Protein AF-0000000084023166 (afdb_homodimer)

Secondary structure (DSSP, 8-state):
----------------HHHHHHHHHHHHHHHHHHHHHHHHHS-S-B---EEEEEEE--S---SS--BHHHHHTS-EEE-PSSEEEEE-SS-EEEEEEEEESSSSEEEEEEEE-TT-S-EEEEEPBSSTT----S---EEESTTS---TTS---SSEEEEEEE-SSEEEEEEEEE--SSEEEEEEEEE-HHHHHHHHHHHHHHHHHHHHHHHHHHHHHHHHHHHHT-HHHHHHHHHHHHHHHHHHHHTTHHHHHT-S-SS--HHHHHHHHHHHHHHHHHHHHHHHTHHHH-HHHHHHHHHHHHHHHHHHHHHHHHT-HHHHHHHHHHHHHHHHHHHHHHHHHHHHTT-HHHHHHHHHHHHHHHHHHHHHHHHTTSS---HHHHHHHHHHHHHHHHHHHHHHHHHHHHHHHHHHHHHHHHHHHHHHHHHHHHHHHHHHHHHHHHHHHHHHHHHHHHSTTTTSHHHHHHHHHHHHHHHHHHHHHHHHHHHHHHTTS---EEEHHHHHHHHHHHHHHH-SSSEEEE------EEES-HHHHHHHHHHHHHHHHHHSPTT-EEEEEEEEETTEEEEEEEE-SS---S----HHHHHHHHHHHHTT-EEEEE--SSSSS---EEEEEEEHHHH---TT--/----------------HHHHHHHHHHHHHHHHHHHHHHHHHS-S-B---EEEEEEE--S---SS--BHHHHHTS-EEE-PSSEEEEE-SSPEEEEEEEEESSSSEEEEEEEE-TT-SEEEEEEPBSSTT----S---EEESTTS---TTS---SSEEEEEEE-SSEEEEEEEEEE-SSEEEEEEEEE-HHHHHHHHHHHHHHHHHHHHHHHHHHHHHHHHHHHHT-HHHHHHHHHHHHHHHHHHHHTTHHHHHT-S-SS--HHHHHHHHHHHHHHHHHHHHHHHTHHHH-HHHHHHHHHHHHHHHHHHHHHHHHT-HHHHHHHHHHHHHHHHHHHHHHHHHHHHTT-HHHHHHHHHHHHHHHHHHHHHHHHTTSS---HHHHHHHHHHHHHHHHHHHHHHHHHHHHHHHHHHHHHHHHHHHHHHHHHHHHHHHHHHHHHHHHHHHHHHHHHHHHSTTTTSHHHHHHHHHHHHHHHHHHHHHHHHHHHHHHTTS---EEEHHHHHHHHHHHHHHH-SSSEEEE------EEES-HHHHHHHHHHHHHHHHHHSPTT-EEEEEEEEETTEEEEEEEE-SS---S----HHHHHHHHHHHHTT-EEEEE--SSSSS---EEEEEEEHHHH---S---

pLDDT: mean 73.38, std 16.06, range [18.84, 95.19]

Radius of gyration: 47.16 Å; Cα contacts (8 Å, |Δi|>4): 1876; chains: 2; bounding box: 72×150×107 Å

Foldseek 3Di:
DPPPPDPPDPPPPPPPPVVVVVLVCVLVPVVVVLVVLVVVLPPQCQPPWDKWKKWFPDQDDDPDQDAPVVRVPGDIDTDDDWDWDFADQTKTKMKMKTADQDAFDKKKKFKDDLQQAKKKKAWHDNDDPPPPVPDDIDIDHQAAQPDDPDDDDSTPMDTDTHHDGGMTIMMMMGRGRAIDITDITMDDPVSVVSSVVSVCVSLVVLLVLLVVLLVVLCVVCVVVVPCLSVLVSLLSVLVSVLLCVSRSVCCVVVPPDSHDDLVVNLVSLLSNQVSLVVNLCVQLVCCPVPVVVVVVVVVVNVVLVVVLVVCVVVVSSHVSNLSSLVSSLVSLVVSLVSLVVSVVVPDPSSVLLNVLCVQLNVLSNQVSCVSRVNDPDDPCSSSSNSSSSSSSSVSVVVVVVVVVVVVVVVVVVVVVVVVVVVVVVVLVVLVVVLVVLLVVQLCVLVVQLVVLVPDPCCVPPVSVVSNVVSVVVNVVSVVLVVLLVVLSVQQVDWLDWDFVQVLLVVLQVVVVVVDPQEAEEEDDEPTDTWSGRSSLSSLLVNLLVVLCRVPFGGHKYWYWYWDDDDQKIKIKIKIQAAAPVPPPPHSSVVSNQVSLVVLVKDWDWDQPVPDPHRITMIIIIGGNVVIDPPPPPD/DPPDPPPPDPPPPPPPPVVVVVLVCVLVVVVVVLVVLVVVLPPQCQPPWDKWKKWFPDQDDDPDQDAPVVRVPGDIDTDDDWDWDFQDQTKTKMKMKTADQDAFDKKKKFKDDLQQAKKKKAWHDNDPPPPPVPDDIDIDHQQAQPDDPDDDDSTPMDTDTHHDGGMTIMMMMGRGRAIDITDITMDDPVSVVSSVVSVCVSLVVLLVLLVVLLVVLCVVCVVVVPCLSVLVSLLSVLVSVLLCVSRSVCCVVVPPDSHDDLVVNLVSLLSNQVSLVVNLCVQLVCCVVPVVVVVVVVVVNVVLVVVLVVCVVVVSSSVSNLSSLVSSLVSLVVSLVVLVVSVVVPDPSSVLLNVLCVQLNVLSNQVSCVSRVNDPDDPCSSSSNSSSSSSSSVSVVVVVVVVVVVVVVVVVVVVVVVVVVVVVVVLVVLVVVLVVLLVVQLCVLVVQLVVLVPDPCNVPPVSVVSNVVSVVVNVVSVVLSVLLVVLSVVQVDWLDWDFVQVLVVVLQVVVCVVDPQEAEEEDDEPTDTWSGRSSLSSLLVNLLVVLCRPPFGGHKYWYWYWDDDDQKIKIKIKIQGAAPPPPPPHSSVVSNQVSLVVLVKDWDWDQPVPRPHRITMIIIIGGNVVIPPPPPPD

Sequence (1268 aa):
MATTPSAGRPGRQYLPAIWRRILFVVMLSCPSFFIHAEASFHQGDCVNLCYQIEQLHVDYLPTAPLTLSQIRALPASPLTLPWSAGFTSQPAFFLLTLHTERDHLQQIIEVSPTFLEKVTLRPLLARPGAKHEQYIEQTQGLDVAAGGHHQVFRHAAFDVRLAGAGEHHFLLTLDSRSVKALQLSFYTQEAYYQKDITSAIGFMLLYGSLGMMVLITLLTGLVLRESVYLVYSLYVLASSCIHFIAQGWAKYLGFWFESVPQLDVMALMMMLTLVSGIELIRITNLHIHYPRLWRWLRAGGLMMVAGLLCLLWAGHYSLVSASLQVVFLLLILFMTLMTAVLSFKGERAAQIYLLAFVAHNVSSVIRILASFGVVSLGAFSLFAINVTIVIHALLIYLAVLARVKHLKADSARLEKMDIKLKFEMRLRELQARFFKLLTHDFRMPVSVIGHALEQDDAGKPESMRVIRHQFFRLEQLIDQYVDMHFKLDVARDDGAPTDIADVLGAVVAHYQFASDRHEISLTPVSALPCRLNAGIMEMIVGNLISNVIRHAPEGTHCEVSGWQEKDQLLIQVCDDGPGIQRLNKGVGLTLTWEAVESLDGQIEFFIPLTAAIPLCCGFVRLSSQTTCLNRNSQMATTPSAGRPGRQYLPAIWRRILFVVMLSCPSFFIHAEASFHQGDCVNLCYQIEQLHVDYLPTAPLTLSQIRALPASPLTLPWSAGFTSQPAFFLLTLHTERDHLQQIIEVSPTFLEKVTLRPLLARPGAKHEQYIEQTQGLDVAAGGHHQVFRHAAFDVRLAGAGEHHFLLTLDSRSVKALQLSFYTQEAYYQKDITSAIGFMLLYGSLGMMVLITLLTGLVLRESVYLVYSLYVLASSCIHFIAQGWAKYLGFWFESVPQLDVMALMMMLTLVSGIELIRITNLHIHYPRLWRWLRAGGLMMVAGLLCLLWAGHYSLVSASLQVVFLLLILFMTLMTAVLSFKGERAAQIYLLAFVAHNVSSVIRILASFGVVSLGAFSLFAINVTIVIHALLIYLAVLARVKHLKADSARLEKMDIKLKFEMRLRELQARFFKLLTHDFRMPVSVIGHALEQDDAGKPESMRVIRHQFFRLEQLIDQYVDMHFKLDVARDDGAPTDIADVLGAVVAHYQFASDRHEISLTPVSALPCRLNAGIMEMIVGNLISNVIRHAPEGTHCEVSGWQEKDQLLIQVCDDGPGIQRLNKGVGLTLTWEAVESLDGQIEFFIPLTAAIPLCCGFVRLSSQTTCLNRNSQ

Structure (mmCIF, N/CA/C/O backbone):
data_AF-0000000084023166-model_v1
#
loop_
_entity.id
_entity.type
_entity.pdbx_description
1 polymer 'histidine kinase'
#
loop_
_atom_site.group_PDB
_atom_site.id
_atom_site.type_symbol
_atom_site.label_atom_id
_atom_site.label_alt_id
_atom_site.label_comp_id
_atom_site.label_asym_id
_atom_site.label_entity_id
_atom_site.label_seq_id
_atom_site.pdbx_PDB_ins_code
_atom_site.Cartn_x
_atom_site.Cartn_y
_atom_site.Cartn_z
_atom_site.occupancy
_atom_site.B_iso_or_equiv
_atom_site.auth_seq_id
_atom_site.auth_comp_id
_atom_site.auth_asym_id
_atom_site.auth_atom_id
_atom_site.pdbx_PDB_model_num
ATOM 1 N N . MET A 1 1 ? -39.406 37.906 15.906 1 21.92 1 MET A N 1
ATOM 2 C CA . MET A 1 1 ? -39.156 36.469 15.883 1 21.92 1 MET A CA 1
ATOM 3 C C . MET A 1 1 ? -38 36.156 14.945 1 21.92 1 MET A C 1
ATOM 5 O O . MET A 1 1 ? -38.156 36.156 13.727 1 21.92 1 MET A O 1
ATOM 9 N N . ALA A 1 2 ? -36.844 36.562 15.234 1 27.64 2 ALA A N 1
ATOM 10 C CA . ALA A 1 2 ? -35.656 36.719 14.391 1 27.64 2 ALA A CA 1
ATOM 11 C C . ALA A 1 2 ? -35.125 35.375 13.953 1 27.64 2 ALA A C 1
ATOM 13 O O . ALA A 1 2 ? -34.875 34.5 14.781 1 27.64 2 ALA A O 1
ATOM 14 N N . THR A 1 3 ? -35.5 34.969 12.805 1 27.73 3 THR A N 1
ATOM 15 C CA . THR A 1 3 ? -35.281 33.719 12.102 1 27.73 3 THR A CA 1
ATOM 16 C C . THR A 1 3 ? -33.781 33.438 11.977 1 27.73 3 THR A C 1
ATOM 18 O O . THR A 1 3 ? -33.031 34.281 11.453 1 27.73 3 THR A O 1
ATOM 21 N N . THR A 1 4 ? -33.219 32.875 12.992 1 29.67 4 THR A N 1
ATOM 22 C CA . THR A 1 4 ? -31.812 32.562 13.148 1 29.67 4 THR A CA 1
ATOM 23 C C . THR A 1 4 ? -31.281 31.828 11.914 1 29.67 4 THR A C 1
ATOM 25 O O . THR A 1 4 ? -31.906 30.875 11.438 1 29.67 4 THR A O 1
ATOM 28 N N . PRO A 1 5 ? -30.516 32.531 11.07 1 31.06 5 PRO A N 1
ATOM 29 C CA . PRO A 1 5 ? -30.125 31.875 9.812 1 31.06 5 PRO A CA 1
ATOM 30 C C . PRO A 1 5 ? -29.438 30.531 10.039 1 31.06 5 PRO A C 1
ATOM 32 O O . PRO A 1 5 ? -28.75 30.344 11.047 1 31.06 5 PRO A O 1
ATOM 35 N N . SER A 1 6 ? -30.109 29.438 9.695 1 28.22 6 SER A N 1
ATOM 36 C CA . SER A 1 6 ? -29.734 28.016 9.734 1 28.22 6 SER A CA 1
ATOM 37 C C . SER A 1 6 ? -28.328 27.812 9.18 1 28.22 6 SER A C 1
ATOM 39 O O . SER A 1 6 ? -28 28.281 8.086 1 28.22 6 SER A O 1
ATOM 41 N N . ALA A 1 7 ? -27.297 27.781 10.039 1 34.47 7 ALA A N 1
ATOM 42 C CA . ALA A 1 7 ? -25.922 27.375 9.773 1 34.47 7 ALA A CA 1
ATOM 43 C C . ALA A 1 7 ? -25.875 26.203 8.797 1 34.47 7 ALA A C 1
ATOM 45 O O . ALA A 1 7 ? -26.531 25.172 9.016 1 34.47 7 ALA A O 1
ATOM 46 N N . GLY A 1 8 ? -25.703 26.484 7.52 1 29.69 8 GLY A N 1
ATOM 47 C CA . GLY A 1 8 ? -25.547 25.547 6.41 1 29.69 8 GLY A CA 1
ATOM 48 C C . GLY A 1 8 ? -24.703 24.344 6.766 1 29.69 8 GLY A C 1
ATOM 49 O O . GLY A 1 8 ? -23.734 24.453 7.504 1 29.69 8 GLY A O 1
ATOM 50 N N . ARG A 1 9 ? -25.406 23.219 6.891 1 33.81 9 ARG A N 1
ATOM 51 C CA . ARG A 1 9 ? -24.922 21.875 7.121 1 33.81 9 ARG A CA 1
ATOM 52 C C . ARG A 1 9 ? -23.656 21.609 6.309 1 33.81 9 ARG A C 1
ATOM 54 O O . ARG A 1 9 ? -23.594 21.922 5.117 1 33.81 9 ARG A O 1
ATOM 61 N N . PRO A 1 10 ? -22.516 21.547 6.934 1 34.28 10 PRO A N 1
ATOM 62 C CA . PRO A 1 10 ? -21.328 21.141 6.168 1 34.28 10 PRO A CA 1
ATOM 63 C C . PRO A 1 10 ? -21.625 20.031 5.164 1 34.28 10 PRO A C 1
ATOM 65 O O . PRO A 1 10 ? -22.438 19.156 5.441 1 34.28 10 PRO A O 1
ATOM 68 N N . GLY A 1 11 ? -21.656 20.391 3.889 1 31.06 11 GLY A N 1
ATOM 69 C CA . GLY A 1 11 ? -21.828 19.547 2.725 1 31.06 11 GLY A CA 1
ATOM 70 C C . GLY A 1 11 ? -21.219 18.172 2.898 1 31.06 11 GLY A C 1
ATOM 71 O O . GLY A 1 11 ? -20.094 18.047 3.408 1 31.06 11 GLY A O 1
ATOM 72 N N . ARG A 1 12 ? -22.109 17.203 3.08 1 35.28 12 ARG A N 1
ATOM 73 C CA . ARG A 1 12 ? -21.828 15.766 2.986 1 35.28 12 ARG A CA 1
ATOM 74 C C . ARG A 1 12 ? -20.906 15.469 1.819 1 35.28 12 ARG A C 1
ATOM 76 O O . ARG A 1 12 ? -21.312 15.523 0.658 1 35.28 12 ARG A O 1
ATOM 83 N N . GLN A 1 13 ? -19.719 15.93 1.847 1 35.28 13 GLN A N 1
ATOM 84 C CA . GLN A 1 13 ? -18.859 15.539 0.735 1 35.28 13 GLN A CA 1
ATOM 85 C C . GLN A 1 13 ? -18.906 14.031 0.503 1 35.28 13 GLN A C 1
ATOM 87 O O . GLN A 1 13 ? -18.422 13.25 1.326 1 35.28 13 GLN A O 1
ATOM 92 N N . TYR A 1 14 ? -20.094 13.625 -0.129 1 33.16 14 TYR A N 1
ATOM 93 C CA . TYR A 1 14 ? -20.25 12.297 -0.699 1 33.16 14 TYR A CA 1
ATOM 94 C C . TYR A 1 14 ? -19 11.867 -1.45 1 33.16 14 TYR A C 1
ATOM 96 O O . TYR A 1 14 ? -18.266 12.711 -1.979 1 33.16 14 TYR A O 1
ATOM 104 N N . LEU A 1 15 ? -18.5 10.891 -1.12 1 39.19 15 LEU A N 1
ATOM 105 C CA . LEU A 1 15 ? -17.516 10.258 -1.99 1 39.19 15 LEU A CA 1
ATOM 106 C C . LEU A 1 15 ? -17.922 10.406 -3.455 1 39.19 15 LEU A C 1
ATOM 108 O O . LEU A 1 15 ? -19.062 10.133 -3.824 1 39.19 15 LEU A O 1
ATOM 112 N N . PRO A 1 16 ? -17.312 11.203 -4.227 1 41.56 16 PRO A N 1
ATOM 113 C CA . PRO A 1 16 ? -17.766 11.32 -5.617 1 41.56 16 PRO A CA 1
ATOM 114 C C . PRO A 1 16 ? -18.062 9.969 -6.25 1 41.56 16 PRO A C 1
ATOM 116 O O . PRO A 1 16 ? -17.5 8.953 -5.855 1 41.56 16 PRO A O 1
ATOM 119 N N . ALA A 1 17 ? -19.281 9.781 -6.996 1 43.75 17 ALA A N 1
ATOM 120 C CA . ALA A 1 17 ? -19.859 8.688 -7.762 1 43.75 17 ALA A CA 1
ATOM 121 C C . ALA A 1 17 ? -18.797 7.949 -8.57 1 43.75 17 ALA A C 1
ATOM 123 O O . ALA A 1 17 ? -18.875 6.734 -8.758 1 43.75 17 ALA A O 1
ATOM 124 N N . ILE A 1 18 ? -17.828 8.719 -9.016 1 43.06 18 ILE A N 1
ATOM 125 C CA . ILE A 1 18 ? -16.859 8.117 -9.906 1 43.06 18 ILE A CA 1
ATOM 126 C C . ILE A 1 18 ? -16.047 7.07 -9.148 1 43.06 18 ILE A C 1
ATOM 128 O O . ILE A 1 18 ? -15.742 6 -9.68 1 43.06 18 ILE A O 1
ATOM 132 N N . TRP A 1 19 ? -15.844 7.34 -7.98 1 41.19 19 TRP A N 1
ATOM 133 C CA . TRP A 1 19 ? -15.055 6.363 -7.23 1 41.19 19 TRP A CA 1
ATOM 134 C C . TRP A 1 19 ? -15.852 5.082 -7.004 1 41.19 19 TRP A C 1
ATOM 136 O O . TRP A 1 19 ? -15.289 3.982 -7.039 1 41.19 19 TRP A O 1
ATOM 146 N N . ARG A 1 20 ? -17.156 5.156 -6.969 1 45.28 20 ARG A N 1
ATOM 147 C CA . ARG A 1 20 ? -17.969 3.955 -6.879 1 45.28 20 ARG A CA 1
ATOM 148 C C . ARG A 1 20 ? -17.875 3.129 -8.156 1 45.28 20 ARG A C 1
ATOM 150 O O . ARG A 1 20 ? -17.797 1.9 -8.109 1 45.28 20 ARG A O 1
ATOM 157 N N . ARG A 1 21 ? -17.797 3.896 -9.266 1 43.34 21 ARG A N 1
ATOM 158 C CA . ARG A 1 21 ? -17.766 3.178 -10.531 1 43.34 21 ARG A CA 1
ATOM 159 C C . ARG A 1 21 ? -16.406 2.51 -10.742 1 43.34 21 ARG A C 1
ATOM 161 O O . ARG A 1 21 ? -16.344 1.366 -11.195 1 43.34 21 ARG A O 1
ATOM 168 N N . ILE A 1 22 ? -15.422 3.256 -10.438 1 42.16 22 ILE A N 1
ATOM 169 C CA . ILE A 1 22 ? -14.102 2.66 -10.648 1 42.16 22 ILE A CA 1
ATOM 170 C C . ILE A 1 22 ? -13.93 1.462 -9.719 1 42.16 22 ILE A C 1
ATOM 172 O O . ILE A 1 22 ? -13.445 0.409 -10.141 1 42.16 22 ILE A O 1
ATOM 176 N N . LEU A 1 23 ? -14.438 1.674 -8.57 1 41.03 23 LEU A N 1
ATOM 177 C CA . LEU A 1 23 ? -14.391 0.558 -7.629 1 41.03 23 LEU A CA 1
ATOM 178 C C . LEU A 1 23 ? -15.172 -0.637 -8.164 1 41.03 23 LEU A C 1
ATOM 180 O O . LEU A 1 23 ? -14.719 -1.779 -8.055 1 41.03 23 LEU A O 1
ATOM 184 N N . PHE A 1 24 ? -16.281 -0.281 -8.766 1 41.44 24 PHE A N 1
ATOM 185 C CA . PHE A 1 24 ? -17.109 -1.342 -9.328 1 41.44 24 PHE A CA 1
ATOM 186 C C . PHE A 1 24 ? -16.375 -2.043 -10.469 1 41.44 24 PHE A C 1
ATOM 188 O O . PHE A 1 24 ? -16.375 -3.271 -10.555 1 41.44 24 PHE A O 1
ATOM 195 N N . VAL A 1 25 ? -15.773 -1.257 -11.289 1 40.5 25 VAL A N 1
ATOM 196 C CA . VAL A 1 25 ? -15.125 -1.859 -12.453 1 40.5 25 VAL A CA 1
ATOM 197 C C . VAL A 1 25 ? -13.922 -2.686 -12.008 1 40.5 25 VAL A C 1
ATOM 199 O O . VAL A 1 25 ? -13.711 -3.799 -12.492 1 40.5 25 VAL A O 1
ATOM 202 N N . VAL A 1 26 ? -13.18 -2.129 -11.148 1 41.34 26 VAL A N 1
ATOM 203 C CA . VAL A 1 26 ? -12.031 -2.885 -10.664 1 41.34 26 VAL A CA 1
ATOM 204 C C . VAL A 1 26 ? -12.5 -4.125 -9.914 1 41.34 26 VAL A C 1
ATOM 206 O O . VAL A 1 26 ? -11.914 -5.203 -10.047 1 41.34 26 VAL A O 1
ATOM 209 N N . MET A 1 27 ? -13.547 -3.947 -9.164 1 39.06 27 MET A N 1
ATOM 210 C CA . MET A 1 27 ? -14.148 -5.047 -8.414 1 39.06 27 MET A CA 1
ATOM 211 C C . MET A 1 27 ? -14.656 -6.133 -9.359 1 39.06 27 MET A C 1
ATOM 213 O O . MET A 1 27 ? -14.578 -7.32 -9.047 1 39.06 27 MET A O 1
ATOM 217 N N . LEU A 1 28 ? -15.344 -5.656 -10.438 1 38.38 28 LEU A N 1
ATOM 218 C CA . LEU A 1 28 ? -15.961 -6.617 -11.352 1 38.38 28 LEU A CA 1
ATOM 219 C C . LEU A 1 28 ? -14.922 -7.238 -12.266 1 38.38 28 LEU A C 1
ATOM 221 O O . LEU A 1 28 ? -15.039 -8.406 -12.648 1 38.38 28 LEU A O 1
ATOM 225 N N . SER A 1 29 ? -13.961 -6.473 -12.656 1 38.09 29 SER A N 1
ATOM 226 C CA . SER A 1 29 ? -13.07 -7 -13.68 1 38.09 29 SER A CA 1
ATOM 227 C C . SER A 1 29 ? -12.062 -7.977 -13.086 1 38.09 29 SER A C 1
ATOM 229 O O . SER A 1 29 ? -11.633 -8.922 -13.758 1 38.09 29 SER A O 1
ATOM 231 N N . CYS A 1 30 ? -11.664 -7.711 -11.922 1 41.34 30 CYS A N 1
ATOM 232 C CA . CYS A 1 30 ? -10.633 -8.594 -11.391 1 41.34 30 CYS A CA 1
ATOM 233 C C . CYS A 1 30 ? -11.172 -10.008 -11.188 1 41.34 30 CYS A C 1
ATOM 235 O O . CYS A 1 30 ? -10.516 -10.984 -11.539 1 41.34 30 CYS A O 1
ATOM 237 N N . PRO A 1 31 ? -12.328 -10.07 -10.547 1 39.66 31 PRO A N 1
ATOM 238 C CA . PRO A 1 31 ? -12.789 -11.445 -10.359 1 39.66 31 PRO A CA 1
ATOM 239 C C . PRO A 1 31 ? -13.133 -12.141 -11.68 1 39.66 31 PRO A C 1
ATOM 241 O O . PRO A 1 31 ? -12.93 -13.352 -11.812 1 39.66 31 PRO A O 1
ATOM 244 N N . SER A 1 32 ? -13.633 -11.414 -12.594 1 39.28 32 SER A N 1
ATOM 245 C CA . SER A 1 32 ? -14.031 -12.078 -13.828 1 39.28 32 SER A CA 1
ATOM 246 C C . SER A 1 32 ? -12.828 -12.695 -14.531 1 39.28 32 SER A C 1
ATOM 248 O O . SER A 1 32 ? -12.953 -13.75 -15.172 1 39.28 32 SER A O 1
ATOM 250 N N . PHE A 1 33 ? -11.836 -12.031 -14.469 1 40.62 33 PHE A N 1
ATOM 251 C CA . PHE A 1 33 ? -10.656 -12.617 -15.086 1 40.62 33 PHE A CA 1
ATOM 252 C C . PHE A 1 33 ? -10.258 -13.914 -14.383 1 40.62 33 PHE A C 1
ATOM 254 O O . PHE A 1 33 ? -9.938 -14.906 -15.039 1 40.62 33 PHE A O 1
ATOM 261 N N . PHE A 1 34 ? -10.352 -13.836 -13.141 1 42.78 34 PHE A N 1
ATOM 262 C CA . PHE A 1 34 ? -9.914 -15.023 -12.414 1 42.78 34 PHE A CA 1
ATOM 263 C C . PHE A 1 34 ? -10.938 -16.156 -12.555 1 42.78 34 PHE A C 1
ATOM 265 O O . PHE A 1 34 ? -10.57 -17.328 -12.602 1 42.78 34 PHE A O 1
ATOM 272 N N . ILE A 1 35 ? -12.188 -15.742 -12.617 1 42.75 35 ILE A N 1
ATOM 273 C CA . ILE A 1 35 ? -13.219 -16.75 -12.82 1 42.75 35 ILE A CA 1
ATOM 274 C C . ILE A 1 35 ? -13.062 -17.391 -14.195 1 42.75 35 ILE A C 1
ATOM 276 O O . ILE A 1 35 ? -13.164 -18.609 -14.344 1 42.75 35 ILE A O 1
ATOM 280 N N . HIS A 1 36 ? -12.891 -16.594 -15.109 1 40.53 36 HIS A N 1
ATOM 281 C CA . HIS A 1 36 ? -12.758 -17.156 -16.438 1 40.53 36 HIS A CA 1
ATOM 282 C C . HIS A 1 36 ? -11.5 -18.016 -16.547 1 40.53 36 HIS A C 1
ATOM 284 O O . HIS A 1 36 ? -11.492 -19.031 -17.266 1 40.53 36 HIS A O 1
ATOM 290 N N . ALA A 1 37 ? -10.555 -17.688 -15.93 1 42.25 37 ALA A N 1
ATOM 291 C CA . ALA A 1 37 ? -9.344 -18.5 -15.977 1 42.25 37 ALA A CA 1
ATOM 292 C C . ALA A 1 37 ? -9.578 -19.875 -15.352 1 42.25 37 ALA A C 1
ATOM 294 O O . ALA A 1 37 ? -9.078 -20.891 -15.852 1 42.25 37 ALA A O 1
ATOM 295 N N . GLU A 1 38 ? -10.328 -19.938 -14.273 1 44.28 38 GLU A N 1
ATOM 296 C CA . GLU A 1 38 ? -10.602 -21.219 -13.656 1 44.28 38 GLU A CA 1
ATOM 297 C C . GLU A 1 38 ? -11.539 -22.062 -14.523 1 44.28 38 GLU A C 1
ATOM 299 O O . GLU A 1 38 ? -11.359 -23.281 -14.648 1 44.28 38 GLU A O 1
ATOM 304 N N . ALA A 1 39 ? -12.633 -21.422 -15.016 1 43.16 39 ALA A N 1
ATOM 305 C CA . ALA A 1 39 ? -13.547 -22.188 -15.859 1 43.16 39 ALA A CA 1
ATOM 306 C C . ALA A 1 39 ? -12.82 -22.781 -17.062 1 43.16 39 ALA A C 1
ATOM 308 O O . ALA A 1 39 ? -13.141 -23.891 -17.5 1 43.16 39 ALA A O 1
ATOM 309 N N . SER A 1 40 ? -11.969 -22.062 -17.594 1 41.97 40 SER A N 1
ATOM 310 C CA . SER A 1 40 ? -11.195 -22.594 -18.719 1 41.97 40 SER A CA 1
ATOM 311 C C . SER A 1 40 ? -10.227 -23.672 -18.25 1 41.97 40 SER A C 1
ATOM 313 O O . SER A 1 40 ? -9.711 -24.438 -19.062 1 41.97 40 SER A O 1
ATOM 315 N N . PHE A 1 41 ? -9.961 -23.625 -17.031 1 44.19 41 PHE A N 1
ATOM 316 C CA . PHE A 1 41 ? -8.977 -24.547 -16.5 1 44.19 41 PHE A CA 1
ATOM 317 C C . PHE A 1 41 ? -9.57 -25.953 -16.359 1 44.19 41 PHE A C 1
ATOM 319 O O . PHE A 1 41 ? -8.859 -26.953 -16.422 1 44.19 41 PHE A O 1
ATOM 326 N N . HIS A 1 42 ? -10.781 -26.031 -15.992 1 45.06 42 HIS A N 1
ATOM 327 C CA . HIS A 1 42 ? -11.367 -27.344 -15.742 1 45.06 42 HIS A CA 1
ATOM 328 C C . HIS A 1 42 ? -11.602 -28.109 -17.047 1 45.06 42 HIS A C 1
ATOM 330 O O . HIS A 1 42 ? -12.094 -29.234 -17.031 1 45.06 42 HIS A O 1
ATOM 336 N N . GLN A 1 43 ? -11.367 -27.469 -18.109 1 43.66 43 GLN A N 1
ATOM 337 C CA . GLN A 1 43 ? -11.773 -28.25 -19.281 1 43.66 43 GLN A CA 1
ATOM 338 C C . GLN A 1 43 ? -10.711 -29.297 -19.625 1 43.66 43 GLN A C 1
ATOM 340 O O . GLN A 1 43 ? -10.18 -29.281 -20.734 1 43.66 43 GLN A O 1
ATOM 345 N N . GLY A 1 44 ? -9.82 -29.609 -18.766 1 44.25 44 GLY A N 1
ATOM 346 C CA . GLY A 1 44 ? -8.984 -30.688 -19.281 1 44.25 44 GLY A CA 1
ATOM 347 C C . GLY A 1 44 ? -9.758 -31.953 -19.578 1 44.25 44 GLY A C 1
ATOM 348 O O . GLY A 1 44 ? -10.867 -32.156 -19.078 1 44.25 44 GLY A O 1
ATOM 349 N N . ASP A 1 45 ? -9.391 -32.656 -20.562 1 48.84 45 ASP A N 1
ATOM 350 C CA . ASP A 1 45 ? -9.945 -33.906 -21.078 1 48.84 45 ASP A CA 1
ATOM 351 C C . ASP A 1 45 ? -10.07 -34.938 -19.984 1 48.84 45 ASP A C 1
ATOM 353 O O . ASP A 1 45 ? -9.086 -35.594 -19.625 1 48.84 45 ASP A O 1
ATOM 357 N N . CYS A 1 46 ? -10.852 -34.719 -19 1 51.66 46 CYS A N 1
ATOM 358 C CA . CYS A 1 46 ? -11.281 -35.875 -18.188 1 51.66 46 CYS A CA 1
ATOM 359 C C . CYS A 1 46 ? -11.727 -37.031 -19.062 1 51.66 46 CYS A C 1
ATOM 361 O O . CYS A 1 46 ? -12.531 -36.844 -19.969 1 51.66 46 CYS A O 1
ATOM 363 N N . VAL A 1 47 ? -10.773 -37.875 -19.266 1 57.69 47 VAL A N 1
ATOM 364 C CA . VAL A 1 47 ? -11.211 -39.094 -19.938 1 57.69 47 VAL A CA 1
ATOM 365 C C . VAL A 1 47 ? -12.453 -39.656 -19.25 1 57.69 47 VAL A C 1
ATOM 367 O O . VAL A 1 47 ? -12.492 -39.75 -18.016 1 57.69 47 VAL A O 1
ATOM 370 N N . ASN A 1 48 ? -13.555 -39.5 -19.859 1 61.91 48 ASN A N 1
ATOM 371 C CA . ASN A 1 48 ? -14.797 -40.062 -19.375 1 61.91 48 ASN A CA 1
ATOM 372 C C . ASN A 1 48 ? -14.648 -41.594 -19.141 1 61.91 48 ASN A C 1
ATOM 374 O O . ASN A 1 48 ? -14.82 -42.375 -20.078 1 61.91 48 ASN A O 1
ATOM 378 N N . LEU A 1 49 ? -13.75 -41.969 -18.172 1 71.31 49 LEU A N 1
ATOM 379 C CA . LEU A 1 49 ? -13.758 -43.375 -17.766 1 71.31 49 LEU A CA 1
ATOM 380 C C . LEU A 1 49 ? -15.062 -43.719 -17.062 1 71.31 49 LEU A C 1
ATOM 382 O O . LEU A 1 49 ? -15.523 -42.969 -16.188 1 71.31 49 LEU A O 1
ATOM 386 N N . CYS A 1 50 ? -15.719 -44.656 -17.625 1 79.94 50 CYS A N 1
ATOM 387 C CA . CYS A 1 50 ? -16.922 -45.156 -16.969 1 79.94 50 CYS A CA 1
ATOM 388 C C . CYS A 1 50 ? -16.562 -45.812 -15.641 1 79.94 50 CYS A C 1
ATOM 390 O O . CYS A 1 50 ? -15.688 -46.688 -15.586 1 79.94 50 CYS A O 1
ATOM 392 N N . TYR A 1 51 ? -17.078 -45.188 -14.539 1 87.69 51 TYR A N 1
ATOM 393 C CA . TYR A 1 51 ? -16.797 -45.781 -13.234 1 87.69 51 TYR A CA 1
ATOM 394 C C . TYR A 1 51 ? -18.078 -45.906 -12.414 1 87.69 51 TYR A C 1
ATOM 396 O O . TYR A 1 51 ? -19.078 -45.25 -12.703 1 87.69 51 TYR A O 1
ATOM 404 N N . GLN A 1 52 ? -18.109 -46.906 -11.578 1 90.31 52 GLN A N 1
ATOM 405 C CA . GLN A 1 52 ? -19.141 -47.094 -10.57 1 90.31 52 GLN A CA 1
ATOM 406 C C . GLN A 1 52 ? -18.562 -47.094 -9.164 1 90.31 52 GLN A C 1
ATOM 408 O O . GLN A 1 52 ? -17.469 -47.625 -8.922 1 90.31 52 GLN A O 1
ATOM 413 N N . ILE A 1 53 ? -19.203 -46.312 -8.312 1 93.88 53 ILE A N 1
ATOM 414 C CA . ILE A 1 53 ? -18.734 -46.219 -6.938 1 93.88 53 ILE A CA 1
ATOM 415 C C . ILE A 1 53 ? -19.859 -46.594 -5.984 1 93.88 53 ILE A C 1
ATOM 417 O O . ILE A 1 53 ? -21 -46.156 -6.172 1 93.88 53 ILE A O 1
ATOM 421 N N . GLU A 1 54 ? -19.531 -47.438 -5.039 1 94.5 54 GLU A N 1
ATOM 422 C CA . GLU A 1 54 ? -20.469 -47.875 -4.012 1 94.5 54 GLU A CA 1
ATOM 423 C C . GLU A 1 54 ? -19.922 -47.625 -2.613 1 94.5 54 GLU A C 1
ATOM 425 O O . GLU A 1 54 ? -18.719 -47.812 -2.369 1 94.5 54 GLU A O 1
ATOM 430 N N . GLN A 1 55 ? -20.734 -47.125 -1.777 1 94.38 55 GLN A N 1
ATOM 431 C CA . GLN A 1 55 ? -20.328 -46.906 -0.388 1 94.38 55 GLN A CA 1
ATOM 432 C C . GLN A 1 55 ? -20.578 -48.156 0.444 1 94.38 55 GLN A C 1
ATOM 434 O O . GLN A 1 55 ? -21.656 -48.75 0.392 1 94.38 55 GLN A O 1
ATOM 439 N N . LEU A 1 56 ? -19.547 -48.562 1.18 1 93.56 56 LEU A N 1
ATOM 440 C CA . LEU A 1 56 ? -19.672 -49.719 2.08 1 93.56 56 LEU A CA 1
ATOM 441 C C . LEU A 1 56 ? -20.094 -49.25 3.473 1 93.56 56 LEU A C 1
ATOM 443 O O . LEU A 1 56 ? -19.484 -48.375 4.062 1 93.56 56 LEU A O 1
ATOM 447 N N . HIS A 1 57 ? -21.188 -49.781 3.92 1 91.31 57 HIS A N 1
ATOM 448 C CA . HIS A 1 57 ? -21.719 -49.406 5.227 1 91.31 57 HIS A CA 1
ATOM 449 C C . HIS A 1 57 ? -21.094 -50.281 6.332 1 91.31 57 HIS A C 1
ATOM 451 O O . HIS A 1 57 ? -21.797 -51.062 6.961 1 91.31 57 HIS A O 1
ATOM 457 N N . VAL A 1 58 ? -19.75 -50.125 6.473 1 89.12 58 VAL A N 1
ATOM 458 C CA . VAL A 1 58 ? -19.016 -50.812 7.527 1 89.12 58 VAL A CA 1
ATOM 459 C C . VAL A 1 58 ? -18.172 -49.812 8.305 1 89.12 58 VAL A C 1
ATOM 461 O O . VAL A 1 58 ? -17.703 -48.812 7.746 1 89.12 58 VAL A O 1
ATOM 464 N N . ASP A 1 59 ? -18.031 -50.031 9.57 1 82.75 59 ASP A N 1
ATOM 465 C CA . ASP A 1 59 ? -17.297 -49.125 10.422 1 82.75 59 ASP A CA 1
ATOM 466 C C . ASP A 1 59 ? -15.805 -49.469 10.43 1 82.75 59 ASP A C 1
ATOM 468 O O . ASP A 1 59 ? -14.969 -48.594 10.719 1 82.75 59 ASP A O 1
ATOM 472 N N . TYR A 1 60 ? -15.492 -50.75 10.172 1 84.25 60 TYR A N 1
ATOM 473 C CA . TYR A 1 60 ? -14.102 -51.156 10.242 1 84.25 60 TYR A CA 1
ATOM 474 C C . TYR A 1 60 ? -13.805 -52.25 9.234 1 84.25 60 TYR A C 1
ATOM 476 O O . TYR A 1 60 ? -14.648 -53.125 9 1 84.25 60 TYR A O 1
ATOM 484 N N . LEU A 1 61 ? -12.766 -52.094 8.492 1 85.69 61 LEU A N 1
ATOM 485 C CA . LEU A 1 61 ? -12.266 -53.156 7.629 1 85.69 61 LEU A CA 1
ATOM 486 C C . LEU A 1 61 ? -10.875 -53.594 8.062 1 85.69 61 LEU A C 1
ATOM 488 O O . LEU A 1 61 ? -10.039 -52.75 8.422 1 85.69 61 LEU A O 1
ATOM 492 N N . PRO A 1 62 ? -10.641 -54.875 8.141 1 78.06 62 PRO A N 1
ATOM 493 C CA . PRO A 1 62 ? -9.32 -55.344 8.539 1 78.06 62 PRO A CA 1
ATOM 494 C C . PRO A 1 62 ? -8.219 -54.938 7.578 1 78.06 62 PRO A C 1
ATOM 496 O O . PRO A 1 62 ? -8.484 -54.688 6.398 1 78.06 62 PRO A O 1
ATOM 499 N N . THR A 1 63 ? -7.059 -54.75 8.086 1 73.75 63 THR A N 1
ATOM 500 C CA . THR A 1 63 ? -5.902 -54.312 7.305 1 73.75 63 THR A CA 1
ATOM 501 C C . THR A 1 63 ? -5.402 -55.438 6.41 1 73.75 63 THR A C 1
ATOM 503 O O . THR A 1 63 ? -4.613 -55.219 5.492 1 73.75 63 THR A O 1
ATOM 506 N N . ALA A 1 64 ? -5.918 -56.688 6.594 1 70.5 64 ALA A N 1
ATOM 507 C CA . ALA A 1 64 ? -5.492 -57.844 5.789 1 70.5 64 ALA A CA 1
ATOM 508 C C . ALA A 1 64 ? -5.984 -57.719 4.352 1 70.5 64 ALA A C 1
ATOM 510 O O . ALA A 1 64 ? -6.957 -57 4.082 1 70.5 64 ALA A O 1
ATOM 511 N N . PRO A 1 65 ? -5.188 -58.219 3.43 1 75.94 65 PRO A N 1
ATOM 512 C CA . PRO A 1 65 ? -5.641 -58.188 2.037 1 75.94 65 PRO A CA 1
ATOM 513 C C . PRO A 1 65 ? -7 -58.844 1.839 1 75.94 65 PRO A C 1
ATOM 515 O O . PRO A 1 65 ? -7.195 -60 2.232 1 75.94 65 PRO A O 1
ATOM 518 N N . LEU A 1 66 ? -7.945 -58.062 1.524 1 78.19 66 LEU A N 1
ATOM 519 C CA . LEU A 1 66 ? -9.305 -58.531 1.288 1 78.19 66 LEU A CA 1
ATOM 520 C C . LEU A 1 66 ? -9.531 -58.812 -0.191 1 78.19 66 LEU A C 1
ATOM 522 O O . LEU A 1 66 ? -8.93 -58.188 -1.055 1 78.19 66 LEU A O 1
ATOM 526 N N . THR A 1 67 ? -10.273 -59.906 -0.459 1 82.44 67 THR A N 1
ATOM 527 C CA . THR A 1 67 ? -10.617 -60.25 -1.831 1 82.44 67 THR A CA 1
ATOM 528 C C . THR A 1 67 ? -11.914 -59.562 -2.262 1 82.44 67 THR A C 1
ATOM 530 O O . THR A 1 67 ? -12.656 -59.031 -1.425 1 82.44 67 THR A O 1
ATOM 533 N N . LEU A 1 68 ? -12.164 -59.531 -3.5 1 88.25 68 LEU A N 1
ATOM 534 C CA . LEU A 1 68 ? -13.352 -58.875 -4.059 1 88.25 68 LEU A CA 1
ATOM 535 C C . LEU A 1 68 ? -14.625 -59.562 -3.562 1 88.25 68 LEU A C 1
ATOM 537 O O . LEU A 1 68 ? -15.617 -58.906 -3.271 1 88.25 68 LEU A O 1
ATOM 541 N N . SER A 1 69 ? -14.57 -60.906 -3.439 1 86.19 69 SER A N 1
ATOM 542 C CA . SER A 1 69 ? -15.742 -61.625 -3.004 1 86.19 69 SER A CA 1
ATOM 543 C C . SER A 1 69 ? -16.125 -61.281 -1.57 1 86.19 69 SER A C 1
ATOM 545 O O . SER A 1 69 ? -17.312 -61.188 -1.241 1 86.19 69 SER A O 1
ATOM 547 N N . GLN A 1 70 ? -15.172 -61.031 -0.753 1 86.31 70 GLN A N 1
ATOM 548 C CA . GLN A 1 70 ? -15.43 -60.688 0.636 1 86.31 70 GLN A CA 1
ATOM 549 C C . GLN A 1 70 ? -16.047 -59.281 0.735 1 86.31 70 GLN A C 1
ATOM 551 O O . GLN A 1 70 ? -16.922 -59.031 1.571 1 86.31 70 GLN A O 1
ATOM 556 N N . ILE A 1 71 ? -15.609 -58.406 -0.113 1 89.94 71 ILE A N 1
ATOM 557 C CA . ILE A 1 71 ? -16.094 -57.031 -0.089 1 89.94 71 ILE A CA 1
ATOM 558 C C . ILE A 1 71 ? -17.516 -56.969 -0.663 1 89.94 71 ILE A C 1
ATOM 560 O O . ILE A 1 71 ? -18.359 -56.219 -0.165 1 89.94 71 ILE A O 1
ATOM 564 N N . ARG A 1 72 ? -17.781 -57.719 -1.689 1 89 72 ARG A N 1
ATOM 565 C CA . ARG A 1 72 ? -19.109 -57.719 -2.324 1 89 72 ARG A CA 1
ATOM 566 C C . ARG A 1 72 ? -20.156 -58.312 -1.407 1 89 72 ARG A C 1
ATOM 568 O O . ARG A 1 72 ? -21.359 -58.094 -1.587 1 89 72 ARG A O 1
ATOM 575 N N . ALA A 1 73 ? -19.703 -59.031 -0.378 1 88.81 73 ALA A N 1
ATOM 576 C CA . ALA A 1 73 ? -20.625 -59.656 0.579 1 88.81 73 ALA A CA 1
ATOM 577 C C . ALA A 1 73 ? -21.094 -58.625 1.607 1 88.81 73 ALA A C 1
ATOM 579 O O . ALA A 1 73 ? -22.094 -58.844 2.299 1 88.81 73 ALA A O 1
ATOM 580 N N . LEU A 1 74 ? -20.438 -57.531 1.633 1 91.75 74 LEU A N 1
ATOM 581 C CA . LEU A 1 74 ? -20.781 -56.5 2.594 1 91.75 74 LEU A CA 1
ATOM 582 C C . LEU A 1 74 ? -21.922 -55.625 2.061 1 91.75 74 LEU A C 1
ATOM 584 O O . LEU A 1 74 ? -22.078 -55.469 0.846 1 91.75 74 LEU A O 1
ATOM 588 N N . PRO A 1 75 ? -22.734 -55 2.92 1 92.38 75 PRO A N 1
ATOM 589 C CA . PRO A 1 75 ? -23.781 -54.094 2.461 1 92.38 75 PRO A CA 1
ATOM 590 C C . PRO A 1 75 ? -23.219 -52.844 1.811 1 92.38 75 PRO A C 1
ATOM 592 O O . PRO A 1 75 ? -22.359 -52.188 2.385 1 92.38 75 PRO A O 1
ATOM 595 N N . ALA A 1 76 ? -23.656 -52.656 0.542 1 93.25 76 ALA A N 1
ATOM 596 C CA . ALA A 1 76 ? -23.203 -51.5 -0.219 1 93.25 76 ALA A CA 1
ATOM 597 C C . ALA A 1 76 ? -24.359 -50.781 -0.906 1 93.25 76 ALA A C 1
ATOM 599 O O . ALA A 1 76 ? -25.375 -51.406 -1.209 1 93.25 76 ALA A O 1
ATOM 600 N N . SER A 1 77 ? -24.297 -49.5 -1.049 1 93.06 77 SER A N 1
ATOM 601 C CA . SER A 1 77 ? -25.266 -48.688 -1.781 1 93.06 77 SER A CA 1
ATOM 602 C C . SER A 1 77 ? -24.578 -47.844 -2.85 1 93.06 77 SER A C 1
ATOM 604 O O . SER A 1 77 ? -23.469 -47.312 -2.633 1 93.06 77 SER A O 1
ATOM 606 N N . PRO A 1 78 ? -25.219 -47.781 -4.012 1 92.12 78 PRO A N 1
ATOM 607 C CA . PRO A 1 78 ? -24.641 -46.906 -5.051 1 92.12 78 PRO A CA 1
ATOM 608 C C . PRO A 1 78 ? -24.594 -45.438 -4.637 1 92.12 78 PRO A C 1
ATOM 610 O O . PRO A 1 78 ? -25.5 -44.969 -3.963 1 92.12 78 PRO A O 1
ATOM 613 N N . LEU A 1 79 ? -23.516 -44.844 -4.977 1 90.75 79 LEU A N 1
ATOM 614 C CA . LEU A 1 79 ? -23.281 -43.469 -4.566 1 90.75 79 LEU A CA 1
ATOM 615 C C . LEU A 1 79 ? -23.141 -42.562 -5.781 1 90.75 79 LEU A C 1
ATOM 617 O O . LEU A 1 79 ? -22.516 -42.938 -6.781 1 90.75 79 LEU A O 1
ATOM 621 N N . THR A 1 80 ? -23.797 -41.469 -5.734 1 85.25 80 THR A N 1
ATOM 622 C CA . THR A 1 80 ? -23.594 -40.406 -6.738 1 85.25 80 THR A CA 1
ATOM 623 C C . THR A 1 80 ? -22.688 -39.312 -6.203 1 85.25 80 THR A C 1
ATOM 625 O O . THR A 1 80 ? -22.828 -38.875 -5.055 1 85.25 80 THR A O 1
ATOM 628 N N . LEU A 1 81 ? -21.75 -38.969 -6.91 1 83.12 81 LEU A N 1
ATOM 629 C CA . LEU A 1 81 ? -20.828 -37.906 -6.508 1 83.12 81 LEU A CA 1
ATOM 630 C C . LEU A 1 81 ? -21.297 -36.531 -7.012 1 83.12 81 LEU A C 1
ATOM 632 O O . LEU A 1 81 ? -21.953 -36.469 -8.047 1 83.12 81 LEU A O 1
ATOM 636 N N . PRO A 1 82 ? -21.062 -35.562 -6.238 1 82.38 82 PRO A N 1
ATOM 637 C CA . PRO A 1 82 ? -20.188 -35.438 -5.074 1 82.38 82 PRO A CA 1
ATOM 638 C C . PRO A 1 82 ? -20.844 -35.875 -3.779 1 82.38 82 PRO A C 1
ATOM 640 O O . PRO A 1 82 ? -22.062 -35.719 -3.619 1 82.38 82 PRO A O 1
ATOM 643 N N . TRP A 1 83 ? -20.016 -36.469 -2.871 1 83.38 83 TRP A N 1
ATOM 644 C CA . TRP A 1 83 ? -20.453 -37 -1.584 1 83.38 83 TRP A CA 1
ATOM 645 C C . TRP A 1 83 ? -19.828 -36.188 -0.434 1 83.38 83 TRP A C 1
ATOM 647 O O . TRP A 1 83 ? -18.672 -35.812 -0.5 1 83.38 83 TRP A O 1
ATOM 657 N N . SER A 1 84 ? -20.609 -35.844 0.564 1 81.25 84 SER A N 1
ATOM 658 C CA . SER A 1 84 ? -20.109 -35.188 1.767 1 81.25 84 SER A CA 1
ATOM 659 C C . SER A 1 84 ? -20.75 -35.781 3.023 1 81.25 84 SER A C 1
ATOM 661 O O . SER A 1 84 ? -21.953 -36.031 3.051 1 81.25 84 SER A O 1
ATOM 663 N N . ALA A 1 85 ? -19.953 -36.156 4 1 78.75 85 ALA A N 1
ATOM 664 C CA . ALA A 1 85 ? -20.453 -36.688 5.262 1 78.75 85 ALA A CA 1
ATOM 665 C C . ALA A 1 85 ? -20.141 -35.75 6.426 1 78.75 85 ALA A C 1
ATOM 667 O O . ALA A 1 85 ? -20.297 -36.125 7.59 1 78.75 85 ALA A O 1
ATOM 668 N N . GLY A 1 86 ? -19.688 -34.562 6.133 1 75.94 86 GLY A N 1
ATOM 669 C CA . GLY A 1 86 ? -19.406 -33.625 7.203 1 75.94 86 GLY A CA 1
ATOM 670 C C . GLY A 1 86 ? -18.281 -34.062 8.117 1 75.94 86 GLY A C 1
ATOM 671 O O . GLY A 1 86 ? -17.25 -34.562 7.648 1 75.94 86 GLY A O 1
ATOM 672 N N . PHE A 1 87 ? -18.469 -33.812 9.484 1 77.62 87 PHE A N 1
ATOM 673 C CA . PHE A 1 87 ? -17.438 -34.125 10.453 1 77.62 87 PHE A CA 1
ATOM 674 C C . PHE A 1 87 ? -17.719 -35.438 11.164 1 77.62 87 PHE A C 1
ATOM 676 O O . PHE A 1 87 ? -18.625 -35.5 12.008 1 77.62 87 PHE A O 1
ATOM 683 N N . THR A 1 88 ? -17.219 -36.562 10.555 1 74.19 88 THR A N 1
ATOM 684 C CA . THR A 1 88 ? -17.406 -37.875 11.172 1 74.19 88 THR A CA 1
ATOM 685 C C . THR A 1 88 ? -16.062 -38.438 11.594 1 74.19 88 THR A C 1
ATOM 687 O O . THR A 1 88 ? -15.031 -38.188 10.969 1 74.19 88 THR A O 1
ATOM 690 N N . SER A 1 89 ? -15.945 -39.188 12.734 1 75.19 89 SER A N 1
ATOM 691 C CA . SER A 1 89 ? -14.695 -39.719 13.281 1 75.19 89 SER A CA 1
ATOM 692 C C . SER A 1 89 ? -14.305 -41.031 12.625 1 75.19 89 SER A C 1
ATOM 694 O O . SER A 1 89 ? -13.125 -41.375 12.578 1 75.19 89 SER A O 1
ATOM 696 N N . GLN A 1 90 ? -15.242 -41.75 12.086 1 81.81 90 GLN A N 1
ATOM 697 C CA . GLN A 1 90 ? -14.938 -43.094 11.531 1 81.81 90 GLN A CA 1
ATOM 698 C C . GLN A 1 90 ? -14.555 -42.969 10.055 1 81.81 90 GLN A C 1
ATOM 700 O O . GLN A 1 90 ? -15.055 -42.094 9.336 1 81.81 90 GLN A O 1
ATOM 705 N N . PRO A 1 91 ? -13.641 -43.844 9.633 1 89.81 91 PRO A N 1
ATOM 706 C CA . PRO A 1 91 ? -13.281 -43.844 8.211 1 89.81 91 PRO A CA 1
ATOM 707 C C . PRO A 1 91 ? -14.43 -44.281 7.312 1 89.81 91 PRO A C 1
ATOM 709 O O . PRO A 1 91 ? -15.312 -45.031 7.758 1 89.81 91 PRO A O 1
ATOM 712 N N . ALA A 1 92 ? -14.484 -43.812 6.137 1 92.12 92 ALA A N 1
ATOM 713 C CA . ALA A 1 92 ? -15.469 -44.188 5.133 1 92.12 92 ALA A CA 1
ATOM 714 C C . ALA A 1 92 ? -14.844 -45.094 4.07 1 92.12 92 ALA A C 1
ATOM 716 O O . ALA A 1 92 ? -13.703 -44.875 3.66 1 92.12 92 ALA A O 1
ATOM 717 N N . PHE A 1 93 ? -15.547 -46.188 3.672 1 93.75 93 PHE A N 1
ATOM 718 C CA . PHE A 1 93 ? -15.047 -47.156 2.713 1 93.75 93 PHE A CA 1
ATOM 719 C C . PHE A 1 93 ? -15.898 -47.156 1.449 1 93.75 93 PHE A C 1
ATOM 721 O O . PHE A 1 93 ? -17.125 -47.125 1.524 1 93.75 93 PHE A O 1
ATOM 728 N N . PHE A 1 94 ? -15.227 -47.188 0.299 1 95.12 94 PHE A N 1
ATOM 729 C CA . PHE A 1 94 ? -15.914 -47.188 -0.988 1 95.12 94 PHE A CA 1
ATOM 730 C C . PHE A 1 94 ? -15.344 -48.25 -1.909 1 95.12 94 PHE A C 1
ATOM 732 O O . PHE A 1 94 ? -14.133 -48.5 -1.919 1 95.12 94 PHE A O 1
ATOM 739 N N . LEU A 1 95 ? -16.172 -48.906 -2.645 1 93.75 95 LEU A N 1
ATOM 740 C CA . LEU A 1 95 ? -15.773 -49.812 -3.707 1 93.75 95 LEU A CA 1
ATOM 741 C C . LEU A 1 95 ? -15.828 -49.125 -5.066 1 93.75 95 LEU A C 1
ATOM 743 O O . LEU A 1 95 ? -16.891 -48.688 -5.508 1 93.75 95 LEU A O 1
ATOM 747 N N . LEU A 1 96 ? -14.703 -49 -5.621 1 93.62 96 LEU A N 1
ATOM 748 C CA . LEU A 1 96 ? -14.578 -48.344 -6.922 1 93.62 96 LEU A CA 1
ATOM 749 C C . LEU A 1 96 ? -14.359 -49.344 -8.031 1 93.62 96 LEU A C 1
ATOM 751 O O . LEU A 1 96 ? -13.422 -50.156 -7.969 1 93.62 96 LEU A O 1
ATOM 755 N N . THR A 1 97 ? -15.242 -49.312 -9.008 1 90.94 97 THR A N 1
ATOM 756 C CA . THR A 1 97 ? -15.133 -50.188 -10.164 1 90.94 97 THR A CA 1
ATOM 757 C C . THR A 1 97 ? -14.891 -49.375 -11.438 1 90.94 97 THR A C 1
ATOM 759 O O . THR A 1 97 ? -15.719 -48.531 -11.812 1 90.94 97 THR A O 1
ATOM 762 N N . LEU A 1 98 ? -13.758 -49.656 -12.039 1 90 98 LEU A N 1
ATOM 763 C CA . LEU A 1 98 ? -13.422 -48.969 -13.273 1 90 98 LEU A CA 1
ATOM 764 C C . LEU A 1 98 ? -13.633 -49.875 -14.477 1 90 98 LEU A C 1
ATOM 766 O O . LEU A 1 98 ? -13.25 -51.031 -14.445 1 90 98 LEU A O 1
ATOM 770 N N . HIS A 1 99 ? -14.289 -49.25 -15.477 1 88.06 99 HIS A N 1
ATOM 771 C CA . HIS A 1 99 ? -14.5 -49.969 -16.719 1 88.06 99 HIS A CA 1
ATOM 772 C C . HIS A 1 99 ? -13.711 -49.344 -17.875 1 88.06 99 HIS A C 1
ATOM 774 O O . HIS A 1 99 ? -13.805 -48.125 -18.109 1 88.06 99 HIS A O 1
ATOM 780 N N . THR A 1 100 ? -12.805 -50.125 -18.375 1 84.88 100 THR A N 1
ATOM 781 C CA . THR A 1 100 ? -12.047 -49.625 -19.516 1 84.88 100 THR A CA 1
ATOM 782 C C . THR A 1 100 ? -12.055 -50.625 -20.672 1 84.88 100 THR A C 1
ATOM 784 O O . THR A 1 100 ? -12.031 -51.844 -20.453 1 84.88 100 THR A O 1
ATOM 787 N N . GLU A 1 101 ? -12.188 -50.125 -21.922 1 82.12 101 GLU A N 1
ATOM 788 C CA . GLU A 1 101 ? -12.148 -50.938 -23.125 1 82.12 101 GLU A CA 1
ATOM 789 C C . GLU A 1 101 ? -10.758 -50.969 -23.75 1 82.12 101 GLU A C 1
ATOM 791 O O . GLU A 1 101 ? -10.484 -51.719 -24.672 1 82.12 101 GLU A O 1
ATOM 796 N N . ARG A 1 102 ? -9.922 -50.188 -23.188 1 82.75 102 ARG A N 1
ATOM 797 C CA . ARG A 1 102 ? -8.586 -50.062 -23.75 1 82.75 102 ARG A CA 1
ATOM 798 C C . ARG A 1 102 ? -7.562 -50.844 -22.938 1 82.75 102 ARG A C 1
ATOM 800 O O . ARG A 1 102 ? -7.723 -51 -21.719 1 82.75 102 ARG A O 1
ATOM 807 N N . ASP A 1 103 ? -6.535 -51.344 -23.594 1 79.38 103 ASP A N 1
ATOM 808 C CA . ASP A 1 103 ? -5.438 -52.031 -22.922 1 79.38 103 ASP A CA 1
ATOM 809 C C . ASP A 1 103 ? -4.332 -51.062 -22.531 1 79.38 103 ASP A C 1
ATOM 811 O O . ASP A 1 103 ? -4.062 -50.094 -23.266 1 79.38 103 ASP A O 1
ATOM 815 N N . HIS A 1 104 ? -3.705 -51.281 -21.406 1 80.75 104 HIS A N 1
ATOM 816 C CA . HIS A 1 104 ? -2.545 -50.562 -20.891 1 80.75 104 HIS A CA 1
ATOM 817 C C . HIS A 1 104 ? -2.838 -49.062 -20.734 1 80.75 104 HIS A C 1
ATOM 819 O O . HIS A 1 104 ? -2.066 -48.219 -21.219 1 80.75 104 HIS A O 1
ATOM 825 N N . LEU A 1 105 ? -3.988 -48.844 -20.078 1 81.69 105 LEU A N 1
ATOM 826 C CA . LEU A 1 105 ? -4.383 -47.469 -19.859 1 81.69 105 LEU A CA 1
ATOM 827 C C . LEU A 1 105 ? -3.783 -46.906 -18.562 1 81.69 105 LEU A C 1
ATOM 829 O O . LEU A 1 105 ? -3.873 -47.562 -17.516 1 81.69 105 LEU A O 1
ATOM 833 N N . GLN A 1 106 ? -3.004 -45.875 -18.703 1 84.19 106 GLN A N 1
ATOM 834 C CA . GLN A 1 106 ? -2.49 -45.188 -17.531 1 84.19 106 GLN A CA 1
ATOM 835 C C . GLN A 1 106 ? -3.33 -43.969 -17.188 1 84.19 106 GLN A C 1
ATOM 837 O O . GLN A 1 106 ? -3.523 -43.094 -18.047 1 84.19 106 GLN A O 1
ATOM 842 N N . GLN A 1 107 ? -3.906 -43.969 -15.969 1 86.56 107 GLN A N 1
ATOM 843 C CA . GLN A 1 107 ? -4.758 -42.844 -15.539 1 86.56 107 GLN A CA 1
ATOM 844 C C . GLN A 1 107 ? -4.387 -42.406 -14.125 1 86.56 107 GLN A C 1
ATOM 846 O O . GLN A 1 107 ? -3.889 -43.188 -13.32 1 86.56 107 GLN A O 1
ATOM 851 N N . ILE A 1 108 ? -4.609 -41.188 -13.992 1 88.81 108 ILE A N 1
ATOM 852 C CA . ILE A 1 108 ? -4.465 -40.625 -12.656 1 88.81 108 ILE A CA 1
ATOM 853 C C . ILE A 1 108 ? -5.844 -40.375 -12.047 1 88.81 108 ILE A C 1
ATOM 855 O O . ILE A 1 108 ? -6.676 -39.688 -12.648 1 88.81 108 ILE A O 1
ATOM 859 N N . ILE A 1 109 ? -6.07 -41 -10.914 1 90.56 109 ILE A N 1
ATOM 860 C CA . ILE A 1 109 ? -7.312 -40.812 -10.18 1 90.56 109 ILE A CA 1
ATOM 861 C C . ILE A 1 109 ? -7.113 -39.75 -9.094 1 90.56 109 ILE A C 1
ATOM 863 O O . ILE A 1 109 ? -6.324 -39.938 -8.172 1 90.56 109 ILE A O 1
ATOM 867 N N . GLU A 1 110 ? -7.789 -38.688 -9.273 1 91 110 GLU A N 1
ATOM 868 C CA . GLU A 1 110 ? -7.715 -37.625 -8.281 1 91 110 GLU A CA 1
ATOM 869 C C . GLU A 1 110 ? -8.914 -37.656 -7.34 1 91 110 GLU A C 1
ATOM 871 O O . GLU A 1 110 ? -10.062 -37.688 -7.789 1 91 110 GLU A O 1
ATOM 876 N N . VAL A 1 111 ? -8.594 -37.656 -6.059 1 90.12 111 VAL A N 1
ATOM 877 C CA . VAL A 1 111 ? -9.633 -37.594 -5.035 1 90.12 111 VAL A CA 1
ATOM 878 C C . VAL A 1 111 ? -9.695 -36.219 -4.434 1 90.12 111 VAL A C 1
ATOM 880 O O . VAL A 1 111 ? -8.711 -35.719 -3.869 1 90.12 111 VAL A O 1
ATOM 883 N N . SER A 1 112 ? -10.781 -35.625 -4.613 1 84.56 112 SER A N 1
ATOM 884 C CA . SER A 1 112 ? -11.008 -34.281 -4.098 1 84.56 112 SER A CA 1
ATOM 885 C C . SER A 1 112 ? -12.023 -34.281 -2.963 1 84.56 112 SER A C 1
ATOM 887 O O . SER A 1 112 ? -12.922 -35.125 -2.93 1 84.56 112 SER A O 1
ATOM 889 N N . PRO A 1 113 ? -11.812 -33.344 -1.947 1 82.31 113 PRO A N 1
ATOM 890 C CA . PRO A 1 113 ? -11.016 -32.094 -1.921 1 82.31 113 PRO A CA 1
ATOM 891 C C . PRO A 1 113 ? -9.586 -32.344 -1.42 1 82.31 113 PRO A C 1
ATOM 893 O O . PRO A 1 113 ? -9.234 -33.469 -1.061 1 82.31 113 PRO A O 1
ATOM 896 N N . THR A 1 114 ? -8.82 -31.203 -1.416 1 80.56 114 THR A N 1
ATOM 897 C CA . THR A 1 114 ? -7.387 -31.281 -1.144 1 80.56 114 THR A CA 1
ATOM 898 C C . THR A 1 114 ? -7.129 -31.469 0.35 1 80.56 114 THR A C 1
ATOM 900 O O . THR A 1 114 ? -6.059 -31.922 0.75 1 80.56 114 THR A O 1
ATOM 903 N N . PHE A 1 115 ? -8.062 -31.203 1.184 1 79.75 115 PHE A N 1
ATOM 904 C CA . PHE A 1 115 ? -7.754 -31.172 2.609 1 79.75 115 PHE A CA 1
ATOM 905 C C . PHE A 1 115 ? -8.016 -32.531 3.256 1 79.75 115 PHE A C 1
ATOM 907 O O . PHE A 1 115 ? -8.047 -32.625 4.48 1 79.75 115 PHE A O 1
ATOM 914 N N . LEU A 1 116 ? -8.203 -33.562 2.402 1 85.31 116 LEU A N 1
ATOM 915 C CA . LEU A 1 116 ? -8.328 -34.906 2.959 1 85.31 116 LEU A CA 1
ATOM 916 C C . LEU A 1 116 ? -7.023 -35.344 3.604 1 85.31 116 LEU A C 1
ATOM 918 O O . LEU A 1 116 ? -5.949 -35.156 3.029 1 85.31 116 LEU A O 1
ATOM 922 N N . GLU A 1 117 ? -7.074 -35.875 4.754 1 84.38 117 GLU A N 1
ATOM 923 C CA . GLU A 1 117 ? -5.879 -36.188 5.543 1 84.38 117 GLU A CA 1
ATOM 924 C C . GLU A 1 117 ? -5.246 -37.5 5.105 1 84.38 117 GLU A C 1
ATOM 926 O O . GLU A 1 117 ? -4.031 -37.562 4.91 1 84.38 117 GLU A O 1
ATOM 931 N N . LYS A 1 118 ? -6.039 -38.594 4.996 1 87.94 118 LYS A N 1
ATOM 932 C CA . LYS A 1 118 ? -5.52 -39.906 4.613 1 87.94 118 LYS A CA 1
ATOM 933 C C . LYS A 1 118 ? -6.477 -40.625 3.664 1 87.94 118 LYS A C 1
ATOM 935 O O . LYS A 1 118 ? -7.613 -40.906 4.035 1 87.94 118 LYS A O 1
ATOM 940 N N . VAL A 1 119 ? -6.055 -40.781 2.451 1 91.88 119 VAL A N 1
ATOM 941 C CA . VAL A 1 119 ? -6.805 -41.5 1.428 1 91.88 119 VAL A CA 1
ATOM 942 C C . VAL A 1 119 ? -6 -42.719 0.944 1 91.88 119 VAL A C 1
ATOM 944 O O . VAL A 1 119 ? -4.844 -42.562 0.541 1 91.88 119 VAL A O 1
ATOM 947 N N . THR A 1 120 ? -6.566 -43.844 1.019 1 91.5 120 THR A N 1
ATOM 948 C CA . THR A 1 120 ? -5.879 -45.062 0.607 1 91.5 120 THR A CA 1
ATOM 949 C C . THR A 1 120 ? -6.621 -45.75 -0.536 1 91.5 120 THR A C 1
ATOM 951 O O . THR A 1 120 ? -7.852 -45.844 -0.515 1 91.5 120 THR A O 1
ATOM 954 N N . LEU A 1 121 ? -5.941 -46.062 -1.541 1 92.12 121 LEU A N 1
ATOM 955 C CA . LEU A 1 121 ? -6.461 -46.812 -2.666 1 92.12 121 LEU A CA 1
ATOM 956 C C . LEU A 1 121 ? -5.801 -48.188 -2.732 1 92.12 121 LEU A C 1
ATOM 958 O O . LEU A 1 121 ? -4.594 -48.312 -2.951 1 92.12 121 LEU A O 1
ATOM 962 N N . ARG A 1 122 ? -6.566 -49.25 -2.59 1 89.62 122 ARG A N 1
ATOM 963 C CA . ARG A 1 122 ? -6.07 -50.625 -2.607 1 89.62 122 ARG A CA 1
ATOM 964 C C . ARG A 1 122 ? -6.711 -51.438 -3.738 1 89.62 122 ARG A C 1
ATOM 966 O O . ARG A 1 122 ? -7.938 -51.531 -3.822 1 89.62 122 ARG A O 1
ATOM 973 N N . PRO A 1 123 ? -5.859 -51.906 -4.582 1 88.62 123 PRO A N 1
ATOM 974 C CA . PRO A 1 123 ? -6.422 -52.781 -5.621 1 88.62 123 PRO A CA 1
ATOM 975 C C . PRO A 1 123 ? -6.953 -54.094 -5.062 1 88.62 123 PRO A C 1
ATOM 977 O O . PRO A 1 123 ? -6.359 -54.688 -4.145 1 88.62 123 PRO A O 1
ATOM 980 N N . LEU A 1 124 ? -8.125 -54.469 -5.562 1 86.81 124 LEU A N 1
ATOM 981 C CA . LEU A 1 124 ? -8.734 -55.719 -5.125 1 86.81 124 LEU A CA 1
ATOM 982 C C . LEU A 1 124 ? -8.508 -56.812 -6.156 1 86.81 124 LEU A C 1
ATOM 984 O O . LEU A 1 124 ? -8.625 -56.594 -7.359 1 86.81 124 LEU A O 1
ATOM 988 N N . LEU A 1 125 ? -7.875 -57.938 -5.727 1 70.88 125 LEU A N 1
ATOM 989 C CA . LEU A 1 125 ? -7.59 -59.062 -6.602 1 70.88 125 LEU A CA 1
ATOM 990 C C . LEU A 1 125 ? -8.836 -59.906 -6.82 1 70.88 125 LEU A C 1
ATOM 992 O O . LEU A 1 125 ? -9.656 -60.062 -5.914 1 70.88 125 LEU A O 1
ATOM 996 N N . ALA A 1 126 ? -9.148 -60.219 -8.219 1 63.06 126 ALA A N 1
ATOM 997 C CA . ALA A 1 126 ? -10.266 -61.094 -8.523 1 63.06 126 ALA A CA 1
ATOM 998 C C . ALA A 1 126 ? -10.109 -62.438 -7.812 1 63.06 126 ALA A C 1
ATOM 1000 O O . ALA A 1 126 ? -11.094 -63.031 -7.352 1 63.06 126 ALA A O 1
ATOM 1001 N N . ARG A 1 127 ? -8.805 -63.344 -7.938 1 58.91 127 ARG A N 1
ATOM 1002 C CA . ARG A 1 127 ? -8.562 -64.625 -7.297 1 58.91 127 ARG A CA 1
ATOM 1003 C C . ARG A 1 127 ? -7.418 -64.5 -6.289 1 58.91 127 ARG A C 1
ATOM 1005 O O . ARG A 1 127 ? -6.5 -63.719 -6.461 1 58.91 127 ARG A O 1
ATOM 1012 N N . PRO A 1 128 ? -7.633 -65.188 -5.172 1 54.03 128 PRO A N 1
ATOM 1013 C CA . PRO A 1 128 ? -6.527 -65.312 -4.215 1 54.03 128 PRO A CA 1
ATOM 1014 C C . PRO A 1 128 ? -5.23 -65.812 -4.863 1 54.03 128 PRO A C 1
ATOM 1016 O O . PRO A 1 128 ? -5.246 -66.75 -5.648 1 54.03 128 PRO A O 1
ATOM 1019 N N . GLY A 1 129 ? -4.062 -65.062 -4.859 1 52.91 129 GLY A N 1
ATOM 1020 C CA . GLY A 1 129 ? -2.795 -65.562 -5.414 1 52.91 129 GLY A CA 1
ATOM 1021 C C . GLY A 1 129 ? -2.41 -64.812 -6.684 1 52.91 129 GLY A C 1
ATOM 1022 O O . GLY A 1 129 ? -1.349 -65.062 -7.258 1 52.91 129 GLY A O 1
ATOM 1023 N N . ALA A 1 130 ? -3.369 -64.375 -7.461 1 51.72 130 ALA A N 1
ATOM 1024 C CA . ALA A 1 130 ? -2.994 -63.719 -8.703 1 51.72 130 ALA A CA 1
ATOM 1025 C C . ALA A 1 130 ? -2.031 -62.562 -8.438 1 51.72 130 ALA A C 1
ATOM 1027 O O . ALA A 1 130 ? -2.154 -61.875 -7.43 1 51.72 130 ALA A O 1
ATOM 1028 N N . LYS A 1 131 ? -0.865 -62.781 -8.781 1 50.88 131 LYS A N 1
ATOM 1029 C CA . LYS A 1 131 ? 0.208 -61.781 -8.625 1 50.88 131 LYS A CA 1
ATOM 1030 C C . LYS A 1 131 ? -0.208 -60.438 -9.164 1 50.88 131 LYS A C 1
ATOM 1032 O O . LYS A 1 131 ? -0.664 -60.312 -10.305 1 50.88 131 LYS A O 1
ATOM 1037 N N . HIS A 1 132 ? -0.683 -59.719 -8.391 1 50.31 132 HIS A N 1
ATOM 1038 C CA . HIS A 1 132 ? -0.887 -58.312 -8.766 1 50.31 132 HIS A CA 1
ATOM 1039 C C . HIS A 1 132 ? 0.409 -57.688 -9.266 1 50.31 132 HIS A C 1
ATOM 1041 O O . HIS A 1 132 ? 1.283 -57.344 -8.469 1 50.31 132 HIS A O 1
ATOM 1047 N N . GLU A 1 133 ? 0.981 -58.25 -10.078 1 47.59 133 GLU A N 1
ATOM 1048 C CA . GLU A 1 133 ? 2.258 -57.625 -10.383 1 47.59 133 GLU A CA 1
ATOM 1049 C C . GLU A 1 133 ? 2.189 -56.094 -10.164 1 47.59 133 GLU A C 1
ATOM 1051 O O . GLU A 1 133 ? 3.17 -55.5 -9.734 1 47.59 133 GLU A O 1
ATOM 1056 N N . GLN A 1 134 ? 1.109 -55.281 -10.672 1 52.25 134 GLN A N 1
ATOM 1057 C CA . GLN A 1 134 ? 1.403 -53.875 -11.047 1 52.25 134 GLN A CA 1
ATOM 1058 C C . GLN A 1 134 ? 0.79 -52.906 -10.047 1 52.25 134 GLN A C 1
ATOM 1060 O O . GLN A 1 134 ? 1.056 -51.719 -10.109 1 52.25 134 GLN A O 1
ATOM 1065 N N . TYR A 1 135 ? -0.151 -53.312 -9.07 1 61.34 135 TYR A N 1
ATOM 1066 C CA . TYR A 1 135 ? -0.711 -52.188 -8.352 1 61.34 135 TYR A CA 1
ATOM 1067 C C . TYR A 1 135 ? -0.417 -52.281 -6.855 1 61.34 135 TYR A C 1
ATOM 1069 O O . TYR A 1 135 ? -0.636 -53.312 -6.242 1 61.34 135 TYR A O 1
ATOM 1077 N N . ILE A 1 136 ? 0.399 -51.5 -6.297 1 70.19 136 ILE A N 1
ATOM 1078 C CA . ILE A 1 136 ? 0.687 -51.406 -4.871 1 70.19 136 ILE A CA 1
ATOM 1079 C C . ILE A 1 136 ? -0.272 -50.438 -4.207 1 70.19 136 ILE A C 1
ATOM 1081 O O . ILE A 1 136 ? -0.775 -49.5 -4.855 1 70.19 136 ILE A O 1
ATOM 1085 N N . GLU A 1 137 ? -0.743 -50.906 -2.98 1 82.56 137 GLU A N 1
ATOM 1086 C CA . GLU A 1 137 ? -1.511 -49.969 -2.143 1 82.56 137 GLU A CA 1
ATOM 1087 C C . GLU A 1 137 ? -0.817 -48.625 -2.027 1 82.56 137 GLU A C 1
ATOM 1089 O O . GLU A 1 137 ? 0.399 -48.562 -1.833 1 82.56 137 GLU A O 1
ATOM 1094 N N . GLN A 1 138 ? -1.592 -47.625 -2.352 1 85 138 GLN A N 1
ATOM 1095 C CA . GLN A 1 138 ? -1.056 -46.281 -2.275 1 85 138 GLN A CA 1
ATOM 1096 C C . GLN A 1 138 ? -1.854 -45.438 -1.295 1 85 138 GLN A C 1
ATOM 1098 O O . GLN A 1 138 ? -3.08 -45.531 -1.228 1 85 138 GLN A O 1
ATOM 1103 N N . THR A 1 139 ? -1.188 -44.719 -0.386 1 86.88 139 THR A N 1
ATOM 1104 C CA . THR A 1 139 ? -1.81 -43.812 0.557 1 86.88 139 THR A CA 1
ATOM 1105 C C . THR A 1 139 ? -1.325 -42.375 0.318 1 86.88 139 THR A C 1
ATOM 1107 O O . THR A 1 139 ? -0.124 -42.156 0.168 1 86.88 139 THR A O 1
ATOM 1110 N N . GLN A 1 140 ? -2.277 -41.5 0.135 1 86.38 140 GLN A N 1
ATOM 1111 C CA . GLN A 1 140 ? -1.991 -40.094 -0.069 1 86.38 140 GLN A CA 1
ATOM 1112 C C . GLN A 1 140 ? -2.861 -39.219 0.832 1 86.38 140 GLN A C 1
ATOM 1114 O O . GLN A 1 140 ? -3.805 -39.719 1.455 1 86.38 140 GLN A O 1
ATOM 1119 N N . GLY A 1 141 ? -2.455 -37.938 1.002 1 82.94 141 GLY A N 1
ATOM 1120 C CA . GLY A 1 141 ? -3.229 -37 1.8 1 82.94 141 GLY A CA 1
ATOM 1121 C C . GLY A 1 141 ? -2.369 -36 2.521 1 82.94 141 GLY A C 1
ATOM 1122 O O . GLY A 1 141 ? -1.141 -36.031 2.412 1 82.94 141 GLY A O 1
ATOM 1123 N N . LEU A 1 142 ? -2.986 -35.188 3.23 1 78.06 142 LEU A N 1
ATOM 1124 C CA . LEU A 1 142 ? -2.312 -34.062 3.902 1 78.06 142 LEU A CA 1
ATOM 1125 C C . LEU A 1 142 ? -1.479 -34.594 5.078 1 78.06 142 LEU A C 1
ATOM 1127 O O . LEU A 1 142 ? -0.44 -34 5.398 1 78.06 142 LEU A O 1
ATOM 1131 N N . ASP A 1 143 ? -1.961 -35.594 5.734 1 77.38 143 ASP A N 1
ATOM 1132 C CA . ASP A 1 143 ? -1.289 -36.094 6.934 1 77.38 143 ASP A CA 1
ATOM 1133 C C . ASP A 1 143 ? -0.297 -37.188 6.594 1 77.38 143 ASP A C 1
ATOM 1135 O O . ASP A 1 143 ? 0.271 -37.812 7.488 1 77.38 143 ASP A O 1
ATOM 1139 N N . VAL A 1 144 ? -0.192 -37.5 5.328 1 77.94 144 VAL A N 1
ATOM 1140 C CA . VAL A 1 144 ? 0.71 -38.594 4.922 1 77.94 144 VAL A CA 1
ATOM 1141 C C . VAL A 1 144 ? 2.037 -38 4.453 1 77.94 144 VAL A C 1
ATOM 1143 O O . VAL A 1 144 ? 2.057 -37.062 3.645 1 77.94 144 VAL A O 1
ATOM 1146 N N . ALA A 1 145 ? 3.109 -38.406 5.133 1 70.56 145 ALA A N 1
ATOM 1147 C CA . ALA A 1 145 ? 4.438 -37.906 4.777 1 70.56 145 ALA A CA 1
ATOM 1148 C C . ALA A 1 145 ? 4.773 -38.25 3.326 1 70.56 145 ALA A C 1
ATOM 1150 O O . ALA A 1 145 ? 4.355 -39.281 2.805 1 70.56 145 ALA A O 1
ATOM 1151 N N . ALA A 1 146 ? 5.238 -37.219 2.582 1 62.12 146 ALA A N 1
ATOM 1152 C CA . ALA A 1 146 ? 5.633 -37.406 1.188 1 62.12 146 ALA A CA 1
ATOM 1153 C C . ALA A 1 146 ? 6.684 -38.5 1.059 1 62.12 146 ALA A C 1
ATOM 1155 O O . ALA A 1 146 ? 7.742 -38.438 1.69 1 62.12 146 ALA A O 1
ATOM 1156 N N . GLY A 1 147 ? 6.438 -39.656 1.305 1 55.22 147 GLY A N 1
ATOM 1157 C CA . GLY A 1 147 ? 7.445 -40.719 1.185 1 55.22 147 GLY A CA 1
ATOM 1158 C C . GLY A 1 147 ? 8.328 -40.531 -0.039 1 55.22 147 GLY A C 1
ATOM 1159 O O . GLY A 1 147 ? 8.039 -39.719 -0.919 1 55.22 147 GLY A O 1
ATOM 1160 N N . GLY A 1 148 ? 9.625 -41.062 0.028 1 49 148 GLY A N 1
ATOM 1161 C CA . GLY A 1 148 ? 10.742 -41.031 -0.896 1 49 148 GLY A CA 1
ATOM 1162 C C . GLY A 1 148 ? 10.32 -41.062 -2.352 1 49 148 GLY A C 1
ATOM 1163 O O . GLY A 1 148 ? 10.898 -40.375 -3.195 1 49 148 GLY A O 1
ATOM 1164 N N . HIS A 1 149 ? 9.68 -42.188 -2.885 1 49.25 149 HIS A N 1
ATOM 1165 C CA . HIS A 1 149 ? 9.672 -42.531 -4.301 1 49.25 149 HIS A CA 1
ATOM 1166 C C . HIS A 1 149 ? 8.469 -41.938 -5.012 1 49.25 149 HIS A C 1
ATOM 1168 O O . HIS A 1 149 ? 8.32 -42.062 -6.23 1 49.25 149 HIS A O 1
ATOM 1174 N N . HIS A 1 150 ? 7.469 -41.344 -4.242 1 54.28 150 HIS A N 1
ATOM 1175 C CA . HIS A 1 150 ? 6.242 -41.094 -4.992 1 54.28 150 HIS A CA 1
ATOM 1176 C C . HIS A 1 150 ? 6.027 -39.594 -5.211 1 54.28 150 HIS A C 1
ATOM 1178 O O . HIS A 1 150 ? 6.531 -38.781 -4.445 1 54.28 150 HIS A O 1
ATOM 1184 N N . GLN A 1 151 ? 5.516 -39.281 -6.414 1 60.53 151 GLN A N 1
ATOM 1185 C CA . GLN A 1 151 ? 5.133 -37.969 -6.93 1 60.53 151 GLN A CA 1
ATOM 1186 C C . GLN A 1 151 ? 4.23 -37.219 -5.945 1 60.53 151 GLN A C 1
ATOM 1188 O O . GLN A 1 151 ? 3.283 -37.812 -5.406 1 60.53 151 GLN A O 1
ATOM 1193 N N . VAL A 1 152 ? 4.777 -36.188 -5.355 1 65.25 152 VAL A N 1
ATOM 1194 C CA . VAL A 1 152 ? 3.994 -35.375 -4.43 1 65.25 152 VAL A CA 1
ATOM 1195 C C . VAL A 1 152 ? 2.918 -34.625 -5.195 1 65.25 152 VAL A C 1
ATOM 1197 O O . VAL A 1 152 ? 3.217 -33.938 -6.172 1 65.25 152 VAL A O 1
ATOM 1200 N N . PHE A 1 153 ? 1.707 -35.062 -4.922 1 71.81 153 PHE A N 1
ATOM 1201 C CA . PHE A 1 153 ? 0.568 -34.375 -5.523 1 71.81 153 PHE A CA 1
ATOM 1202 C C . PHE A 1 153 ? -0.09 -33.438 -4.523 1 71.81 153 PHE A C 1
ATOM 1204 O O . PHE A 1 153 ? -0 -33.625 -3.312 1 71.81 153 PHE A O 1
ATOM 1211 N N . ARG A 1 154 ? -0.562 -32.406 -5.004 1 78.56 154 ARG A N 1
ATOM 1212 C CA . ARG A 1 154 ? -1.359 -31.516 -4.18 1 78.56 154 ARG A CA 1
ATOM 1213 C C . ARG A 1 154 ? -2.629 -32.188 -3.689 1 78.56 154 ARG A C 1
ATOM 1215 O O . ARG A 1 154 ? -3 -32.062 -2.521 1 78.56 154 ARG A O 1
ATOM 1222 N N . HIS A 1 155 ? -3.252 -32.844 -4.57 1 82.06 155 HIS A N 1
ATOM 1223 C CA . HIS A 1 155 ? -4.41 -33.688 -4.25 1 82.06 155 HIS A CA 1
ATOM 1224 C C . HIS A 1 155 ? -3.992 -35.125 -3.961 1 82.06 155 HIS A C 1
ATOM 1226 O O . HIS A 1 155 ? -2.865 -35.531 -4.266 1 82.06 155 HIS A O 1
ATOM 1232 N N . ALA A 1 156 ? -4.883 -35.75 -3.285 1 87.56 156 ALA A N 1
ATOM 1233 C CA . ALA A 1 156 ? -4.688 -37.188 -3.236 1 87.56 156 ALA A CA 1
ATOM 1234 C C . ALA A 1 156 ? -4.883 -37.812 -4.613 1 87.56 156 ALA A C 1
ATOM 1236 O O . ALA A 1 156 ? -6.016 -38 -5.07 1 87.56 156 ALA A O 1
ATOM 1237 N N . ALA A 1 157 ? -3.814 -38 -5.27 1 89.94 157 ALA A N 1
ATOM 1238 C CA . ALA A 1 157 ? -3.861 -38.531 -6.625 1 89.94 157 ALA A CA 1
ATOM 1239 C C . ALA A 1 157 ? -3.109 -39.875 -6.711 1 89.94 157 ALA A C 1
ATOM 1241 O O . ALA A 1 157 ? -2.064 -40.031 -6.078 1 89.94 157 ALA A O 1
ATOM 1242 N N . PHE A 1 158 ? -3.672 -40.75 -7.453 1 89.25 158 PHE A N 1
ATOM 1243 C CA . PHE A 1 158 ? -3.119 -42.094 -7.605 1 89.25 158 PHE A CA 1
ATOM 1244 C C . PHE A 1 158 ? -2.865 -42.406 -9.07 1 89.25 158 PHE A C 1
ATOM 1246 O O . PHE A 1 158 ? -3.758 -42.25 -9.906 1 89.25 158 PHE A O 1
ATOM 1253 N N . ASP A 1 159 ? -1.597 -42.75 -9.336 1 85.94 159 ASP A N 1
ATOM 1254 C CA . ASP A 1 159 ? -1.241 -43.188 -10.68 1 85.94 159 ASP A CA 1
ATOM 1255 C C . ASP A 1 159 ? -1.576 -44.688 -10.852 1 85.94 159 ASP A C 1
ATOM 1257 O O . ASP A 1 159 ? -0.933 -45.531 -10.258 1 85.94 159 ASP A O 1
ATOM 1261 N N . VAL A 1 160 ? -2.613 -44.938 -11.664 1 85.81 160 VAL A N 1
ATOM 1262 C CA . VAL A 1 160 ? -3.086 -46.312 -11.836 1 85.81 160 VAL A CA 1
ATOM 1263 C C . VAL A 1 160 ? -2.84 -46.781 -13.273 1 85.81 160 VAL A C 1
ATOM 1265 O O . VAL A 1 160 ? -3.205 -46.062 -14.227 1 85.81 160 VAL A O 1
ATOM 1268 N N . ARG A 1 161 ? -2.113 -47.875 -13.398 1 84 161 ARG A N 1
ATOM 1269 C CA . ARG A 1 161 ? -1.91 -48.5 -14.688 1 84 161 ARG A CA 1
ATOM 1270 C C . ARG A 1 161 ? -2.811 -49.719 -14.844 1 84 161 ARG A C 1
ATOM 1272 O O . ARG A 1 161 ? -2.652 -50.719 -14.125 1 84 161 ARG A O 1
ATOM 1279 N N . LEU A 1 162 ? -3.746 -49.562 -15.75 1 82.69 162 LEU A N 1
ATOM 1280 C CA . LEU A 1 162 ? -4.68 -50.656 -16 1 82.69 162 LEU A CA 1
ATOM 1281 C C . LEU A 1 162 ? -4.156 -51.562 -17.094 1 82.69 162 LEU A C 1
ATOM 1283 O O . LEU A 1 162 ? -4.012 -51.156 -18.25 1 82.69 162 LEU A O 1
ATOM 1287 N N . ALA A 1 163 ? -3.684 -52.719 -16.781 1 76.31 163 ALA A N 1
ATOM 1288 C CA . ALA A 1 163 ? -3.014 -53.625 -17.688 1 76.31 163 ALA A CA 1
ATOM 1289 C C . ALA A 1 163 ? -3.959 -54.125 -18.781 1 76.31 163 ALA A C 1
ATOM 1291 O O . ALA A 1 163 ? -3.564 -54.219 -19.938 1 76.31 163 ALA A O 1
ATOM 1292 N N . GLY A 1 164 ? -5.223 -54.594 -18.438 1 76.88 164 GLY A N 1
ATOM 1293 C CA . GLY A 1 164 ? -6.098 -55.188 -19.438 1 76.88 164 GLY A CA 1
ATOM 1294 C C . GLY A 1 164 ? -7.473 -54.531 -19.484 1 76.88 164 GLY A C 1
ATOM 1295 O O . GLY A 1 164 ? -7.84 -53.781 -18.578 1 76.88 164 GLY A O 1
ATOM 1296 N N . ALA A 1 165 ? -8.102 -54.844 -20.641 1 81.31 165 ALA A N 1
ATOM 1297 C CA . ALA A 1 165 ? -9.492 -54.406 -20.797 1 81.31 165 ALA A CA 1
ATOM 1298 C C . ALA A 1 165 ? -10.414 -55.188 -19.859 1 81.31 165 ALA A C 1
ATOM 1300 O O . ALA A 1 165 ? -10.172 -56.375 -19.562 1 81.31 165 ALA A O 1
ATOM 1301 N N . GLY A 1 166 ? -11.383 -54.531 -19.188 1 82.94 166 GLY A N 1
ATOM 1302 C CA . GLY A 1 166 ? -12.344 -55.125 -18.297 1 82.94 166 GLY A CA 1
ATOM 1303 C C . GLY A 1 166 ? -12.648 -54.281 -17.078 1 82.94 166 GLY A C 1
ATOM 1304 O O . GLY A 1 166 ? -12.641 -53.062 -17.1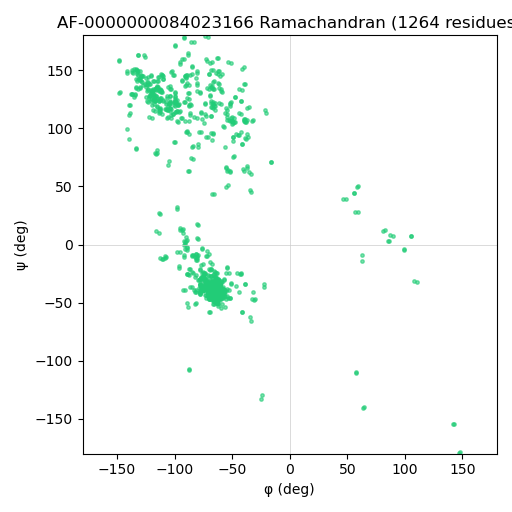41 1 82.94 166 GLY A O 1
ATOM 1305 N N . GLU A 1 167 ? -13.07 -55.094 -16.062 1 87.06 167 GLU A N 1
ATOM 1306 C CA . GLU A 1 167 ? -13.422 -54.438 -14.812 1 87.06 167 GLU A CA 1
ATOM 1307 C C . GLU A 1 167 ? -12.281 -54.5 -13.805 1 87.06 167 GLU A C 1
ATOM 1309 O O . GLU A 1 167 ? -11.695 -55.562 -13.609 1 87.06 167 GLU A O 1
ATOM 1314 N N . HIS A 1 168 ? -11.906 -53.406 -13.359 1 88.44 168 HIS A N 1
ATOM 1315 C CA . HIS A 1 168 ? -10.922 -53.312 -12.289 1 88.44 168 HIS A CA 1
ATOM 1316 C C . HIS A 1 168 ? -11.539 -52.781 -11 1 88.44 168 HIS A C 1
ATOM 1318 O O . HIS A 1 168 ? -12.289 -51.812 -11.031 1 88.44 168 HIS A O 1
ATOM 1324 N N . HIS A 1 169 ? -11.289 -53.438 -9.891 1 89.88 169 HIS A N 1
ATOM 1325 C CA . HIS A 1 169 ? -11.914 -53.094 -8.625 1 89.88 169 HIS A CA 1
ATOM 1326 C C . HIS A 1 169 ? -10.883 -52.562 -7.633 1 89.88 169 HIS A C 1
ATOM 1328 O O . HIS A 1 169 ? -9.789 -53.094 -7.508 1 89.88 169 HIS A O 1
ATOM 1334 N N . PHE A 1 170 ? -11.266 -51.469 -7.047 1 91.94 170 PHE A N 1
ATOM 1335 C CA . PHE A 1 170 ? -10.414 -50.844 -6.031 1 91.94 170 PHE A CA 1
ATOM 1336 C C . PHE A 1 170 ? -11.211 -50.562 -4.762 1 91.94 170 PHE A C 1
ATOM 1338 O O . PHE A 1 170 ? -12.398 -50.25 -4.828 1 91.94 170 PHE A O 1
ATOM 1345 N N . LEU A 1 171 ? -10.555 -50.688 -3.639 1 92.5 171 LEU A N 1
ATOM 1346 C CA . LEU A 1 171 ? -11.102 -50.25 -2.361 1 92.5 171 LEU A CA 1
ATOM 1347 C C . LEU A 1 171 ? -10.555 -48.875 -1.979 1 92.5 171 LEU A C 1
ATOM 1349 O O . LEU A 1 171 ? -9.344 -48.688 -1.811 1 92.5 171 LEU A O 1
ATOM 1353 N N . LEU A 1 172 ? -11.414 -47.938 -1.941 1 93.62 172 LEU A N 1
ATOM 1354 C CA . LEU A 1 172 ? -11.07 -46.594 -1.551 1 93.62 172 LEU A CA 1
ATOM 1355 C C . LEU A 1 172 ? -11.453 -46.312 -0.099 1 93.62 172 LEU A C 1
ATOM 1357 O O . LEU A 1 172 ? -12.609 -46.5 0.285 1 93.62 172 LEU A O 1
ATOM 1361 N N . THR A 1 173 ? -10.492 -45.906 0.725 1 92.62 173 THR A N 1
ATOM 1362 C CA . THR A 1 173 ? -10.711 -45.625 2.135 1 92.62 173 THR A CA 1
ATOM 1363 C C . THR A 1 173 ? -10.422 -44.156 2.432 1 92.62 173 THR A C 1
ATOM 1365 O O . THR A 1 173 ? -9.344 -43.656 2.107 1 92.62 173 THR A O 1
ATOM 1368 N N . LEU A 1 174 ? -11.367 -43.5 2.975 1 92.06 174 LEU A N 1
ATOM 1369 C CA . LEU A 1 174 ? -11.203 -42.125 3.41 1 92.06 174 LEU A CA 1
ATOM 1370 C C . LEU A 1 174 ? -11.117 -42.031 4.93 1 92.06 174 LEU A C 1
ATOM 1372 O O . LEU A 1 174 ? -12.109 -42.219 5.629 1 92.06 174 LEU A O 1
ATOM 1376 N N . ASP A 1 175 ? -9.914 -41.719 5.406 1 88.06 175 ASP A N 1
ATOM 1377 C CA . ASP A 1 175 ? -9.688 -41.562 6.84 1 88.06 175 ASP A CA 1
ATOM 1378 C C . ASP A 1 175 ? -9.312 -40.125 7.172 1 88.06 175 ASP A C 1
ATOM 1380 O O . ASP A 1 175 ? -8.125 -39.781 7.242 1 88.06 175 ASP A O 1
ATOM 1384 N N . SER A 1 176 ? -10.281 -39.312 7.266 1 83 176 SER A N 1
ATOM 1385 C CA . SER A 1 176 ? -10.078 -37.906 7.59 1 83 176 SER A CA 1
ATOM 1386 C C . SER A 1 176 ? -10.859 -37.5 8.836 1 83 176 SER A C 1
ATOM 1388 O O . SER A 1 176 ? -12.008 -37.906 9.016 1 83 176 SER A O 1
ATOM 1390 N N . ARG A 1 177 ? -10.227 -36.75 9.836 1 75.38 177 ARG A N 1
ATOM 1391 C CA . ARG A 1 177 ? -10.844 -36.344 11.094 1 75.38 177 ARG A CA 1
ATOM 1392 C C . ARG A 1 177 ? -11.578 -35 10.914 1 75.38 177 ARG A C 1
ATOM 1394 O O . ARG A 1 177 ? -12.438 -34.656 11.734 1 75.38 177 ARG A O 1
ATOM 1401 N N . SER A 1 178 ? -11.188 -34.281 9.914 1 73.75 178 SER A N 1
ATOM 1402 C CA . SER A 1 178 ? -11.844 -33 9.703 1 73.75 178 SER A CA 1
ATOM 1403 C C . SER A 1 178 ? -13.086 -33.156 8.836 1 73.75 178 SER A C 1
ATOM 1405 O O . SER A 1 178 ? -13.977 -33.938 9.148 1 73.75 178 SER A O 1
ATOM 1407 N N . VAL A 1 179 ? -13.164 -32.75 7.617 1 74.88 179 VAL A N 1
ATOM 1408 C CA . VAL A 1 179 ? -14.312 -32.812 6.715 1 74.88 179 VAL A CA 1
ATOM 1409 C C . VAL A 1 179 ? -14.109 -33.938 5.703 1 74.88 179 VAL A C 1
ATOM 1411 O O . VAL A 1 179 ? -13 -34.125 5.195 1 74.88 179 VAL A O 1
ATOM 1414 N N . LYS A 1 180 ? -15.164 -34.781 5.645 1 83.12 180 LYS A N 1
ATOM 1415 C CA . LYS A 1 180 ? -15.094 -35.875 4.66 1 83.12 180 LYS A CA 1
ATOM 1416 C C . LYS A 1 180 ? -15.953 -35.562 3.438 1 83.12 180 LYS A C 1
ATOM 1418 O O . LYS A 1 180 ? -17.156 -35.281 3.564 1 83.12 180 LYS A O 1
ATOM 1423 N N . ALA A 1 181 ? -15.352 -35.344 2.398 1 82.31 181 ALA A N 1
ATOM 1424 C CA . ALA A 1 181 ? -15.992 -35.156 1.101 1 82.31 181 ALA A CA 1
ATOM 1425 C C . ALA A 1 181 ? -15.258 -35.938 0.005 1 82.31 181 ALA A C 1
ATOM 1427 O O . ALA A 1 181 ? -14.078 -36.25 0.143 1 82.31 181 ALA A O 1
ATOM 1428 N N . LEU A 1 182 ? -16.062 -36.312 -0.989 1 87.12 182 LEU A N 1
ATOM 1429 C CA . LEU A 1 182 ? -15.438 -37.156 -2.014 1 87.12 182 LEU A CA 1
ATOM 1430 C C . LEU A 1 182 ? -15.906 -36.75 -3.404 1 87.12 182 LEU A C 1
ATOM 1432 O O . LEU A 1 182 ? -17.109 -36.625 -3.652 1 87.12 182 LEU A O 1
ATOM 1436 N N . GLN A 1 183 ? -15.023 -36.406 -4.141 1 86.62 183 GLN A N 1
ATOM 1437 C CA . GLN A 1 183 ? -15.195 -36.219 -5.578 1 86.62 183 GLN A CA 1
ATOM 1438 C C . GLN A 1 183 ? -14.055 -36.875 -6.359 1 86.62 183 GLN A C 1
ATOM 1440 O O . GLN A 1 183 ? -12.898 -36.812 -5.961 1 86.62 183 GLN A O 1
ATOM 1445 N N . LEU A 1 184 ? -14.391 -37.625 -7.445 1 89.38 184 LEU A N 1
ATOM 1446 C CA . LEU A 1 184 ? -13.383 -38.312 -8.242 1 89.38 184 LEU A CA 1
ATOM 1447 C C . LEU A 1 184 ? -13.266 -37.688 -9.625 1 89.38 184 LEU A C 1
ATOM 1449 O O . LEU A 1 184 ? -14.273 -37.312 -10.234 1 89.38 184 LEU A O 1
ATOM 1453 N N . SER A 1 185 ? -12.102 -37.469 -9.984 1 88.25 185 SER A N 1
ATOM 1454 C CA . SER A 1 185 ? -11.797 -37.031 -11.336 1 88.25 185 SER A CA 1
ATOM 1455 C C . SER A 1 185 ? -10.695 -37.875 -11.977 1 88.25 185 SER A C 1
ATOM 1457 O O . SER A 1 185 ? -9.773 -38.312 -11.289 1 88.25 185 SER A O 1
ATOM 1459 N N . PHE A 1 186 ? -10.773 -38.156 -13.242 1 89.25 186 PHE A N 1
ATOM 1460 C CA . PHE A 1 186 ? -9.836 -39 -13.969 1 89.25 186 PHE A CA 1
ATOM 1461 C C . PHE A 1 186 ? -9.109 -38.188 -15.047 1 89.25 186 PHE A C 1
ATOM 1463 O O . PHE A 1 186 ? -9.75 -37.469 -15.82 1 89.25 186 PHE A O 1
ATOM 1470 N N . TYR A 1 187 ? -7.766 -38.312 -14.977 1 87.69 187 TYR A N 1
ATOM 1471 C CA . TYR A 1 187 ? -6.949 -37.562 -15.922 1 87.69 187 TYR A CA 1
ATOM 1472 C C . TYR A 1 187 ? -5.879 -38.438 -16.547 1 87.69 187 TYR A C 1
ATOM 1474 O O . TYR A 1 187 ? -5.422 -39.406 -15.914 1 87.69 187 TYR A O 1
ATOM 1482 N N . THR A 1 188 ? -5.543 -38.062 -17.766 1 84.69 188 THR A N 1
ATOM 1483 C CA . THR A 1 188 ? -4.273 -38.562 -18.266 1 84.69 188 THR A CA 1
ATOM 1484 C C . THR A 1 188 ? -3.102 -37.875 -17.578 1 84.69 188 THR A C 1
ATOM 1486 O O . THR A 1 188 ? -3.283 -36.844 -16.922 1 84.69 188 THR A O 1
ATOM 1489 N N . GLN A 1 189 ? -1.991 -38.469 -17.609 1 82.06 189 GLN A N 1
ATOM 1490 C CA . GLN A 1 189 ? -0.822 -37.875 -16.953 1 82.06 189 GLN A CA 1
ATOM 1491 C C . GLN A 1 189 ? -0.57 -36.469 -17.453 1 82.06 189 GLN A C 1
ATOM 1493 O O . GLN A 1 189 ? -0.329 -35.562 -16.641 1 82.06 189 GLN A O 1
ATOM 1498 N N . GLU A 1 190 ? -0.635 -36.219 -18.734 1 79.5 190 GLU A N 1
ATOM 1499 C CA . GLU A 1 190 ? -0.387 -34.906 -19.312 1 79.5 190 GLU A CA 1
ATOM 1500 C C . GLU A 1 190 ? -1.455 -33.906 -18.875 1 79.5 190 GLU A C 1
ATOM 1502 O O . GLU A 1 190 ? -1.139 -32.781 -18.5 1 79.5 190 GLU A O 1
ATOM 1507 N N . ALA A 1 191 ? -2.658 -34.344 -18.906 1 83.75 191 ALA A N 1
ATOM 1508 C CA . ALA A 1 191 ? -3.764 -33.469 -18.547 1 83.75 191 ALA A CA 1
ATOM 1509 C C . ALA A 1 191 ? -3.705 -33.094 -17.062 1 83.75 191 ALA A C 1
ATOM 1511 O O . ALA A 1 191 ? -4.047 -31.969 -16.688 1 83.75 191 ALA A O 1
ATOM 1512 N N . TYR A 1 192 ? -3.314 -34 -16.266 1 86.5 192 TYR A N 1
ATOM 1513 C CA . TYR A 1 192 ? -3.229 -33.75 -14.836 1 86.5 192 TYR A CA 1
ATOM 1514 C C . TYR A 1 192 ? -2.18 -32.688 -14.531 1 86.5 192 TYR A C 1
ATOM 1516 O O . TYR A 1 192 ? -2.432 -31.766 -13.758 1 86.5 192 TYR A O 1
ATOM 1524 N N . TYR A 1 193 ? -1.063 -32.812 -15.18 1 83.25 193 TYR A N 1
ATOM 1525 C CA . TYR A 1 193 ? 0.011 -31.875 -14.922 1 83.25 193 TYR A CA 1
ATOM 1526 C C . TYR A 1 193 ? -0.343 -30.484 -15.453 1 83.25 193 TYR A C 1
ATOM 1528 O O . TYR A 1 193 ? -0.014 -29.469 -14.836 1 83.25 193 TYR A O 1
ATOM 1536 N N . GLN A 1 194 ? -0.962 -30.438 -16.562 1 81.62 194 GLN A N 1
ATOM 1537 C CA . GLN A 1 194 ? -1.394 -29.156 -17.094 1 81.62 194 GLN A CA 1
ATOM 1538 C C . GLN A 1 194 ? -2.391 -28.484 -16.156 1 81.62 194 GLN A C 1
ATOM 1540 O O . GLN A 1 194 ? -2.334 -27.266 -15.945 1 81.62 194 GLN A O 1
ATOM 1545 N N . LYS A 1 195 ? -3.266 -29.312 -15.648 1 83 195 LYS A N 1
ATOM 1546 C CA . LYS A 1 195 ? -4.234 -28.797 -14.688 1 83 195 LYS A CA 1
ATOM 1547 C C . LYS A 1 195 ? -3.537 -28.266 -13.438 1 83 195 LYS A C 1
ATOM 1549 O O . LYS A 1 195 ? -3.896 -27.203 -12.922 1 83 195 LYS A O 1
ATOM 1554 N N . ASP A 1 196 ? -2.555 -28.922 -12.992 1 85.38 196 ASP A N 1
ATOM 1555 C CA . ASP A 1 196 ? -1.843 -28.516 -11.789 1 85.38 196 ASP A CA 1
ATOM 1556 C C . ASP A 1 196 ? -1.042 -27.234 -12.023 1 85.38 196 ASP A C 1
ATOM 1558 O O . ASP A 1 196 ? -0.938 -26.391 -11.133 1 85.38 196 ASP A O 1
ATOM 1562 N N . ILE A 1 197 ? -0.516 -27.141 -13.195 1 84.62 197 ILE A N 1
ATOM 1563 C CA . ILE A 1 197 ? 0.236 -25.938 -13.516 1 84.62 197 ILE A CA 1
ATOM 1564 C C . ILE A 1 197 ? -0.708 -24.734 -13.57 1 84.62 197 ILE A C 1
ATOM 1566 O O . ILE A 1 197 ? -0.41 -23.672 -13.008 1 84.62 197 ILE A O 1
ATOM 1570 N N . THR A 1 198 ? -1.798 -24.922 -14.164 1 82.81 198 THR A N 1
ATOM 1571 C CA . THR A 1 198 ? -2.77 -23.828 -14.25 1 82.81 198 THR A CA 1
ATOM 1572 C C . THR A 1 198 ? -3.277 -23.453 -12.867 1 82.81 198 THR A C 1
ATOM 1574 O O . THR A 1 198 ? -3.459 -22.266 -12.57 1 82.81 198 THR A O 1
ATOM 1577 N N . SER A 1 199 ? -3.525 -24.484 -12.062 1 84.06 199 SER A N 1
ATOM 1578 C CA . SER A 1 199 ? -3.939 -24.203 -10.688 1 84.06 199 SER A CA 1
ATOM 1579 C C . SER A 1 199 ? -2.854 -23.453 -9.922 1 84.06 199 SER A C 1
ATOM 1581 O O . SER A 1 199 ? -3.148 -22.531 -9.172 1 84.06 199 SER A O 1
ATOM 1583 N N . ALA A 1 200 ? -1.646 -23.844 -10.164 1 86.44 200 ALA A N 1
ATOM 1584 C CA . ALA A 1 200 ? -0.529 -23.172 -9.5 1 86.44 200 ALA A CA 1
ATOM 1585 C C . ALA A 1 200 ? -0.441 -21.703 -9.922 1 86.44 200 ALA A C 1
ATOM 1587 O O . ALA A 1 200 ? -0.194 -20.828 -9.086 1 86.44 200 ALA A O 1
ATOM 1588 N N . ILE A 1 201 ? -0.717 -21.469 -11.172 1 86.06 201 ILE A N 1
ATOM 1589 C CA . ILE A 1 201 ? -0.66 -20.094 -11.688 1 86.06 201 ILE A CA 1
ATOM 1590 C C . ILE A 1 201 ? -1.724 -19.25 -11.008 1 86.06 201 ILE A C 1
ATOM 1592 O O . ILE A 1 201 ? -1.42 -18.172 -10.469 1 86.06 201 ILE A O 1
ATOM 1596 N N . GLY A 1 202 ? -2.869 -19.734 -10.906 1 84.25 202 GLY A N 1
ATOM 1597 C CA . GLY A 1 202 ? -3.963 -18.953 -10.336 1 84.25 202 GLY A CA 1
ATOM 1598 C C . GLY A 1 202 ? -3.809 -18.719 -8.844 1 84.25 202 GLY A C 1
ATOM 1599 O O . GLY A 1 202 ? -3.902 -17.578 -8.383 1 84.25 202 GLY A O 1
ATOM 1600 N N . PHE A 1 203 ? -3.504 -19.703 -8.133 1 87.25 203 PHE A N 1
ATOM 1601 C CA . PHE A 1 203 ? -3.449 -19.594 -6.68 1 87.25 203 PHE A CA 1
ATOM 1602 C C . PHE A 1 203 ? -2.221 -18.812 -6.238 1 87.25 203 PHE A C 1
ATOM 1604 O O . PHE A 1 203 ? -2.285 -18.016 -5.293 1 87.25 203 PHE A O 1
ATOM 1611 N N . MET A 1 204 ? -1.15 -19 -6.949 1 88.62 204 MET A N 1
ATOM 1612 C CA . MET A 1 204 ? 0.062 -18.312 -6.512 1 88.62 204 MET A CA 1
ATOM 1613 C C . MET A 1 204 ? -0.009 -16.828 -6.84 1 88.62 204 MET A C 1
ATOM 1615 O O . MET A 1 204 ? 0.532 -16 -6.105 1 88.62 204 MET A O 1
ATOM 1619 N N . LEU A 1 205 ? -0.712 -16.5 -7.918 1 88.94 205 LEU A N 1
ATOM 1620 C CA . LEU A 1 205 ? -0.978 -15.094 -8.172 1 88.94 205 LEU A CA 1
ATOM 1621 C C . LEU A 1 205 ? -1.765 -14.469 -7.027 1 88.94 205 LEU A C 1
ATOM 1623 O O . LEU A 1 205 ? -1.459 -13.359 -6.59 1 88.94 205 LEU A O 1
ATOM 1627 N N . LEU A 1 206 ? -2.682 -15.203 -6.543 1 88.12 206 LEU A N 1
ATOM 1628 C CA . LEU A 1 206 ? -3.521 -14.711 -5.457 1 88.12 206 LEU A CA 1
ATOM 1629 C C . LEU A 1 206 ? -2.729 -14.617 -4.156 1 88.12 206 LEU A C 1
ATOM 1631 O O . LEU A 1 206 ? -2.791 -13.609 -3.457 1 88.12 206 LEU A O 1
ATOM 1635 N N . TYR A 1 207 ? -1.973 -15.602 -3.912 1 88.94 207 TYR A N 1
ATOM 1636 C CA . TYR A 1 207 ? -1.231 -15.609 -2.656 1 88.94 207 TYR A CA 1
ATOM 1637 C C . TYR A 1 207 ? -0.099 -14.594 -2.684 1 88.94 207 TYR A C 1
ATOM 1639 O O . TYR A 1 207 ? 0.263 -14.031 -1.648 1 88.94 207 TYR A O 1
ATOM 1647 N N . GLY A 1 208 ? 0.44 -14.406 -3.885 1 89 208 GLY A N 1
ATOM 1648 C CA . GLY A 1 208 ? 1.392 -13.312 -3.996 1 89 208 GLY A CA 1
ATOM 1649 C C . GLY A 1 208 ? 0.783 -11.961 -3.691 1 89 208 GLY A C 1
ATOM 1650 O O . GLY A 1 208 ? 1.387 -11.148 -2.99 1 89 208 GLY A O 1
ATOM 1651 N N . SER A 1 209 ? -0.37 -11.797 -4.203 1 89.44 209 SER A N 1
ATOM 1652 C CA . SER A 1 209 ? -1.084 -10.547 -3.947 1 89.44 209 SER A CA 1
ATOM 1653 C C . SER A 1 209 ? -1.401 -10.391 -2.465 1 89.44 209 SER A C 1
ATOM 1655 O O . SER A 1 209 ? -1.209 -9.312 -1.895 1 89.44 209 SER A O 1
ATOM 1657 N N . LEU A 1 210 ? -1.825 -11.438 -1.831 1 89.25 210 LEU A N 1
ATOM 1658 C CA . LEU A 1 210 ? -2.156 -11.406 -0.411 1 89.25 210 LEU A CA 1
ATOM 1659 C C . LEU A 1 210 ? -0.905 -11.195 0.435 1 89.25 210 LEU A C 1
ATOM 1661 O O . LEU A 1 210 ? -0.939 -10.477 1.435 1 89.25 210 LEU A O 1
ATOM 1665 N N . GLY A 1 211 ? 0.131 -11.883 -0.05 1 88 211 GLY A N 1
ATOM 1666 C CA . GLY A 1 211 ? 1.389 -11.688 0.652 1 88 211 GLY A CA 1
ATOM 1667 C C . GLY A 1 211 ? 1.851 -10.242 0.659 1 88 211 GLY A C 1
ATOM 1668 O O . GLY A 1 211 ? 2.291 -9.727 1.689 1 88 211 GLY A O 1
ATOM 1669 N N . MET A 1 212 ? 1.698 -9.617 -0.408 1 88.62 212 MET A N 1
ATOM 1670 C CA . MET A 1 212 ? 2.084 -8.211 -0.5 1 88.62 212 MET A CA 1
ATOM 1671 C C . MET A 1 212 ? 1.173 -7.336 0.357 1 88.62 212 MET A C 1
ATOM 1673 O O . MET A 1 212 ? 1.633 -6.379 0.984 1 88.62 212 MET A O 1
ATOM 1677 N N . MET A 1 213 ? -0.04 -7.676 0.403 1 87.19 213 MET A N 1
ATOM 1678 C CA . MET A 1 213 ? -0.983 -6.918 1.223 1 87.19 213 MET A CA 1
ATOM 1679 C C . MET A 1 213 ? -0.631 -7.035 2.701 1 87.19 213 MET A C 1
ATOM 1681 O O . MET A 1 213 ? -0.707 -6.051 3.439 1 87.19 213 MET A O 1
ATOM 1685 N N . VAL A 1 214 ? -0.27 -8.188 3.1 1 87.69 214 VAL A N 1
ATOM 1686 C CA . VAL A 1 214 ? 0.125 -8.414 4.484 1 87.69 214 VAL A CA 1
ATOM 1687 C C . VAL A 1 214 ? 1.361 -7.578 4.812 1 87.69 214 VAL A C 1
ATOM 1689 O O . VAL A 1 214 ? 1.408 -6.902 5.844 1 87.69 214 VAL A O 1
ATOM 1692 N N . LEU A 1 215 ? 2.195 -7.574 3.865 1 86.5 215 LEU A N 1
ATOM 1693 C CA . LEU A 1 215 ? 3.439 -6.852 4.094 1 86.5 215 LEU A CA 1
ATOM 1694 C C . LEU A 1 215 ? 3.191 -5.348 4.16 1 86.5 215 LEU A C 1
ATOM 1696 O O . LEU A 1 215 ? 3.691 -4.672 5.062 1 86.5 215 LEU A O 1
ATOM 1700 N N . ILE A 1 216 ? 2.438 -4.863 3.281 1 86.38 216 ILE A N 1
ATOM 1701 C CA . ILE A 1 216 ? 2.16 -3.432 3.213 1 86.38 216 ILE A CA 1
ATOM 1702 C C . ILE A 1 216 ? 1.404 -2.992 4.465 1 86.38 216 ILE A C 1
ATOM 1704 O O . ILE A 1 216 ? 1.718 -1.956 5.055 1 86.38 216 ILE A O 1
ATOM 1708 N N . THR A 1 217 ? 0.453 -3.77 4.898 1 86.31 217 THR A N 1
ATOM 1709 C CA . THR A 1 217 ? -0.318 -3.42 6.086 1 86.31 217 THR A CA 1
ATOM 1710 C C . THR A 1 217 ? 0.543 -3.527 7.344 1 86.31 217 THR A C 1
ATOM 1712 O O . THR A 1 217 ? 0.413 -2.715 8.258 1 86.31 217 THR A O 1
ATOM 1715 N N . LEU A 1 218 ? 1.365 -4.512 7.336 1 86.5 218 LEU A N 1
ATOM 1716 C CA . LEU A 1 218 ? 2.285 -4.672 8.453 1 86.5 218 LEU A CA 1
ATOM 1717 C C . LEU A 1 218 ? 3.225 -3.473 8.562 1 86.5 218 LEU A C 1
ATOM 1719 O O . LEU A 1 218 ? 3.404 -2.916 9.648 1 86.5 218 LEU A O 1
ATOM 1723 N N . LEU A 1 219 ? 3.719 -3.053 7.453 1 85.56 219 LEU A N 1
ATOM 1724 C CA . LEU A 1 219 ? 4.629 -1.912 7.434 1 85.56 219 LEU A CA 1
ATOM 1725 C C . LEU A 1 219 ? 3.898 -0.626 7.805 1 85.56 219 LEU A C 1
ATOM 1727 O O . LEU A 1 219 ? 4.441 0.219 8.516 1 85.56 219 LEU A O 1
ATOM 1731 N N . THR A 1 220 ? 2.719 -0.524 7.344 1 86 220 THR A N 1
ATOM 1732 C CA . THR A 1 220 ? 1.917 0.646 7.688 1 86 220 THR A CA 1
ATOM 1733 C C . THR A 1 220 ? 1.683 0.719 9.195 1 86 220 THR A C 1
ATOM 1735 O O . THR A 1 220 ? 1.845 1.78 9.805 1 86 220 THR A O 1
ATOM 1738 N N . GLY A 1 221 ? 1.343 -0.382 9.805 1 84.69 221 GLY A N 1
ATOM 1739 C CA . GLY A 1 221 ? 1.119 -0.426 11.242 1 84.69 221 GLY A CA 1
ATOM 1740 C C . GLY A 1 221 ? 2.371 -0.135 12.047 1 84.69 221 GLY A C 1
ATOM 1741 O O . GLY A 1 221 ? 2.318 0.59 13.047 1 84.69 221 GLY A O 1
ATOM 1742 N N . LEU A 1 222 ? 3.469 -0.569 11.586 1 84.62 222 LEU A N 1
ATOM 1743 C CA . LEU A 1 222 ? 4.723 -0.417 12.312 1 84.62 222 LEU A CA 1
ATOM 1744 C C . LEU A 1 222 ? 5.234 1.017 12.219 1 84.62 222 LEU A C 1
ATOM 1746 O O . LEU A 1 222 ? 5.691 1.583 13.219 1 84.62 222 LEU A O 1
ATOM 1750 N N . VAL A 1 223 ? 5.09 1.631 11.047 1 81.81 223 VAL A N 1
ATOM 1751 C CA . VAL A 1 223 ? 5.629 2.969 10.828 1 81.81 223 VAL A CA 1
ATOM 1752 C C . VAL A 1 223 ? 4.715 4.008 11.469 1 81.81 223 VAL A C 1
ATOM 1754 O O . VAL A 1 223 ? 5.184 4.926 12.148 1 81.81 223 VAL A O 1
ATOM 1757 N N . LEU A 1 224 ? 3.445 3.82 11.297 1 84.25 224 LEU A N 1
ATOM 1758 C CA . LEU A 1 224 ? 2.496 4.777 11.852 1 84.25 224 LEU A CA 1
ATOM 1759 C C . LEU A 1 224 ? 2.197 4.465 13.312 1 84.25 224 LEU A C 1
ATOM 1761 O O . LEU A 1 224 ? 1.567 5.266 14.008 1 84.25 224 LEU A O 1
ATOM 1765 N N . ARG A 1 225 ? 2.662 3.312 13.836 1 86 225 ARG A N 1
ATOM 1766 C CA . ARG A 1 225 ? 2.459 2.879 15.211 1 86 225 ARG A CA 1
ATOM 1767 C C . ARG A 1 225 ? 0.976 2.844 15.562 1 86 225 ARG A C 1
ATOM 1769 O O . ARG A 1 225 ? 0.565 3.365 16.594 1 86 225 ARG A O 1
ATOM 1776 N N . GLU A 1 226 ? 0.227 2.301 14.617 1 84.69 226 GLU A N 1
ATOM 1777 C CA . GLU A 1 226 ? -1.202 2.086 14.828 1 84.69 226 GLU A CA 1
ATOM 1778 C C . GLU A 1 226 ? -1.534 0.597 14.883 1 84.69 226 GLU A C 1
ATOM 1780 O O . GLU A 1 226 ? -1.318 -0.13 13.914 1 84.69 226 GLU A O 1
ATOM 1785 N N . SER A 1 227 ? -2.102 0.202 15.859 1 85.19 227 SER A N 1
ATOM 1786 C CA . SER A 1 227 ? -2.33 -1.215 16.125 1 85.19 227 SER A CA 1
ATOM 1787 C C . SER A 1 227 ? -3.426 -1.775 15.227 1 85.19 227 SER A C 1
ATOM 1789 O O . SER A 1 227 ? -3.479 -2.982 14.977 1 85.19 227 SER A O 1
ATOM 1791 N N . VAL A 1 228 ? -4.281 -0.939 14.766 1 81.69 228 VAL A N 1
ATOM 1792 C CA . VAL A 1 228 ? -5.383 -1.41 13.93 1 81.69 228 VAL A CA 1
ATOM 1793 C C . VAL A 1 228 ? -4.836 -2.082 12.672 1 81.69 228 VAL A C 1
ATOM 1795 O O . VAL A 1 228 ? -5.324 -3.139 12.266 1 81.69 228 VAL A O 1
ATOM 1798 N N . TYR A 1 229 ? -3.734 -1.586 12.109 1 84.94 229 TYR A N 1
ATOM 1799 C CA . TYR A 1 229 ? -3.16 -2.146 10.891 1 84.94 229 TYR A CA 1
ATOM 1800 C C . TYR A 1 229 ? -2.393 -3.428 11.195 1 84.94 229 TYR A C 1
ATOM 1802 O O . TYR A 1 229 ? -2.348 -4.34 10.359 1 84.94 229 TYR A O 1
ATOM 1810 N N . LEU A 1 230 ? -1.869 -3.531 12.375 1 86.06 230 LEU A N 1
ATOM 1811 C CA . LEU A 1 230 ? -1.151 -4.738 12.766 1 86.06 230 LEU A CA 1
ATOM 1812 C C . LEU A 1 230 ? -2.115 -5.906 12.953 1 86.06 230 LEU A C 1
ATOM 1814 O O . LEU A 1 230 ? -1.854 -7.016 12.484 1 86.06 230 LEU A O 1
ATOM 1818 N N . VAL A 1 231 ? -3.213 -5.574 13.594 1 85.06 231 VAL A N 1
ATOM 1819 C CA . VAL A 1 231 ? -4.219 -6.605 13.828 1 85.06 231 VAL A CA 1
ATOM 1820 C C . VAL A 1 231 ? -4.824 -7.051 12.5 1 85.06 231 VAL A C 1
ATOM 1822 O O . VAL A 1 231 ? -5.055 -8.242 12.281 1 85.06 231 VAL A O 1
ATOM 1825 N N . TYR A 1 232 ? -5 -6.148 11.688 1 86.44 232 TYR A N 1
ATOM 1826 C CA . TYR A 1 232 ? -5.551 -6.477 10.383 1 86.44 232 TYR A CA 1
ATOM 1827 C C . TYR A 1 232 ? -4.578 -7.332 9.578 1 86.44 232 TYR A C 1
ATOM 1829 O O . TYR A 1 232 ? -4.992 -8.258 8.875 1 86.44 232 TYR A O 1
ATOM 1837 N N . SER A 1 233 ? -3.293 -6.973 9.602 1 87.5 233 SER A N 1
ATOM 1838 C CA . SER A 1 233 ? -2.281 -7.77 8.914 1 87.5 233 SER A CA 1
ATOM 1839 C C . SER A 1 233 ? -2.273 -9.211 9.422 1 87.5 233 SER A C 1
ATOM 1841 O O . SER A 1 233 ? -2.168 -10.148 8.633 1 87.5 233 SER A O 1
ATOM 1843 N N . LEU A 1 234 ? -2.41 -9.336 10.695 1 86.06 234 LEU A N 1
ATOM 1844 C CA . LEU A 1 234 ? -2.443 -10.672 11.289 1 86.06 234 LEU A CA 1
ATOM 1845 C C . LEU A 1 234 ? -3.689 -11.43 10.852 1 86.06 234 LEU A C 1
ATOM 1847 O O . LEU A 1 234 ? -3.635 -12.641 10.633 1 86.06 234 LEU A O 1
ATOM 1851 N N . TYR A 1 235 ? -4.766 -10.695 10.695 1 87.44 235 TYR A N 1
ATOM 1852 C CA . TYR A 1 235 ? -6.016 -11.289 10.227 1 87.44 235 TYR A CA 1
ATOM 1853 C C . TYR A 1 235 ? -5.871 -11.828 8.812 1 87.44 235 TYR A C 1
ATOM 1855 O O . TYR A 1 235 ? -6.246 -12.969 8.531 1 87.44 235 TYR A O 1
ATOM 1863 N N . VAL A 1 236 ? -5.34 -11.078 7.93 1 87 236 VAL A N 1
ATOM 1864 C CA . VAL A 1 236 ? -5.184 -11.484 6.535 1 87 236 VAL A CA 1
ATOM 1865 C C . VAL A 1 236 ? -4.172 -12.625 6.441 1 87 236 VAL A C 1
ATOM 1867 O O . VAL A 1 236 ? -4.367 -13.57 5.672 1 87 236 VAL A O 1
ATOM 1870 N N . LEU A 1 237 ? -3.115 -12.547 7.273 1 87.31 237 LEU A N 1
ATOM 1871 C CA . LEU A 1 237 ? -2.092 -13.586 7.266 1 87.31 237 LEU A CA 1
ATOM 1872 C C . LEU A 1 237 ? -2.672 -14.922 7.723 1 87.31 237 LEU A C 1
ATOM 1874 O O . LEU A 1 237 ? -2.465 -15.945 7.074 1 87.31 237 LEU A O 1
ATOM 1878 N N . ALA A 1 238 ? -3.41 -14.859 8.789 1 85.38 238 ALA A N 1
ATOM 1879 C CA . ALA A 1 238 ? -4.004 -16.078 9.32 1 85.38 238 ALA A CA 1
ATOM 1880 C C . ALA A 1 238 ? -5.004 -16.688 8.336 1 85.38 238 ALA A C 1
ATOM 1882 O O . ALA A 1 238 ? -4.988 -17.891 8.078 1 85.38 238 ALA A O 1
ATOM 1883 N N . SER A 1 239 ? -5.797 -15.859 7.777 1 86.5 239 SER A N 1
ATOM 1884 C CA . SER A 1 239 ? -6.785 -16.328 6.805 1 86.5 239 SER A CA 1
ATOM 1885 C C . SER A 1 239 ? -6.113 -16.906 5.57 1 86.5 239 SER A C 1
ATOM 1887 O O . SER A 1 239 ? -6.5 -17.984 5.098 1 86.5 239 SER A O 1
ATOM 1889 N N . SER A 1 240 ? -5.062 -16.266 5.078 1 86.19 240 SER A N 1
ATOM 1890 C CA . SER A 1 240 ? -4.355 -16.75 3.893 1 86.19 240 SER A CA 1
ATOM 1891 C C . SER A 1 240 ? -3.639 -18.062 4.16 1 86.19 240 SER A C 1
ATOM 1893 O O . SER A 1 240 ? -3.611 -18.953 3.303 1 86.19 240 SER A O 1
ATOM 1895 N N . CYS A 1 241 ? -3.109 -18.203 5.34 1 85.62 241 CYS A N 1
ATOM 1896 C CA . CYS A 1 241 ? -2.389 -19.422 5.688 1 85.62 241 CYS A CA 1
ATOM 1897 C C . CYS A 1 241 ? -3.338 -20.609 5.762 1 85.62 241 CYS A C 1
ATOM 1899 O O . CYS A 1 241 ? -3.004 -21.703 5.305 1 85.62 241 CYS A O 1
ATOM 1901 N N . ILE A 1 242 ? -4.465 -20.422 6.305 1 84.69 242 ILE A N 1
ATOM 1902 C CA . ILE A 1 242 ? -5.449 -21.484 6.414 1 84.69 242 ILE A CA 1
ATOM 1903 C C . ILE A 1 242 ? -5.836 -21.969 5.023 1 84.69 242 ILE A C 1
ATOM 1905 O O . ILE A 1 242 ? -5.859 -23.188 4.762 1 84.69 242 ILE A O 1
ATOM 1909 N N . HIS A 1 243 ? -6.074 -21.094 4.156 1 84.38 243 HIS A N 1
ATOM 1910 C CA . HIS A 1 243 ? -6.508 -21.484 2.816 1 84.38 243 HIS A CA 1
ATOM 1911 C C . HIS A 1 243 ? -5.344 -22.016 1.987 1 84.38 243 HIS A C 1
ATOM 1913 O O . HIS A 1 243 ? -5.535 -22.875 1.122 1 84.38 243 HIS A O 1
ATOM 1919 N N . PHE A 1 244 ? -4.152 -21.531 2.256 1 84.88 244 PHE A N 1
ATOM 1920 C CA . PHE A 1 244 ? -2.959 -22.062 1.608 1 84.88 244 PHE A CA 1
ATOM 1921 C C . PHE A 1 244 ? -2.756 -23.516 1.971 1 84.88 244 PHE A C 1
ATOM 1923 O O . PHE A 1 244 ? -2.408 -24.344 1.112 1 84.88 244 PHE A O 1
ATOM 1930 N N . ILE A 1 245 ? -3.094 -23.828 3.227 1 81.19 245 ILE A N 1
ATOM 1931 C CA . ILE A 1 245 ? -2.973 -25.203 3.705 1 81.19 245 ILE A CA 1
ATOM 1932 C C . ILE A 1 245 ? -4.137 -26.031 3.178 1 81.19 245 ILE A C 1
ATOM 1934 O O . ILE A 1 245 ? -3.936 -27.156 2.688 1 81.19 245 ILE A O 1
ATOM 1938 N N . ALA A 1 246 ? -5.25 -25.438 3.199 1 80.19 246 ALA A N 1
ATOM 1939 C CA . ALA A 1 246 ? -6.449 -26.156 2.783 1 80.19 246 ALA A CA 1
ATOM 1940 C C . ALA A 1 246 ? -6.398 -26.484 1.295 1 80.19 246 ALA A C 1
ATOM 1942 O O . ALA A 1 246 ? -6.957 -27.5 0.862 1 80.19 246 ALA A O 1
ATOM 1943 N N . GLN A 1 247 ? -5.664 -25.688 0.541 1 81.75 247 GLN A N 1
ATOM 1944 C CA . GLN A 1 247 ? -5.582 -25.938 -0.895 1 81.75 247 GLN A CA 1
ATOM 1945 C C . GLN A 1 247 ? -4.41 -26.859 -1.229 1 81.75 247 GLN A C 1
ATOM 1947 O O . GLN A 1 247 ? -4.16 -27.141 -2.4 1 81.75 247 GLN A O 1
ATOM 1952 N N . GLY A 1 248 ? -3.668 -27.344 -0.249 1 80.75 248 GLY A N 1
ATOM 1953 C CA . GLY A 1 248 ? -2.674 -28.391 -0.415 1 80.75 248 GLY A CA 1
ATOM 1954 C C . GLY A 1 248 ? -1.316 -27.875 -0.841 1 80.75 248 GLY A C 1
ATOM 1955 O O . GLY A 1 248 ? -0.396 -28.656 -1.099 1 80.75 248 GLY A O 1
ATOM 1956 N N . TRP A 1 249 ? -1.18 -26.562 -0.946 1 81.38 249 TRP A N 1
ATOM 1957 C CA . TRP A 1 249 ? 0.072 -26.016 -1.445 1 81.38 249 TRP A CA 1
ATOM 1958 C C . TRP A 1 249 ? 1.166 -26.094 -0.386 1 81.38 249 TRP A C 1
ATOM 1960 O O . TRP A 1 249 ? 2.348 -26.219 -0.714 1 81.38 249 TRP A O 1
ATOM 1970 N N . ALA A 1 250 ? 0.782 -26.078 0.869 1 78.5 250 ALA A N 1
ATOM 1971 C CA . ALA A 1 250 ? 1.771 -26.203 1.936 1 78.5 250 ALA A CA 1
ATOM 1972 C C . ALA A 1 250 ? 2.465 -27.562 1.87 1 78.5 250 ALA A C 1
ATOM 1974 O O . ALA A 1 250 ? 3.686 -27.656 2.025 1 78.5 250 ALA A O 1
ATOM 1975 N N . LYS A 1 251 ? 1.741 -28.594 1.581 1 76.31 251 LYS A N 1
ATOM 1976 C CA . LYS A 1 251 ? 2.311 -29.938 1.462 1 76.31 251 LYS A CA 1
ATOM 1977 C C . LYS A 1 251 ? 3.168 -30.062 0.205 1 76.31 251 LYS A C 1
ATOM 1979 O O . LYS A 1 251 ? 4.238 -30.672 0.235 1 76.31 251 LYS A O 1
ATOM 1984 N N . TYR A 1 252 ? 2.615 -29.453 -0.845 1 76.88 252 TYR A N 1
ATOM 1985 C CA . TYR A 1 252 ? 3.344 -29.547 -2.105 1 76.88 252 TYR A CA 1
ATOM 1986 C C . TYR A 1 252 ? 4.723 -28.906 -1.985 1 76.88 252 TYR A C 1
ATOM 1988 O O . TYR A 1 252 ? 5.703 -29.422 -2.527 1 76.88 252 TYR A O 1
ATOM 1996 N N . LEU A 1 253 ? 4.848 -27.734 -1.358 1 71.38 253 LEU A N 1
ATOM 1997 C CA . LEU A 1 253 ? 6.113 -27.016 -1.264 1 71.38 253 LEU A CA 1
ATOM 1998 C C . LEU A 1 253 ? 6.984 -27.594 -0.151 1 71.38 253 LEU A C 1
ATOM 2000 O O . LEU A 1 253 ? 8.188 -27.344 -0.098 1 71.38 253 LEU A O 1
ATOM 2004 N N . GLY A 1 254 ? 6.621 -28.625 0.468 1 62.97 254 GLY A N 1
ATOM 2005 C CA . GLY A 1 254 ? 7.418 -29.266 1.495 1 62.97 254 GLY A CA 1
ATOM 2006 C C . GLY A 1 254 ? 7.668 -28.391 2.705 1 62.97 254 GLY A C 1
ATOM 2007 O O . GLY A 1 254 ? 8.586 -28.656 3.486 1 62.97 254 GLY A O 1
ATOM 2008 N N . PHE A 1 255 ? 7.309 -27.25 2.525 1 52.66 255 PHE A N 1
ATOM 2009 C CA . PHE A 1 255 ? 7.738 -26.312 3.566 1 52.66 255 PHE A CA 1
ATOM 2010 C C . PHE A 1 255 ? 7.977 -27.047 4.883 1 52.66 255 PHE A C 1
ATOM 2012 O O . PHE A 1 255 ? 8.062 -28.281 4.906 1 52.66 255 PHE A O 1
ATOM 2019 N N . TRP A 1 256 ? 7.391 -26.422 5.969 1 48.31 256 TRP A N 1
ATOM 2020 C CA . TRP A 1 256 ? 7.727 -26.75 7.352 1 48.31 256 TRP A CA 1
ATOM 2021 C C . TRP A 1 256 ? 7.352 -28.188 7.684 1 48.31 256 TRP A C 1
ATOM 2023 O O . TRP A 1 256 ? 7.773 -28.719 8.711 1 48.31 256 TRP A O 1
ATOM 2033 N N . PHE A 1 257 ? 6.344 -28.906 6.996 1 52 257 PHE A N 1
ATOM 2034 C CA . PHE A 1 257 ? 5.941 -30.109 7.727 1 52 257 PHE A CA 1
ATOM 2035 C C . PHE A 1 257 ? 5.691 -31.266 6.77 1 52 257 PHE A C 1
ATOM 2037 O O . PHE A 1 257 ? 5.035 -31.094 5.738 1 52 257 PHE A O 1
ATOM 2044 N N . GLU A 1 258 ? 6.488 -32.188 6.516 1 57.97 258 GLU A N 1
ATOM 2045 C CA . GLU A 1 258 ? 6.246 -33.469 5.832 1 57.97 258 GLU A CA 1
ATOM 2046 C C . GLU A 1 258 ? 4.773 -33.844 5.914 1 57.97 258 GLU A C 1
ATOM 2048 O O . GLU A 1 258 ? 4.223 -34.406 4.965 1 57.97 258 GLU A O 1
ATOM 2053 N N . SER A 1 259 ? 4.113 -33.5 7.02 1 63.16 259 SER A N 1
ATOM 2054 C CA . SER A 1 259 ? 2.689 -33.688 7.277 1 63.16 259 SER A CA 1
ATOM 2055 C C . SER A 1 259 ? 2.076 -32.469 7.941 1 63.16 259 SER A C 1
ATOM 2057 O O . SER A 1 259 ? 2.773 -31.703 8.617 1 63.16 259 SER A O 1
ATOM 2059 N N . VAL A 1 260 ? 1.029 -31.984 7.457 1 63.38 260 VAL A N 1
ATOM 2060 C CA . VAL A 1 260 ? 0.32 -30.875 8.094 1 63.38 260 VAL A CA 1
ATOM 2061 C C . VAL A 1 260 ? -0.706 -31.422 9.086 1 63.38 260 VAL A C 1
ATOM 2063 O O . VAL A 1 260 ? -1.813 -31.797 8.695 1 63.38 260 VAL A O 1
ATOM 2066 N N . PRO A 1 261 ? -0.158 -31.406 10.359 1 65.5 261 PRO A N 1
ATOM 2067 C CA . PRO A 1 261 ? -1.1 -31.922 11.352 1 65.5 261 PRO A CA 1
ATOM 2068 C C . PRO A 1 261 ? -2.35 -31.062 11.484 1 65.5 261 PRO A C 1
ATOM 2070 O O . PRO A 1 261 ? -2.312 -29.859 11.188 1 65.5 261 PRO A O 1
ATOM 2073 N N . GLN A 1 262 ? -3.383 -31.594 11.758 1 69.25 262 GLN A N 1
ATOM 2074 C CA . GLN A 1 262 ? -4.656 -30.922 11.977 1 69.25 262 GLN A CA 1
ATOM 2075 C C . GLN A 1 262 ? -4.531 -29.844 13.055 1 69.25 262 GLN A C 1
ATOM 2077 O O . GLN A 1 262 ? -5.246 -28.844 13.023 1 69.25 262 GLN A O 1
ATOM 2082 N N . LEU A 1 263 ? -3.547 -30.047 13.906 1 68 263 LEU A N 1
ATOM 2083 C CA . LEU A 1 263 ? -3.352 -29.109 15.016 1 68 263 LEU A CA 1
ATOM 2084 C C . LEU A 1 263 ? -2.932 -27.734 14.5 1 68 263 LEU A C 1
ATOM 2086 O O . LEU A 1 263 ? -3.322 -26.719 15.062 1 68 263 LEU A O 1
ATOM 2090 N N . ASP A 1 264 ? -2.213 -27.75 13.398 1 69.5 264 ASP A N 1
ATOM 2091 C CA . ASP A 1 264 ? -1.755 -26.469 12.852 1 69.5 264 ASP A CA 1
ATOM 2092 C C . ASP A 1 264 ? -2.92 -25.672 12.266 1 69.5 264 ASP A C 1
ATOM 2094 O O . ASP A 1 264 ? -3.021 -24.469 12.492 1 69.5 264 ASP A O 1
ATOM 2098 N N . VAL A 1 265 ? -3.764 -26.359 11.695 1 75.06 265 VAL A N 1
ATOM 2099 C CA . VAL A 1 265 ? -4.906 -25.688 11.086 1 75.06 265 VAL A CA 1
ATOM 2100 C C . VAL A 1 265 ? -5.848 -25.188 12.172 1 75.06 265 VAL A C 1
ATOM 2102 O O . VAL A 1 265 ? -6.383 -24.078 12.078 1 75.06 265 VAL A O 1
ATOM 2105 N N . MET A 1 266 ? -5.91 -25.922 13.242 1 76.75 266 MET A N 1
ATOM 2106 C CA . MET A 1 266 ? -6.781 -25.516 14.344 1 76.75 266 MET A CA 1
ATOM 2107 C C . MET A 1 266 ? -6.227 -24.281 15.062 1 76.75 266 MET A C 1
ATOM 2109 O O . MET A 1 266 ? -6.977 -23.391 15.438 1 76.75 266 MET A O 1
ATOM 2113 N N . ALA A 1 267 ? -4.941 -24.312 15.195 1 75.75 267 ALA A N 1
ATOM 2114 C CA . ALA A 1 267 ? -4.301 -23.172 15.828 1 75.75 267 ALA A CA 1
ATOM 2115 C C . ALA A 1 267 ? -4.512 -21.906 15 1 75.75 267 ALA A C 1
ATOM 2117 O O . ALA A 1 267 ? -4.789 -20.828 15.547 1 75.75 267 ALA A O 1
ATOM 2118 N N . LEU A 1 268 ? -4.414 -22.062 13.75 1 80.44 268 LEU A N 1
ATOM 2119 C CA . LEU A 1 268 ? -4.602 -20.922 12.859 1 80.44 268 LEU A CA 1
ATOM 2120 C C . LEU A 1 268 ? -6.055 -20.469 12.867 1 80.44 268 LEU A C 1
ATOM 2122 O O . LEU A 1 268 ? -6.324 -19.266 12.82 1 80.44 268 LEU A O 1
ATOM 2126 N N . MET A 1 269 ? -6.902 -21.391 12.969 1 82.81 269 MET A N 1
ATOM 2127 C CA . MET A 1 269 ? -8.32 -21.031 13.031 1 82.81 269 MET A CA 1
ATOM 2128 C C . MET A 1 269 ? -8.648 -20.297 14.328 1 82.81 269 MET A C 1
ATOM 2130 O O . MET A 1 269 ? -9.438 -19.359 14.32 1 82.81 269 MET A O 1
ATOM 2134 N N . MET A 1 270 ? -8.055 -20.734 15.359 1 78.81 270 MET A N 1
ATOM 2135 C CA . MET A 1 270 ? -8.227 -20.047 16.641 1 78.81 270 MET A CA 1
ATOM 2136 C C . MET A 1 270 ? -7.684 -18.625 16.578 1 78.81 270 MET A C 1
ATOM 2138 O O . MET A 1 270 ? -8.328 -17.688 17.047 1 78.81 270 MET A O 1
ATOM 2142 N N . MET A 1 271 ? -6.566 -18.531 15.969 1 79.19 271 MET A N 1
ATOM 2143 C CA . MET A 1 271 ? -5.965 -17.203 15.812 1 79.19 271 MET A CA 1
ATOM 2144 C C . MET A 1 271 ? -6.855 -16.297 14.961 1 79.19 271 MET A C 1
ATOM 2146 O O . MET A 1 271 ? -7.066 -15.133 15.305 1 79.19 271 MET A O 1
ATOM 2150 N N . LEU A 1 272 ? -7.375 -16.859 13.945 1 84 272 LEU A N 1
ATOM 2151 C CA . LEU A 1 272 ? -8.25 -16.094 13.062 1 84 272 LEU A CA 1
ATOM 2152 C C . LEU A 1 272 ? -9.484 -15.609 13.82 1 84 272 LEU A C 1
ATOM 2154 O O . LEU A 1 272 ? -9.891 -14.453 13.672 1 84 272 LEU A O 1
ATOM 2158 N N . THR A 1 273 ? -10 -16.438 14.586 1 79 273 THR A N 1
ATOM 2159 C CA . THR A 1 273 ? -11.188 -16.078 15.352 1 79 273 THR A CA 1
ATOM 2160 C C . THR A 1 273 ? -10.867 -14.984 16.375 1 79 273 THR A C 1
ATOM 2162 O O . THR A 1 273 ? -11.609 -14.008 16.484 1 79 273 THR A O 1
ATOM 2165 N N . LEU A 1 274 ? -9.773 -15.133 17 1 76.44 274 LEU A N 1
ATOM 2166 C CA . LEU A 1 274 ? -9.359 -14.148 18 1 76.44 274 LEU A CA 1
ATOM 2167 C C . LEU A 1 274 ? -9.102 -12.789 17.359 1 76.44 274 LEU A C 1
ATOM 2169 O O . LEU A 1 274 ? -9.594 -11.766 17.844 1 76.44 274 LEU A O 1
ATOM 2173 N N . VAL A 1 275 ? -8.414 -12.828 16.344 1 80.75 275 VAL A N 1
ATOM 2174 C CA . VAL A 1 275 ? -8.023 -11.578 15.703 1 80.75 275 VAL A CA 1
ATOM 2175 C C . VAL A 1 275 ? -9.258 -10.898 15.109 1 80.75 275 VAL A C 1
ATOM 2177 O O . VAL A 1 275 ? -9.375 -9.672 15.141 1 80.75 275 VAL A O 1
ATOM 2180 N N . SER A 1 276 ? -10.125 -11.711 14.57 1 80.62 276 SER A N 1
ATOM 2181 C CA . SER A 1 276 ? -11.367 -11.148 14.047 1 80.62 276 SER A CA 1
ATOM 2182 C C . SER A 1 276 ? -12.172 -10.469 15.148 1 80.62 276 SER A C 1
ATOM 2184 O O . SER A 1 276 ? -12.766 -9.406 14.93 1 80.62 276 SER A O 1
ATOM 2186 N N . GLY A 1 277 ? -12.156 -11.062 16.266 1 73.69 277 GLY A N 1
ATOM 2187 C CA . GLY A 1 277 ? -12.828 -10.453 17.406 1 73.69 277 GLY A CA 1
ATOM 2188 C C . GLY A 1 277 ? -12.219 -9.125 17.828 1 73.69 277 GLY A C 1
ATOM 2189 O O . GLY A 1 277 ? -12.938 -8.156 18.062 1 73.69 277 GLY A O 1
ATOM 2190 N N . ILE A 1 278 ? -10.969 -9.07 17.859 1 74.62 278 ILE A N 1
ATOM 2191 C CA . ILE A 1 278 ? -10.25 -7.859 18.25 1 74.62 278 ILE A CA 1
ATOM 2192 C C . ILE A 1 278 ? -10.5 -6.754 17.234 1 74.62 278 ILE A C 1
ATOM 2194 O O . ILE A 1 278 ? -10.727 -5.598 17.594 1 74.62 278 ILE A O 1
ATOM 2198 N N . GLU A 1 279 ? -10.445 -7.156 16.031 1 74.75 279 GLU A N 1
ATOM 2199 C CA . GLU A 1 279 ? -10.672 -6.199 14.945 1 74.75 279 GLU A CA 1
ATOM 2200 C C . GLU A 1 279 ? -12.062 -5.57 15.055 1 74.75 279 GLU A C 1
ATOM 2202 O O . GLU A 1 279 ? -12.219 -4.367 14.852 1 74.75 279 GLU A O 1
ATOM 2207 N N . LEU A 1 280 ? -13.008 -6.348 15.32 1 66.81 280 LEU A N 1
ATOM 2208 C CA . LEU A 1 280 ? -14.367 -5.852 15.492 1 66.81 280 LEU A CA 1
ATOM 2209 C C . LEU A 1 280 ? -14.43 -4.785 16.578 1 66.81 280 LEU A C 1
ATOM 2211 O O . LEU A 1 280 ? -15.055 -3.738 16.391 1 66.81 280 LEU A O 1
ATOM 2215 N N . ILE A 1 281 ? -13.719 -4.98 17.578 1 69 281 ILE A N 1
ATOM 2216 C CA . ILE A 1 281 ? -13.742 -4.086 18.734 1 69 281 ILE A CA 1
ATOM 2217 C C . ILE A 1 281 ? -13.078 -2.76 18.375 1 69 281 ILE A C 1
ATOM 2219 O O . ILE A 1 281 ? -13.586 -1.69 18.719 1 69 281 ILE A O 1
ATOM 2223 N N . ARG A 1 282 ? -12.102 -2.877 17.688 1 72.69 282 ARG A N 1
ATOM 2224 C CA . ARG A 1 282 ? -11.289 -1.697 17.422 1 72.69 282 ARG A CA 1
ATOM 2225 C C . ARG A 1 282 ? -11.93 -0.821 16.344 1 72.69 282 ARG A C 1
ATOM 2227 O O . ARG A 1 282 ? -11.898 0.408 16.438 1 72.69 282 ARG A O 1
ATOM 2234 N N . ILE A 1 283 ? -12.57 -1.448 15.406 1 68.75 283 ILE A N 1
ATOM 2235 C CA . ILE A 1 283 ? -13.117 -0.675 14.297 1 68.75 283 ILE A CA 1
ATOM 2236 C C . ILE A 1 283 ? -14.461 -0.07 14.703 1 68.75 283 ILE A C 1
ATOM 2238 O O . ILE A 1 283 ? -14.75 1.084 14.383 1 68.75 283 ILE A O 1
ATOM 2242 N N . THR A 1 284 ? -15.305 -0.804 15.398 1 67.19 284 THR A N 1
ATOM 2243 C CA . THR A 1 284 ? -16.656 -0.337 15.719 1 67.19 284 THR A CA 1
ATOM 2244 C C . THR A 1 284 ? -16.672 0.436 17.031 1 67.19 284 THR A C 1
ATOM 2246 O O . THR A 1 284 ? -17.672 1.051 17.391 1 67.19 284 THR A O 1
ATOM 2249 N N . ASN A 1 285 ? -15.547 0.505 17.641 1 73.06 285 ASN A N 1
ATOM 2250 C CA . ASN A 1 285 ? -15.508 1.113 18.969 1 73.06 285 ASN A CA 1
ATOM 2251 C C . ASN A 1 285 ? -16.641 0.589 19.844 1 73.06 285 ASN A C 1
ATOM 2253 O O . ASN A 1 285 ? -17.312 1.366 20.516 1 73.06 285 ASN A O 1
ATOM 2257 N N . LEU A 1 286 ? -16.906 -0.662 19.734 1 73 286 LEU A N 1
ATOM 2258 C CA . LEU A 1 286 ? -18 -1.298 20.469 1 73 286 LEU A CA 1
ATOM 2259 C C . LEU A 1 286 ? -17.844 -1.098 21.969 1 73 286 LEU A C 1
ATOM 2261 O O . LEU A 1 286 ? -18.844 -0.96 22.688 1 73 286 LEU A O 1
ATOM 2265 N N . HIS A 1 287 ? -16.641 -1.007 22.406 1 74.31 287 HIS A N 1
ATOM 2266 C CA . HIS A 1 287 ? -16.391 -0.862 23.844 1 74.31 287 HIS A CA 1
ATOM 2267 C C . HIS A 1 287 ? -16.859 0.494 24.344 1 74.31 287 HIS A C 1
ATOM 2269 O O . HIS A 1 287 ? -17.188 0.638 25.531 1 74.31 287 HIS A O 1
ATOM 2275 N N . ILE A 1 288 ? -16.969 1.406 23.391 1 74.56 288 ILE A N 1
ATOM 2276 C CA . ILE A 1 288 ? -17.391 2.748 23.781 1 74.56 288 ILE A CA 1
ATOM 2277 C C . ILE A 1 288 ? -18.922 2.867 23.656 1 74.56 288 ILE A C 1
ATOM 2279 O O . ILE A 1 288 ? -19.578 3.355 24.562 1 74.56 288 ILE A O 1
ATOM 2283 N N . HIS A 1 289 ? -19.5 2.291 22.625 1 75.94 289 HIS A N 1
ATOM 2284 C CA . HIS A 1 289 ? -20.922 2.459 22.344 1 75.94 289 HIS A CA 1
ATOM 2285 C C . HIS A 1 289 ? -21.766 1.493 23.172 1 75.94 289 HIS A C 1
ATOM 2287 O O . HIS A 1 289 ? -22.844 1.853 23.641 1 75.94 289 HIS A O 1
ATOM 2293 N N . TYR A 1 290 ? -21.234 0.264 23.312 1 79.94 290 TYR A N 1
ATOM 2294 C CA . TYR A 1 290 ? -21.984 -0.751 24.062 1 79.94 290 TYR A CA 1
ATOM 2295 C C . TYR A 1 290 ? -21.078 -1.474 25.047 1 79.94 290 TYR A C 1
ATOM 2297 O O . TYR A 1 290 ? -20.688 -2.623 24.828 1 79.94 290 TYR A O 1
ATOM 2305 N N . PRO A 1 291 ? -20.844 -0.948 26.156 1 81 291 PRO A N 1
ATOM 2306 C CA . PRO A 1 291 ? -19.891 -1.516 27.094 1 81 291 PRO A CA 1
ATOM 2307 C C . PRO A 1 291 ? -20.375 -2.814 27.734 1 81 291 PRO A C 1
ATOM 2309 O O . PRO A 1 291 ? -19.578 -3.717 27.984 1 81 291 PRO A O 1
ATOM 2312 N N . ARG A 1 292 ? -21.703 -2.928 28.078 1 81.44 292 ARG A N 1
ATOM 2313 C CA . ARG A 1 292 ? -22.234 -4.156 28.672 1 81.44 292 ARG A CA 1
ATOM 2314 C C . ARG A 1 292 ? -22.078 -5.332 27.719 1 81.44 292 ARG A C 1
ATOM 2316 O O . ARG A 1 292 ? -21.656 -6.418 28.109 1 81.44 292 ARG A O 1
ATOM 2323 N N . LEU A 1 293 ? -22.438 -5.113 26.469 1 78.75 293 LEU A N 1
ATOM 2324 C CA . LEU A 1 293 ? -22.297 -6.16 25.453 1 78.75 293 LEU A CA 1
ATOM 2325 C C . LEU A 1 293 ? -20.844 -6.594 25.312 1 78.75 293 LEU A C 1
ATOM 2327 O O . LEU A 1 293 ? -20.562 -7.785 25.141 1 78.75 293 LEU A O 1
ATOM 2331 N N . TRP A 1 294 ? -20.016 -5.664 25.516 1 77.88 294 TRP A N 1
ATOM 2332 C CA . TRP A 1 294 ? -18.594 -5.965 25.391 1 77.88 294 TRP A CA 1
ATOM 2333 C C . TRP A 1 294 ? -18.141 -6.867 26.531 1 77.88 294 TRP A C 1
ATOM 2335 O O . TRP A 1 294 ? -17.344 -7.789 26.328 1 77.88 294 TRP A O 1
ATOM 2345 N N . ARG A 1 295 ? -18.562 -6.594 27.688 1 80.19 295 ARG A N 1
ATOM 2346 C CA . ARG A 1 295 ? -18.203 -7.426 28.828 1 80.19 295 ARG A CA 1
ATOM 2347 C C . ARG A 1 295 ? -18.688 -8.859 28.641 1 80.19 295 ARG A C 1
ATOM 2349 O O . ARG A 1 295 ? -17.969 -9.812 28.938 1 80.19 295 ARG A O 1
ATOM 2356 N N . TRP A 1 296 ? -19.812 -8.961 28.016 1 79.5 296 TRP A N 1
ATOM 2357 C CA . TRP A 1 296 ? -20.375 -10.289 27.781 1 79.5 296 TRP A CA 1
ATOM 2358 C C . TRP A 1 296 ? -19.625 -11 26.656 1 79.5 296 TRP A C 1
ATOM 2360 O O . TRP A 1 296 ? -19.359 -12.195 26.75 1 79.5 296 TRP A O 1
ATOM 2370 N N . LEU A 1 297 ? -19.281 -10.312 25.656 1 75.94 297 LEU A N 1
ATOM 2371 C CA . LEU A 1 297 ? -18.562 -10.898 24.531 1 75.94 297 LEU A CA 1
ATOM 2372 C C . LEU A 1 297 ? -17.156 -11.328 24.938 1 75.94 297 LEU A C 1
ATOM 2374 O O . LEU A 1 297 ? -16.688 -12.375 24.5 1 75.94 297 LEU A O 1
ATOM 2378 N N . ARG A 1 298 ? -16.625 -10.516 25.766 1 77.19 298 ARG A N 1
ATOM 2379 C CA . ARG A 1 298 ? -15.297 -10.859 26.234 1 77.19 298 ARG A CA 1
ATOM 2380 C C . ARG A 1 298 ? -15.336 -12.109 27.125 1 77.19 298 ARG A C 1
ATOM 2382 O O . ARG A 1 298 ? -14.5 -13.008 26.969 1 77.19 298 ARG A O 1
ATOM 2389 N N . ALA A 1 299 ? -16.266 -12.094 28 1 80.38 299 ALA A N 1
ATOM 2390 C CA . ALA A 1 299 ? -16.422 -13.258 28.859 1 80.38 299 ALA A CA 1
ATOM 2391 C C . ALA A 1 299 ? -16.781 -14.5 28.047 1 80.38 299 ALA A C 1
ATOM 2393 O O . ALA A 1 299 ? -16.219 -15.578 28.281 1 80.38 299 ALA A O 1
ATOM 2394 N N . GLY A 1 300 ? -17.641 -14.336 27.109 1 75.81 300 GLY A N 1
ATOM 2395 C CA . GLY A 1 300 ? -18.016 -15.438 26.234 1 75.81 300 GLY A CA 1
ATOM 2396 C C . GLY A 1 300 ? -16.859 -15.938 25.391 1 75.81 300 GLY A C 1
ATOM 2397 O O . GLY A 1 300 ? -16.703 -17.141 25.203 1 75.81 300 GLY A O 1
ATOM 2398 N N . GLY A 1 301 ? -16.094 -15.016 24.906 1 76.25 301 GLY A N 1
ATOM 2399 C CA . GLY A 1 301 ? -14.93 -15.391 24.125 1 76.25 301 GLY A CA 1
ATOM 2400 C C . GLY A 1 301 ? -13.906 -16.172 24.922 1 76.25 301 GLY A C 1
ATOM 2401 O O . GLY A 1 301 ? -13.359 -17.172 24.438 1 76.25 301 GLY A O 1
ATOM 2402 N N . LEU A 1 302 ? -13.727 -15.703 26.172 1 79.88 302 LEU A N 1
ATOM 2403 C CA . LEU A 1 302 ? -12.773 -16.391 27.031 1 79.88 302 LEU A CA 1
ATOM 2404 C C . LEU A 1 302 ? -13.273 -17.797 27.391 1 79.88 302 LEU A C 1
ATOM 2406 O O . LEU A 1 302 ? -12.484 -18.75 27.422 1 79.88 302 LEU A O 1
ATOM 2410 N N . MET A 1 303 ? -14.508 -17.906 27.578 1 79.25 303 MET A N 1
ATOM 2411 C CA . MET A 1 303 ? -15.109 -19.203 27.891 1 79.25 303 MET A CA 1
ATOM 2412 C C . MET A 1 303 ? -15 -20.141 26.688 1 79.25 303 MET A C 1
ATOM 2414 O O . MET A 1 303 ? -14.734 -21.344 26.859 1 79.25 303 MET A O 1
ATOM 2418 N N . MET A 1 304 ? -15.18 -19.625 25.562 1 77.69 304 MET A N 1
ATOM 2419 C CA . MET A 1 304 ? -15.094 -20.422 24.344 1 77.69 304 MET A CA 1
ATOM 2420 C C . MET A 1 304 ? -13.664 -20.906 24.109 1 77.69 304 MET A C 1
ATOM 2422 O O . MET A 1 304 ? -13.453 -22.062 23.734 1 77.69 304 MET A O 1
ATOM 2426 N N . VAL A 1 305 ? -12.727 -20.062 24.406 1 78 305 VAL A N 1
ATOM 2427 C CA . VAL A 1 305 ? -11.328 -20.438 24.25 1 78 305 VAL A CA 1
ATOM 2428 C C . VAL A 1 305 ? -10.969 -21.531 25.25 1 78 305 VAL A C 1
ATOM 2430 O O . VAL A 1 305 ? -10.297 -22.516 24.906 1 78 305 VAL A O 1
ATOM 2433 N N . ALA A 1 306 ? -11.406 -21.328 26.422 1 81 306 ALA A N 1
ATOM 2434 C CA . ALA A 1 306 ? -11.141 -22.312 27.469 1 81 306 ALA A CA 1
ATOM 2435 C C . ALA A 1 306 ? -11.773 -23.656 27.109 1 81 306 ALA A C 1
ATOM 2437 O O . ALA A 1 306 ? -11.156 -24.719 27.281 1 81 306 ALA A O 1
ATOM 2438 N N . GLY A 1 307 ? -12.953 -23.641 26.625 1 78.25 307 GLY A N 1
ATOM 2439 C CA . GLY A 1 307 ? -13.633 -24.844 26.203 1 78.25 307 GLY A CA 1
ATOM 2440 C C . GLY A 1 307 ? -12.93 -25.547 25.047 1 78.25 307 GLY A C 1
ATOM 2441 O O . GLY A 1 307 ? -12.797 -26.781 25.047 1 78.25 307 GLY A O 1
ATOM 2442 N N . LEU A 1 308 ? -12.484 -24.812 24.141 1 78.38 308 LEU A N 1
ATOM 2443 C CA . LEU A 1 308 ? -11.797 -25.375 22.984 1 78.38 308 LEU A CA 1
ATOM 2444 C C . LEU A 1 308 ? -10.469 -26 23.391 1 78.38 308 LEU A C 1
ATOM 2446 O O . LEU A 1 308 ? -10.102 -27.062 22.875 1 78.38 308 LEU A O 1
ATOM 2450 N N . LEU A 1 309 ? -9.789 -25.359 24.312 1 78.94 309 LEU A N 1
ATOM 2451 C CA . LEU A 1 309 ? -8.523 -25.906 24.797 1 78.94 309 LEU A CA 1
ATOM 2452 C C . LEU A 1 309 ? -8.75 -27.219 25.547 1 78.94 309 LEU A C 1
ATOM 2454 O O . LEU A 1 309 ? -7.953 -28.141 25.438 1 78.94 309 LEU A O 1
ATOM 2458 N N . CYS A 1 310 ? -9.82 -27.281 26.219 1 77.5 310 CYS A N 1
ATOM 2459 C CA . CYS A 1 310 ? -10.18 -28.5 26.938 1 77.5 310 CYS A CA 1
ATOM 2460 C C . CYS A 1 310 ? -10.484 -29.641 25.969 1 77.5 310 CYS A C 1
ATOM 2462 O O . CYS A 1 310 ? -10.055 -30.781 26.172 1 77.5 310 CYS A O 1
ATOM 2464 N N . LEU A 1 311 ? -11.195 -29.344 24.922 1 76.75 311 LEU A N 1
ATOM 2465 C CA . LEU A 1 311 ? -11.539 -30.344 23.922 1 76.75 311 LEU A CA 1
ATOM 2466 C C . LEU A 1 311 ? -10.297 -30.828 23.188 1 76.75 311 LEU A C 1
ATOM 2468 O O . LEU A 1 311 ? -10.18 -32 22.859 1 76.75 311 LEU A O 1
ATOM 2472 N N . LEU A 1 312 ? -9.375 -29.938 22.953 1 75.75 312 LEU A N 1
ATOM 2473 C CA . LEU A 1 312 ? -8.125 -30.281 22.281 1 75.75 312 LEU A CA 1
ATOM 2474 C C . LEU A 1 312 ? -7.293 -31.219 23.156 1 75.75 312 LEU A C 1
ATOM 2476 O O . LEU A 1 312 ? -6.703 -32.188 22.656 1 75.75 312 LEU A O 1
ATOM 2480 N N . TRP A 1 313 ? -7.375 -30.906 24.406 1 74.81 313 TRP A N 1
ATOM 2481 C CA . TRP A 1 313 ? -6.625 -31.734 25.344 1 74.81 313 TRP A CA 1
ATOM 2482 C C . TRP A 1 313 ? -7.234 -33.125 25.453 1 74.81 313 TRP A C 1
ATOM 2484 O O . TRP A 1 313 ? -6.512 -34.125 25.594 1 74.81 313 TRP A O 1
ATOM 2494 N N . ALA A 1 314 ? -8.555 -33.281 25.281 1 75.62 314 ALA A N 1
ATOM 2495 C CA . ALA A 1 314 ? -9.258 -34.562 25.359 1 75.62 314 ALA A CA 1
ATOM 2496 C C . ALA A 1 314 ? -9.109 -35.344 24.062 1 75.62 314 ALA A C 1
ATOM 2498 O O . ALA A 1 314 ? -9.523 -36.5 23.984 1 75.62 314 ALA A O 1
ATOM 2499 N N . GLY A 1 315 ? -8.602 -34.812 23.016 1 71.38 315 GLY A N 1
ATOM 2500 C CA . GLY A 1 315 ? -8.32 -35.531 21.781 1 71.38 315 GLY A CA 1
ATOM 2501 C C . GLY A 1 315 ? -9.492 -35.531 20.812 1 71.38 315 GLY A C 1
ATOM 2502 O O . GLY A 1 315 ? -9.539 -36.344 19.891 1 71.38 315 GLY A O 1
ATOM 2503 N N . HIS A 1 316 ? -10.516 -34.812 21.078 1 75.5 316 HIS A N 1
ATOM 2504 C CA . HIS A 1 316 ? -11.664 -34.75 20.188 1 75.5 316 HIS A CA 1
ATOM 2505 C C . HIS A 1 316 ? -11.438 -33.688 19.094 1 75.5 316 HIS A C 1
ATOM 2507 O O . HIS A 1 316 ? -12.109 -32.656 19.078 1 75.5 316 HIS A O 1
ATOM 2513 N N . TYR A 1 317 ? -10.617 -34.031 18.172 1 73.81 317 TYR A N 1
ATOM 2514 C CA . TYR A 1 317 ? -10.188 -33.094 17.156 1 73.81 317 TYR A CA 1
ATOM 2515 C C . TYR A 1 317 ? -11.328 -32.719 16.203 1 73.81 317 TYR A C 1
ATOM 2517 O O . TYR A 1 317 ? -11.477 -31.578 15.797 1 73.81 317 TYR A O 1
ATOM 2525 N N . SER A 1 318 ? -12.148 -33.719 15.883 1 75.31 318 SER A N 1
ATOM 2526 C CA . SER A 1 318 ? -13.25 -33.438 14.969 1 75.31 318 SER A CA 1
ATOM 2527 C C . SER A 1 318 ? -14.25 -32.469 15.578 1 75.31 318 SER A C 1
ATOM 2529 O O . SER A 1 318 ? -14.734 -31.562 14.898 1 75.31 318 SER A O 1
ATOM 2531 N N . LEU A 1 319 ? -14.453 -32.625 16.875 1 78.56 319 LEU A N 1
ATOM 2532 C CA . LEU A 1 319 ? -15.398 -31.734 17.547 1 78.56 319 LEU A CA 1
ATOM 2533 C C . LEU A 1 319 ? -14.828 -30.328 17.688 1 78.56 319 LEU A C 1
ATOM 2535 O O . LEU A 1 319 ? -15.555 -29.344 17.578 1 78.56 319 LEU A O 1
ATOM 2539 N N . VAL A 1 320 ? -13.578 -30.281 17.938 1 78.94 320 VAL A N 1
ATOM 2540 C CA . VAL A 1 320 ? -12.93 -28.984 18.078 1 78.94 320 VAL A CA 1
ATOM 2541 C C . VAL A 1 320 ? -12.992 -28.219 16.75 1 78.94 320 VAL A C 1
ATOM 2543 O O . VAL A 1 320 ? -13.32 -27.031 16.734 1 78.94 320 VAL A O 1
ATOM 2546 N N . SER A 1 321 ? -12.75 -28.922 15.664 1 78.25 321 SER A N 1
ATOM 2547 C CA . SER A 1 321 ? -12.781 -28.281 14.352 1 78.25 321 SER A CA 1
ATOM 2548 C C . SER A 1 321 ? -14.188 -27.797 14.008 1 78.25 321 SER A C 1
ATOM 2550 O O . SER A 1 321 ? -14.359 -26.688 13.531 1 78.25 321 SER A O 1
ATOM 2552 N N . ALA A 1 322 ? -15.125 -28.594 14.281 1 81.88 322 ALA A N 1
ATOM 2553 C CA . ALA A 1 322 ? -16.5 -28.203 14.008 1 81.88 322 ALA A CA 1
ATOM 2554 C C . ALA A 1 322 ? -16.922 -27.031 14.883 1 81.88 322 ALA A C 1
ATOM 2556 O O . ALA A 1 322 ? -17.562 -26.094 14.398 1 81.88 322 ALA A O 1
ATOM 2557 N N . SER A 1 323 ? -16.547 -27.062 16.156 1 82.94 323 SER A N 1
ATOM 2558 C CA . SER A 1 323 ? -16.906 -26 17.078 1 82.94 323 SER A CA 1
ATOM 2559 C C . SER A 1 323 ? -16.266 -24.672 16.688 1 82.94 323 SER A C 1
ATOM 2561 O O . SER A 1 323 ? -16.891 -23.609 16.797 1 82.94 323 SER A O 1
ATOM 2563 N N . LEU A 1 324 ? -15.062 -24.781 16.297 1 83.19 324 LEU A N 1
ATOM 2564 C CA . LEU A 1 324 ? -14.359 -23.562 15.883 1 83.19 324 LEU A CA 1
ATOM 2565 C C . LEU A 1 324 ? -15.039 -22.922 14.672 1 83.19 324 LEU A C 1
ATOM 2567 O O . LEU A 1 324 ? -15.125 -21.688 14.578 1 83.19 324 LEU A O 1
ATOM 2571 N N . GLN A 1 325 ? -15.492 -23.688 13.797 1 85.5 325 GLN A N 1
ATOM 2572 C CA . GLN A 1 325 ? -16.156 -23.172 12.609 1 85.5 325 GLN A CA 1
ATOM 2573 C C . GLN A 1 325 ? -17.5 -22.531 12.977 1 85.5 325 GLN A C 1
ATOM 2575 O O . GLN A 1 325 ? -17.875 -21.484 12.438 1 85.5 325 GLN A O 1
ATOM 2580 N N . VAL A 1 326 ? -18.156 -23.125 13.898 1 85.88 326 VAL A N 1
ATOM 2581 C CA . VAL A 1 326 ? -19.438 -22.578 14.328 1 85.88 326 VAL A CA 1
ATOM 2582 C C . VAL A 1 326 ? -19.234 -21.266 15.055 1 85.88 326 VAL A C 1
ATOM 2584 O O . VAL A 1 326 ? -19.953 -20.297 14.828 1 85.88 326 VAL A O 1
ATOM 2587 N N . VAL A 1 327 ? -18.234 -21.266 15.883 1 84.12 327 VAL A N 1
ATOM 2588 C CA . VAL A 1 327 ? -17.938 -20.047 16.609 1 84.12 327 VAL A CA 1
ATOM 2589 C C . VAL A 1 327 ? -17.562 -18.938 15.641 1 84.12 327 VAL A C 1
ATOM 2591 O O . VAL A 1 327 ? -18 -17.797 15.789 1 84.12 327 VAL A O 1
ATOM 2594 N N . PHE A 1 328 ? -16.75 -19.25 14.711 1 87.69 328 PHE A N 1
ATOM 2595 C CA . PHE A 1 328 ? -16.344 -18.266 13.711 1 87.69 328 PHE A CA 1
ATOM 2596 C C . PHE A 1 328 ? -17.562 -17.781 12.906 1 87.69 328 PHE A C 1
ATOM 2598 O O . PHE A 1 328 ? -17.672 -16.609 12.586 1 87.69 328 PHE A O 1
ATOM 2605 N N . LEU A 1 329 ? -18.422 -18.719 12.625 1 88.19 329 LEU A N 1
ATOM 2606 C CA . LEU A 1 329 ? -19.641 -18.375 11.906 1 88.19 329 LEU A CA 1
ATOM 2607 C C . LEU A 1 329 ? -20.484 -17.391 12.711 1 88.19 329 LEU A C 1
ATOM 2609 O O . LEU A 1 329 ? -20.938 -16.375 12.18 1 88.19 329 LEU A O 1
ATOM 2613 N N . LEU A 1 330 ? -20.625 -17.641 13.961 1 86.38 330 LEU A N 1
ATOM 2614 C CA . LEU A 1 330 ? -21.406 -16.766 14.828 1 86.38 330 LEU A CA 1
ATOM 2615 C C . LEU A 1 330 ? -20.75 -15.398 14.977 1 86.38 330 LEU A C 1
ATOM 2617 O O . LEU A 1 330 ? -21.422 -14.375 15.016 1 86.38 330 LEU A O 1
ATOM 2621 N N . LEU A 1 331 ? -19.531 -15.484 15.047 1 84.94 331 LEU A N 1
ATOM 2622 C CA . LEU A 1 331 ? -18.781 -14.242 15.18 1 84.94 331 LEU A CA 1
ATOM 2623 C C . LEU A 1 331 ? -18.953 -13.375 13.938 1 84.94 331 LEU A C 1
ATOM 2625 O O . LEU A 1 331 ? -19.188 -12.164 14.047 1 84.94 331 LEU A O 1
ATOM 2629 N N . ILE A 1 332 ? -18.812 -13.961 12.758 1 87.12 332 ILE A N 1
ATOM 2630 C CA . ILE A 1 332 ? -18.938 -13.219 11.508 1 87.12 332 ILE A CA 1
ATOM 2631 C C . ILE A 1 332 ? -20.344 -12.648 11.375 1 87.12 332 ILE A C 1
ATOM 2633 O O . ILE A 1 332 ? -20.516 -11.5 10.961 1 87.12 332 ILE A O 1
ATOM 2637 N N . LEU A 1 333 ? -21.297 -13.438 11.766 1 87.62 333 LEU A N 1
ATOM 2638 C CA . LEU A 1 333 ? -22.672 -12.969 11.695 1 87.62 333 LEU A CA 1
ATOM 2639 C C . LEU A 1 333 ? -22.906 -11.836 12.688 1 87.62 333 LEU A C 1
ATOM 2641 O O . LEU A 1 333 ? -23.547 -10.836 12.352 1 87.62 333 LEU A O 1
ATOM 2645 N N . PHE A 1 334 ? -22.391 -11.938 13.82 1 84.75 334 PHE A N 1
ATOM 2646 C CA . PHE A 1 334 ? -22.516 -10.906 14.844 1 84.75 334 PHE A CA 1
ATOM 2647 C C . PHE A 1 334 ? -21.844 -9.609 14.391 1 84.75 334 PHE A C 1
ATOM 2649 O O . PHE A 1 334 ? -22.422 -8.531 14.523 1 84.75 334 PHE A O 1
ATOM 2656 N N . MET A 1 335 ? -20.688 -9.789 13.891 1 83 335 MET A N 1
ATOM 2657 C CA . MET A 1 335 ? -19.953 -8.609 13.445 1 83 335 MET A CA 1
ATOM 2658 C C . MET A 1 335 ? -20.672 -7.906 12.305 1 83 335 MET A C 1
ATOM 2660 O O . MET A 1 335 ? -20.734 -6.676 12.266 1 83 335 MET A O 1
ATOM 2664 N N . THR A 1 336 ? -21.172 -8.688 11.414 1 86.62 336 THR A N 1
ATOM 2665 C CA . THR A 1 336 ? -21.891 -8.102 10.289 1 86.62 336 THR A CA 1
ATOM 2666 C C . THR A 1 336 ? -23.156 -7.391 10.758 1 86.62 336 THR A C 1
ATOM 2668 O O . THR A 1 336 ? -23.453 -6.285 10.305 1 86.62 336 THR A O 1
ATOM 2671 N N . LEU A 1 337 ? -23.797 -7.938 11.703 1 85.25 337 LEU A N 1
ATOM 2672 C CA . LEU A 1 337 ? -25.016 -7.336 12.234 1 85.25 337 LEU A CA 1
ATOM 2673 C C . LEU A 1 337 ? -24.703 -6.059 13.008 1 85.25 337 LEU A C 1
ATOM 2675 O O . LEU A 1 337 ? -25.391 -5.047 12.844 1 85.25 337 LEU A O 1
ATOM 2679 N N . MET A 1 338 ? -23.766 -6.09 13.836 1 82.56 338 MET A N 1
ATOM 2680 C CA . MET A 1 338 ? -23.406 -4.926 14.633 1 82.56 338 MET A CA 1
ATOM 2681 C C . MET A 1 338 ? -22.922 -3.781 13.75 1 82.56 338 MET A C 1
ATOM 2683 O O . MET A 1 338 ? -23.266 -2.621 13.992 1 82.56 338 MET A O 1
ATOM 2687 N N . THR A 1 339 ? -22.109 -4.133 12.805 1 83 339 THR A N 1
ATOM 2688 C CA . THR A 1 339 ? -21.625 -3.09 11.906 1 83 339 THR A CA 1
ATOM 2689 C C . THR A 1 339 ? -22.781 -2.518 11.07 1 83 339 THR A C 1
ATOM 2691 O O . THR A 1 339 ? -22.781 -1.327 10.758 1 83 339 THR A O 1
ATOM 2694 N N . ALA A 1 340 ? -23.703 -3.33 10.766 1 85.81 340 ALA A N 1
ATOM 2695 C CA . ALA A 1 340 ? -24.891 -2.85 10.047 1 85.81 340 ALA A CA 1
ATOM 2696 C C . ALA A 1 340 ? -25.703 -1.881 10.906 1 85.81 340 ALA A C 1
ATOM 2698 O O . ALA A 1 340 ? -26.109 -0.82 10.438 1 85.81 340 ALA A O 1
ATOM 2699 N N . VAL A 1 341 ? -25.875 -2.123 12.188 1 85.12 341 VAL A N 1
ATOM 2700 C CA . VAL A 1 341 ? -26.625 -1.278 13.117 1 85.12 341 VAL A CA 1
ATOM 2701 C C . VAL A 1 341 ? -25.906 0.056 13.297 1 85.12 341 VAL A C 1
ATOM 2703 O O . VAL A 1 341 ? -26.531 1.119 13.234 1 85.12 341 VAL A O 1
ATOM 2706 N N . LEU A 1 342 ? -24.641 -0.093 13.43 1 82.44 342 LEU A N 1
ATOM 2707 C CA . LEU A 1 342 ? -23.859 1.124 13.641 1 82.44 342 LEU A CA 1
ATOM 2708 C C . LEU A 1 342 ? -23.828 1.971 12.367 1 82.44 342 LEU A C 1
ATOM 2710 O O . LEU A 1 342 ? -23.781 3.201 12.445 1 82.44 342 LEU A O 1
ATOM 2714 N N . SER A 1 343 ? -23.797 1.324 11.219 1 82.25 343 SER A N 1
ATOM 2715 C CA . SER A 1 343 ? -23.859 2.039 9.945 1 82.25 343 SER A CA 1
ATOM 2716 C C . SER A 1 343 ? -25.172 2.811 9.812 1 82.25 343 SER A C 1
ATOM 2718 O O . SER A 1 343 ? -25.188 3.941 9.328 1 82.25 343 SER A O 1
ATOM 2720 N N . PHE A 1 344 ? -26.188 2.234 10.32 1 83.31 344 PHE A N 1
ATOM 2721 C CA . PHE A 1 344 ? -27.5 2.885 10.25 1 83.31 344 PHE A CA 1
ATOM 2722 C C . PHE A 1 344 ? -27.578 4.043 11.234 1 83.31 344 PHE A C 1
ATOM 2724 O O . PHE A 1 344 ? -28.312 5.004 11.008 1 83.31 344 PHE A O 1
ATOM 2731 N N . LYS A 1 345 ? -26.828 4.031 12.281 1 81.75 345 LYS A N 1
ATOM 2732 C CA . LYS A 1 345 ? -26.781 5.113 13.266 1 81.75 345 LYS A CA 1
ATOM 2733 C C . LYS A 1 345 ? -25.875 6.25 12.789 1 81.75 345 LYS A C 1
ATOM 2735 O O . LYS A 1 345 ? -25.766 7.277 13.461 1 81.75 345 LYS A O 1
ATOM 2740 N N . GLY A 1 346 ? -25.156 5.969 11.633 1 78.81 346 GLY A N 1
ATOM 2741 C CA . GLY A 1 346 ? -24.453 7.066 10.984 1 78.81 346 GLY A CA 1
ATOM 2742 C C . GLY A 1 346 ? -22.953 7.027 11.203 1 78.81 346 GLY A C 1
ATOM 2743 O O . GLY A 1 346 ? -22.25 7.977 10.859 1 78.81 346 GLY A O 1
ATOM 2744 N N . GLU A 1 347 ? -22.469 6.008 11.773 1 75.5 347 GLU A N 1
ATOM 2745 C CA . GLU A 1 347 ? -21.016 5.918 11.977 1 75.5 347 GLU A CA 1
ATOM 2746 C C . GLU A 1 347 ? -20.297 5.629 10.664 1 75.5 347 GLU A C 1
ATOM 2748 O O . GLU A 1 347 ? -20.531 4.594 10.039 1 75.5 347 GLU A O 1
ATOM 2753 N N . ARG A 1 348 ? -19.406 6.488 10.266 1 76.38 348 ARG A N 1
ATOM 2754 C CA . ARG A 1 348 ? -18.734 6.398 8.969 1 76.38 348 ARG A CA 1
ATOM 2755 C C . ARG A 1 348 ? -17.797 5.199 8.922 1 76.38 348 ARG A C 1
ATOM 2757 O O . ARG A 1 348 ? -17.703 4.508 7.906 1 76.38 348 ARG A O 1
ATOM 2764 N N . ALA A 1 349 ? -17.094 4.973 9.953 1 73.81 349 ALA A N 1
ATOM 2765 C CA . ALA A 1 349 ? -16.156 3.855 9.992 1 73.81 349 ALA A CA 1
ATOM 2766 C C . ALA A 1 349 ? -16.875 2.523 9.805 1 73.81 349 ALA A C 1
ATOM 2768 O O . ALA A 1 349 ? -16.375 1.626 9.125 1 73.81 349 ALA A O 1
ATOM 2769 N N . ALA A 1 350 ? -18.109 2.441 10.328 1 77.94 350 ALA A N 1
ATOM 2770 C CA . ALA A 1 350 ? -18.906 1.219 10.219 1 77.94 350 ALA A CA 1
ATOM 2771 C C . ALA A 1 350 ? -19.406 1.018 8.797 1 77.94 350 ALA A C 1
ATOM 2773 O O . ALA A 1 350 ? -19.5 -0.116 8.32 1 77.94 350 ALA A O 1
ATOM 2774 N N . GLN A 1 351 ? -19.656 2.051 8.125 1 81.62 351 GLN A N 1
ATOM 2775 C CA . GLN A 1 351 ? -20.109 1.959 6.742 1 81.62 351 GLN A CA 1
ATOM 2776 C C . GLN A 1 351 ? -19 1.428 5.836 1 81.62 351 GLN A C 1
ATOM 2778 O O . GLN A 1 351 ? -19.25 0.569 4.988 1 81.62 351 GLN A O 1
ATOM 2783 N N . ILE A 1 352 ? -17.859 1.85 6.102 1 76.19 352 ILE A N 1
ATOM 2784 C CA . ILE A 1 352 ? -16.719 1.416 5.305 1 76.19 352 ILE A CA 1
ATOM 2785 C C . ILE A 1 352 ? -16.422 -0.052 5.594 1 76.19 352 ILE A C 1
ATOM 2787 O O . ILE A 1 352 ? -16.141 -0.828 4.676 1 76.19 352 ILE A O 1
ATOM 2791 N N . TYR A 1 353 ? -16.531 -0.381 6.797 1 76.12 353 TYR A N 1
ATOM 2792 C CA . TYR A 1 353 ? -16.297 -1.77 7.176 1 76.12 353 TYR A CA 1
ATOM 2793 C C . TYR A 1 353 ? -17.312 -2.695 6.527 1 76.12 353 TYR A C 1
ATOM 2795 O O . TYR A 1 353 ? -16.953 -3.762 6.02 1 76.12 353 TYR A O 1
ATOM 2803 N N . LEU A 1 354 ? -18.531 -2.262 6.594 1 80.75 354 LEU A N 1
ATOM 2804 C CA . LEU A 1 354 ? -19.594 -3.084 6.027 1 80.75 354 LEU A CA 1
ATOM 2805 C C . LEU A 1 354 ? -19.391 -3.281 4.527 1 80.75 354 LEU A C 1
ATOM 2807 O O . LEU A 1 354 ? -19.531 -4.395 4.02 1 80.75 354 LEU A O 1
ATOM 2811 N N . LEU A 1 355 ? -18.984 -2.324 3.91 1 80.12 355 LEU A N 1
ATOM 2812 C CA . LEU A 1 355 ? -18.766 -2.406 2.471 1 80.12 355 LEU A CA 1
ATOM 2813 C C . LEU A 1 355 ? -17.562 -3.305 2.158 1 80.12 355 LEU A C 1
ATOM 2815 O O . LEU A 1 355 ? -17.609 -4.074 1.197 1 80.12 355 LEU A O 1
ATOM 2819 N N . ALA A 1 356 ? -16.547 -3.266 2.992 1 80 356 ALA A N 1
ATOM 2820 C CA . ALA A 1 356 ? -15.312 -3.99 2.729 1 80 356 ALA A CA 1
ATOM 2821 C C . ALA A 1 356 ? -15.453 -5.465 3.094 1 80 356 ALA A C 1
ATOM 2823 O O . ALA A 1 356 ? -14.906 -6.336 2.408 1 80 356 ALA A O 1
ATOM 2824 N N . PHE A 1 357 ? -16.297 -5.754 4.098 1 84.94 357 PHE A N 1
ATOM 2825 C CA . PHE A 1 357 ? -16.234 -7.098 4.664 1 84.94 357 PHE A CA 1
ATOM 2826 C C . PHE A 1 357 ? -17.453 -7.918 4.254 1 84.94 357 PHE A C 1
ATOM 2828 O O . PHE A 1 357 ? -17.453 -9.141 4.383 1 84.94 357 PHE A O 1
ATOM 2835 N N . VAL A 1 358 ? -18.438 -7.328 3.684 1 83.38 358 VAL A N 1
ATOM 2836 C CA . VAL A 1 358 ? -19.688 -8.031 3.445 1 83.38 358 VAL A CA 1
ATOM 2837 C C . VAL A 1 358 ? -19.469 -9.172 2.447 1 83.38 358 VAL A C 1
ATOM 2839 O O . VAL A 1 358 ? -19.906 -10.297 2.668 1 83.38 358 VAL A O 1
ATOM 2842 N N . ALA A 1 359 ? -18.781 -8.938 1.377 1 81.81 359 ALA A N 1
ATOM 2843 C CA . ALA A 1 359 ? -18.547 -9.969 0.365 1 81.81 359 ALA A CA 1
ATOM 2844 C C . ALA A 1 359 ? -17.703 -11.109 0.924 1 81.81 359 ALA A C 1
ATOM 2846 O O . ALA A 1 359 ? -17.984 -12.281 0.673 1 81.81 359 ALA A O 1
ATOM 2847 N N . HIS A 1 360 ? -16.703 -10.773 1.641 1 84.88 360 HIS A N 1
ATOM 2848 C CA . HIS A 1 360 ? -15.828 -11.781 2.229 1 84.88 360 HIS A CA 1
ATOM 2849 C C . HIS A 1 360 ? -16.562 -12.602 3.283 1 84.88 360 HIS A C 1
ATOM 2851 O O . HIS A 1 360 ? -16.391 -13.82 3.365 1 84.88 360 HIS A O 1
ATOM 2857 N N . ASN A 1 361 ? -17.422 -11.93 4.043 1 86.75 361 ASN A N 1
ATOM 2858 C CA . ASN A 1 361 ? -18.188 -12.641 5.062 1 86.75 361 ASN A CA 1
ATOM 2859 C C . ASN A 1 361 ? -19.188 -13.609 4.445 1 86.75 361 ASN A C 1
ATOM 2861 O O . ASN A 1 361 ? -19.344 -14.734 4.934 1 86.75 361 ASN A O 1
ATOM 2865 N N . VAL A 1 362 ? -19.734 -13.203 3.383 1 84.94 362 VAL A N 1
ATOM 2866 C CA . VAL A 1 362 ? -20.672 -14.078 2.697 1 84.94 362 VAL A CA 1
ATOM 2867 C C . VAL A 1 362 ? -19.953 -15.305 2.158 1 84.94 362 VAL A C 1
ATOM 2869 O O . VAL A 1 362 ? -20.422 -16.438 2.326 1 84.94 362 VAL A O 1
ATOM 2872 N N . SER A 1 363 ? -18.844 -15.047 1.57 1 84.94 363 SER A N 1
ATOM 2873 C CA . SER A 1 363 ? -18.062 -16.156 1.044 1 84.94 363 SER A CA 1
ATOM 2874 C C . SER A 1 363 ? -17.609 -17.094 2.16 1 84.94 363 SER A C 1
ATOM 2876 O O . SER A 1 363 ? -17.578 -18.312 1.982 1 84.94 363 SER A O 1
ATOM 2878 N N . SER A 1 364 ? -17.297 -16.547 3.268 1 85.94 364 SER A N 1
ATOM 2879 C CA . SER A 1 364 ? -16.875 -17.344 4.41 1 85.94 364 SER A CA 1
ATOM 2880 C C . SER A 1 364 ? -18.031 -18.188 4.953 1 85.94 364 SER A C 1
ATOM 2882 O O . SER A 1 364 ? -17.844 -19.344 5.324 1 85.94 364 SER A O 1
ATOM 2884 N N . VAL A 1 365 ? -19.188 -17.578 4.934 1 86.31 365 VAL A N 1
ATOM 2885 C CA . VAL A 1 365 ? -20.375 -18.297 5.414 1 86.31 365 VAL A CA 1
ATOM 2886 C C . VAL A 1 365 ? -20.672 -19.469 4.488 1 86.31 365 VAL A C 1
ATOM 2888 O O . VAL A 1 365 ? -20.938 -20.594 4.949 1 86.31 365 VAL A O 1
ATOM 2891 N N . ILE A 1 366 ? -20.562 -19.25 3.266 1 83.25 366 ILE A N 1
ATOM 2892 C CA . ILE A 1 366 ? -20.828 -20.312 2.285 1 83.25 366 ILE A CA 1
ATOM 2893 C C . ILE A 1 366 ? -19.797 -21.438 2.447 1 83.25 366 ILE A C 1
ATOM 2895 O O . ILE A 1 366 ? -20.156 -22.609 2.404 1 83.25 366 ILE A O 1
ATOM 2899 N N . ARG A 1 367 ? -18.594 -21.078 2.695 1 81.62 367 ARG A N 1
ATOM 2900 C CA . ARG A 1 367 ? -17.547 -22.078 2.861 1 81.62 367 ARG A CA 1
ATOM 2901 C C . ARG A 1 367 ? -17.766 -22.922 4.109 1 81.62 367 ARG A C 1
ATOM 2903 O O . ARG A 1 367 ? -17.547 -24.125 4.098 1 81.62 367 ARG A O 1
ATOM 2910 N N . ILE A 1 368 ? -18.203 -22.312 5.148 1 83.62 368 ILE A N 1
ATOM 2911 C CA . ILE A 1 368 ? -18.438 -23.031 6.398 1 83.62 368 ILE A CA 1
ATOM 2912 C C . ILE A 1 368 ? -19.656 -23.938 6.25 1 83.62 368 ILE A C 1
ATOM 2914 O O . ILE A 1 368 ? -19.625 -25.094 6.676 1 83.62 368 ILE A O 1
ATOM 2918 N N . LEU A 1 369 ? -20.656 -23.422 5.539 1 82.38 369 LEU A N 1
ATOM 2919 C CA . LEU A 1 369 ? -21.844 -24.234 5.316 1 82.38 369 LEU A CA 1
ATOM 2920 C C . LEU A 1 369 ? -21.516 -25.438 4.43 1 82.38 369 LEU A C 1
ATOM 2922 O O . LEU A 1 369 ? -22.062 -26.516 4.625 1 82.38 369 LEU A O 1
ATOM 2926 N N . ALA A 1 370 ? -20.656 -25.266 3.584 1 77.69 370 ALA A N 1
ATOM 2927 C CA . ALA A 1 370 ? -20.219 -26.359 2.719 1 77.69 370 ALA A CA 1
ATOM 2928 C C . ALA A 1 370 ? -19.422 -27.391 3.504 1 77.69 370 ALA A C 1
ATOM 2930 O O . ALA A 1 370 ? -19.531 -28.594 3.232 1 77.69 370 ALA A O 1
ATOM 2931 N N . SER A 1 371 ? -18.672 -26.906 4.434 1 77.44 371 SER A N 1
ATOM 2932 C CA . SER A 1 371 ? -17.906 -27.828 5.254 1 77.44 371 SER A CA 1
ATOM 2933 C C . SER A 1 371 ? -18.812 -28.719 6.086 1 77.44 371 SER A C 1
ATOM 2935 O O . SER A 1 371 ? -18.453 -29.875 6.371 1 77.44 371 SER A O 1
ATOM 2937 N N . PHE A 1 372 ? -19.984 -28.172 6.383 1 78.62 372 PHE A N 1
ATOM 2938 C CA . PHE A 1 372 ? -20.938 -28.969 7.156 1 78.62 372 PHE A CA 1
ATOM 2939 C C . PHE A 1 372 ? -21.828 -29.781 6.234 1 78.62 372 PHE A C 1
ATOM 2941 O O . PHE A 1 372 ? -22.719 -30.5 6.703 1 78.62 372 PHE A O 1
ATOM 2948 N N . GLY A 1 373 ? -21.609 -29.734 4.898 1 73.25 373 GLY A N 1
ATOM 2949 C CA . GLY A 1 373 ? -22.328 -30.562 3.938 1 73.25 373 GLY A CA 1
ATOM 2950 C C . GLY A 1 373 ? -23.688 -29.984 3.566 1 73.25 373 GLY A C 1
ATOM 2951 O O . GLY A 1 373 ? -24.516 -30.672 2.969 1 73.25 373 GLY A O 1
ATOM 2952 N N . VAL A 1 374 ? -23.953 -28.734 3.928 1 75.88 374 VAL A N 1
ATOM 2953 C CA . VAL A 1 374 ? -25.234 -28.109 3.627 1 75.88 374 VAL A CA 1
ATOM 2954 C C . VAL A 1 374 ? -25.266 -27.672 2.168 1 75.88 374 VAL A C 1
ATOM 2956 O O . VAL A 1 374 ? -26.281 -27.812 1.488 1 75.88 374 VAL A O 1
ATOM 2959 N N . VAL A 1 375 ? -24.109 -27.172 1.724 1 73.12 375 VAL A N 1
ATOM 2960 C CA . VAL A 1 375 ? -23.969 -26.719 0.339 1 73.12 375 VAL A CA 1
ATOM 2961 C C . VAL A 1 375 ? -22.859 -27.516 -0.353 1 73.12 375 VAL A C 1
ATOM 2963 O O . VAL A 1 375 ? -21.922 -27.984 0.298 1 73.12 375 VAL A O 1
ATOM 2966 N N . SER A 1 376 ? -23.047 -27.781 -1.618 1 68.94 376 SER A N 1
ATOM 2967 C CA . SER A 1 376 ? -22.047 -28.531 -2.363 1 68.94 376 SER A CA 1
ATOM 2968 C C . SER A 1 376 ? -20.766 -27.719 -2.559 1 68.94 376 SER A C 1
ATOM 2970 O O . SER A 1 376 ? -20.828 -26.5 -2.75 1 68.94 376 SER A O 1
ATOM 2972 N N . LEU A 1 377 ? -19.688 -28.391 -2.168 1 63.44 377 LEU A N 1
ATOM 2973 C CA . LEU A 1 377 ? -18.375 -27.781 -2.332 1 63.44 377 LEU A CA 1
ATOM 2974 C C . LEU A 1 377 ? -17.984 -27.734 -3.805 1 63.44 377 LEU A C 1
ATOM 2976 O O . LEU A 1 377 ? -17.875 -28.781 -4.453 1 63.44 377 LEU A O 1
ATOM 2980 N N . GLY A 1 378 ? -18.281 -26.594 -4.57 1 60.94 378 GLY A N 1
ATOM 2981 C CA . GLY A 1 378 ? -17.812 -26.469 -5.941 1 60.94 378 GLY A CA 1
ATOM 2982 C C . GLY A 1 378 ? -16.516 -25.688 -6.062 1 60.94 378 GLY A C 1
ATOM 2983 O O . GLY A 1 378 ? -16.031 -25.141 -5.078 1 60.94 378 GLY A O 1
ATOM 2984 N N . ALA A 1 379 ? -15.82 -25.922 -7.137 1 60.97 379 ALA A N 1
ATOM 2985 C CA . ALA A 1 379 ? -14.57 -25.234 -7.457 1 60.97 379 ALA A CA 1
ATOM 2986 C C . ALA A 1 379 ? -14.703 -23.719 -7.227 1 60.97 379 ALA A C 1
ATOM 2988 O O . ALA A 1 379 ? -13.758 -23.078 -6.77 1 60.97 379 ALA A O 1
ATOM 2989 N N . PHE A 1 380 ? -15.93 -23.328 -7.301 1 61.03 380 PHE A N 1
ATOM 2990 C CA . PHE A 1 380 ? -16.188 -21.891 -7.18 1 61.03 380 PHE A CA 1
ATOM 2991 C C . PHE A 1 380 ? -16.047 -21.438 -5.73 1 61.03 380 PHE A C 1
ATOM 2993 O O . PHE A 1 380 ? -15.461 -20.391 -5.453 1 61.03 380 PHE A O 1
ATOM 3000 N N . SER A 1 381 ? -16.469 -22.297 -4.883 1 63 381 SER A N 1
ATOM 3001 C CA . SER A 1 381 ? -16.453 -21.875 -3.48 1 63 381 SER A CA 1
ATOM 3002 C C . SER A 1 381 ? -15.023 -21.828 -2.938 1 63 381 SER A C 1
ATOM 3004 O O . SER A 1 381 ? -14.688 -20.969 -2.133 1 63 381 SER A O 1
ATOM 3006 N N . LEU A 1 382 ? -14.203 -22.703 -3.506 1 65.69 382 LEU A N 1
ATOM 3007 C CA . LEU A 1 382 ? -12.836 -22.781 -3 1 65.69 382 LEU A CA 1
ATOM 3008 C C . LEU A 1 382 ? -12 -21.625 -3.529 1 65.69 382 LEU A C 1
ATOM 3010 O O . LEU A 1 382 ? -11.164 -21.062 -2.805 1 65.69 382 LEU A O 1
ATOM 3014 N N . PHE A 1 383 ? -12.352 -21.188 -4.688 1 71.56 383 PHE A N 1
ATOM 3015 C CA . PHE A 1 383 ? -11.562 -20.125 -5.297 1 71.56 383 PHE A CA 1
ATOM 3016 C C . PHE A 1 383 ? -12.102 -18.75 -4.891 1 71.56 383 PHE A C 1
ATOM 3018 O O . PHE A 1 383 ? -11.328 -17.812 -4.723 1 71.56 383 PHE A O 1
ATOM 3025 N N . ALA A 1 384 ? -13.352 -18.719 -4.57 1 74.44 384 ALA A N 1
ATOM 3026 C CA . ALA A 1 384 ? -14.023 -17.453 -4.32 1 74.44 384 ALA A CA 1
ATOM 3027 C C . ALA A 1 384 ? -13.531 -16.812 -3.027 1 74.44 384 ALA A C 1
ATOM 3029 O O . ALA A 1 384 ? -13.391 -15.586 -2.943 1 74.44 384 ALA A O 1
ATOM 3030 N N . ILE A 1 385 ? -13.219 -17.641 -2.092 1 80 385 ILE A N 1
ATOM 3031 C CA . ILE A 1 385 ? -12.812 -17.094 -0.801 1 80 385 ILE A CA 1
ATOM 3032 C C . ILE A 1 385 ? -11.492 -16.359 -0.945 1 80 385 ILE A C 1
ATOM 3034 O O . ILE A 1 385 ? -11.297 -15.289 -0.344 1 80 385 ILE A O 1
ATOM 3038 N N . ASN A 1 386 ? -10.625 -16.812 -1.724 1 80.94 386 ASN A N 1
ATOM 3039 C CA . ASN A 1 386 ? -9.336 -16.156 -1.908 1 80.94 386 ASN A CA 1
ATOM 3040 C C . ASN A 1 386 ? -9.484 -14.828 -2.65 1 80.94 386 ASN A C 1
ATOM 3042 O O . ASN A 1 386 ? -8.812 -13.852 -2.32 1 80.94 386 ASN A O 1
ATOM 3046 N N . VAL A 1 387 ? -10.391 -14.82 -3.52 1 82.69 387 VAL A N 1
ATOM 3047 C CA . VAL A 1 387 ? -10.617 -13.609 -4.293 1 82.69 387 VAL A CA 1
ATOM 3048 C C . VAL A 1 387 ? -11.242 -12.531 -3.398 1 82.69 387 VAL A C 1
ATOM 3050 O O . VAL A 1 387 ? -10.859 -11.367 -3.463 1 82.69 387 VAL A O 1
ATOM 3053 N N . THR A 1 388 ? -12.141 -13.008 -2.621 1 85 388 THR A N 1
ATOM 3054 C CA . THR A 1 388 ? -12.836 -12.039 -1.778 1 85 388 THR A CA 1
ATOM 3055 C C . THR A 1 388 ? -11.898 -11.469 -0.718 1 85 388 THR A C 1
ATOM 3057 O O . THR A 1 388 ? -12.07 -10.336 -0.277 1 85 388 THR A O 1
ATOM 3060 N N . ILE A 1 389 ? -10.906 -12.211 -0.336 1 84.94 389 ILE A N 1
ATOM 3061 C CA . ILE A 1 389 ? -9.93 -11.688 0.611 1 84.94 389 ILE A CA 1
ATOM 3062 C C . ILE A 1 389 ? -9.141 -10.547 -0.036 1 84.94 389 ILE A C 1
ATOM 3064 O O . ILE A 1 389 ? -8.883 -9.523 0.6 1 84.94 389 ILE A O 1
ATOM 3068 N N . VAL A 1 390 ? -8.828 -10.727 -1.285 1 85.31 390 VAL A N 1
ATOM 3069 C CA . VAL A 1 390 ? -8.062 -9.703 -1.994 1 85.31 390 VAL A CA 1
ATOM 3070 C C . VAL A 1 390 ? -8.906 -8.438 -2.15 1 85.31 390 VAL A C 1
ATOM 3072 O O . VAL A 1 390 ? -8.43 -7.332 -1.901 1 85.31 390 VAL A O 1
ATOM 3075 N N . ILE A 1 391 ? -10.141 -8.641 -2.439 1 82.94 391 ILE A N 1
ATOM 3076 C CA . ILE A 1 391 ? -11.039 -7.508 -2.645 1 82.94 391 ILE A CA 1
ATOM 3077 C C . ILE A 1 391 ? -11.219 -6.746 -1.335 1 82.94 391 ILE A C 1
ATOM 3079 O O . ILE A 1 391 ? -11.156 -5.516 -1.313 1 82.94 391 ILE A O 1
ATOM 3083 N N . HIS A 1 392 ? -11.43 -7.516 -0.351 1 83.88 392 HIS A N 1
ATOM 3084 C CA . HIS A 1 392 ? -11.609 -6.906 0.961 1 83.88 392 HIS A CA 1
ATOM 3085 C C . HIS A 1 392 ? -10.367 -6.125 1.376 1 83.88 392 HIS A C 1
ATOM 3087 O O . HIS A 1 392 ? -10.469 -5.02 1.915 1 83.88 392 HIS A O 1
ATOM 3093 N N . ALA A 1 393 ? -9.258 -6.648 1.099 1 81.75 393 ALA A N 1
ATOM 3094 C CA . ALA A 1 393 ? -8.008 -5.977 1.444 1 81.75 393 ALA A CA 1
ATOM 3095 C C . ALA A 1 393 ? -7.836 -4.691 0.643 1 81.75 393 ALA A C 1
ATOM 3097 O O . ALA A 1 393 ? -7.379 -3.676 1.175 1 81.75 393 ALA A O 1
ATOM 3098 N N . LEU A 1 394 ? -8.242 -4.688 -0.556 1 82 394 LEU A N 1
ATOM 3099 C CA . LEU A 1 394 ? -8.148 -3.512 -1.415 1 82 394 LEU A CA 1
ATOM 3100 C C . LEU A 1 394 ? -9.094 -2.412 -0.94 1 82 394 LEU A C 1
ATOM 3102 O O . LEU A 1 394 ? -8.742 -1.232 -0.956 1 82 394 LEU A O 1
ATOM 3106 N N . LEU A 1 395 ? -10.234 -2.777 -0.485 1 82.31 395 LEU A N 1
ATOM 3107 C CA . LEU A 1 395 ? -11.211 -1.81 -0.004 1 82.31 395 LEU A CA 1
ATOM 3108 C C . LEU A 1 395 ? -10.742 -1.157 1.291 1 82.31 395 LEU A C 1
ATOM 3110 O O . LEU A 1 395 ? -10.938 0.045 1.49 1 82.31 395 LEU A O 1
ATOM 3114 N N . ILE A 1 396 ? -10.18 -1.963 2.1 1 79.69 396 ILE A N 1
ATOM 3115 C CA . ILE A 1 396 ? -9.625 -1.406 3.328 1 79.69 396 ILE A CA 1
ATOM 3116 C C . ILE A 1 396 ? -8.492 -0.436 2.99 1 79.69 396 ILE A C 1
ATOM 3118 O O . ILE A 1 396 ? -8.367 0.62 3.615 1 79.69 396 ILE A O 1
ATOM 3122 N N . TYR A 1 397 ? -7.68 -0.708 2.002 1 83.62 397 TYR A N 1
ATOM 3123 C CA . TYR A 1 397 ? -6.617 0.188 1.557 1 83.62 397 TYR A CA 1
ATOM 3124 C C . TYR A 1 397 ? -7.195 1.498 1.034 1 83.62 397 TYR A C 1
ATOM 3126 O O . TYR A 1 397 ? -6.633 2.57 1.274 1 83.62 397 TYR A O 1
ATOM 3134 N N . LEU A 1 398 ? -8.258 1.399 0.416 1 80.69 398 LEU A N 1
ATOM 3135 C CA . LEU A 1 398 ? -8.914 2.607 -0.078 1 80.69 398 LEU A CA 1
ATOM 3136 C C . LEU A 1 398 ? -9.375 3.488 1.078 1 80.69 398 LEU A C 1
ATOM 3138 O O . LEU A 1 398 ? -9.305 4.715 0.991 1 80.69 398 LEU A O 1
ATOM 3142 N N . ALA A 1 399 ? -9.812 2.846 2.09 1 78.56 399 ALA A N 1
ATOM 3143 C CA . ALA A 1 399 ? -10.219 3.594 3.279 1 78.56 399 ALA A CA 1
ATOM 3144 C C . ALA A 1 399 ? -9.023 4.301 3.916 1 78.56 399 ALA A C 1
ATOM 3146 O O . ALA A 1 399 ? -9.148 5.43 4.391 1 78.56 399 ALA A O 1
ATOM 3147 N N . VAL A 1 400 ? -7.957 3.635 3.922 1 79.31 400 VAL A N 1
ATOM 3148 C CA . VAL A 1 400 ? -6.73 4.227 4.453 1 79.31 400 VAL A CA 1
ATOM 3149 C C . VAL A 1 400 ? -6.32 5.422 3.598 1 79.31 400 VAL A C 1
ATOM 3151 O O . VAL A 1 400 ? -5.941 6.473 4.125 1 79.31 400 VAL A O 1
ATOM 3154 N N . LEU A 1 401 ? -6.461 5.297 2.295 1 81.44 401 LEU A N 1
ATOM 3155 C CA . LEU A 1 401 ? -6.105 6.379 1.387 1 81.44 401 LEU A CA 1
ATOM 3156 C C . LEU A 1 401 ? -7.008 7.59 1.604 1 81.44 401 LEU A C 1
ATOM 3158 O O . LEU A 1 401 ? -6.551 8.734 1.521 1 81.44 401 LEU A O 1
ATOM 3162 N N . ALA A 1 402 ? -8.172 7.367 1.905 1 80.62 402 ALA A N 1
ATOM 3163 C CA . ALA A 1 402 ? -9.094 8.461 2.195 1 80.62 402 ALA A CA 1
ATOM 3164 C C . ALA A 1 402 ? -8.656 9.234 3.439 1 80.62 402 ALA A C 1
ATOM 3166 O O . ALA A 1 402 ? -8.742 10.461 3.48 1 80.62 402 ALA A O 1
ATOM 3167 N N . ARG A 1 403 ? -8.219 8.477 4.348 1 81.56 403 ARG A N 1
ATOM 3168 C CA . ARG A 1 403 ? -7.699 9.102 5.559 1 81.56 403 ARG A CA 1
ATOM 3169 C C . ARG A 1 403 ? -6.453 9.938 5.254 1 81.56 403 ARG A C 1
ATOM 3171 O O . ARG A 1 403 ? -6.289 11.031 5.785 1 81.56 403 ARG A O 1
ATOM 3178 N N . VAL A 1 404 ? -5.641 9.438 4.434 1 83.81 404 VAL A N 1
ATOM 3179 C CA . VAL A 1 404 ? -4.426 10.156 4.055 1 83.81 404 VAL A CA 1
ATOM 3180 C C . VAL A 1 404 ? -4.789 11.438 3.316 1 83.81 404 VAL A C 1
ATOM 3182 O O . VAL A 1 404 ? -4.16 12.484 3.525 1 83.81 404 VAL A O 1
ATOM 3185 N N . LYS A 1 405 ? -5.766 11.344 2.516 1 83.56 405 LYS A N 1
ATOM 3186 C CA . LYS A 1 405 ? -6.238 12.531 1.806 1 83.56 405 LYS A CA 1
ATOM 3187 C C . LYS A 1 405 ? -6.699 13.609 2.781 1 83.56 405 LYS A C 1
ATOM 3189 O O . LYS A 1 405 ? -6.398 14.789 2.594 1 83.56 405 LYS A O 1
ATOM 3194 N N . HIS A 1 406 ? -7.336 13.172 3.805 1 84.88 406 HIS A N 1
ATOM 3195 C CA . HIS A 1 406 ? -7.773 14.102 4.836 1 84.88 406 HIS A CA 1
ATOM 3196 C C . HIS A 1 406 ? -6.586 14.711 5.57 1 84.88 406 HIS A C 1
ATOM 3198 O O . HIS A 1 406 ? -6.586 15.906 5.871 1 84.88 406 HIS A O 1
ATOM 3204 N N . LEU A 1 407 ? -5.648 13.922 5.801 1 86 407 LEU A N 1
ATOM 3205 C CA . LEU A 1 407 ? -4.453 14.406 6.484 1 86 407 LEU A CA 1
ATOM 3206 C C . LEU A 1 407 ? -3.711 15.422 5.629 1 86 407 LEU A C 1
ATOM 3208 O O . LEU A 1 407 ? -3.176 16.406 6.148 1 86 407 LEU A O 1
ATOM 3212 N N . LYS A 1 408 ? -3.719 15.172 4.434 1 87 408 LYS A N 1
ATOM 3213 C CA . LYS A 1 408 ? -3.086 16.109 3.512 1 87 408 LYS A CA 1
ATOM 3214 C C . LYS A 1 408 ? -3.811 17.453 3.51 1 87 408 LYS A C 1
ATOM 3216 O O . LYS A 1 408 ? -3.172 18.516 3.496 1 87 408 LYS A O 1
ATOM 3221 N N . ALA A 1 409 ? -5.039 17.391 3.531 1 87.19 409 ALA A N 1
ATOM 3222 C CA . ALA A 1 409 ? -5.832 18.625 3.611 1 87.19 409 ALA A CA 1
ATOM 3223 C C . ALA A 1 409 ? -5.551 19.375 4.91 1 87.19 409 ALA A C 1
ATOM 3225 O O . ALA A 1 409 ? -5.465 20.594 4.914 1 87.19 409 ALA A O 1
ATOM 3226 N N . ASP A 1 410 ? -5.375 18.594 5.914 1 87.5 410 ASP A N 1
ATOM 3227 C CA . ASP A 1 410 ? -5.062 19.203 7.207 1 87.5 410 ASP A CA 1
ATOM 3228 C C . ASP A 1 410 ? -3.707 19.906 7.168 1 87.5 410 ASP A C 1
ATOM 3230 O O . ASP A 1 410 ? -3.531 20.969 7.777 1 87.5 410 ASP A O 1
ATOM 3234 N N . SER A 1 411 ? -2.879 19.359 6.543 1 88.94 411 SER A N 1
ATOM 3235 C CA . SER A 1 411 ? -1.557 19.969 6.426 1 88.94 411 SER A CA 1
ATOM 3236 C C . SER A 1 411 ? -1.62 21.281 5.656 1 88.94 411 SER A C 1
ATOM 3238 O O . SER A 1 411 ? -0.945 22.25 6.012 1 88.94 411 SER A O 1
ATOM 3240 N N . ALA A 1 412 ? -2.393 21.312 4.668 1 87.44 412 ALA A N 1
ATOM 3241 C CA . ALA A 1 412 ? -2.588 22.562 3.926 1 87.44 412 ALA A CA 1
ATOM 3242 C C . ALA A 1 412 ? -3.254 23.625 4.797 1 87.44 412 ALA A C 1
ATOM 3244 O O . ALA A 1 412 ? -2.887 24.797 4.742 1 87.44 412 ALA A O 1
ATOM 3245 N N . ARG A 1 413 ? -4.152 23.141 5.535 1 88.5 413 ARG A N 1
ATOM 3246 C CA . ARG A 1 413 ? -4.828 24.047 6.461 1 88.5 413 ARG A CA 1
ATOM 3247 C C . ARG A 1 413 ? -3.857 24.578 7.512 1 88.5 413 ARG A C 1
ATOM 3249 O O . ARG A 1 413 ? -3.959 25.734 7.926 1 88.5 413 ARG A O 1
ATOM 3256 N N . LEU A 1 414 ? -2.979 23.766 7.902 1 89.69 414 LEU A N 1
ATOM 3257 C CA . LEU A 1 414 ? -1.972 24.156 8.883 1 89.69 414 LEU A CA 1
ATOM 3258 C C . LEU A 1 414 ? -1.149 25.344 8.367 1 89.69 414 LEU A C 1
ATOM 3260 O O . LEU A 1 414 ? -0.865 26.281 9.117 1 89.69 414 LEU A O 1
ATOM 3264 N N . GLU A 1 415 ? -0.795 25.266 7.145 1 88.81 415 GLU A N 1
ATOM 3265 C CA . GLU A 1 415 ? -0.017 26.344 6.547 1 88.81 415 GLU A CA 1
ATOM 3266 C C . GLU A 1 415 ? -0.8 27.656 6.555 1 88.81 415 GLU A C 1
ATOM 3268 O O . GLU A 1 415 ? -0.251 28.703 6.871 1 88.81 415 GLU A O 1
ATOM 3273 N N . LYS A 1 416 ? -2.023 27.594 6.277 1 89.06 416 LYS A N 1
ATOM 3274 C CA . LYS A 1 416 ? -2.879 28.766 6.289 1 89.06 416 LYS A CA 1
ATOM 3275 C C . LYS A 1 416 ? -3.057 29.297 7.711 1 89.06 416 LYS A C 1
ATOM 3277 O O . LYS A 1 416 ? -3.025 30.516 7.93 1 89.06 416 LYS A O 1
ATOM 3282 N N . MET A 1 417 ? -3.191 28.359 8.578 1 90.31 417 MET A N 1
ATOM 3283 C CA . MET A 1 417 ? -3.404 28.75 9.969 1 90.31 417 MET A CA 1
ATOM 3284 C C . MET A 1 417 ? -2.154 29.406 10.547 1 90.31 417 MET A C 1
ATOM 3286 O O . MET A 1 417 ? -2.25 30.328 11.367 1 90.31 417 MET A O 1
ATOM 3290 N N . ASP A 1 418 ? -1.058 28.969 10.109 1 89.62 418 ASP A N 1
ATOM 3291 C CA . ASP A 1 418 ? 0.202 29.562 10.547 1 89.62 418 ASP A CA 1
ATOM 3292 C C . ASP A 1 418 ? 0.296 31.031 10.117 1 89.62 418 ASP A C 1
ATOM 3294 O O . ASP A 1 418 ? 0.711 31.891 10.898 1 89.62 418 ASP A O 1
ATOM 3298 N N . ILE A 1 419 ? -0.142 31.328 8.938 1 86.19 419 ILE A N 1
ATOM 3299 C CA . ILE A 1 419 ? -0.145 32.688 8.422 1 86.19 419 ILE A CA 1
ATOM 3300 C C . ILE A 1 419 ? -1.121 33.531 9.227 1 86.19 419 ILE A C 1
ATOM 3302 O O . ILE A 1 419 ? -0.787 34.656 9.648 1 86.19 419 ILE A O 1
ATOM 3306 N N . LYS A 1 420 ? -2.246 32.969 9.531 1 86.75 420 LYS A N 1
ATOM 3307 C CA . LYS A 1 420 ? -3.268 33.688 10.289 1 86.75 420 LYS A CA 1
ATOM 3308 C C . LYS A 1 420 ? -2.807 33.969 11.711 1 86.75 420 LYS A C 1
ATOM 3310 O O . LYS A 1 420 ? -3.053 35.031 12.258 1 86.75 420 LYS A O 1
ATOM 3315 N N . LEU A 1 421 ? -2.207 33.031 12.234 1 89.94 421 LEU A N 1
ATOM 3316 C CA . LEU A 1 421 ? -1.721 33.188 13.602 1 89.94 421 LEU A CA 1
ATOM 3317 C C . LEU A 1 421 ? -0.666 34.281 13.68 1 89.94 421 LEU A C 1
ATOM 3319 O O . LEU A 1 421 ? -0.712 35.125 14.57 1 89.94 421 LEU A O 1
ATOM 3323 N N . LYS A 1 422 ? 0.228 34.25 12.75 1 84.44 422 LYS A N 1
ATOM 3324 C CA . LYS A 1 422 ? 1.271 35.25 12.727 1 84.44 422 LYS A CA 1
ATOM 3325 C C . LYS A 1 422 ? 0.673 36.656 12.539 1 84.44 422 LYS A C 1
ATOM 3327 O O . LYS A 1 422 ? 1.121 37.625 13.164 1 84.44 422 LYS A O 1
ATOM 3332 N N . PHE A 1 423 ? -0.329 36.625 11.773 1 81.19 423 PHE A N 1
ATOM 3333 C CA . PHE A 1 423 ? -1.023 37.906 11.539 1 81.19 423 PHE A CA 1
ATOM 3334 C C . PHE A 1 423 ? -1.685 38.406 12.812 1 81.19 423 PHE A C 1
ATOM 3336 O O . PHE A 1 423 ? -1.525 39.562 13.188 1 81.19 423 PHE A O 1
ATOM 3343 N N . GLU A 1 424 ? -2.342 37.531 13.516 1 81.75 424 GLU A N 1
ATOM 3344 C CA . GLU A 1 424 ? -3.031 37.906 14.758 1 81.75 424 GLU A CA 1
ATOM 3345 C C . GLU A 1 424 ? -2.041 38.344 15.836 1 81.75 424 GLU A C 1
ATOM 3347 O O . GLU A 1 424 ? -2.309 39.281 16.594 1 81.75 424 GLU A O 1
ATOM 3352 N N . MET A 1 425 ? -0.981 37.719 15.797 1 82.06 425 MET A N 1
ATOM 3353 C CA . MET A 1 425 ? 0.055 38.062 16.766 1 82.06 425 MET A CA 1
ATOM 3354 C C . MET A 1 425 ? 0.655 39.438 16.469 1 82.06 425 MET A C 1
ATOM 3356 O O . MET A 1 425 ? 0.872 40.219 17.391 1 82.06 425 MET A O 1
ATOM 3360 N N . ARG A 1 426 ? 0.829 39.625 15.258 1 75.06 426 ARG A N 1
ATOM 3361 C CA . ARG A 1 426 ? 1.374 40.938 14.852 1 75.06 426 ARG A CA 1
ATOM 3362 C C . ARG A 1 426 ? 0.396 42.062 15.164 1 75.06 426 ARG A C 1
ATOM 3364 O O . ARG A 1 426 ? 0.803 43.125 15.602 1 75.06 426 ARG A O 1
ATOM 3371 N N . LEU A 1 427 ? -0.817 41.812 14.969 1 73.5 427 LEU A N 1
ATOM 3372 C CA . LEU A 1 427 ? -1.849 42.781 15.258 1 73.5 427 LEU A CA 1
ATOM 3373 C C . LEU A 1 427 ? -1.9 43.094 16.75 1 73.5 427 LEU A C 1
ATOM 3375 O O . LEU A 1 427 ? -2.031 44.25 17.156 1 73.5 427 LEU A O 1
ATOM 3379 N N . ARG A 1 428 ? -1.749 42.125 17.484 1 73.5 428 ARG A N 1
ATOM 3380 C CA . ARG A 1 428 ? -1.748 42.312 18.938 1 73.5 428 ARG A CA 1
ATOM 3381 C C . ARG A 1 428 ? -0.536 43.125 19.391 1 73.5 428 ARG A C 1
ATOM 3383 O O . ARG A 1 428 ? -0.651 43.969 20.25 1 73.5 428 ARG A O 1
ATOM 3390 N N . GLU A 1 429 ? 0.489 42.812 18.797 1 73.12 429 GLU A N 1
ATOM 3391 C CA . GLU A 1 429 ? 1.718 43.531 19.141 1 73.12 429 GLU A CA 1
ATOM 3392 C C . GLU A 1 429 ? 1.628 45 18.766 1 73.12 429 GLU A C 1
ATOM 3394 O O . GLU A 1 429 ? 2.098 45.875 19.5 1 73.12 429 GLU A O 1
ATOM 3399 N N . LEU A 1 430 ? 1.014 45.219 17.688 1 68.75 430 LEU A N 1
ATOM 3400 C CA . LEU A 1 430 ? 0.821 46.594 17.234 1 68.75 430 LEU A CA 1
ATOM 3401 C C . LEU A 1 430 ? -0.115 47.344 18.172 1 68.75 430 LEU A C 1
ATOM 3403 O O . LEU A 1 430 ? 0.142 48.5 18.516 1 68.75 430 LEU A O 1
ATOM 3407 N N . GLN A 1 431 ? -1.095 46.688 18.609 1 71.31 431 GLN A N 1
ATOM 3408 C CA . GLN A 1 431 ? -2.037 47.281 19.547 1 71.31 431 GLN A CA 1
ATOM 3409 C C . GLN A 1 431 ? -1.368 47.594 20.891 1 71.31 431 GLN A C 1
ATOM 3411 O O . GLN A 1 431 ? -1.6 48.656 21.484 1 71.31 431 GLN A O 1
ATOM 3416 N N . ALA A 1 432 ? -0.53 46.625 21.203 1 70.25 432 ALA A N 1
ATOM 3417 C CA . ALA A 1 432 ? 0.182 46.812 22.469 1 70.25 432 ALA A CA 1
ATOM 3418 C C . ALA A 1 432 ? 1.146 48 22.391 1 70.25 432 ALA A C 1
ATOM 3420 O O . ALA A 1 432 ? 1.246 48.781 23.328 1 70.25 432 ALA A O 1
ATOM 3421 N N . ARG A 1 433 ? 1.79 48.062 21.406 1 66.31 433 ARG A N 1
ATOM 3422 C CA . ARG A 1 433 ? 2.723 49.156 21.188 1 66.31 433 ARG A CA 1
ATOM 3423 C C . ARG A 1 433 ? 1.987 50.5 21.109 1 66.31 433 ARG A C 1
ATOM 3425 O O . ARG A 1 433 ? 2.479 51.531 21.609 1 66.31 433 ARG A O 1
ATOM 3432 N N . PHE A 1 434 ? 0.883 50.5 20.609 1 67.56 434 PHE A N 1
ATOM 3433 C CA . PHE A 1 434 ? 0.026 51.688 20.516 1 67.56 434 PHE A CA 1
ATOM 3434 C C . PHE A 1 434 ? -0.41 52.156 21.891 1 67.56 434 PHE A C 1
ATOM 3436 O O . PHE A 1 434 ? -0.325 53.344 22.188 1 67.56 434 PHE A O 1
ATOM 3443 N N . PHE A 1 435 ? -0.682 51.281 22.531 1 68.38 435 PHE A N 1
ATOM 3444 C CA . PHE A 1 435 ? -1.137 51.594 23.891 1 68.38 435 PHE A CA 1
ATOM 3445 C C . PHE A 1 435 ? -0.007 52.188 24.719 1 68.38 435 PHE A C 1
ATOM 3447 O O . PHE A 1 435 ? -0.228 53.125 25.484 1 68.38 435 PHE A O 1
ATOM 3454 N N . LYS A 1 436 ? 1.062 51.625 24.5 1 67.88 436 LYS A N 1
ATOM 3455 C CA . LYS A 1 436 ? 2.225 52.125 25.219 1 67.88 436 LYS A CA 1
ATOM 3456 C C . LYS A 1 436 ? 2.551 53.562 24.828 1 67.88 436 LYS A C 1
ATOM 3458 O O . LYS A 1 436 ? 2.861 54.406 25.688 1 67.88 436 LYS A O 1
ATOM 3463 N N . LEU A 1 437 ? 2.453 53.906 23.641 1 65.31 437 LEU A N 1
ATOM 3464 C CA . LEU A 1 437 ? 2.709 55.25 23.156 1 65.31 437 LEU A CA 1
ATOM 3465 C C . LEU A 1 437 ? 1.638 56.219 23.641 1 65.31 437 LEU A C 1
ATOM 3467 O O . LEU A 1 437 ? 1.945 57.344 24.016 1 65.31 437 LEU A O 1
ATOM 3471 N N . LEU A 1 438 ? 0.439 55.75 23.688 1 70.06 438 LEU A N 1
ATOM 3472 C CA . LEU A 1 438 ? -0.69 56.562 24.156 1 70.06 438 LEU A CA 1
ATOM 3473 C C . LEU A 1 438 ? -0.509 56.969 25.609 1 70.06 438 LEU A C 1
ATOM 3475 O O . LEU A 1 438 ? -0.661 58.125 25.969 1 70.06 438 LEU A O 1
ATOM 3479 N N . THR A 1 439 ? -0.132 56 26.375 1 69.5 439 THR A N 1
ATOM 3480 C CA . THR A 1 439 ? 0.033 56.25 27.797 1 69.5 439 THR A CA 1
ATOM 3481 C C . THR A 1 439 ? 1.181 57.219 28.047 1 69.5 439 THR A C 1
ATOM 3483 O O . THR A 1 439 ? 1.078 58.094 28.906 1 69.5 439 THR A O 1
ATOM 3486 N N . HIS A 1 440 ? 2.18 56.969 27.297 1 70.5 440 HIS A N 1
ATOM 3487 C CA . HIS A 1 440 ? 3.314 57.875 27.406 1 70.5 440 HIS A CA 1
ATOM 3488 C C . HIS A 1 440 ? 2.914 59.281 27.016 1 70.5 440 HIS A C 1
ATOM 3490 O O . HIS A 1 440 ? 3.252 60.25 27.719 1 70.5 440 HIS A O 1
ATOM 3496 N N . ASP A 1 441 ? 2.068 59.469 25.984 1 67.94 441 ASP A N 1
ATOM 3497 C CA . ASP A 1 441 ? 1.679 60.781 25.469 1 67.94 441 ASP A CA 1
ATOM 3498 C C . ASP A 1 441 ? 0.673 61.438 26.406 1 67.94 441 ASP A C 1
ATOM 3500 O O . ASP A 1 441 ? 0.637 62.688 26.5 1 67.94 441 ASP A O 1
ATOM 3504 N N . PHE A 1 442 ? -0.12 60.719 27.125 1 74.56 442 PHE A N 1
ATOM 3505 C CA . PHE A 1 442 ? -1.102 61.25 28.062 1 74.56 442 PHE A CA 1
ATOM 3506 C C . PHE A 1 442 ? -0.422 61.75 29.344 1 74.56 442 PHE A C 1
ATOM 3508 O O . PHE A 1 442 ? -0.85 62.75 29.922 1 74.56 442 PHE A O 1
ATOM 3515 N N . ARG A 1 443 ? 0.718 61.25 29.641 1 72.75 443 ARG A N 1
ATOM 3516 C CA . ARG A 1 443 ? 1.385 61.562 30.906 1 72.75 443 ARG A CA 1
ATOM 3517 C C . ARG A 1 443 ? 1.981 62.938 30.891 1 72.75 443 ARG A C 1
ATOM 3519 O O . ARG A 1 443 ? 2.004 63.625 31.906 1 72.75 443 ARG A O 1
ATOM 3526 N N . MET A 1 444 ? 2.344 63.375 29.766 1 75.19 444 MET A N 1
ATOM 3527 C CA . MET A 1 444 ? 3.008 64.688 29.656 1 75.19 444 MET A CA 1
ATOM 3528 C C . MET A 1 444 ? 2.033 65.812 29.938 1 75.19 444 MET A C 1
ATOM 3530 O O . MET A 1 444 ? 2.246 66.562 30.875 1 75.19 444 MET A O 1
ATOM 3534 N N . PRO A 1 445 ? 0.912 65.938 29.188 1 80.62 445 PRO A N 1
ATOM 3535 C CA . PRO A 1 445 ? -0.029 67 29.516 1 80.62 445 PRO A CA 1
ATOM 3536 C C . PRO A 1 445 ? -0.637 66.875 30.906 1 80.62 445 PRO A C 1
ATOM 3538 O O . PRO A 1 445 ? -0.867 67.875 31.609 1 80.62 445 PRO A O 1
ATOM 3541 N N . VAL A 1 446 ? -0.754 65.625 31.344 1 83.56 446 VAL A N 1
ATOM 3542 C CA . VAL A 1 446 ? -1.333 65.375 32.656 1 83.56 446 VAL A CA 1
ATOM 3543 C C . VAL A 1 446 ? -0.384 65.875 33.75 1 83.56 446 VAL A C 1
ATOM 3545 O O . VAL A 1 446 ? -0.813 66.5 34.719 1 83.56 446 VAL A O 1
ATOM 3548 N N . SER A 1 447 ? 0.874 65.625 33.562 1 84.25 447 SER A N 1
ATOM 3549 C CA . SER A 1 447 ? 1.872 66.062 34.531 1 84.25 447 SER A CA 1
ATOM 3550 C C . SER A 1 447 ? 1.959 67.625 34.562 1 84.25 447 SER A C 1
ATOM 3552 O O . SER A 1 447 ? 2.096 68.188 35.656 1 84.25 447 SER A O 1
ATOM 3554 N N . VAL A 1 448 ? 1.891 68.312 33.469 1 80.88 448 VAL A N 1
ATOM 3555 C CA . VAL A 1 448 ? 1.981 69.75 33.375 1 80.88 448 VAL A CA 1
ATOM 3556 C C . VAL A 1 448 ? 0.752 70.375 34.031 1 80.88 448 VAL A C 1
ATOM 3558 O O . VAL A 1 448 ? 0.872 71.312 34.812 1 80.88 448 VAL A O 1
ATOM 3561 N N . ILE A 1 449 ? -0.383 69.812 33.719 1 86.88 449 ILE A N 1
ATOM 3562 C CA . ILE A 1 449 ? -1.624 70.312 34.281 1 86.88 449 ILE A CA 1
ATOM 3563 C C . ILE A 1 449 ? -1.627 70.125 35.812 1 86.88 449 ILE A C 1
ATOM 3565 O O . ILE A 1 449 ? -1.991 71 36.562 1 86.88 449 ILE A O 1
ATOM 3569 N N . GLY A 1 450 ? -1.213 68.938 36.188 1 86 450 GLY A N 1
ATOM 3570 C CA . GLY A 1 450 ? -1.129 68.625 37.594 1 86 450 GLY A CA 1
ATOM 3571 C C . GLY A 1 450 ? -0.233 69.562 38.375 1 86 450 GLY A C 1
ATOM 3572 O O . GLY A 1 450 ? -0.605 70 39.438 1 86 450 GLY A O 1
ATOM 3573 N N . HIS A 1 451 ? 0.823 69.875 37.844 1 83.12 451 HIS A N 1
ATOM 3574 C CA . HIS A 1 451 ? 1.76 70.812 38.469 1 83.12 451 HIS A CA 1
ATOM 3575 C C . HIS A 1 451 ? 1.167 72.25 38.562 1 83.12 451 HIS A C 1
ATOM 3577 O O . HIS A 1 451 ? 1.34 72.938 39.562 1 83.12 451 HIS A O 1
ATOM 3583 N N . ALA A 1 452 ? 0.47 72.625 37.5 1 86.81 452 ALA A N 1
ATOM 3584 C CA . ALA A 1 452 ? -0.153 73.938 37.469 1 86.81 452 ALA A CA 1
ATOM 3585 C C . ALA A 1 452 ? -1.278 74.062 38.5 1 86.81 452 ALA A C 1
ATOM 3587 O O . ALA A 1 452 ? -1.459 75.125 39.125 1 86.81 452 ALA A O 1
ATOM 3588 N N . LEU A 1 453 ? -1.929 73 38.656 1 87.75 453 LEU A N 1
ATOM 3589 C CA . LEU A 1 453 ? -3.072 73 39.562 1 87.75 453 LEU A CA 1
ATOM 3590 C C . LEU A 1 453 ? -2.613 72.938 41 1 87.75 453 LEU A C 1
ATOM 3592 O O . LEU A 1 453 ? -3.34 73.375 41.906 1 87.75 453 LEU A O 1
ATOM 3596 N N . GLU A 1 454 ? -1.437 72.5 41.281 1 82.62 454 GLU A N 1
ATOM 3597 C CA . GLU A 1 454 ? -0.897 72.375 42.625 1 82.62 454 GLU A CA 1
ATOM 3598 C C . GLU A 1 454 ? -0.358 73.75 43.125 1 82.62 454 GLU A C 1
ATOM 3600 O O . GLU A 1 454 ? -0.205 73.938 44.312 1 82.62 454 GLU A O 1
ATOM 3605 N N . GLN A 1 455 ? -0.226 74.688 42.219 1 80.44 455 GLN A N 1
ATOM 3606 C CA . GLN A 1 455 ? 0.297 76 42.594 1 80.44 455 GLN A CA 1
ATOM 3607 C C . GLN A 1 455 ? -0.791 76.875 43.219 1 80.44 455 GLN A C 1
ATOM 3609 O O . GLN A 1 455 ? -1.971 76.688 42.875 1 80.44 455 GLN A O 1
ATOM 3614 N N . ASP A 1 456 ? -0.391 77.75 44.125 1 74.88 456 ASP A N 1
ATOM 3615 C CA . ASP A 1 456 ? -1.307 78.625 44.844 1 74.88 456 ASP A CA 1
ATOM 3616 C C . ASP A 1 456 ? -1.987 79.562 43.875 1 74.88 456 ASP A C 1
ATOM 3618 O O . ASP A 1 456 ? -3.117 80 44.125 1 74.88 456 ASP A O 1
ATOM 3622 N N . ASP A 1 457 ? -1.356 79.938 42.812 1 79.69 457 ASP A N 1
ATOM 3623 C CA . ASP A 1 457 ? -1.859 80.938 41.844 1 79.69 457 ASP A CA 1
ATOM 3624 C C . ASP A 1 457 ? -2.506 80.25 40.625 1 79.69 457 ASP A C 1
ATOM 3626 O O . ASP A 1 457 ? -2.436 80.75 39.5 1 79.69 457 ASP A O 1
ATOM 3630 N N . ALA A 1 458 ? -3.121 79 40.875 1 79.94 458 ALA A N 1
ATOM 3631 C CA . ALA A 1 458 ? -3.672 78.25 39.75 1 79.94 458 ALA A CA 1
ATOM 3632 C C . ALA A 1 458 ? -4.816 79 39.094 1 79.94 458 ALA A C 1
ATOM 3634 O O . ALA A 1 458 ? -5.035 78.812 37.875 1 79.94 458 ALA A O 1
ATOM 3635 N N . GLY A 1 459 ? -5.484 79.75 39.719 1 78.75 459 GLY A N 1
ATOM 3636 C CA . GLY A 1 459 ? -6.625 80.5 39.219 1 78.75 459 GLY A CA 1
ATOM 3637 C C . GLY A 1 459 ? -6.234 81.812 38.469 1 78.75 459 GLY A C 1
ATOM 3638 O O . GLY A 1 459 ? -7.078 82.438 37.844 1 78.75 459 GLY A O 1
ATOM 3639 N N . LYS A 1 460 ? -4.91 82.125 38.625 1 86 460 LYS A N 1
ATOM 3640 C CA . LYS A 1 460 ? -4.441 83.312 37.938 1 86 460 LYS A CA 1
ATOM 3641 C C . LYS A 1 460 ? -4.418 83.125 36.438 1 86 460 LYS A C 1
ATOM 3643 O O . LYS A 1 460 ? -4.309 82 35.938 1 86 460 LYS A O 1
ATOM 3648 N N . PRO A 1 461 ? -4.477 84.188 35.719 1 85 461 PRO A N 1
ATOM 3649 C CA . PRO A 1 461 ? -4.605 84.125 34.281 1 85 461 PRO A CA 1
ATOM 3650 C C . PRO A 1 461 ? -3.439 83.438 33.594 1 85 461 PRO A C 1
ATOM 3652 O O . PRO A 1 461 ? -3.639 82.688 32.625 1 85 461 PRO A O 1
ATOM 3655 N N . GLU A 1 462 ? -2.215 83.5 34.125 1 80.88 462 GLU A N 1
ATOM 3656 C CA . GLU A 1 462 ? -1.06 82.875 33.5 1 80.88 462 GLU A CA 1
ATOM 3657 C C . GLU A 1 462 ? -1.128 81.375 33.656 1 80.88 462 GLU A C 1
ATOM 3659 O O . GLU A 1 462 ? -0.878 80.625 32.719 1 80.88 462 GLU A O 1
ATOM 3664 N N . SER A 1 463 ? -1.435 80.938 34.875 1 86.06 463 SER A N 1
ATOM 3665 C CA . SER A 1 463 ? -1.562 79.5 35.156 1 86.06 463 SER A CA 1
ATOM 3666 C C . SER A 1 463 ? -2.74 78.938 34.406 1 86.06 463 SER A C 1
ATOM 3668 O O . SER A 1 463 ? -2.65 77.812 33.906 1 86.06 463 SER A O 1
ATOM 3670 N N . MET A 1 464 ? -3.826 79.688 34.312 1 87.19 464 MET A N 1
ATOM 3671 C CA . MET A 1 464 ? -5.031 79.188 33.656 1 87.19 464 MET A CA 1
ATOM 3672 C C . MET A 1 464 ? -4.777 79 32.156 1 87.19 464 MET A C 1
ATOM 3674 O O . MET A 1 464 ? -5.34 78.125 31.531 1 87.19 464 MET A O 1
ATOM 3678 N N . ARG A 1 465 ? -3.91 79.75 31.609 1 81.44 465 ARG A N 1
ATOM 3679 C CA . ARG A 1 465 ? -3.539 79.625 30.203 1 81.44 465 ARG A CA 1
ATOM 3680 C C . ARG A 1 465 ? -2.805 78.312 29.969 1 81.44 465 ARG A C 1
ATOM 3682 O O . ARG A 1 465 ? -3.07 77.625 28.984 1 81.44 465 ARG A O 1
ATOM 3689 N N . VAL A 1 466 ? -1.928 78 30.875 1 82 466 VAL A N 1
ATOM 3690 C CA . VAL A 1 466 ? -1.167 76.75 30.766 1 82 466 VAL A CA 1
ATOM 3691 C C . VAL A 1 466 ? -2.105 75.562 30.906 1 82 466 VAL A C 1
ATOM 3693 O O . VAL A 1 466 ? -2.02 74.562 30.141 1 82 466 VAL A O 1
ATOM 3696 N N . ILE A 1 467 ? -2.984 75.562 31.891 1 87.56 467 ILE A N 1
ATOM 3697 C CA . ILE A 1 467 ? -3.934 74.5 32.156 1 87.56 467 ILE A CA 1
ATOM 3698 C C . ILE A 1 467 ? -4.84 74.312 30.938 1 87.56 467 ILE A C 1
ATOM 3700 O O . ILE A 1 467 ? -5.059 73.188 30.5 1 87.56 467 ILE A O 1
ATOM 3704 N N . ARG A 1 468 ? -5.328 75.438 30.406 1 83.88 468 ARG A N 1
ATOM 3705 C CA . ARG A 1 468 ? -6.219 75.375 29.25 1 83.88 468 ARG A CA 1
ATOM 3706 C C . ARG A 1 468 ? -5.504 74.812 28.031 1 83.88 468 ARG A C 1
ATOM 3708 O O . ARG A 1 468 ? -6.047 73.938 27.359 1 83.88 468 ARG A O 1
ATOM 3715 N N . HIS A 1 469 ? -4.289 75.188 27.812 1 80.12 469 HIS A N 1
ATOM 3716 C CA . HIS A 1 469 ? -3.518 74.75 26.672 1 80.12 469 HIS A CA 1
ATOM 3717 C C . HIS A 1 469 ? -3.221 73.25 26.766 1 80.12 469 HIS A C 1
ATOM 3719 O O . HIS A 1 469 ? -3.396 72.5 25.797 1 80.12 469 HIS A O 1
ATOM 3725 N N . GLN A 1 470 ? -2.758 72.812 27.891 1 81.56 470 GLN A N 1
ATOM 3726 C CA . GLN A 1 470 ? -2.41 71.438 28.094 1 81.56 470 GLN A CA 1
ATOM 3727 C C . GLN A 1 470 ? -3.654 70.5 28.094 1 81.56 470 GLN A C 1
ATOM 3729 O O . GLN A 1 470 ? -3.611 69.375 27.641 1 81.56 470 GLN A O 1
ATOM 3734 N N . PHE A 1 471 ? -4.715 71 28.594 1 84.81 471 PHE A N 1
ATOM 3735 C CA . PHE A 1 471 ? -5.969 70.25 28.594 1 84.81 471 PHE A CA 1
ATOM 3736 C C . PHE A 1 471 ? -6.477 70 27.172 1 84.81 471 PHE A C 1
ATOM 3738 O O . PHE A 1 471 ? -6.902 68.938 26.828 1 84.81 471 PHE A O 1
ATOM 3745 N N . PHE A 1 472 ? -6.461 71.062 26.422 1 76.5 472 PHE A N 1
ATOM 3746 C CA . PHE A 1 472 ? -6.922 70.938 25.047 1 76.5 472 PHE A CA 1
ATOM 3747 C C . PHE A 1 472 ? -6.02 70 24.266 1 76.5 472 PHE A C 1
ATOM 3749 O O . PHE A 1 472 ? -6.488 69.25 23.406 1 76.5 472 PHE A O 1
ATOM 3756 N N . ARG A 1 473 ? -4.816 70 24.609 1 73.81 473 ARG A N 1
ATOM 3757 C CA . ARG A 1 473 ? -3.896 69.062 24.016 1 73.81 473 ARG A CA 1
ATOM 3758 C C . ARG A 1 473 ? -4.273 67.625 24.406 1 73.81 473 ARG A C 1
ATOM 3760 O O . ARG A 1 473 ? -4.285 66.75 23.562 1 73.81 473 ARG A O 1
ATOM 3767 N N . LEU A 1 474 ? -4.492 67.312 25.594 1 80 474 LEU A N 1
ATOM 3768 C CA . LEU A 1 474 ? -4.906 66.062 26.109 1 80 474 LEU A CA 1
ATOM 3769 C C . LEU A 1 474 ? -6.203 65.562 25.453 1 80 474 LEU A C 1
ATOM 3771 O O . LEU A 1 474 ? -6.336 64.438 25.078 1 80 474 LEU A O 1
ATOM 3775 N N . GLU A 1 475 ? -7.168 66.438 25.359 1 77.12 475 GLU A N 1
ATOM 3776 C CA . GLU A 1 475 ? -8.438 66.188 24.703 1 77.12 475 GLU A CA 1
ATOM 3777 C C . GLU A 1 475 ? -8.227 65.75 23.25 1 77.12 475 GLU A C 1
ATOM 3779 O O . GLU A 1 475 ? -8.844 64.812 22.781 1 77.12 475 GLU A O 1
ATOM 3784 N N . GLN A 1 476 ? -7.375 66.438 22.625 1 69.88 476 GLN A N 1
ATOM 3785 C CA . GLN A 1 476 ? -7.051 66.125 21.25 1 69.88 476 GLN A CA 1
ATOM 3786 C C . GLN A 1 476 ? -6.398 64.75 21.141 1 69.88 476 GLN A C 1
ATOM 3788 O O . GLN A 1 476 ? -6.684 63.969 20.203 1 69.88 476 GLN A O 1
ATOM 3793 N N . LEU A 1 477 ? -5.527 64.438 21.969 1 69.19 477 LEU A N 1
ATOM 3794 C CA . LEU A 1 477 ? -4.863 63.125 21.984 1 69.19 477 LEU A CA 1
ATOM 3795 C C . LEU A 1 477 ? -5.867 62 22.203 1 69.19 477 LEU A C 1
ATOM 3797 O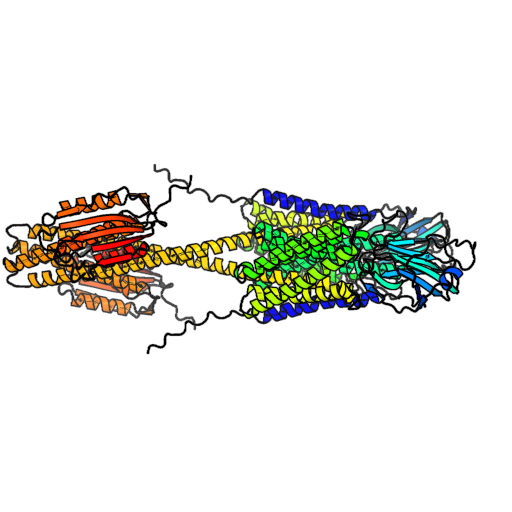 O . LEU A 1 477 ? -5.82 60.969 21.531 1 69.19 477 LEU A O 1
ATOM 3801 N N . ILE A 1 478 ? -6.715 62.094 23.125 1 73.44 478 ILE A N 1
ATOM 3802 C CA . ILE A 1 478 ? -7.742 61.125 23.438 1 73.44 478 ILE A CA 1
ATOM 3803 C C . ILE A 1 478 ? -8.633 60.875 22.219 1 73.44 478 ILE A C 1
ATOM 3805 O O . ILE A 1 478 ? -8.922 59.75 21.859 1 73.44 478 ILE A O 1
ATOM 3809 N N . ASP A 1 479 ? -9.023 61.969 21.547 1 66.5 479 ASP A N 1
ATOM 3810 C CA . ASP A 1 479 ? -9.867 61.875 20.359 1 66.5 479 ASP A CA 1
ATOM 3811 C C . ASP A 1 479 ? -9.133 61.156 19.219 1 66.5 479 ASP A C 1
ATOM 3813 O O . ASP A 1 479 ? -9.734 60.344 18.484 1 66.5 479 ASP A O 1
ATOM 3817 N N . GLN A 1 480 ? -7.953 61.5 19.125 1 60.31 480 GLN A N 1
ATOM 3818 C CA . GLN A 1 480 ? -7.145 60.844 18.094 1 60.31 480 GLN A CA 1
ATOM 3819 C C . GLN A 1 480 ? -7.031 59.344 18.328 1 60.31 480 GLN A C 1
ATOM 3821 O O . GLN A 1 480 ? -7.113 58.562 17.391 1 60.31 480 GLN A O 1
ATOM 3826 N N . TYR A 1 481 ? -6.918 58.938 19.469 1 63.34 481 TYR A N 1
ATOM 3827 C CA . TYR A 1 481 ? -6.695 57.531 19.812 1 63.34 481 TYR A CA 1
ATOM 3828 C C . TYR A 1 481 ? -7.992 56.75 19.703 1 63.34 481 TYR A C 1
ATOM 3830 O O . TYR A 1 481 ? -7.98 55.594 19.266 1 63.34 481 TYR A O 1
ATOM 3838 N N . VAL A 1 482 ? -9.047 57.312 20.141 1 62.44 482 VAL A N 1
ATOM 3839 C CA . VAL A 1 482 ? -10.352 56.688 19.969 1 62.44 482 VAL A CA 1
ATOM 3840 C C . VAL A 1 482 ? -10.617 56.438 18.484 1 62.44 482 VAL A C 1
ATOM 3842 O O . VAL A 1 482 ? -11.086 55.344 18.109 1 62.44 482 VAL A O 1
ATOM 3845 N N . ASP A 1 483 ? -10.227 57.344 17.75 1 59.41 483 ASP A N 1
ATOM 3846 C CA . ASP A 1 483 ? -10.43 57.219 16.312 1 59.41 483 ASP A CA 1
ATOM 3847 C C . ASP A 1 483 ? -9.555 56.125 15.719 1 59.41 483 ASP A C 1
ATOM 3849 O O . ASP A 1 483 ? -10.008 55.375 14.859 1 59.41 483 ASP A O 1
ATOM 3853 N N . MET A 1 484 ? -8.43 56.094 16.188 1 56.72 484 MET A N 1
ATOM 3854 C CA . MET A 1 484 ? -7.484 55.125 15.688 1 56.72 484 MET A CA 1
ATOM 3855 C C . MET A 1 484 ? -7.938 53.688 16.031 1 56.72 484 MET A C 1
ATOM 3857 O O . MET A 1 484 ? -7.836 52.781 15.203 1 56.72 484 MET A O 1
ATOM 3861 N N . HIS A 1 485 ? -8.227 53.469 17.203 1 57 485 HIS A N 1
ATOM 3862 C CA . HIS A 1 485 ? -8.688 52.156 17.641 1 57 485 HIS A CA 1
ATOM 3863 C C . HIS A 1 485 ? -9.859 51.656 16.781 1 57 485 HIS A C 1
ATOM 3865 O O . HIS A 1 485 ? -9.914 50.5 16.422 1 57 485 HIS A O 1
ATOM 3871 N N . PHE A 1 486 ? -10.703 52.594 16.625 1 51.16 486 PHE A N 1
ATOM 3872 C CA . PHE A 1 486 ? -11.859 52.281 15.789 1 51.16 486 PHE A CA 1
ATOM 3873 C C . PHE A 1 486 ? -11.414 51.844 14.391 1 51.16 486 PHE A C 1
ATOM 3875 O O . PHE A 1 486 ? -11.938 50.906 13.828 1 51.16 486 PHE A O 1
ATOM 3882 N N . LYS A 1 487 ? -10.445 52.5 14.016 1 52.09 487 LYS A N 1
ATOM 3883 C CA . LYS A 1 487 ? -9.992 52.25 12.656 1 52.09 487 LYS A CA 1
ATOM 3884 C C . LYS A 1 487 ? -9.242 50.938 12.555 1 52.09 487 LYS A C 1
ATOM 3886 O O . LYS A 1 487 ? -9.383 50.219 11.57 1 52.09 487 LYS A O 1
ATOM 3891 N N . LEU A 1 488 ? -8.516 50.594 13.531 1 55.56 488 LEU A N 1
ATOM 3892 C CA . LEU A 1 488 ? -7.805 49.312 13.555 1 55.56 488 LEU A CA 1
ATOM 3893 C C . LEU A 1 488 ? -8.773 48.156 13.664 1 55.56 488 LEU A C 1
ATOM 3895 O O . LEU A 1 488 ? -8.531 47.062 13.102 1 55.56 488 LEU A O 1
ATOM 3899 N N . ASP A 1 489 ? -9.688 48.344 14.453 1 53 489 ASP A N 1
ATOM 3900 C CA . ASP A 1 489 ? -10.703 47.312 14.602 1 53 489 ASP A CA 1
ATOM 3901 C C . ASP A 1 489 ? -11.445 47.094 13.289 1 53 489 ASP A C 1
ATOM 3903 O O . ASP A 1 489 ? -11.789 45.938 12.961 1 53 489 ASP A O 1
ATOM 3907 N N . VAL A 1 490 ? -11.727 48.188 12.617 1 45.19 490 VAL A N 1
ATOM 3908 C CA . VAL A 1 490 ? -12.422 48.094 11.336 1 45.19 490 VAL A CA 1
ATOM 3909 C C . VAL A 1 490 ? -11.492 47.5 10.289 1 45.19 490 VAL A C 1
ATOM 3911 O O . VAL A 1 490 ? -11.953 46.938 9.305 1 45.19 490 VAL A O 1
ATOM 3914 N N . ALA A 1 491 ? -10.305 47.781 10.414 1 46.88 491 ALA A N 1
ATOM 3915 C CA . ALA A 1 491 ? -9.352 47.25 9.438 1 46.88 491 ALA A CA 1
ATOM 3916 C C . ALA A 1 491 ? -9.461 45.75 9.344 1 46.88 491 ALA A C 1
ATOM 3918 O O . ALA A 1 491 ? -8.875 45.125 8.445 1 46.88 491 ALA A O 1
ATOM 3919 N N . ARG A 1 492 ? -10.008 45.156 10.336 1 49.62 492 ARG A N 1
ATOM 3920 C CA . ARG A 1 492 ? -10.219 43.719 10.328 1 49.62 492 ARG A CA 1
ATOM 3921 C C . ARG A 1 492 ? -10.922 43.281 9.047 1 49.62 492 ARG A C 1
ATOM 3923 O O . ARG A 1 492 ? -10.828 42.125 8.656 1 49.62 492 ARG A O 1
ATOM 3930 N N . ASP A 1 493 ? -11.836 44.219 8.508 1 47.91 493 ASP A N 1
ATOM 3931 C CA . ASP A 1 493 ? -12.625 43.812 7.352 1 47.91 493 ASP A CA 1
ATOM 3932 C C . ASP A 1 493 ? -11.828 43.938 6.059 1 47.91 493 ASP A C 1
ATOM 3934 O O . ASP A 1 493 ? -10.961 44.812 5.941 1 47.91 493 ASP A O 1
ATOM 3938 N N . ASP A 1 494 ? -12.031 42.875 5.203 1 50.25 494 ASP A N 1
ATOM 3939 C CA . ASP A 1 494 ? -11.531 42.656 3.85 1 50.25 494 ASP A CA 1
ATOM 3940 C C . ASP A 1 494 ? -11.453 43.969 3.072 1 50.25 494 ASP A C 1
ATOM 3942 O O . ASP A 1 494 ? -12.305 44.844 3.227 1 50.25 494 ASP A O 1
ATOM 3946 N N . GLY A 1 495 ? -10.156 44.469 2.57 1 54.16 495 GLY A N 1
ATOM 3947 C CA . GLY A 1 495 ? -9.891 45.438 1.532 1 54.16 495 GLY A CA 1
ATOM 3948 C C . GLY A 1 495 ? -11.078 45.719 0.627 1 54.16 495 GLY A C 1
ATOM 3949 O O . GLY A 1 495 ? -11.406 44.875 -0.223 1 54.16 495 GLY A O 1
ATOM 3950 N N . ALA A 1 496 ? -12.086 46.406 1.17 1 56.88 496 ALA A N 1
ATOM 3951 C CA . ALA A 1 496 ? -13.156 46.781 0.254 1 56.88 496 ALA A CA 1
ATOM 3952 C C . ALA A 1 496 ? -12.656 47.781 -0.799 1 56.88 496 ALA A C 1
ATOM 3954 O O . ALA A 1 496 ? -11.68 48.5 -0.572 1 56.88 496 ALA A O 1
ATOM 3955 N N . PRO A 1 497 ? -13.148 47.562 -1.97 1 65.56 497 PRO A N 1
ATOM 3956 C CA . PRO A 1 497 ? -12.805 48.562 -2.988 1 65.56 497 PRO A CA 1
ATOM 3957 C C . PRO A 1 497 ? -13.094 49.969 -2.537 1 65.56 497 PRO A C 1
ATOM 3959 O O . PRO A 1 497 ? -14.219 50.281 -2.141 1 65.56 497 PRO A O 1
ATOM 3962 N N . THR A 1 498 ? -11.984 50.719 -2.275 1 71.94 498 THR A N 1
ATOM 3963 C CA . THR A 1 498 ? -12.102 52.094 -1.809 1 71.94 498 THR A CA 1
ATOM 3964 C C . THR A 1 498 ? -11.383 53.031 -2.758 1 71.94 498 THR A C 1
ATOM 3966 O O . THR A 1 498 ? -10.328 52.719 -3.295 1 71.94 498 THR A O 1
ATOM 3969 N N . ASP A 1 499 ? -12.117 54.125 -3.277 1 80.75 499 ASP A N 1
ATOM 3970 C CA . ASP A 1 499 ? -11.461 55.188 -4.031 1 80.75 499 ASP A CA 1
ATOM 3971 C C . ASP A 1 499 ? -10.656 56.094 -3.109 1 80.75 499 ASP A C 1
ATOM 3973 O O . ASP A 1 499 ? -11.234 56.844 -2.314 1 80.75 499 ASP A O 1
ATOM 3977 N N . ILE A 1 500 ? -9.359 56.031 -3.264 1 81.5 500 ILE A N 1
ATOM 3978 C CA . ILE A 1 500 ? -8.445 56.75 -2.387 1 81.5 500 ILE A CA 1
ATOM 3979 C C . ILE A 1 500 ? -8.656 58.25 -2.551 1 81.5 500 ILE A C 1
ATOM 3981 O O . ILE A 1 500 ? -8.516 59 -1.592 1 81.5 500 ILE A O 1
ATOM 3985 N N . ALA A 1 501 ? -9.062 58.656 -3.764 1 85.19 501 ALA A N 1
ATOM 3986 C CA . ALA A 1 501 ? -9.32 60.094 -3.994 1 85.19 501 ALA A CA 1
ATOM 3987 C C . ALA A 1 501 ? -10.453 60.594 -3.098 1 85.19 501 ALA A C 1
ATOM 3989 O O . ALA A 1 501 ? -10.375 61.688 -2.541 1 85.19 501 ALA A O 1
ATOM 3990 N N . ASP A 1 502 ? -11.375 59.781 -2.926 1 84.25 502 ASP A N 1
ATOM 3991 C CA . ASP A 1 502 ? -12.508 60.125 -2.072 1 84.25 502 ASP A CA 1
ATOM 3992 C C . ASP A 1 502 ? -12.086 60.219 -0.607 1 84.25 502 ASP A C 1
ATOM 3994 O O . ASP A 1 502 ? -12.523 61.094 0.125 1 84.25 502 ASP A O 1
ATOM 3998 N N . VAL A 1 503 ? -11.25 59.281 -0.296 1 84.06 503 VAL A N 1
ATOM 3999 C CA . VAL A 1 503 ? -10.789 59.219 1.088 1 84.06 503 VAL A CA 1
ATOM 4000 C C . VAL A 1 503 ? -9.953 60.469 1.396 1 84.06 503 VAL A C 1
ATOM 4002 O O . VAL A 1 503 ? -10.148 61.125 2.426 1 84.06 503 VAL A O 1
ATOM 4005 N N . LEU A 1 504 ? -9.125 60.844 0.514 1 87.75 504 LEU A N 1
ATOM 4006 C CA . LEU A 1 504 ? -8.281 62 0.698 1 87.75 504 LEU A CA 1
ATOM 4007 C C . LEU A 1 504 ? -9.133 63.281 0.765 1 87.75 504 LEU A C 1
ATOM 4009 O O . LEU A 1 504 ? -8.883 64.125 1.602 1 87.75 504 LEU A O 1
ATOM 4013 N N . GLY A 1 505 ? -10.078 63.312 -0.137 1 86 505 GLY A N 1
ATOM 4014 C CA . GLY A 1 505 ? -10.977 64.438 -0.128 1 86 505 GLY A CA 1
ATOM 4015 C C . GLY A 1 505 ? -11.719 64.625 1.186 1 86 505 GLY A C 1
ATOM 4016 O O . GLY A 1 505 ? -11.812 65.75 1.712 1 86 505 GLY A O 1
ATOM 4017 N N . ALA A 1 506 ? -12.164 63.562 1.673 1 81.81 506 ALA A N 1
ATOM 4018 C CA . ALA A 1 506 ? -12.922 63.562 2.92 1 81.81 506 ALA A CA 1
ATOM 4019 C C . ALA A 1 506 ? -12.039 64 4.09 1 81.81 506 ALA A C 1
ATOM 4021 O O . ALA A 1 506 ? -12.461 64.812 4.941 1 81.81 506 ALA A O 1
ATOM 4022 N N . VAL A 1 507 ? -10.82 63.469 4.109 1 84.31 507 VAL A N 1
ATOM 4023 C CA . VAL A 1 507 ? -9.898 63.781 5.199 1 84.31 507 VAL A CA 1
ATOM 4024 C C . VAL A 1 507 ? -9.508 65.25 5.145 1 84.31 507 VAL A C 1
ATOM 4026 O O . VAL A 1 507 ? -9.5 65.938 6.168 1 84.31 507 VAL A O 1
ATOM 4029 N N . VAL A 1 508 ? -9.219 65.75 4 1 86.75 508 VAL A N 1
ATOM 4030 C CA . VAL A 1 508 ? -8.812 67.188 3.83 1 86.75 508 VAL A CA 1
ATOM 4031 C C . VAL A 1 508 ? -9.961 68.062 4.219 1 86.75 508 VAL A C 1
ATOM 4033 O O . VAL A 1 508 ? -9.75 69.062 4.902 1 86.75 508 VAL A O 1
ATOM 4036 N N . ALA A 1 509 ? -11.141 67.75 3.771 1 81.75 509 ALA A N 1
ATOM 4037 C CA . ALA A 1 509 ? -12.312 68.562 4.113 1 81.75 509 ALA A CA 1
ATOM 4038 C C . ALA A 1 509 ? -12.508 68.625 5.625 1 81.75 509 ALA A C 1
ATOM 4040 O O . ALA A 1 509 ? -12.812 69.688 6.172 1 81.75 509 ALA A O 1
ATOM 4041 N N . HIS A 1 510 ? -12.328 67.562 6.215 1 78.12 510 HIS A N 1
ATOM 4042 C CA . HIS A 1 510 ? -12.492 67.5 7.66 1 78.12 510 HIS A CA 1
ATOM 4043 C C . HIS A 1 510 ? -11.5 68.375 8.391 1 78.12 510 HIS A C 1
ATOM 4045 O O . HIS A 1 510 ? -11.875 69.188 9.266 1 78.12 510 HIS A O 1
ATOM 4051 N N . TYR A 1 511 ? -10.242 68.312 8.086 1 79.38 511 TYR A N 1
ATOM 4052 C CA . TYR A 1 511 ? -9.211 69.062 8.797 1 79.38 511 TYR A CA 1
ATOM 4053 C C . TYR A 1 511 ? -9.234 70.5 8.398 1 79.38 511 TYR A C 1
ATOM 4055 O O . TYR A 1 511 ? -8.891 71.375 9.203 1 79.38 511 TYR A O 1
ATOM 4063 N N . GLN A 1 512 ? -9.68 70.812 7.18 1 80.38 512 GLN A N 1
ATOM 4064 C CA . GLN A 1 512 ? -9.836 72.188 6.777 1 80.38 512 GLN A CA 1
ATOM 4065 C C . GLN A 1 512 ? -10.938 72.875 7.59 1 80.38 512 GLN A C 1
ATOM 4067 O O . GLN A 1 512 ? -10.797 74 7.965 1 80.38 512 GLN A O 1
ATOM 4072 N N . PHE A 1 513 ? -11.898 72.125 7.801 1 70.81 513 PHE A N 1
ATOM 4073 C CA . PHE A 1 513 ? -12.992 72.688 8.609 1 70.81 513 PHE A CA 1
ATOM 4074 C C . PHE A 1 513 ? -12.555 72.875 10.055 1 70.81 513 PHE A C 1
ATOM 4076 O O . PHE A 1 513 ? -12.93 73.875 10.695 1 70.81 513 PHE A O 1
ATOM 4083 N N . ALA A 1 514 ? -11.695 72 10.516 1 62.41 514 ALA A N 1
ATOM 4084 C CA . ALA A 1 514 ? -11.297 72 11.914 1 62.41 514 ALA A CA 1
ATOM 4085 C C . ALA A 1 514 ? -10.203 73.062 12.18 1 62.41 514 ALA A C 1
ATOM 4087 O O . ALA A 1 514 ? -9.992 73.438 13.32 1 62.41 514 ALA A O 1
ATOM 4088 N N . SER A 1 515 ? -9.43 73.438 11.25 1 67.56 515 SER A N 1
ATOM 4089 C CA . SER A 1 515 ? -8.344 74.375 11.453 1 67.56 515 SER A CA 1
ATOM 4090 C C . SER A 1 515 ? -8.539 75.625 10.602 1 67.56 515 SER A C 1
ATOM 4092 O O . SER A 1 515 ? -8.664 75.562 9.383 1 67.56 515 SER A O 1
ATOM 4094 N N . ASP A 1 516 ? -8.711 76.75 11.312 1 68.69 516 ASP A N 1
ATOM 4095 C CA . ASP A 1 516 ? -8.812 78 10.602 1 68.69 516 ASP A CA 1
ATOM 4096 C C . ASP A 1 516 ? -7.434 78.625 10.414 1 68.69 516 ASP A C 1
ATOM 4098 O O . ASP A 1 516 ? -7.297 79.625 9.719 1 68.69 516 ASP A O 1
ATOM 4102 N N . ARG A 1 517 ? -6.438 78.125 10.914 1 75.38 517 ARG A N 1
ATOM 4103 C CA . ARG A 1 517 ? -5.117 78.75 10.969 1 75.38 517 ARG A CA 1
ATOM 4104 C C . ARG A 1 517 ? -4.254 78.25 9.789 1 75.38 517 ARG A C 1
ATOM 4106 O O . ARG A 1 517 ? -3.252 78.938 9.469 1 75.38 517 ARG A O 1
ATOM 4113 N N . HIS A 1 518 ? -4.645 77.188 9.242 1 79.81 518 HIS A N 1
ATOM 4114 C CA . HIS A 1 518 ? -3.857 76.625 8.141 1 79.81 518 HIS A CA 1
ATOM 4115 C C . HIS A 1 518 ? -4.738 76.312 6.93 1 79.81 518 HIS A C 1
ATOM 4117 O O . HIS A 1 518 ? -5.91 75.938 7.082 1 79.81 518 HIS A O 1
ATOM 4123 N N . GLU A 1 519 ? -4.234 76.688 5.789 1 84.69 519 GLU A N 1
ATOM 4124 C CA . GLU A 1 519 ? -4.93 76.312 4.562 1 84.69 519 GLU A CA 1
ATOM 4125 C C . GLU A 1 519 ? -4.496 74.938 4.086 1 84.69 519 GLU A C 1
ATOM 4127 O O . GLU A 1 519 ? -3.32 74.688 3.785 1 84.69 519 GLU A O 1
ATOM 4132 N N . ILE A 1 520 ? -5.426 74 4.168 1 86.25 520 ILE A N 1
ATOM 4133 C CA . ILE A 1 520 ? -5.176 72.625 3.729 1 86.25 520 ILE A CA 1
ATOM 4134 C C . ILE A 1 520 ? -5.863 72.375 2.387 1 86.25 520 ILE A C 1
ATOM 4136 O O . ILE A 1 520 ? -7.074 72.562 2.262 1 86.25 520 ILE A O 1
ATOM 4140 N N . SER A 1 521 ? -5.094 72.062 1.301 1 88.25 521 SER A N 1
ATOM 4141 C CA . SER A 1 521 ? -5.664 71.875 -0.031 1 88.25 521 SER A CA 1
ATOM 4142 C C . SER A 1 521 ? -5.332 70.5 -0.591 1 88.25 521 SER A C 1
ATOM 4144 O O . SER A 1 521 ? -4.328 69.875 -0.211 1 88.25 521 SER A O 1
ATOM 4146 N N . LEU A 1 522 ? -6.223 69.938 -1.295 1 88.56 522 LEU A N 1
ATOM 4147 C CA . LEU A 1 522 ? -6.035 68.688 -2.02 1 88.56 522 LEU A CA 1
ATOM 4148 C C . LEU A 1 522 ? -5.762 68.938 -3.496 1 88.56 522 LEU A C 1
ATOM 4150 O O . LEU A 1 522 ? -6.5 69.688 -4.148 1 88.56 522 LEU A O 1
ATOM 4154 N N . THR A 1 523 ? -4.586 68.438 -3.959 1 82.69 523 THR A N 1
ATOM 4155 C CA . THR A 1 523 ? -4.348 68.5 -5.398 1 82.69 523 THR A CA 1
ATOM 4156 C C . THR A 1 523 ? -5.305 67.562 -6.141 1 82.69 523 THR A C 1
ATOM 4158 O O . THR A 1 523 ? -5.504 66.438 -5.742 1 82.69 523 THR A O 1
ATOM 4161 N N . PRO A 1 524 ? -6.082 68.188 -7.066 1 69.44 524 PRO A N 1
ATOM 4162 C CA . PRO A 1 524 ? -7.035 67.375 -7.816 1 69.44 524 PRO A CA 1
ATOM 4163 C C . PRO A 1 524 ? -6.445 66 -8.273 1 69.44 524 PRO A C 1
ATOM 4165 O O . PRO A 1 524 ? -5.352 66 -8.844 1 69.44 524 PRO A O 1
ATOM 4168 N N . VAL A 1 525 ? -6.98 64.938 -7.695 1 69.88 525 VAL A N 1
ATOM 4169 C CA . VAL A 1 525 ? -6.504 63.594 -8 1 69.88 525 VAL A CA 1
ATOM 4170 C C . VAL A 1 525 ? -7.574 62.812 -8.773 1 69.88 525 VAL A C 1
ATOM 4172 O O . VAL A 1 525 ? -8.766 63 -8.523 1 69.88 525 VAL A O 1
ATOM 4175 N N . SER A 1 526 ? -7.195 62.156 -9.906 1 73.25 526 SER A N 1
ATOM 4176 C CA . SER A 1 526 ? -8.094 61.219 -10.594 1 73.25 526 SER A CA 1
ATOM 4177 C C . SER A 1 526 ? -8.461 60.031 -9.703 1 73.25 526 SER A C 1
ATOM 4179 O O . SER A 1 526 ? -7.793 59.781 -8.695 1 73.25 526 SER A O 1
ATOM 4181 N N . ALA A 1 527 ? -9.531 59.375 -10.055 1 75.5 527 ALA A N 1
ATOM 4182 C CA . ALA A 1 527 ? -9.984 58.188 -9.32 1 75.5 527 ALA A CA 1
ATOM 4183 C C . ALA A 1 527 ? -8.859 57.188 -9.148 1 75.5 527 ALA A C 1
ATOM 4185 O O . ALA A 1 527 ? -8.125 56.906 -10.102 1 75.5 527 ALA A O 1
ATOM 4186 N N . LEU A 1 528 ? -8.594 56.875 -7.844 1 78 528 LEU A N 1
ATOM 4187 C CA . LEU A 1 528 ? -7.566 55.875 -7.508 1 78 528 LEU A CA 1
ATOM 4188 C C . LEU A 1 528 ? -8.18 54.688 -6.793 1 78 528 LEU A C 1
ATOM 4190 O O . LEU A 1 528 ? -8.078 54.562 -5.57 1 78 528 LEU A O 1
ATOM 4194 N N . PRO A 1 529 ? -8.805 53.781 -7.543 1 76.62 529 PRO A N 1
ATOM 4195 C CA . PRO A 1 529 ? -9.406 52.594 -6.914 1 76.62 529 PRO A CA 1
ATOM 4196 C C . PRO A 1 529 ? -8.359 51.625 -6.34 1 76.62 529 PRO A C 1
ATOM 4198 O O . PRO A 1 529 ? -7.379 51.312 -7.016 1 76.62 529 PRO A O 1
ATOM 4201 N N . CYS A 1 530 ? -8.422 51.406 -4.98 1 71 530 CYS A N 1
ATOM 4202 C CA . CYS A 1 530 ? -7.539 50.438 -4.332 1 71 530 CYS A CA 1
ATOM 4203 C C . CYS A 1 530 ? -8.305 49.594 -3.32 1 71 530 CYS A C 1
ATOM 4205 O O . CYS A 1 530 ? -9.359 50 -2.834 1 71 530 CYS A O 1
ATOM 4207 N N . ARG A 1 531 ? -7.852 48.375 -3.189 1 69.38 531 ARG A N 1
ATOM 4208 C CA . ARG A 1 531 ? -8.406 47.531 -2.133 1 69.38 531 ARG A CA 1
ATOM 4209 C C . ARG A 1 531 ? -7.695 47.781 -0.806 1 69.38 531 ARG A C 1
ATOM 4211 O O . ARG A 1 531 ? -6.613 47.25 -0.562 1 69.38 531 ARG A O 1
ATOM 4218 N N . LEU A 1 532 ? -8.094 48.719 -0.14 1 65.19 532 LEU A N 1
ATOM 4219 C CA . LEU A 1 532 ? -7.535 49.094 1.16 1 65.19 532 LEU A CA 1
ATOM 4220 C C . LEU A 1 532 ? -8.633 49.531 2.121 1 65.19 532 LEU A C 1
ATOM 4222 O O . LEU A 1 532 ? -9.695 49.969 1.688 1 65.19 532 LEU A O 1
ATOM 4226 N N . ASN A 1 533 ? -8.422 49.281 3.24 1 65.19 533 ASN A N 1
ATOM 4227 C CA . ASN A 1 533 ? -9.32 49.781 4.273 1 65.19 533 ASN A CA 1
ATOM 4228 C C . ASN A 1 533 ? -9.273 51.281 4.363 1 65.19 533 ASN A C 1
ATOM 4230 O O . ASN A 1 533 ? -8.211 51.875 4.609 1 65.19 533 ASN A O 1
ATOM 4234 N N . ALA A 1 534 ? -10.383 52 4.137 1 71.12 534 ALA A N 1
ATOM 4235 C CA . ALA A 1 534 ? -10.484 53.469 4.148 1 71.12 534 ALA A CA 1
ATOM 4236 C C . ALA A 1 534 ? -10.07 54.031 5.5 1 71.12 534 ALA A C 1
ATOM 4238 O O . ALA A 1 534 ? -9.438 55.094 5.57 1 71.12 534 ALA A O 1
ATOM 4239 N N . GLY A 1 535 ? -10.328 53.281 6.465 1 67 535 GLY A N 1
ATOM 4240 C CA . GLY A 1 535 ? -10.023 53.75 7.809 1 67 535 GLY A CA 1
ATOM 4241 C C . GLY A 1 535 ? -8.531 53.875 8.07 1 67 535 GLY A C 1
ATOM 4242 O O . GLY A 1 535 ? -8.094 54.875 8.68 1 67 535 GLY A O 1
ATOM 4243 N N . ILE A 1 536 ? -7.824 52.938 7.559 1 69.5 536 ILE A N 1
ATOM 4244 C CA . ILE A 1 536 ? -6.379 52.969 7.754 1 69.5 536 ILE A CA 1
ATOM 4245 C C . ILE A 1 536 ? -5.785 54.156 6.988 1 69.5 536 ILE A C 1
ATOM 4247 O O . ILE A 1 536 ? -4.914 54.844 7.5 1 69.5 536 ILE A O 1
ATOM 4251 N N . MET A 1 537 ? -6.34 54.344 5.855 1 76.31 537 MET A N 1
ATOM 4252 C CA . MET A 1 537 ? -5.855 55.469 5.043 1 76.31 537 MET A CA 1
ATOM 4253 C C . MET A 1 537 ? -6.188 56.812 5.699 1 76.31 537 MET A C 1
ATOM 4255 O O . MET A 1 537 ? -5.352 57.719 5.727 1 76.31 537 MET A O 1
ATOM 4259 N N . GLU A 1 538 ? -7.336 56.906 6.215 1 75.25 538 GLU A N 1
ATOM 4260 C CA . GLU A 1 538 ? -7.738 58.125 6.918 1 75.25 538 GLU A CA 1
ATOM 4261 C C . GLU A 1 538 ? -6.816 58.406 8.102 1 75.25 538 GLU A C 1
ATOM 4263 O O . GLU A 1 538 ? -6.449 59.562 8.352 1 75.25 538 GLU A O 1
ATOM 4268 N N . MET A 1 539 ? -6.504 57.406 8.672 1 71.88 539 MET A N 1
ATOM 4269 C CA . MET A 1 539 ? -5.629 57.531 9.828 1 71.88 539 MET A CA 1
ATOM 4270 C C . MET A 1 539 ? -4.242 58.031 9.414 1 71.88 539 MET A C 1
ATOM 4272 O O . MET A 1 539 ? -3.674 58.906 10.047 1 71.88 539 MET A O 1
ATOM 4276 N N . ILE A 1 540 ? -3.73 57.406 8.383 1 75.06 540 ILE A N 1
ATOM 4277 C CA . ILE A 1 540 ? -2.393 57.781 7.914 1 75.06 540 ILE A CA 1
ATOM 4278 C C . ILE A 1 540 ? -2.357 59.25 7.5 1 75.06 540 ILE A C 1
ATOM 4280 O O . ILE A 1 540 ? -1.535 60 8 1 75.06 540 ILE A O 1
ATOM 4284 N N . VAL A 1 541 ? -3.262 59.594 6.613 1 81.38 541 VAL A N 1
ATOM 4285 C CA . VAL A 1 541 ? -3.275 60.938 6.066 1 81.38 541 VAL A CA 1
ATOM 4286 C C . VAL A 1 541 ? -3.66 61.938 7.156 1 81.38 541 VAL A C 1
ATOM 4288 O O . VAL A 1 541 ? -3.082 63.031 7.246 1 81.38 541 VAL A O 1
ATOM 4291 N N . GLY A 1 542 ? -4.598 61.562 7.938 1 76.38 542 GLY A N 1
ATOM 4292 C CA . GLY A 1 542 ? -5.004 62.406 9.039 1 76.38 542 GLY A CA 1
ATOM 4293 C C . GLY A 1 542 ? -3.869 62.75 9.992 1 76.38 542 GLY A C 1
ATOM 4294 O O . GLY A 1 542 ? -3.715 63.875 10.414 1 76.38 542 GLY A O 1
ATOM 4295 N N . ASN A 1 543 ? -3.064 61.812 10.281 1 71.75 543 ASN A N 1
ATOM 4296 C CA . ASN A 1 543 ? -1.934 62 11.18 1 71.75 543 ASN A CA 1
ATOM 4297 C C . ASN A 1 543 ? -0.904 62.938 10.578 1 71.75 543 ASN A C 1
ATOM 4299 O O . ASN A 1 543 ? -0.322 63.781 11.289 1 71.75 543 ASN A O 1
ATOM 4303 N N . LEU A 1 544 ? -0.762 62.812 9.32 1 76.75 544 LEU A N 1
ATOM 4304 C CA . LEU A 1 544 ? 0.213 63.656 8.648 1 76.75 544 LEU A CA 1
ATOM 4305 C C . LEU A 1 544 ? -0.273 65.125 8.602 1 76.75 544 LEU A C 1
ATOM 4307 O O . LEU A 1 544 ? 0.501 66.062 8.844 1 76.75 544 LEU A O 1
ATOM 4311 N N . ILE A 1 545 ? -1.523 65.25 8.344 1 79.81 545 ILE A N 1
ATOM 4312 C CA . ILE A 1 545 ? -2.105 66.562 8.305 1 79.81 545 ILE A CA 1
ATOM 4313 C C . ILE A 1 545 ? -2.1 67.188 9.703 1 79.81 545 ILE A C 1
ATOM 4315 O O . ILE A 1 545 ? -1.765 68.375 9.883 1 79.81 545 ILE A O 1
ATOM 4319 N N . SER A 1 546 ? -2.461 66.375 10.648 1 73.12 546 SER A N 1
ATOM 4320 C CA . SER A 1 546 ? -2.498 66.812 12.031 1 73.12 546 SER A CA 1
ATOM 4321 C C . SER A 1 546 ? -1.122 67.312 12.492 1 73.12 546 SER A C 1
ATOM 4323 O O . SER A 1 546 ? -1.012 68.25 13.25 1 73.12 546 SER A O 1
ATOM 4325 N N . ASN A 1 547 ? -0.117 66.688 12.039 1 70.56 547 ASN A N 1
ATOM 4326 C CA . ASN A 1 547 ? 1.246 67.062 12.367 1 70.56 547 ASN A CA 1
ATOM 4327 C C . ASN A 1 547 ? 1.562 68.438 11.805 1 70.56 547 ASN A C 1
ATOM 4329 O O . ASN A 1 547 ? 2.248 69.25 12.445 1 70.56 547 ASN A O 1
ATOM 4333 N N . VAL A 1 548 ? 1.077 68.688 10.656 1 72.44 548 VAL A N 1
ATOM 4334 C CA . VAL A 1 548 ? 1.274 70 10.031 1 72.44 548 VAL A CA 1
ATOM 4335 C C . VAL A 1 548 ? 0.522 71.062 10.82 1 72.44 548 VAL A C 1
ATOM 4337 O O . VAL A 1 548 ? 1.072 72.125 11.117 1 72.44 548 VAL A O 1
ATOM 4340 N N . ILE A 1 549 ? -0.663 70.812 11.188 1 74.12 549 ILE A N 1
ATOM 4341 C CA . ILE A 1 549 ? -1.521 71.75 11.891 1 74.12 549 ILE A CA 1
ATOM 4342 C C . ILE A 1 549 ? -0.918 72.062 13.25 1 74.12 549 ILE A C 1
ATOM 4344 O O . ILE A 1 549 ? -0.942 73.25 13.672 1 74.12 549 ILE A O 1
ATOM 4348 N N . ARG A 1 550 ? -0.333 71.125 13.797 1 69.62 550 ARG A N 1
ATOM 4349 C CA . ARG A 1 550 ? 0.135 71.312 15.164 1 69.62 550 ARG A CA 1
ATOM 4350 C C . ARG A 1 550 ? 1.513 72 15.203 1 69.62 550 ARG A C 1
ATOM 4352 O O . ARG A 1 550 ? 1.823 72.75 16.125 1 69.62 550 ARG A O 1
ATOM 4359 N N . HIS A 1 551 ? 2.291 71.688 14.305 1 69.38 551 HIS A N 1
ATOM 4360 C CA . HIS A 1 551 ? 3.693 72.062 14.445 1 69.38 551 HIS A CA 1
ATOM 4361 C C . HIS A 1 551 ? 4.082 73.125 13.461 1 69.38 551 HIS A C 1
ATOM 4363 O O . HIS A 1 551 ? 5.113 73.812 13.625 1 69.38 551 HIS A O 1
ATOM 4369 N N . ALA A 1 552 ? 3.246 73.375 12.492 1 71 552 ALA A N 1
ATOM 4370 C CA . ALA A 1 552 ? 3.568 74.375 11.508 1 71 552 ALA A CA 1
ATOM 4371 C C . ALA A 1 552 ? 3.023 75.75 11.938 1 71 552 ALA A C 1
ATOM 4373 O O . ALA A 1 552 ? 1.985 75.812 12.594 1 71 552 ALA A O 1
ATOM 4374 N N . PRO A 1 553 ? 3.855 76.812 11.773 1 76.69 553 PRO A N 1
ATOM 4375 C CA . PRO A 1 553 ? 3.369 78.125 12.102 1 76.69 553 PRO A CA 1
ATOM 4376 C C . PRO A 1 553 ? 2.033 78.438 11.438 1 76.69 553 PRO A C 1
ATOM 4378 O O . PRO A 1 553 ? 1.69 77.875 10.414 1 76.69 553 PRO A O 1
ATOM 4381 N N . GLU A 1 554 ? 1.371 79.375 12.109 1 77.12 554 GLU A N 1
ATOM 4382 C CA . GLU A 1 554 ? 0.078 79.812 11.586 1 77.12 554 GLU A CA 1
ATOM 4383 C C . GLU A 1 554 ? 0.218 80.375 10.188 1 77.12 554 GLU A C 1
ATOM 4385 O O . GLU A 1 554 ? 1.171 81.125 9.914 1 77.12 554 GLU A O 1
ATOM 4390 N N . GLY A 1 555 ? -0.617 80 9.289 1 78.19 555 GLY A N 1
ATOM 4391 C CA . GLY A 1 555 ? -0.592 80.5 7.926 1 78.19 555 GLY A CA 1
ATOM 4392 C C . GLY A 1 555 ? 0.079 79.562 6.945 1 78.19 555 GLY A C 1
ATOM 4393 O O . GLY A 1 555 ? 0.086 79.812 5.738 1 78.19 555 GLY A O 1
ATOM 4394 N N . THR A 1 556 ? 0.623 78.5 7.48 1 77.12 556 THR A N 1
ATOM 4395 C CA . THR A 1 556 ? 1.302 77.562 6.625 1 77.12 556 THR A CA 1
ATOM 4396 C C . THR A 1 556 ? 0.296 76.812 5.754 1 77.12 556 THR A C 1
ATOM 4398 O O . THR A 1 556 ? -0.79 76.438 6.219 1 77.12 556 THR A O 1
ATOM 4401 N N . HIS A 1 557 ? 0.678 76.75 4.488 1 82.75 557 HIS A N 1
ATOM 4402 C CA . HIS A 1 557 ? -0.15 76 3.543 1 82.75 557 HIS A CA 1
ATOM 4403 C C . HIS A 1 557 ? 0.247 74.5 3.502 1 82.75 557 HIS A C 1
ATOM 4405 O O . HIS A 1 557 ? 1.434 74.188 3.434 1 82.75 557 HIS A O 1
ATOM 4411 N N . CYS A 1 558 ? -0.737 73.625 3.719 1 84.25 558 CYS A N 1
ATOM 4412 C CA . CYS A 1 558 ? -0.55 72.188 3.635 1 84.25 558 CYS A CA 1
ATOM 4413 C C . CYS A 1 558 ? -1.22 71.625 2.389 1 84.25 558 CYS A C 1
ATOM 4415 O O . CYS A 1 558 ? -2.422 71.75 2.188 1 84.25 558 CYS A O 1
ATOM 4417 N N . GLU A 1 559 ? -0.381 70.938 1.519 1 84.69 559 GLU A N 1
ATOM 4418 C CA . GLU A 1 559 ? -0.896 70.375 0.286 1 84.69 559 GLU A CA 1
ATOM 4419 C C . GLU A 1 559 ? -0.848 68.875 0.341 1 84.69 559 GLU A C 1
ATOM 4421 O O . GLU A 1 559 ? 0.182 68.25 0.688 1 84.69 559 GLU A O 1
ATOM 4426 N N . VAL A 1 560 ? -2.006 68.188 0.09 1 87.94 560 VAL A N 1
ATOM 4427 C CA . VAL A 1 560 ? -2.102 66.75 0.017 1 87.94 560 VAL A CA 1
ATOM 4428 C C . VAL A 1 560 ? -2.279 66.312 -1.437 1 87.94 560 VAL A C 1
ATOM 4430 O O . VAL A 1 560 ? -3.109 66.875 -2.16 1 87.94 560 VAL A O 1
ATOM 4433 N N . SER A 1 561 ? -1.394 65.438 -1.82 1 85.81 561 SER A N 1
ATOM 4434 C CA . SER A 1 561 ? -1.483 64.875 -3.186 1 85.81 561 SER A CA 1
ATOM 4435 C C . SER A 1 561 ? -1.414 63.375 -3.213 1 85.81 561 SER A C 1
ATOM 4437 O O . SER A 1 561 ? -0.817 62.75 -2.328 1 85.81 561 SER A O 1
ATOM 4439 N N . GLY A 1 562 ? -2.188 62.781 -4.078 1 83.69 562 GLY A N 1
ATOM 4440 C CA . GLY A 1 562 ? -2.152 61.344 -4.32 1 83.69 562 GLY A CA 1
ATOM 4441 C C . GLY A 1 562 ? -2.156 61 -5.797 1 83.69 562 GLY A C 1
ATOM 4442 O O . GLY A 1 562 ? -2.832 61.625 -6.594 1 83.69 562 GLY A O 1
ATOM 4443 N N . TRP A 1 563 ? -1.246 60.188 -6.188 1 82.06 563 TRP A N 1
ATOM 4444 C CA . TRP A 1 563 ? -1.235 59.719 -7.57 1 82.06 563 TRP A CA 1
ATOM 4445 C C . TRP A 1 563 ? -0.679 58.281 -7.66 1 82.06 563 TRP A C 1
ATOM 4447 O O . TRP A 1 563 ? -0.13 57.781 -6.688 1 82.06 563 TRP A O 1
ATOM 4457 N N . GLN A 1 564 ? -1.045 57.625 -8.734 1 80.06 564 GLN A N 1
ATOM 4458 C CA . GLN A 1 564 ? -0.555 56.25 -8.969 1 80.06 564 GLN A CA 1
ATOM 4459 C C . GLN A 1 564 ? 0.609 56.25 -9.961 1 80.06 564 GLN A C 1
ATOM 4461 O O . GLN A 1 564 ? 0.547 56.906 -11 1 80.06 564 GLN A O 1
ATOM 4466 N N . GLU A 1 565 ? 1.743 55.781 -9.484 1 71.81 565 GLU A N 1
ATOM 4467 C CA . GLU A 1 565 ? 2.871 55.562 -10.383 1 71.81 565 GLU A CA 1
ATOM 4468 C C . GLU A 1 565 ? 3.156 54.062 -10.555 1 71.81 565 GLU A C 1
ATOM 4470 O O . GLU A 1 565 ? 3.539 53.375 -9.602 1 71.81 565 GLU A O 1
ATOM 4475 N N . LYS A 1 566 ? 2.918 53.594 -11.727 1 73.56 566 LYS A N 1
ATOM 4476 C CA . LYS A 1 566 ? 3.088 52.188 -12.031 1 73.56 566 LYS A CA 1
ATOM 4477 C C . LYS A 1 566 ? 2.225 51.312 -11.117 1 73.56 566 LYS A C 1
ATOM 4479 O O . LYS A 1 566 ? 0.998 51.438 -11.109 1 73.56 566 LYS A O 1
ATOM 4484 N N . ASP A 1 567 ? 2.744 50.531 -10.156 1 71.56 567 ASP A N 1
ATOM 4485 C CA . ASP A 1 567 ? 2.006 49.625 -9.273 1 71.56 567 ASP A CA 1
ATOM 4486 C C . ASP A 1 567 ? 2.068 50.125 -7.828 1 71.56 567 ASP A C 1
ATOM 4488 O O . ASP A 1 567 ? 1.891 49.344 -6.895 1 71.56 567 ASP A O 1
ATOM 4492 N N . GLN A 1 568 ? 2.256 51.469 -7.785 1 76.44 568 GLN A N 1
ATOM 4493 C CA . GLN A 1 568 ? 2.359 52 -6.43 1 76.44 568 GLN A CA 1
ATOM 4494 C C . GLN A 1 568 ? 1.447 53.188 -6.238 1 76.44 568 GLN A C 1
ATOM 4496 O O . GLN A 1 568 ? 1.287 54 -7.148 1 76.44 568 GLN A O 1
ATOM 4501 N N . LEU A 1 569 ? 0.792 53.156 -5.172 1 80.06 569 LEU A N 1
ATOM 4502 C CA . LEU A 1 569 ? 0.03 54.344 -4.73 1 80.06 569 LEU A CA 1
ATOM 4503 C C . LEU A 1 569 ? 0.909 55.281 -3.926 1 80.06 569 LEU A C 1
ATOM 4505 O O . LEU A 1 569 ? 1.571 54.875 -2.975 1 80.06 569 LEU A O 1
ATOM 4509 N N . LEU A 1 570 ? 0.986 56.5 -4.484 1 81.25 570 LEU A N 1
ATOM 4510 C CA . LEU A 1 570 ? 1.795 57.5 -3.814 1 81.25 570 LEU A CA 1
ATOM 4511 C C . LEU A 1 570 ? 0.914 58.594 -3.205 1 81.25 570 LEU A C 1
ATOM 4513 O O . LEU A 1 570 ? 0.006 59.094 -3.863 1 81.25 570 LEU A O 1
ATOM 4517 N N . ILE A 1 571 ? 1.083 58.781 -1.888 1 82.81 571 ILE A N 1
ATOM 4518 C CA . ILE A 1 571 ? 0.411 59.844 -1.183 1 82.81 571 ILE A CA 1
ATOM 4519 C C . ILE A 1 571 ? 1.449 60.812 -0.591 1 82.81 571 ILE A C 1
ATOM 4521 O O . ILE A 1 571 ? 2.41 60.375 0.044 1 82.81 571 ILE A O 1
ATOM 4525 N N . GLN A 1 572 ? 1.267 62.062 -0.904 1 81.88 572 GLN A N 1
ATOM 4526 C CA . GLN A 1 572 ? 2.217 63.062 -0.437 1 81.88 572 GLN A CA 1
ATOM 4527 C C . GLN A 1 572 ? 1.513 64.188 0.356 1 81.88 572 GLN A C 1
ATOM 4529 O O . GLN A 1 572 ? 0.459 64.688 -0.054 1 81.88 572 GLN A O 1
ATOM 4534 N N . VAL A 1 573 ? 1.986 64.438 1.542 1 82.25 573 VAL A N 1
ATOM 4535 C CA . VAL A 1 573 ? 1.547 65.562 2.348 1 82.25 573 VAL A CA 1
ATOM 4536 C C . VAL A 1 573 ? 2.701 66.562 2.527 1 82.25 573 VAL A C 1
ATOM 4538 O O . VAL A 1 573 ? 3.73 66.25 3.113 1 82.25 573 VAL A O 1
ATOM 4541 N N . CYS A 1 574 ? 2.545 67.812 1.952 1 77.38 574 CYS A N 1
ATOM 4542 C CA . CYS A 1 574 ? 3.605 68.812 1.946 1 77.38 574 CYS A CA 1
ATOM 4543 C C . CYS A 1 574 ? 3.156 70.125 2.645 1 77.38 574 CYS A C 1
ATOM 4545 O O . CYS A 1 574 ? 2.016 70.562 2.475 1 77.38 574 CYS A O 1
ATOM 4547 N N . ASP A 1 575 ? 3.975 70.562 3.602 1 74.44 575 ASP A N 1
ATOM 4548 C CA . ASP A 1 575 ? 3.705 71.875 4.215 1 74.44 575 ASP A CA 1
ATOM 4549 C C . ASP A 1 575 ? 4.777 72.875 3.84 1 74.44 575 ASP A C 1
ATOM 4551 O O . ASP A 1 575 ? 5.898 72.5 3.482 1 74.44 575 ASP A O 1
ATOM 4555 N N . ASP A 1 576 ? 4.441 74.188 3.686 1 67.56 576 ASP A N 1
ATOM 4556 C CA . ASP A 1 576 ? 5.375 75.25 3.332 1 67.56 576 ASP A CA 1
ATOM 4557 C C . ASP A 1 576 ? 5.965 75.938 4.582 1 67.56 576 ASP A C 1
ATOM 4559 O O . ASP A 1 576 ? 6.418 77.062 4.539 1 67.56 576 ASP A O 1
ATOM 4563 N N . GLY A 1 577 ? 5.723 75.375 5.75 1 60.03 577 GLY A N 1
ATOM 4564 C CA . GLY A 1 577 ? 6.285 75.938 6.957 1 60.03 577 GLY A CA 1
ATOM 4565 C C . GLY A 1 577 ? 7.695 75.438 7.25 1 60.03 577 GLY A C 1
ATOM 4566 O O . GLY A 1 577 ? 8.289 74.75 6.449 1 60.03 577 GLY A O 1
ATOM 4567 N N . PRO A 1 578 ? 8.328 76.062 8.344 1 53.41 578 PRO A N 1
ATOM 4568 C CA . PRO A 1 578 ? 9.664 75.625 8.695 1 53.41 578 PRO A CA 1
ATOM 4569 C C . PRO A 1 578 ? 9.703 74.125 8.945 1 53.41 578 PRO A C 1
ATOM 4571 O O . PRO A 1 578 ? 8.695 73.5 9.344 1 53.41 578 PRO A O 1
ATOM 4574 N N . GLY A 1 579 ? 10.43 73.312 8.188 1 48.31 579 GLY A N 1
ATOM 4575 C CA . GLY A 1 579 ? 10.617 71.875 8.148 1 48.31 579 GLY A CA 1
ATOM 4576 C C . GLY A 1 579 ? 10.242 71.188 9.453 1 48.31 579 GLY A C 1
ATOM 4577 O O . GLY A 1 579 ? 10.289 71.812 10.516 1 48.31 579 GLY A O 1
ATOM 4578 N N . ILE A 1 580 ? 9.273 70.438 9.484 1 45.66 580 ILE A N 1
ATOM 4579 C CA . ILE A 1 580 ? 9.094 69.562 10.641 1 45.66 580 ILE A CA 1
ATOM 4580 C C . ILE A 1 580 ? 10.453 69.125 11.18 1 45.66 580 ILE A C 1
ATOM 4582 O O . ILE A 1 580 ? 11.141 68.375 10.555 1 45.66 580 ILE A O 1
ATOM 4586 N N . GLN A 1 581 ? 11.32 70.062 11.617 1 43.22 581 GLN A N 1
ATOM 4587 C CA . GLN A 1 581 ? 12.648 69.625 12.062 1 43.22 581 GLN A CA 1
ATOM 4588 C C . GLN A 1 581 ? 12.602 68.375 12.867 1 43.22 581 GLN A C 1
ATOM 4590 O O . GLN A 1 581 ? 13.562 67.562 12.867 1 43.22 581 GLN A O 1
ATOM 4595 N N . ARG A 1 582 ? 11.898 68.312 13.953 1 42.22 582 ARG A N 1
ATOM 4596 C CA . ARG A 1 582 ? 11.898 67.125 14.852 1 42.22 582 ARG A CA 1
ATOM 4597 C C . ARG A 1 582 ? 10.617 66.312 14.695 1 42.22 582 ARG A C 1
ATOM 4599 O O . ARG A 1 582 ? 9.539 66.75 15.078 1 42.22 582 ARG A O 1
ATOM 4606 N N . LEU A 1 583 ? 10.477 65.625 13.586 1 43.47 583 LEU A N 1
ATOM 4607 C CA . LEU A 1 583 ? 9.438 64.625 13.594 1 43.47 583 LEU A CA 1
ATOM 4608 C C . LEU A 1 583 ? 9.336 63.938 14.969 1 43.47 583 LEU A C 1
ATOM 4610 O O . LEU A 1 583 ? 10.266 63.281 15.406 1 43.47 583 LEU A O 1
ATOM 4614 N N . ASN A 1 584 ? 8.969 64.562 15.883 1 40.03 584 ASN A N 1
ATOM 4615 C CA . ASN A 1 584 ? 8.844 63.938 17.188 1 40.03 584 ASN A CA 1
ATOM 4616 C C . ASN A 1 584 ? 8.047 62.656 17.094 1 40.03 584 ASN A C 1
ATOM 4618 O O . ASN A 1 584 ? 7.02 62.594 16.422 1 40.03 584 ASN A O 1
ATOM 4622 N N . LYS A 1 585 ? 8.664 61.594 17.188 1 49.38 585 LYS A N 1
ATOM 4623 C CA . LYS A 1 585 ? 8.25 60.188 17.344 1 49.38 585 LYS A CA 1
ATOM 4624 C C . LYS A 1 585 ? 6.992 60.094 18.203 1 49.38 585 LYS A C 1
ATOM 4626 O O . LYS A 1 585 ? 7.062 59.688 19.375 1 49.38 585 LYS A O 1
ATOM 4631 N N . GLY A 1 586 ? 6.039 60.969 17.828 1 49.97 586 GLY A N 1
ATOM 4632 C CA . GLY A 1 586 ? 4.82 60.781 18.594 1 49.97 586 GLY A CA 1
ATOM 4633 C C . GLY A 1 586 ? 4.051 59.531 18.188 1 49.97 586 GLY A C 1
ATOM 4634 O O . GLY A 1 586 ? 4.504 58.781 17.328 1 49.97 586 GLY A O 1
ATOM 4635 N N . VAL A 1 587 ? 3.076 59.344 18.797 1 54.53 587 VAL A N 1
ATOM 4636 C CA . VAL A 1 587 ? 2.209 58.188 18.641 1 54.53 587 VAL A CA 1
ATOM 4637 C C . VAL A 1 587 ? 1.637 58.156 17.234 1 54.53 587 VAL A C 1
ATOM 4639 O O . VAL A 1 587 ? 1.565 57.094 16.609 1 54.53 587 VAL A O 1
ATOM 4642 N N . GLY A 1 588 ? 1.382 59.406 16.719 1 58.94 588 GLY A N 1
ATOM 4643 C CA . GLY A 1 588 ? 0.763 59.438 15.398 1 58.94 588 GLY A CA 1
ATOM 4644 C C . GLY A 1 588 ? 1.675 58.938 14.297 1 58.94 588 GLY A C 1
ATOM 4645 O O . GLY A 1 588 ? 1.264 58.156 13.461 1 58.94 588 GLY A O 1
ATOM 4646 N N . LEU A 1 589 ? 2.836 59.344 14.391 1 61 589 LEU A N 1
ATOM 4647 C CA . LEU A 1 589 ? 3.771 58.969 13.328 1 61 589 LEU A CA 1
ATOM 4648 C C . LEU A 1 589 ? 4.18 57.5 13.453 1 61 589 LEU A C 1
ATOM 4650 O O . LEU A 1 589 ? 4.371 56.812 12.445 1 61 589 LEU A O 1
ATOM 4654 N N . THR A 1 590 ? 4.316 57.094 14.602 1 61 590 THR A N 1
ATOM 4655 C CA . THR A 1 590 ? 4.633 55.688 14.797 1 61 590 THR A CA 1
ATOM 4656 C C . THR A 1 590 ? 3.52 54.781 14.258 1 61 590 THR A C 1
ATOM 4658 O O . THR A 1 590 ? 3.789 53.781 13.609 1 61 590 THR A O 1
ATOM 4661 N N . LEU A 1 591 ? 2.33 55.156 14.516 1 61.19 591 LEU A N 1
ATOM 4662 C CA . LEU A 1 591 ? 1.188 54.438 14 1 61.19 591 LEU A CA 1
ATOM 4663 C C . LEU A 1 591 ? 1.16 54.469 12.469 1 61.19 591 LEU A C 1
ATOM 4665 O O . LEU A 1 591 ? 0.799 53.469 11.828 1 61.19 591 LEU A O 1
ATOM 4669 N N . THR A 1 592 ? 1.485 55.625 12.047 1 68.25 592 THR A N 1
ATOM 4670 C CA . THR A 1 592 ? 1.546 55.781 10.594 1 68.25 592 THR A CA 1
ATOM 4671 C C . THR A 1 592 ? 2.592 54.844 10 1 68.25 592 THR A C 1
ATOM 4673 O O . THR A 1 592 ? 2.342 54.188 8.992 1 68.25 592 THR A O 1
ATOM 4676 N N . TRP A 1 593 ? 3.654 54.812 10.656 1 64.25 593 TRP A N 1
ATOM 4677 C CA . TRP A 1 593 ? 4.715 53.906 10.188 1 64.25 593 TRP A CA 1
ATOM 4678 C C . TRP A 1 593 ? 4.262 52.469 10.219 1 64.25 593 TRP A C 1
ATOM 4680 O O . TRP A 1 593 ? 4.445 51.719 9.242 1 64.25 593 TRP A O 1
ATOM 4690 N N . GLU A 1 594 ? 3.707 52.125 11.211 1 61.25 594 GLU A N 1
ATOM 4691 C CA . GLU A 1 594 ? 3.258 50.75 11.375 1 61.25 594 GLU A CA 1
ATOM 4692 C C . GLU A 1 594 ? 2.143 50.406 10.391 1 61.25 594 GLU A C 1
ATOM 4694 O O . GLU A 1 594 ? 2.107 49.312 9.844 1 61.25 594 GLU A O 1
ATOM 4699 N N . ALA A 1 595 ? 1.215 51.312 10.305 1 66.69 595 ALA A N 1
ATOM 4700 C CA . ALA A 1 595 ? 0.123 51.094 9.359 1 66.69 595 ALA A CA 1
ATOM 4701 C C . ALA A 1 595 ? 0.655 50.938 7.938 1 66.69 595 ALA A C 1
ATOM 4703 O O . ALA A 1 595 ? 0.211 50.062 7.199 1 66.69 595 ALA A O 1
ATOM 4704 N N . VAL A 1 596 ? 1.619 51.719 7.66 1 70.12 596 VAL A N 1
ATOM 4705 C CA . VAL A 1 596 ? 2.209 51.688 6.328 1 70.12 596 VAL A CA 1
ATOM 4706 C C . VAL A 1 596 ? 2.961 50.375 6.141 1 70.12 596 VAL A C 1
ATOM 4708 O O . VAL A 1 596 ? 2.865 49.75 5.086 1 70.12 596 VAL A O 1
ATOM 4711 N N . GLU A 1 597 ? 3.574 49.969 7.125 1 63.75 597 GLU A N 1
ATOM 4712 C CA . GLU A 1 597 ? 4.297 48.688 7.066 1 63.75 597 GLU A CA 1
ATOM 4713 C C . GLU A 1 597 ? 3.336 47.531 6.934 1 63.75 597 GLU A C 1
ATOM 4715 O O . GLU A 1 597 ? 3.617 46.562 6.215 1 63.75 597 GLU A O 1
ATOM 4720 N N . SER A 1 598 ? 2.291 47.625 7.613 1 62.75 598 SER A N 1
ATOM 4721 C CA . SER A 1 598 ? 1.292 46.562 7.559 1 62.75 598 SER A CA 1
ATOM 4722 C C . SER A 1 598 ? 0.684 46.469 6.164 1 62.75 598 SER A C 1
ATOM 4724 O O . SER A 1 598 ? 0.183 45.406 5.781 1 62.75 598 SER A O 1
ATOM 4726 N N . LEU A 1 599 ? 0.762 47.531 5.484 1 64.75 599 LEU A N 1
ATOM 4727 C CA . LEU A 1 599 ? 0.265 47.562 4.113 1 64.75 599 LEU A CA 1
ATOM 4728 C C . LEU A 1 599 ? 1.396 47.312 3.119 1 64.75 599 LEU A C 1
ATOM 4730 O O . LEU A 1 599 ? 1.238 47.562 1.919 1 64.75 599 LEU A O 1
ATOM 4734 N N . ASP A 1 600 ? 2.463 46.844 3.721 1 66.38 600 ASP A N 1
ATOM 4735 C CA . ASP A 1 600 ? 3.67 46.594 2.939 1 66.38 600 ASP A CA 1
ATOM 4736 C C . ASP A 1 600 ? 4.121 47.875 2.211 1 66.38 600 ASP A C 1
ATOM 4738 O O . ASP A 1 600 ? 4.539 47.812 1.051 1 66.38 600 ASP A O 1
ATOM 4742 N N . GLY A 1 601 ? 3.809 49.031 2.758 1 70.94 601 GLY A N 1
ATOM 4743 C CA . GLY A 1 601 ? 4.199 50.312 2.195 1 70.94 601 GLY A CA 1
ATOM 4744 C C . GLY A 1 601 ? 5.418 50.938 2.871 1 70.94 601 GLY A C 1
ATOM 4745 O O . GLY A 1 601 ? 6.059 50.281 3.697 1 70.94 601 GLY A O 1
ATOM 4746 N N . GLN A 1 602 ? 5.867 52 2.262 1 72.31 602 GLN A N 1
ATOM 4747 C CA . GLN A 1 602 ? 6.984 52.75 2.809 1 72.31 602 GLN A CA 1
ATOM 4748 C C . GLN A 1 602 ? 6.605 54.219 3.014 1 72.31 602 GLN A C 1
ATOM 4750 O O . GLN A 1 602 ? 5.832 54.781 2.236 1 72.31 602 GLN A O 1
ATOM 4755 N N . ILE A 1 603 ? 7.051 54.812 4.141 1 70.25 603 ILE A N 1
ATOM 4756 C CA . ILE A 1 603 ? 6.832 56.219 4.402 1 70.25 603 ILE A CA 1
ATOM 4757 C C . ILE A 1 603 ? 8.172 56.969 4.488 1 70.25 603 ILE A C 1
ATOM 4759 O O . ILE A 1 603 ? 9.133 56.438 5.059 1 70.25 603 ILE A O 1
ATOM 4763 N N . GLU A 1 604 ? 8.375 57.969 3.703 1 67.44 604 GLU A N 1
ATOM 4764 C CA . GLU A 1 604 ? 9.578 58.781 3.705 1 67.44 604 GLU A CA 1
ATOM 4765 C C . GLU A 1 604 ? 9.25 60.25 3.961 1 67.44 604 GLU A C 1
ATOM 4767 O O . GLU A 1 604 ? 8.211 60.75 3.521 1 67.44 604 GLU A O 1
ATOM 4772 N N . PHE A 1 605 ? 10.117 60.875 4.805 1 62.53 605 PHE A N 1
ATOM 4773 C CA . PHE A 1 605 ? 10.008 62.312 5.047 1 62.53 605 PHE A CA 1
ATOM 4774 C C . PHE A 1 605 ? 11.148 63.062 4.379 1 62.53 605 PHE A C 1
ATOM 4776 O O . PHE A 1 605 ? 12.297 62.625 4.422 1 62.53 605 PHE A O 1
ATOM 4783 N N . PHE A 1 606 ? 10.898 63.906 3.436 1 58.53 606 PHE A N 1
ATOM 4784 C CA . PHE A 1 606 ? 11.938 64.688 2.764 1 58.53 606 PHE A CA 1
ATOM 4785 C C . PHE A 1 606 ? 11.695 66.188 2.941 1 58.53 606 PHE A C 1
ATOM 4787 O O . PHE A 1 606 ? 10.555 66.625 3.062 1 58.53 606 PHE A O 1
ATOM 4794 N N . ILE A 1 607 ? 12.805 66.812 3.361 1 50.44 607 ILE A N 1
ATOM 4795 C CA . ILE A 1 607 ? 12.812 68.25 3.328 1 50.44 607 ILE A CA 1
ATOM 4796 C C . ILE A 1 607 ? 13.336 68.75 1.979 1 50.44 607 ILE A C 1
ATOM 4798 O O . ILE A 1 607 ? 14.508 68.562 1.649 1 50.44 607 ILE A O 1
ATOM 4802 N N . PRO A 1 608 ? 12.492 69.062 1.087 1 45.31 608 PRO A N 1
ATOM 4803 C CA . PRO A 1 608 ? 13.07 69.562 -0.163 1 45.31 608 PRO A CA 1
ATOM 4804 C C . PRO A 1 608 ? 13.953 70.812 0.049 1 45.31 608 PRO A C 1
ATOM 4806 O O . PRO A 1 608 ? 13.578 71.75 0.786 1 45.31 608 PRO A O 1
ATOM 4809 N N . LEU A 1 609 ? 15.227 70.688 0.055 1 41.19 609 LEU A N 1
ATOM 4810 C CA . LEU A 1 609 ? 16.172 71.75 0.164 1 41.19 609 LEU A CA 1
ATOM 4811 C C . LEU A 1 609 ? 15.797 72.875 -0.786 1 41.19 609 LEU A C 1
ATOM 4813 O O . LEU A 1 609 ? 16.391 74 -0.747 1 41.19 609 LEU A O 1
ATOM 4817 N N . THR A 1 610 ? 15.32 72.688 -1.855 1 39.75 610 THR A N 1
ATOM 4818 C CA . THR A 1 610 ? 15.32 73.812 -2.793 1 39.75 610 THR A CA 1
ATOM 4819 C C . THR A 1 610 ? 14.508 74.938 -2.244 1 39.75 610 THR A C 1
ATOM 4821 O O . THR A 1 610 ? 14.609 76.062 -2.742 1 39.75 610 THR A O 1
ATOM 4824 N N . ALA A 1 611 ? 13.281 74.688 -1.823 1 37.41 611 ALA A N 1
ATOM 4825 C CA . ALA A 1 611 ? 12.445 75.875 -1.566 1 37.41 611 ALA A CA 1
ATOM 4826 C C . ALA A 1 611 ? 12.75 76.5 -0.197 1 37.41 611 ALA A C 1
ATOM 4828 O O . ALA A 1 611 ? 13.281 75.812 0.683 1 37.41 611 ALA A O 1
ATOM 4829 N N . ALA A 1 612 ? 12.852 77.875 -0.016 1 38.03 612 ALA A N 1
ATOM 4830 C CA . ALA A 1 612 ? 13.086 78.688 1.167 1 38.03 612 ALA A CA 1
ATOM 4831 C C . ALA A 1 612 ? 12.484 78.062 2.412 1 38.03 612 ALA A C 1
ATOM 4833 O O . ALA A 1 612 ? 12.859 78.375 3.537 1 38.03 612 ALA A O 1
ATOM 4834 N N . ILE A 1 613 ? 11.211 77.625 2.266 1 38.69 613 ILE A N 1
ATOM 4835 C CA . ILE A 1 613 ? 10.523 77.188 3.479 1 38.69 613 ILE A CA 1
ATOM 4836 C C . ILE A 1 613 ? 10.602 75.625 3.586 1 38.69 613 ILE A C 1
ATOM 4838 O O . ILE A 1 613 ? 10.273 74.938 2.633 1 38.69 613 ILE A O 1
ATOM 4842 N N . PRO A 1 614 ? 11.375 75.062 4.441 1 39.03 614 PRO A N 1
ATOM 4843 C CA . PRO A 1 614 ? 11.523 73.688 4.723 1 39.03 614 PRO A CA 1
ATOM 4844 C C . PRO A 1 614 ? 10.188 72.938 4.75 1 39.03 614 PRO A C 1
ATOM 4846 O O . PRO A 1 614 ? 9.273 73.312 5.469 1 39.03 614 PRO A O 1
ATOM 4849 N N . LEU A 1 615 ? 9.68 72.438 3.582 1 43.69 615 LEU A N 1
ATOM 4850 C CA . LEU A 1 615 ? 8.445 71.688 3.453 1 43.69 615 LEU A CA 1
ATOM 4851 C C . LEU A 1 615 ? 8.625 70.25 3.953 1 43.69 615 LEU A C 1
ATOM 4853 O O . LEU A 1 615 ? 9.68 69.625 3.744 1 43.69 615 LEU A O 1
ATOM 4857 N N . CYS A 1 616 ? 8.133 69.812 5.023 1 45.47 616 CYS A N 1
ATOM 4858 C CA . CYS A 1 616 ? 8.18 68.438 5.48 1 45.47 616 CYS A CA 1
ATOM 4859 C C . CYS A 1 616 ? 7.125 67.562 4.766 1 45.47 616 CYS A C 1
ATOM 4861 O O . CYS A 1 616 ? 5.941 67.938 4.781 1 45.47 616 CYS A O 1
ATOM 4863 N N . CYS A 1 617 ? 7.492 66.812 3.67 1 48.34 617 CYS A N 1
ATOM 4864 C CA . CYS A 1 617 ? 6.559 65.938 2.912 1 48.34 617 CYS A CA 1
ATOM 4865 C C . CYS A 1 617 ? 6.578 64.5 3.408 1 48.34 617 CYS A C 1
ATOM 4867 O O . CYS A 1 617 ? 7.648 63.938 3.564 1 48.34 617 CYS A O 1
ATOM 4869 N N . GLY A 1 618 ? 5.625 64 4.031 1 53 618 GLY A N 1
ATOM 4870 C CA . GLY A 1 618 ? 5.461 62.594 4.254 1 53 618 GLY A CA 1
ATOM 4871 C C . GLY A 1 618 ? 4.961 61.844 3.029 1 53 618 GLY A C 1
ATOM 4872 O O . GLY A 1 618 ? 3.967 62.25 2.418 1 53 618 GLY A O 1
ATOM 4873 N N . PHE A 1 619 ? 5.848 60.875 2.408 1 51.56 619 PHE A N 1
ATOM 4874 C CA . PHE A 1 619 ? 5.539 60.094 1.216 1 51.56 619 PHE A CA 1
ATOM 4875 C C . PHE A 1 619 ? 5.246 58.656 1.582 1 51.56 619 PHE A C 1
ATOM 4877 O O . PHE A 1 619 ? 6.074 57.969 2.203 1 51.56 619 PHE A O 1
ATOM 4884 N N . VAL A 1 620 ? 3.977 58.188 1.348 1 61.47 620 VAL A N 1
ATOM 4885 C CA . VAL A 1 620 ? 3.574 56.812 1.596 1 61.47 620 VAL A CA 1
ATOM 4886 C C . VAL A 1 620 ? 3.449 56.062 0.271 1 61.47 620 VAL A C 1
ATOM 4888 O O . VAL A 1 620 ? 2.76 56.5 -0.644 1 61.47 620 VAL A O 1
ATOM 4891 N N . ARG A 1 621 ? 4.238 54.938 0.064 1 62.44 621 ARG A N 1
ATOM 4892 C CA . ARG A 1 621 ? 4.203 54.062 -1.099 1 62.44 621 ARG A CA 1
ATOM 4893 C C . ARG A 1 621 ? 3.549 52.719 -0.754 1 62.44 621 ARG A C 1
ATOM 4895 O O . ARG A 1 621 ? 3.986 52.031 0.166 1 62.44 621 ARG A O 1
ATOM 4902 N N . LEU A 1 622 ? 2.449 52.406 -1.361 1 64.88 622 LEU A N 1
ATOM 4903 C CA . LEU A 1 622 ? 1.774 51.125 -1.185 1 64.88 622 LEU A CA 1
ATOM 4904 C C . LEU A 1 622 ? 1.734 50.344 -2.494 1 64.88 622 LEU A C 1
ATOM 4906 O O . LEU A 1 622 ? 1.665 50.938 -3.572 1 64.88 622 LEU A O 1
ATOM 4910 N N . SER A 1 623 ? 2.066 48.969 -2.533 1 59.38 623 SER A N 1
ATOM 4911 C CA . SER A 1 623 ? 1.965 48.156 -3.74 1 59.38 623 SER A CA 1
ATOM 4912 C C . SER A 1 623 ? 0.532 48.094 -4.262 1 59.38 623 SER A C 1
ATOM 4914 O O . SER A 1 623 ? -0.413 47.969 -3.484 1 59.38 623 SER A O 1
ATOM 4916 N N . SER A 1 624 ? 0.381 48.531 -5.488 1 51.69 624 SER A N 1
ATOM 4917 C CA . SER A 1 624 ? -0.92 48.531 -6.148 1 51.69 624 SER A CA 1
ATOM 4918 C C . SER A 1 624 ? -1.455 47.125 -6.324 1 51.69 624 SER A C 1
ATOM 4920 O O . SER A 1 624 ? -2.656 46.906 -6.523 1 51.69 624 SER A O 1
ATOM 4922 N N . GLN A 1 625 ? -0.656 46.094 -6.602 1 46.12 625 GLN A N 1
ATOM 4923 C CA . GLN A 1 625 ? -1.103 44.75 -6.934 1 46.12 625 GLN A CA 1
ATOM 4924 C C . GLN A 1 625 ? -1.872 44.125 -5.77 1 46.12 625 GLN A C 1
ATOM 4926 O O . GLN A 1 625 ? -2.695 43.25 -5.973 1 46.12 625 GLN A O 1
ATOM 4931 N N . THR A 1 626 ? -1.368 44.156 -4.695 1 40.94 626 THR A N 1
ATOM 4932 C CA . THR A 1 626 ? -2.252 43.594 -3.682 1 40.94 626 THR A CA 1
ATOM 4933 C C . THR A 1 626 ? -3.627 44.25 -3.732 1 40.94 626 THR A C 1
ATOM 4935 O O . THR A 1 626 ? -4.629 43.625 -3.367 1 40.94 626 THR A O 1
ATOM 4938 N N . THR A 1 627 ? -3.666 45.625 -3.977 1 39.81 627 THR A N 1
ATOM 4939 C CA . THR A 1 627 ? -4.879 46.406 -3.842 1 39.81 627 THR A CA 1
ATOM 4940 C C . THR A 1 627 ? -5.672 46.406 -5.148 1 39.81 627 THR A C 1
ATOM 4942 O O . THR A 1 627 ? -6.898 46.531 -5.133 1 39.81 627 THR A O 1
ATOM 4945 N N . CYS A 1 628 ? -5.043 46.781 -6.277 1 31.91 628 CYS A N 1
ATOM 4946 C CA . CYS A 1 628 ? -5.859 47.062 -7.453 1 31.91 628 CYS A CA 1
ATOM 4947 C C . CYS A 1 628 ? -6.277 45.781 -8.148 1 31.91 628 CYS A C 1
ATOM 4949 O O . CYS A 1 628 ? -5.43 45 -8.555 1 31.91 628 CYS A O 1
ATOM 4951 N N . LEU A 1 629 ? -7.324 45.156 -7.773 1 30.28 629 LEU A N 1
ATOM 4952 C CA . LEU A 1 629 ? -7.879 44.188 -8.719 1 30.28 629 LEU A CA 1
ATOM 4953 C C . LEU A 1 629 ? -7.777 44.719 -10.148 1 30.28 629 LEU A C 1
ATOM 4955 O O . LEU A 1 629 ? -8.266 45.781 -10.453 1 30.28 629 LEU A O 1
ATOM 4959 N N . ASN A 1 630 ? -6.758 44.438 -10.828 1 25.38 630 ASN A N 1
ATOM 4960 C CA . ASN A 1 630 ? -6.914 44.688 -12.258 1 25.38 630 ASN A CA 1
ATOM 4961 C C . ASN A 1 630 ? -8.305 44.281 -12.742 1 25.38 630 ASN A C 1
ATOM 4963 O O . ASN A 1 630 ? -8.875 43.312 -12.266 1 25.38 630 ASN A O 1
ATOM 4967 N N . ARG A 1 631 ? -8.953 45.031 -13.562 1 28.41 631 ARG A N 1
ATOM 4968 C CA . ARG A 1 631 ? -10.086 44.844 -14.461 1 28.41 631 ARG A CA 1
ATOM 4969 C C . ARG A 1 631 ? -9.992 43.531 -15.203 1 28.41 631 ARG A C 1
ATOM 4971 O O . ARG A 1 631 ? -10.898 43.156 -15.953 1 28.41 631 ARG A O 1
ATOM 4978 N N . ASN A 1 632 ? -8.758 42.906 -15.406 1 24.75 632 ASN A N 1
ATOM 4979 C CA . ASN A 1 632 ? -8.805 42.031 -16.578 1 24.75 632 ASN A CA 1
ATOM 4980 C C . ASN A 1 632 ? -9.531 40.75 -16.266 1 24.75 632 ASN A C 1
ATOM 4982 O O . ASN A 1 632 ? -9.344 39.75 -16.969 1 24.75 632 ASN A O 1
ATOM 4986 N N . SER A 1 633 ? -9.977 40.469 -15.125 1 23.3 633 SER A N 1
ATOM 4987 C CA . SER A 1 633 ? -10.75 39.25 -15.281 1 23.3 633 SER A CA 1
ATOM 4988 C C . SER A 1 633 ? -11.977 39.469 -16.156 1 23.3 633 SER A C 1
ATOM 4990 O O . SER A 1 633 ? -13.086 39.062 -15.812 1 23.3 633 SER A O 1
ATOM 4992 N N . GLN A 1 634 ? -11.883 40.188 -17.281 1 19.22 634 GLN A N 1
ATOM 4993 C CA . GLN A 1 634 ? -12.781 39.625 -18.297 1 19.22 634 GLN A CA 1
ATOM 4994 C C . GLN A 1 634 ? -12.25 38.312 -18.828 1 19.22 634 GLN A C 1
ATOM 4996 O O . GLN A 1 634 ? -11.07 38.188 -19.156 1 19.22 634 GLN A O 1
ATOM 5001 N N . MET B 1 1 ? 30.875 42.156 22.172 1 22.39 1 MET B N 1
ATOM 5002 C CA . MET B 1 1 ? 31.016 41.219 21.078 1 22.39 1 MET B CA 1
ATOM 5003 C C . MET B 1 1 ? 30.047 40.031 21.234 1 22.39 1 MET B C 1
ATOM 5005 O O . MET B 1 1 ? 30.297 39.094 22 1 22.39 1 MET B O 1
ATOM 5009 N N . ALA B 1 2 ? 28.812 40.312 21.266 1 28.34 2 ALA B N 1
ATOM 5010 C CA . ALA B 1 2 ? 27.703 39.5 21.797 1 28.34 2 ALA B CA 1
ATOM 5011 C C . ALA B 1 2 ? 27.469 38.25 20.953 1 28.34 2 ALA B C 1
ATOM 5013 O O . ALA B 1 2 ? 27.281 38.344 19.734 1 28.34 2 ALA B O 1
ATOM 5014 N N . THR B 1 3 ? 28.156 37.219 21.344 1 27.89 3 THR B N 1
ATOM 5015 C CA . THR B 1 3 ? 28.156 35.875 20.75 1 27.89 3 THR B CA 1
ATOM 5016 C C . THR B 1 3 ? 26.734 35.375 20.562 1 27.89 3 THR B C 1
ATOM 5018 O O . THR B 1 3 ? 25.953 35.375 21.516 1 27.89 3 THR B O 1
ATOM 5021 N N . THR B 1 4 ? 26.203 35.688 19.422 1 29.19 4 THR B N 1
ATOM 5022 C CA . THR B 1 4 ? 24.844 35.375 18.969 1 29.19 4 THR B CA 1
ATOM 5023 C C . THR B 1 4 ? 24.531 33.906 19.172 1 29.19 4 THR B C 1
ATOM 5025 O O . THR B 1 4 ? 25.328 33.031 18.812 1 29.19 4 THR B O 1
ATOM 5028 N N . PRO B 1 5 ? 23.734 33.594 20.219 1 31.25 5 PRO B N 1
ATOM 5029 C CA . PRO B 1 5 ? 23.5 32.156 20.516 1 31.25 5 PRO B CA 1
ATOM 5030 C C . PRO B 1 5 ? 23.031 31.359 19.312 1 31.25 5 PRO B C 1
ATOM 5032 O O . PRO B 1 5 ? 22.328 31.891 18.453 1 31.25 5 PRO B O 1
ATOM 5035 N N . SER B 1 6 ? 23.922 30.516 18.734 1 28.56 6 SER B N 1
ATOM 5036 C CA . SER B 1 6 ? 23.766 29.578 17.625 1 28.56 6 SER B CA 1
ATOM 5037 C C . SER B 1 6 ? 22.453 28.812 17.719 1 28.56 6 SER B C 1
ATOM 5039 O O . SER B 1 6 ? 22.125 28.266 18.781 1 28.56 6 SER B O 1
ATOM 5041 N N . ALA B 1 7 ? 21.406 29.25 17.016 1 34.62 7 ALA B N 1
ATOM 5042 C CA . ALA B 1 7 ? 20.141 28.578 16.75 1 34.62 7 ALA B CA 1
ATOM 5043 C C . ALA B 1 7 ? 20.344 27.078 16.547 1 34.62 7 ALA B C 1
ATOM 5045 O O . ALA B 1 7 ? 21.125 26.672 15.695 1 34.62 7 ALA B O 1
ATOM 5046 N N . GLY B 1 8 ? 20.219 26.297 17.609 1 30.05 8 GLY B N 1
ATOM 5047 C CA . GLY B 1 8 ? 20.281 24.844 17.641 1 30.05 8 GLY B CA 1
ATOM 5048 C C . GLY B 1 8 ? 19.609 24.203 16.453 1 30.05 8 GLY B C 1
ATOM 5049 O O . GLY B 1 8 ? 18.547 24.641 16.016 1 30.05 8 GLY B O 1
ATOM 5050 N N . ARG B 1 9 ? 20.453 23.719 15.555 1 34.28 9 ARG B N 1
ATOM 5051 C CA . ARG B 1 9 ? 20.141 22.953 14.352 1 34.28 9 ARG B CA 1
ATOM 5052 C C . ARG B 1 9 ? 19.031 21.953 14.617 1 34.28 9 ARG B C 1
ATOM 5054 O O . ARG B 1 9 ? 19.062 21.219 15.609 1 34.28 9 ARG B O 1
ATOM 5061 N N . PRO B 1 10 ? 17.844 22.203 14.125 1 34.25 10 PRO B N 1
ATOM 5062 C CA . PRO B 1 10 ? 16.828 21.156 14.273 1 34.25 10 PRO B CA 1
ATOM 5063 C C . PRO B 1 10 ? 17.375 19.75 14.062 1 34.25 10 PRO B C 1
ATOM 5065 O O . PRO B 1 10 ? 18.297 19.562 13.273 1 34.25 10 PRO B O 1
ATOM 5068 N N . GLY B 1 11 ? 17.484 19.016 15.172 1 31.12 11 GLY B N 1
ATOM 5069 C CA . GLY B 1 11 ? 17.891 17.609 15.258 1 31.12 11 GLY B CA 1
ATOM 5070 C C . GLY B 1 11 ? 17.469 16.797 14.055 1 31.12 11 GLY B C 1
ATOM 5071 O O . GLY B 1 11 ? 16.344 16.906 13.57 1 31.12 11 GLY B O 1
ATOM 5072 N N . ARG B 1 12 ? 18.484 16.484 13.258 1 35.84 12 ARG B N 1
ATOM 5073 C CA . ARG B 1 12 ? 18.453 15.477 12.203 1 35.84 12 ARG B CA 1
ATOM 5074 C C . ARG B 1 12 ? 17.672 14.242 12.641 1 35.84 12 ARG B C 1
ATOM 5076 O O . ARG B 1 12 ? 18.156 13.453 13.453 1 35.84 12 ARG B O 1
ATOM 5083 N N . GLN B 1 13 ? 16.438 14.359 12.906 1 35.25 13 GLN B N 1
ATOM 5084 C CA . GLN B 1 13 ? 15.742 13.117 13.242 1 35.25 13 GLN B CA 1
ATOM 5085 C C . GLN B 1 13 ? 16.047 12.023 12.227 1 35.25 13 GLN B C 1
ATOM 5087 O O . GLN B 1 13 ? 15.625 12.102 11.07 1 35.25 13 GLN B O 1
ATOM 5092 N N . TYR B 1 14 ? 17.328 11.477 12.406 1 33.16 14 TYR B N 1
ATOM 5093 C CA . TYR B 1 14 ? 17.75 10.25 11.742 1 33.16 14 TYR B CA 1
ATOM 5094 C C . TYR B 1 14 ? 16.656 9.195 11.773 1 33.16 14 TYR B C 1
ATOM 5096 O O . TYR B 1 14 ? 15.844 9.172 12.703 1 33.16 14 TYR B O 1
ATOM 5104 N N . LEU B 1 15 ? 16.312 8.781 10.781 1 39.03 15 LEU B N 1
ATOM 5105 C CA . LEU B 1 15 ? 15.531 7.547 10.758 1 39.03 15 LEU B CA 1
ATOM 5106 C C . LEU B 1 15 ? 16.031 6.566 11.812 1 39.03 15 LEU B C 1
ATOM 5108 O O 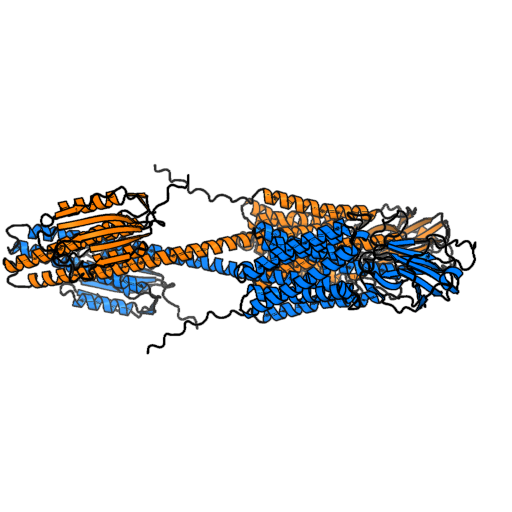. LEU B 1 15 ? 17.25 6.32 11.906 1 39.03 15 LEU B O 1
ATOM 5112 N N . PRO B 1 16 ? 15.383 6.359 12.883 1 41.34 16 PRO B N 1
ATOM 5113 C CA . PRO B 1 16 ? 15.938 5.426 13.867 1 41.34 16 PRO B CA 1
ATOM 5114 C C . PRO B 1 16 ? 16.531 4.172 13.219 1 41.34 16 PRO B C 1
ATOM 5116 O O . PRO B 1 16 ? 16.094 3.762 12.148 1 41.34 16 PRO B O 1
ATOM 5119 N N . ALA B 1 17 ? 17.828 3.707 13.617 1 43.22 17 ALA B N 1
ATOM 5120 C CA . ALA B 1 17 ? 18.656 2.553 13.281 1 43.22 17 ALA B CA 1
ATOM 5121 C C . ALA B 1 17 ? 17.812 1.291 13.141 1 43.22 17 ALA B C 1
ATOM 5123 O O . ALA B 1 17 ? 18.109 0.425 12.312 1 43.22 17 ALA B O 1
ATOM 5124 N N . ILE B 1 18 ? 16.781 1.238 13.953 1 42.78 18 ILE B N 1
ATOM 5125 C CA . ILE B 1 18 ? 16 0.001 13.984 1 42.78 18 ILE B CA 1
ATOM 5126 C C . ILE B 1 18 ? 15.297 -0.199 12.648 1 42.78 18 ILE B C 1
ATOM 5128 O O . ILE B 1 18 ? 15.227 -1.318 12.141 1 42.78 18 ILE B O 1
ATOM 5132 N N . TRP B 1 19 ? 14.938 0.821 12.109 1 40.69 19 TRP B N 1
ATOM 5133 C CA . TRP B 1 19 ? 14.242 0.659 10.836 1 40.69 19 TRP B CA 1
ATOM 5134 C C . TRP B 1 19 ? 15.211 0.201 9.742 1 40.69 19 TRP B C 1
ATOM 5136 O O . TRP B 1 19 ? 14.844 -0.595 8.875 1 40.69 19 TRP B O 1
ATOM 5146 N N . ARG B 1 20 ? 16.469 0.508 9.859 1 44.78 20 ARG B N 1
ATOM 5147 C CA . ARG B 1 20 ? 17.453 -0.013 8.922 1 44.78 20 ARG B CA 1
ATOM 5148 C C . ARG B 1 20 ? 17.625 -1.521 9.078 1 44.78 20 ARG B C 1
ATOM 5150 O O . ARG B 1 20 ? 17.719 -2.246 8.086 1 44.78 20 ARG B O 1
ATOM 5157 N N . ARG B 1 21 ? 17.547 -1.925 10.359 1 42.75 21 ARG B N 1
ATOM 5158 C CA . ARG B 1 21 ? 17.75 -3.35 10.602 1 42.75 21 ARG B CA 1
ATOM 5159 C C . ARG B 1 21 ? 16.547 -4.16 10.133 1 42.75 21 ARG B C 1
ATOM 5161 O O . ARG B 1 21 ? 16.703 -5.223 9.523 1 42.75 21 ARG B O 1
ATOM 5168 N N . ILE B 1 22 ? 15.414 -3.645 10.453 1 41.91 22 ILE B N 1
ATOM 5169 C CA . ILE B 1 22 ? 14.234 -4.402 10.039 1 41.91 22 ILE B CA 1
ATOM 5170 C C . ILE B 1 22 ? 14.164 -4.449 8.516 1 41.91 22 ILE B C 1
ATOM 5172 O O . ILE B 1 22 ? 13.898 -5.504 7.938 1 41.91 22 ILE B O 1
ATOM 5176 N N . LEU B 1 23 ? 14.5 -3.352 7.984 1 40.56 23 LEU B N 1
ATOM 5177 C CA . LEU B 1 23 ? 14.531 -3.324 6.527 1 40.56 23 LEU B CA 1
ATOM 5178 C C . LEU B 1 23 ? 15.547 -4.324 5.984 1 40.56 23 LEU B C 1
ATOM 5180 O O . LEU B 1 23 ? 15.281 -5.027 5.008 1 40.56 23 LEU B O 1
ATOM 5184 N N . PHE B 1 24 ? 16.656 -4.383 6.703 1 41.09 24 PHE B N 1
ATOM 5185 C CA . PHE B 1 24 ? 17.688 -5.324 6.289 1 41.09 24 PHE B CA 1
ATOM 5186 C C . PHE B 1 24 ? 17.203 -6.762 6.426 1 41.09 24 PHE B C 1
ATOM 5188 O O . PHE B 1 24 ? 17.406 -7.578 5.523 1 41.09 24 PHE B O 1
ATOM 5195 N N . VAL B 1 25 ? 16.547 -7.023 7.52 1 40.16 25 VAL B N 1
ATOM 5196 C CA . VAL B 1 25 ? 16.125 -8.398 7.75 1 40.16 25 VAL B CA 1
ATOM 5197 C C . VAL B 1 25 ? 15.031 -8.773 6.754 1 40.16 25 VAL B C 1
ATOM 5199 O O . VAL B 1 25 ? 15.047 -9.867 6.188 1 40.16 25 VAL B O 1
ATOM 5202 N N . VAL B 1 26 ? 14.117 -7.895 6.586 1 40.97 26 VAL B N 1
ATOM 5203 C CA . VAL B 1 26 ? 13.062 -8.188 5.625 1 40.97 26 VAL B CA 1
ATOM 5204 C C . VAL B 1 26 ? 13.656 -8.281 4.219 1 40.97 26 VAL B C 1
ATOM 5206 O O . VAL B 1 26 ? 13.266 -9.148 3.436 1 40.97 26 VAL B O 1
ATOM 5209 N N . MET B 1 27 ? 14.586 -7.41 3.953 1 38.69 27 MET B N 1
ATOM 5210 C CA . MET B 1 27 ? 15.281 -7.402 2.672 1 38.69 27 MET B CA 1
ATOM 5211 C C . MET B 1 27 ? 16.047 -8.703 2.457 1 38.69 27 MET B C 1
ATOM 5213 O O . MET B 1 27 ? 16.125 -9.203 1.332 1 38.69 27 MET B O 1
ATOM 5217 N N . LEU B 1 28 ? 16.75 -9.125 3.543 1 38.16 28 LEU B N 1
ATOM 5218 C CA . LEU B 1 28 ? 17.594 -10.312 3.41 1 38.16 28 LEU B CA 1
ATOM 5219 C C . LEU B 1 28 ? 16.75 -11.586 3.438 1 38.16 28 LEU B C 1
ATOM 5221 O O . LEU B 1 28 ? 17.094 -12.57 2.781 1 38.16 28 LEU B O 1
ATOM 5225 N N . SER B 1 29 ? 15.734 -11.578 4.219 1 37.88 29 SER B N 1
ATOM 5226 C CA . SER B 1 29 ? 15.039 -12.852 4.398 1 37.88 29 SER B CA 1
ATOM 5227 C C . SER B 1 29 ? 14.141 -13.164 3.205 1 37.88 29 SER B C 1
ATOM 5229 O O . SER B 1 29 ? 13.922 -14.328 2.877 1 37.88 29 SER B O 1
ATOM 5231 N N . CYS B 1 30 ? 13.602 -12.164 2.641 1 41.06 30 CYS B N 1
ATOM 5232 C CA . CYS B 1 30 ? 12.688 -12.469 1.546 1 41.06 30 CYS B CA 1
ATOM 5233 C C . CYS B 1 30 ? 13.43 -13.086 0.37 1 41.06 30 CYS B C 1
ATOM 5235 O O . CYS B 1 30 ? 12.969 -14.07 -0.215 1 41.06 30 CYS B O 1
ATOM 5237 N N . PRO B 1 31 ? 14.516 -12.461 0.009 1 39.19 31 PRO B N 1
ATOM 5238 C CA . PRO B 1 31 ? 15.18 -13.086 -1.139 1 39.19 31 PRO B CA 1
ATOM 5239 C C . PRO B 1 31 ? 15.734 -14.469 -0.813 1 39.19 31 PRO B C 1
ATOM 5241 O O . PRO B 1 31 ? 15.75 -15.352 -1.674 1 39.19 31 PRO B O 1
ATOM 5244 N N . SER B 1 32 ? 16.203 -14.633 0.358 1 38.75 32 SER B N 1
ATOM 5245 C CA . SER B 1 32 ? 16.812 -15.93 0.647 1 38.75 32 SER B CA 1
ATOM 5246 C C . SER B 1 32 ? 15.797 -17.062 0.524 1 38.75 32 SER B C 1
ATOM 5248 O O . SER B 1 32 ? 16.141 -18.172 0.134 1 38.75 32 SER B O 1
ATOM 5250 N N . PHE B 1 33 ? 14.695 -16.766 0.943 1 40.06 33 PHE B N 1
ATOM 5251 C CA . PHE B 1 33 ? 13.688 -17.812 0.789 1 40.06 33 PHE B CA 1
ATOM 5252 C C . PHE B 1 33 ? 13.445 -18.125 -0.684 1 40.06 33 PHE B C 1
ATOM 5254 O O . PHE B 1 33 ? 13.352 -19.281 -1.073 1 40.06 33 PHE B O 1
ATOM 5261 N N . PHE B 1 34 ? 13.414 -17.094 -1.398 1 42.25 34 PHE B N 1
ATOM 5262 C CA . PHE B 1 34 ? 13.102 -17.328 -2.805 1 42.25 34 PHE B CA 1
ATOM 5263 C C . PHE B 1 34 ? 14.297 -17.938 -3.525 1 42.25 34 PHE B C 1
ATOM 5265 O O . PHE B 1 34 ? 14.133 -18.75 -4.438 1 42.25 34 PHE B O 1
ATOM 5272 N N . ILE B 1 35 ? 15.477 -17.531 -3.102 1 42.72 35 ILE B N 1
ATOM 5273 C CA . ILE B 1 35 ? 16.672 -18.125 -3.688 1 42.72 35 ILE B CA 1
ATOM 5274 C C . ILE B 1 35 ? 16.75 -19.609 -3.334 1 42.72 35 ILE B C 1
ATOM 5276 O O . ILE B 1 35 ? 17.047 -20.438 -4.188 1 42.72 35 ILE B O 1
ATOM 5280 N N . HIS B 1 36 ? 16.547 -19.859 -2.15 1 40.31 36 HIS B N 1
ATOM 5281 C CA . HIS B 1 36 ? 16.625 -21.266 -1.778 1 40.31 36 HIS B CA 1
ATOM 5282 C C . HIS B 1 36 ? 15.539 -22.078 -2.473 1 40.31 36 HIS B C 1
ATOM 5284 O O . HIS B 1 36 ? 15.75 -23.25 -2.805 1 40.31 36 HIS B O 1
ATOM 5290 N N . ALA B 1 37 ? 14.492 -21.562 -2.68 1 41.91 37 ALA B N 1
ATOM 5291 C CA . ALA B 1 37 ? 13.438 -22.297 -3.369 1 41.91 37 ALA B CA 1
ATOM 5292 C C . ALA B 1 37 ? 13.836 -22.609 -4.812 1 41.91 37 ALA B C 1
ATOM 5294 O O . ALA B 1 37 ? 13.555 -23.688 -5.32 1 41.91 37 ALA B O 1
ATOM 5295 N N . GLU B 1 38 ? 14.461 -21.672 -5.473 1 44.31 38 GLU B N 1
ATOM 5296 C CA . GLU B 1 38 ? 14.883 -21.938 -6.844 1 44.31 38 GLU B CA 1
ATOM 5297 C C . GLU B 1 38 ? 16.031 -22.938 -6.891 1 44.31 38 GLU B C 1
ATOM 5299 O O . GLU B 1 38 ? 16.062 -23.812 -7.762 1 44.31 38 GLU B O 1
ATOM 5304 N N . ALA B 1 39 ? 17.047 -22.734 -6.02 1 43 39 ALA B N 1
ATOM 5305 C CA . ALA B 1 39 ? 18.156 -23.688 -6.031 1 43 39 ALA B CA 1
ATOM 5306 C C . ALA B 1 39 ? 17.641 -25.109 -5.781 1 43 39 ALA B C 1
ATOM 5308 O O . ALA B 1 39 ? 18.188 -26.062 -6.336 1 43 39 ALA B O 1
ATOM 5309 N N . SER B 1 40 ? 16.766 -25.25 -4.918 1 41.72 40 SER B N 1
ATOM 5310 C CA . SER B 1 40 ? 16.203 -26.578 -4.68 1 41.72 40 SER B CA 1
ATOM 5311 C C . SER B 1 40 ? 15.375 -27.047 -5.867 1 41.72 40 SER B C 1
ATOM 5313 O O . SER B 1 40 ? 15.094 -28.234 -5.996 1 41.72 40 SER B O 1
ATOM 5315 N N . PHE B 1 41 ? 14.969 -26.125 -6.613 1 43.97 41 PHE B N 1
ATOM 5316 C CA . PHE B 1 41 ? 14.102 -26.469 -7.734 1 43.97 41 PHE B CA 1
ATOM 5317 C C . PHE B 1 41 ? 14.898 -27.078 -8.883 1 43.97 41 PHE B C 1
ATOM 5319 O O . PHE B 1 41 ? 14.375 -27.875 -9.656 1 43.97 41 PHE B O 1
ATOM 5326 N N . HIS B 1 42 ? 16.047 -26.609 -9.109 1 44.56 42 HIS B N 1
ATOM 5327 C CA . HIS B 1 42 ? 16.828 -27.094 -10.25 1 44.56 42 HIS B CA 1
ATOM 5328 C C . HIS B 1 42 ? 17.312 -28.531 -10.023 1 44.56 42 HIS B C 1
ATOM 5330 O O . HIS B 1 42 ? 17.953 -29.125 -10.891 1 44.56 42 HIS B O 1
ATOM 5336 N N . GLN B 1 43 ? 17.109 -29 -8.859 1 43.5 43 GLN B N 1
ATOM 5337 C CA . GLN B 1 43 ? 17.766 -30.297 -8.734 1 43.5 43 GLN B CA 1
ATOM 5338 C C . GLN B 1 43 ? 16.906 -31.391 -9.375 1 43.5 43 GLN B C 1
ATOM 5340 O O . GLN B 1 43 ? 16.438 -32.312 -8.68 1 43.5 43 GLN B O 1
ATOM 5345 N N . GLY B 1 44 ? 15.984 -31.062 -10.195 1 43.97 44 GLY B N 1
ATOM 5346 C CA . GLY B 1 44 ? 15.391 -32.25 -10.766 1 43.97 44 GLY B CA 1
ATOM 5347 C C . GLY B 1 44 ? 16.391 -33.125 -11.508 1 43.97 44 GLY B C 1
ATOM 5348 O O . GLY B 1 44 ? 17.469 -32.656 -11.883 1 43.97 44 GLY B O 1
ATOM 5349 N N . ASP B 1 45 ? 16.203 -34.375 -11.477 1 48.59 45 ASP B N 1
ATOM 5350 C CA . ASP B 1 45 ? 17.016 -35.469 -12.07 1 48.59 45 ASP B CA 1
ATOM 5351 C C . ASP B 1 45 ? 17.219 -35.219 -13.562 1 48.59 45 ASP B C 1
ATOM 5353 O O . ASP B 1 45 ? 16.344 -35.531 -14.375 1 48.59 45 ASP B O 1
ATOM 5357 N N . CYS B 1 46 ? 17.859 -34.188 -13.961 1 51.19 46 CYS B N 1
ATOM 5358 C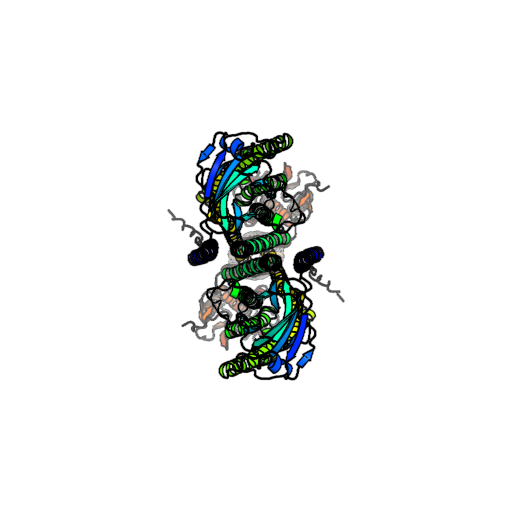 CA . CYS B 1 46 ? 18.422 -34.188 -15.305 1 51.19 46 CYS B CA 1
ATOM 5359 C C . CYS B 1 46 ? 19.109 -35.5 -15.609 1 51.19 46 CYS B C 1
ATOM 5361 O O . CYS B 1 46 ? 19.953 -35.969 -14.836 1 51.19 46 CYS B O 1
ATOM 5363 N N . VAL B 1 47 ? 18.344 -36.344 -16.219 1 57.31 47 VAL B N 1
ATOM 5364 C CA . VAL B 1 47 ? 19.016 -37.562 -16.672 1 57.31 47 VAL B CA 1
ATOM 5365 C C . VAL B 1 47 ? 20.281 -37.156 -17.453 1 57.31 47 VAL B C 1
ATOM 5367 O O . VAL B 1 47 ? 20.25 -36.25 -18.297 1 57.31 47 VAL B O 1
ATOM 5370 N N . ASN B 1 48 ? 21.375 -37.344 -16.844 1 61.56 48 ASN B N 1
ATOM 5371 C CA . ASN B 1 48 ? 22.672 -37.125 -17.484 1 61.56 48 ASN B CA 1
ATOM 5372 C C . ASN B 1 48 ? 22.766 -37.875 -18.812 1 61.56 48 ASN B C 1
ATOM 5374 O O . ASN B 1 48 ? 23.141 -39.062 -18.828 1 61.56 48 ASN B O 1
ATOM 5378 N N . LEU B 1 49 ? 21.859 -37.5 -19.781 1 71.25 49 LEU B N 1
ATOM 5379 C CA . LEU B 1 49 ? 22.078 -38.031 -21.125 1 71.25 49 LEU B CA 1
ATOM 5380 C C . LEU B 1 49 ? 23.359 -37.469 -21.734 1 71.25 49 LEU B C 1
ATOM 5382 O O . LEU B 1 49 ? 23.609 -36.281 -21.656 1 71.25 49 LEU B O 1
ATOM 5386 N N . CYS B 1 50 ? 24.203 -38.375 -22.047 1 79.94 50 CYS B N 1
ATOM 5387 C CA . CYS B 1 50 ? 25.422 -37.938 -22.75 1 79.94 50 CYS B CA 1
ATOM 5388 C C . CYS B 1 50 ? 25.078 -37.406 -24.125 1 79.94 50 CYS B C 1
ATOM 5390 O O . CYS B 1 50 ? 24.375 -38.031 -24.891 1 79.94 50 CYS B O 1
ATOM 5392 N N . TYR B 1 51 ? 25.391 -36.094 -24.297 1 87.75 51 TYR B N 1
ATOM 5393 C CA . TYR B 1 51 ? 25.109 -35.469 -25.594 1 87.75 51 TYR B CA 1
ATOM 5394 C C . TYR B 1 51 ? 26.328 -34.719 -26.109 1 87.75 51 TYR B C 1
ATOM 5396 O O . TYR B 1 51 ? 27.234 -34.375 -25.344 1 87.75 51 TYR B O 1
ATOM 5404 N N . GLN B 1 52 ? 26.453 -34.656 -27.406 1 90.31 52 GLN B N 1
ATOM 5405 C CA . GLN B 1 52 ? 27.422 -33.812 -28.109 1 90.31 52 GLN B CA 1
ATOM 5406 C C . GLN B 1 52 ? 26.734 -32.812 -29.016 1 90.31 52 GLN B C 1
ATOM 5408 O O . GLN B 1 52 ? 25.734 -33.125 -29.672 1 90.31 52 GLN B O 1
ATOM 5413 N N . ILE B 1 53 ? 27.156 -31.578 -28.906 1 93.88 53 ILE B N 1
ATOM 5414 C CA . ILE B 1 53 ? 26.578 -30.531 -29.734 1 93.88 53 ILE B CA 1
ATOM 5415 C C . ILE B 1 53 ? 27.672 -29.828 -30.531 1 93.88 53 ILE B C 1
ATOM 5417 O O . ILE B 1 53 ? 28.75 -29.531 -30 1 93.88 53 ILE B O 1
ATOM 5421 N N . GLU B 1 54 ? 27.438 -29.672 -31.812 1 94.56 54 GLU B N 1
ATOM 5422 C CA . GLU B 1 54 ? 28.359 -28.984 -32.719 1 94.56 54 GLU B CA 1
ATOM 5423 C C . GLU B 1 54 ? 27.656 -27.844 -33.438 1 94.56 54 GLU B C 1
ATOM 5425 O O . GLU B 1 54 ? 26.5 -27.969 -33.844 1 94.56 54 GLU B O 1
ATOM 5430 N N . GLN B 1 55 ? 28.312 -26.75 -33.531 1 94.31 55 GLN B N 1
ATOM 5431 C CA . GLN B 1 55 ? 27.766 -25.625 -34.281 1 94.31 55 GLN B CA 1
ATOM 5432 C C . GLN B 1 55 ? 28.156 -25.703 -35.75 1 94.31 55 GLN B C 1
ATOM 5434 O O . GLN B 1 55 ? 29.328 -25.922 -36.062 1 94.31 55 GLN B O 1
ATOM 5439 N N . LEU B 1 56 ? 27.172 -25.562 -36.594 1 93.44 56 LEU B N 1
ATOM 5440 C CA . LEU B 1 56 ? 27.406 -25.547 -38.031 1 93.44 56 LEU B CA 1
ATOM 5441 C C . LEU B 1 56 ? 27.641 -24.125 -38.531 1 93.44 56 LEU B C 1
ATOM 5443 O O . LEU B 1 56 ? 26.844 -23.219 -38.281 1 93.44 56 LEU B O 1
ATOM 5447 N N . HIS B 1 57 ? 28.766 -23.922 -39.156 1 91.25 57 HIS B N 1
ATOM 5448 C CA . HIS B 1 57 ? 29.109 -22.594 -39.625 1 91.25 57 HIS B CA 1
ATOM 5449 C C . HIS B 1 57 ? 28.562 -22.359 -41.031 1 91.25 57 HIS B C 1
ATOM 5451 O O . HIS B 1 57 ? 29.328 -22.234 -42 1 91.25 57 HIS B O 1
ATOM 5457 N N . VAL B 1 58 ? 27.219 -22.391 -41.125 1 88.88 58 VAL B N 1
ATOM 5458 C CA . VAL B 1 58 ? 26.516 -22.125 -42.375 1 88.88 58 VAL B CA 1
ATOM 5459 C C . VAL B 1 58 ? 25.453 -21.031 -42.156 1 88.88 58 VAL B C 1
ATOM 5461 O O . VAL B 1 58 ? 24.875 -20.953 -41.094 1 88.88 58 VAL B O 1
ATOM 5464 N N . ASP B 1 59 ? 25.266 -20.234 -43.156 1 82.75 59 ASP B N 1
ATOM 5465 C CA . ASP B 1 59 ? 24.312 -19.125 -43.031 1 82.75 59 ASP B CA 1
ATOM 5466 C C . ASP B 1 59 ? 22.906 -19.578 -43.438 1 82.75 59 ASP B C 1
ATOM 5468 O O . ASP B 1 59 ? 21.906 -18.953 -43.031 1 82.75 59 ASP B O 1
ATOM 5472 N N . TYR B 1 60 ? 22.828 -20.609 -44.281 1 84.31 60 TYR B N 1
ATOM 5473 C CA . TYR B 1 60 ? 21.531 -21.047 -44.75 1 84.31 60 TYR B CA 1
ATOM 5474 C C . TYR B 1 60 ? 21.5 -22.547 -45 1 84.31 60 TYR B C 1
ATOM 5476 O O . TYR B 1 60 ? 22.5 -23.125 -45.438 1 84.31 60 TYR B O 1
ATOM 5484 N N . LEU B 1 61 ? 20.5 -23.188 -44.469 1 85.62 61 LEU B N 1
ATOM 5485 C CA . LEU B 1 61 ? 20.266 -24.594 -44.812 1 85.62 61 LEU B CA 1
ATOM 5486 C C . LEU B 1 61 ? 18.938 -24.75 -45.531 1 85.62 61 LEU B C 1
ATOM 5488 O O . LEU B 1 61 ? 17.938 -24.109 -45.188 1 85.62 61 LEU B O 1
ATOM 5492 N N . PRO B 1 62 ? 18.922 -25.531 -46.625 1 78.12 62 PRO B N 1
ATOM 5493 C CA . PRO B 1 62 ? 17.672 -25.734 -47.344 1 78.12 62 PRO B CA 1
ATOM 5494 C C . PRO B 1 62 ? 16.594 -26.406 -46.5 1 78.12 62 PRO B C 1
ATOM 5496 O O . PRO B 1 62 ? 16.906 -27.109 -45.531 1 78.12 62 PRO B O 1
ATOM 5499 N N . THR B 1 63 ? 15.383 -26.094 -46.781 1 73.75 63 THR B N 1
ATOM 5500 C CA . THR B 1 63 ? 14.234 -26.641 -46.062 1 73.75 63 THR B CA 1
ATOM 5501 C C . THR B 1 63 ? 14.016 -28.094 -46.406 1 73.75 63 THR B C 1
ATOM 5503 O O . THR B 1 63 ? 13.273 -28.797 -45.719 1 73.75 63 THR B O 1
ATOM 5506 N N . ALA B 1 64 ? 14.727 -28.625 -47.438 1 70.5 64 ALA B N 1
ATOM 5507 C CA . ALA B 1 64 ? 14.57 -30.016 -47.875 1 70.5 64 ALA B CA 1
ATOM 5508 C C . ALA B 1 64 ? 15.141 -30.969 -46.812 1 70.5 64 ALA B C 1
ATOM 5510 O O . ALA B 1 64 ? 16 -30.578 -46.031 1 70.5 64 ALA B O 1
ATOM 5511 N N . PRO B 1 65 ? 14.516 -32.125 -46.688 1 75.88 65 PRO B N 1
ATOM 5512 C CA . PRO B 1 65 ? 15.07 -33.094 -45.75 1 75.88 65 PRO B CA 1
ATOM 5513 C C . PRO B 1 65 ? 16.531 -33.438 -46.031 1 75.88 65 PRO B C 1
ATOM 5515 O O . PRO B 1 65 ? 16.891 -33.781 -47.156 1 75.88 65 PRO B O 1
ATOM 5518 N N . LEU B 1 66 ? 17.359 -33.062 -45.156 1 78.19 66 LEU B N 1
ATOM 5519 C CA . LEU B 1 66 ? 18.781 -33.312 -45.25 1 78.19 66 LEU B CA 1
ATOM 5520 C C . LEU B 1 66 ? 19.172 -34.594 -44.531 1 78.19 66 LEU B C 1
ATOM 5522 O O . LEU B 1 66 ? 18.547 -34.969 -43.562 1 78.19 66 LEU B O 1
ATOM 5526 N N . THR B 1 67 ? 20.109 -35.312 -45.156 1 82.31 67 THR B N 1
ATOM 5527 C CA . THR B 1 67 ? 20.625 -36.531 -44.531 1 82.31 67 THR B CA 1
ATOM 5528 C C . THR B 1 67 ? 21.812 -36.25 -43.625 1 82.31 67 THR B C 1
ATOM 5530 O O . THR B 1 67 ? 22.375 -35.156 -43.688 1 82.31 67 THR B O 1
ATOM 5533 N N . LEU B 1 68 ? 22.156 -37.125 -42.781 1 88.31 68 LEU B N 1
ATOM 5534 C CA . LEU B 1 68 ? 23.25 -36.969 -41.812 1 88.31 68 LEU B CA 1
ATOM 5535 C C . LEU B 1 68 ? 24.578 -36.781 -42.562 1 88.31 68 LEU B C 1
ATOM 5537 O O . LEU B 1 68 ? 25.422 -36 -42.125 1 88.31 68 LEU B O 1
ATOM 5541 N N . SER B 1 69 ? 24.75 -37.531 -43.656 1 86.06 69 SER B N 1
ATOM 5542 C CA . SER B 1 69 ? 26 -37.438 -44.406 1 86.06 69 SER B CA 1
ATOM 5543 C C . SER B 1 69 ? 26.203 -36.062 -45 1 86.06 69 SER B C 1
ATOM 5545 O O . SER B 1 69 ? 27.312 -35.531 -45.031 1 86.06 69 SER B O 1
ATOM 5547 N N . GLN B 1 70 ? 25.141 -35.438 -45.406 1 86.19 70 GLN B N 1
ATOM 5548 C CA . GLN B 1 70 ? 25.219 -34.094 -45.969 1 86.19 70 GLN B CA 1
ATOM 5549 C C . GLN B 1 70 ? 25.578 -33.062 -44.906 1 86.19 70 GLN B C 1
ATOM 5551 O O . GLN B 1 70 ? 26.328 -32.125 -45.188 1 86.19 70 GLN B O 1
ATOM 5556 N N . ILE B 1 71 ? 25.062 -33.25 -43.75 1 89.88 71 ILE B N 1
ATOM 5557 C CA . ILE B 1 71 ? 25.312 -32.312 -42.656 1 89.88 71 ILE B CA 1
ATOM 5558 C C . ILE B 1 71 ? 26.734 -32.469 -42.125 1 89.88 71 ILE B C 1
ATOM 5560 O O . ILE B 1 71 ? 27.391 -31.484 -41.812 1 89.88 71 ILE B O 1
ATOM 5564 N N . ARG B 1 72 ? 27.203 -33.688 -42.031 1 88.94 72 ARG B N 1
ATOM 5565 C CA . ARG B 1 72 ? 28.547 -33.938 -41.5 1 88.94 72 ARG B CA 1
ATOM 5566 C C . ARG B 1 72 ? 29.609 -33.438 -42.469 1 88.94 72 ARG B C 1
ATOM 5568 O O . ARG B 1 72 ? 30.766 -33.219 -42.062 1 88.94 72 ARG B O 1
ATOM 5575 N N . ALA B 1 73 ? 29.203 -33.156 -43.719 1 88.81 73 ALA B N 1
ATOM 5576 C CA . ALA B 1 73 ? 30.141 -32.625 -44.688 1 88.81 73 ALA B CA 1
ATOM 5577 C C . ALA B 1 73 ? 30.359 -31.141 -44.531 1 88.81 73 ALA B C 1
ATOM 5579 O O . ALA B 1 73 ? 31.328 -30.562 -45.031 1 88.81 73 ALA B O 1
ATOM 5580 N N . LEU B 1 74 ? 29.531 -30.562 -43.75 1 91.75 74 LEU B N 1
ATOM 5581 C CA . LEU B 1 74 ? 29.609 -29.125 -43.531 1 91.75 74 LEU B CA 1
ATOM 5582 C C . LEU B 1 74 ? 30.609 -28.812 -42.438 1 91.75 74 LEU B C 1
ATOM 5584 O O . LEU B 1 74 ? 30.844 -29.641 -41.531 1 91.75 74 LEU B O 1
ATOM 5588 N N . PRO B 1 75 ? 31.25 -27.625 -42.438 1 92.25 75 PRO B N 1
ATOM 5589 C CA . PRO B 1 75 ? 32.156 -27.234 -41.344 1 92.25 75 PRO B CA 1
ATOM 5590 C C . PRO B 1 75 ? 31.453 -27.062 -40 1 92.25 75 PRO B C 1
ATOM 5592 O O . PRO B 1 75 ? 30.438 -26.359 -39.938 1 92.25 75 PRO B O 1
ATOM 5595 N N . ALA B 1 76 ? 31.938 -27.859 -39.031 1 93.31 76 ALA B N 1
ATOM 5596 C CA . ALA B 1 76 ? 31.344 -27.828 -37.688 1 93.31 76 ALA B CA 1
ATOM 5597 C C . ALA B 1 76 ? 32.406 -27.719 -36.625 1 93.31 76 ALA B C 1
ATOM 5599 O O . ALA B 1 76 ? 33.562 -28.172 -36.812 1 93.31 76 ALA B O 1
ATOM 5600 N N . SER B 1 77 ? 32.156 -27.047 -35.531 1 92.94 77 SER B N 1
ATOM 5601 C CA . SER B 1 77 ? 33 -26.953 -34.344 1 92.94 77 SER B CA 1
ATOM 5602 C C . SER B 1 77 ? 32.281 -27.375 -33.094 1 92.94 77 SER B C 1
ATOM 5604 O O . SER B 1 77 ? 31.094 -27.078 -32.938 1 92.94 77 SER B O 1
ATOM 5606 N N . PRO B 1 78 ? 33 -28.141 -32.25 1 92.19 78 PRO B N 1
ATOM 5607 C CA . PRO B 1 78 ? 32.375 -28.516 -30.984 1 92.19 78 PRO B CA 1
ATOM 5608 C C . PRO B 1 78 ? 32.031 -27.312 -30.109 1 92.19 78 PRO B C 1
ATOM 5610 O O . PRO B 1 78 ? 32.781 -26.344 -30.078 1 92.19 78 PRO B O 1
ATOM 5613 N N . LEU B 1 79 ? 30.891 -27.391 -29.531 1 90.56 79 LEU B N 1
ATOM 5614 C CA . LEU B 1 79 ? 30.391 -26.266 -28.734 1 90.56 79 LEU B CA 1
ATOM 5615 C C . LEU B 1 79 ? 30.188 -26.672 -27.281 1 90.56 79 LEU B C 1
ATOM 5617 O O . LEU B 1 79 ? 29.719 -27.781 -27 1 90.56 79 LEU B O 1
ATOM 5621 N N . THR B 1 80 ? 30.672 -25.844 -26.406 1 85.31 80 THR B N 1
ATOM 5622 C CA . THR B 1 80 ? 30.375 -26.031 -24.984 1 85.31 80 THR B CA 1
ATOM 5623 C C . THR B 1 80 ? 29.25 -25.094 -24.547 1 85.31 80 THR B C 1
ATOM 5625 O O . THR B 1 80 ? 29.234 -23.922 -24.922 1 85.31 80 THR B O 1
ATOM 5628 N N . LEU B 1 81 ? 28.312 -25.578 -23.906 1 83.06 81 LEU B N 1
ATOM 5629 C CA . LEU B 1 81 ? 27.203 -24.781 -23.422 1 83.06 81 LEU B CA 1
ATOM 5630 C C . LEU B 1 81 ? 27.469 -24.25 -22.016 1 83.06 81 LEU B C 1
ATOM 5632 O O . LEU B 1 81 ? 28.188 -24.891 -21.234 1 83.06 81 LEU B O 1
ATOM 5636 N N . PRO B 1 82 ? 27.016 -23.094 -21.734 1 82.38 82 PRO B N 1
ATOM 5637 C CA . PRO B 1 82 ? 26.031 -22.266 -22.453 1 82.38 82 PRO B CA 1
ATOM 5638 C C . PRO B 1 82 ? 26.656 -21.438 -23.562 1 82.38 82 PRO B C 1
ATOM 5640 O O . PRO B 1 82 ? 27.812 -21.016 -23.438 1 82.38 82 PRO B O 1
ATOM 5643 N N . TRP B 1 83 ? 25.875 -21.219 -24.656 1 83.25 83 TRP B N 1
ATOM 5644 C CA . TRP B 1 83 ? 26.297 -20.469 -25.828 1 83.25 83 TRP B CA 1
ATOM 5645 C C . TRP B 1 83 ? 25.469 -19.203 -26 1 83.25 83 TRP B C 1
ATOM 5647 O O . TRP B 1 83 ? 24.25 -19.203 -25.75 1 83.25 83 TRP B O 1
ATOM 5657 N N . SER B 1 84 ? 26.078 -18.094 -26.297 1 81.12 84 SER B N 1
ATOM 5658 C CA . SER B 1 84 ? 25.391 -16.844 -26.578 1 81.12 84 SER B CA 1
ATOM 5659 C C . SER B 1 84 ? 26 -16.125 -27.781 1 81.12 84 SER B C 1
ATOM 5661 O O . SER B 1 84 ? 27.234 -16.078 -27.906 1 81.12 84 SER B O 1
ATOM 5663 N N . ALA B 1 85 ? 25.219 -15.703 -28.75 1 78.56 85 ALA B N 1
ATOM 5664 C CA . ALA B 1 85 ? 25.703 -14.984 -29.922 1 78.56 85 ALA B CA 1
ATOM 5665 C C . ALA B 1 85 ? 25.141 -13.57 -29.969 1 78.56 85 ALA B C 1
ATOM 5667 O O . ALA B 1 85 ? 25.266 -12.875 -30.984 1 78.56 85 ALA B O 1
ATOM 5668 N N . GLY B 1 86 ? 24.531 -13.133 -28.891 1 75.81 86 GLY B N 1
ATOM 5669 C CA . GLY B 1 86 ? 24 -11.773 -28.859 1 75.81 86 GLY B CA 1
ATOM 5670 C C . GLY B 1 86 ? 22.906 -11.539 -29.875 1 75.81 86 GLY B C 1
ATOM 5671 O O . GLY B 1 86 ? 22 -12.367 -30.031 1 75.81 86 GLY B O 1
ATOM 5672 N N . PHE B 1 87 ? 22.938 -10.281 -30.531 1 77.44 87 PHE B N 1
ATOM 5673 C CA . PHE B 1 87 ? 21.875 -9.906 -31.453 1 77.44 87 PHE B CA 1
ATOM 5674 C C . PHE B 1 87 ? 22.328 -10.117 -32.906 1 77.44 87 PHE B C 1
ATOM 5676 O O . PHE B 1 87 ? 23.141 -9.352 -33.406 1 77.44 87 PHE B O 1
ATOM 5683 N N . THR B 1 88 ? 22.094 -11.359 -33.406 1 73.88 88 THR B N 1
ATOM 5684 C CA . THR B 1 88 ? 22.453 -11.648 -34.781 1 73.88 88 THR B CA 1
ATOM 5685 C C . THR B 1 88 ? 21.188 -11.906 -35.625 1 73.88 88 THR B C 1
ATOM 5687 O O . THR B 1 88 ? 20.188 -12.414 -35.094 1 73.88 88 THR B O 1
ATOM 5690 N N . SER B 1 89 ? 21.109 -11.5 -36.906 1 75.12 89 SER B N 1
ATOM 5691 C CA . SER B 1 89 ? 19.922 -11.594 -37.75 1 75.12 89 SER B CA 1
ATOM 5692 C C . SER B 1 89 ? 19.812 -12.977 -38.406 1 75.12 89 SER B C 1
ATOM 5694 O O . SER B 1 89 ? 18.719 -13.414 -38.75 1 75.12 89 SER B O 1
ATOM 5696 N N . GLN B 1 90 ? 20.906 -13.695 -38.562 1 81.69 90 GLN B N 1
ATOM 5697 C CA . GLN B 1 90 ? 20.875 -14.977 -39.25 1 81.69 90 GLN B CA 1
ATOM 5698 C C . GLN B 1 90 ? 20.594 -16.125 -38.281 1 81.69 90 GLN B C 1
ATOM 5700 O O . GLN B 1 90 ? 20.984 -16.062 -37.125 1 81.69 90 GLN B O 1
ATOM 5705 N N . PRO B 1 91 ? 19.891 -17.125 -38.75 1 89.81 91 PRO B N 1
ATOM 5706 C CA . PRO B 1 91 ? 19.641 -18.281 -37.875 1 89.81 91 PRO B CA 1
ATOM 5707 C C . PRO B 1 91 ? 20.922 -19.062 -37.594 1 89.81 91 PRO B C 1
ATOM 5709 O O . PRO B 1 91 ? 21.875 -19.031 -38.344 1 89.81 91 PRO B O 1
ATOM 5712 N N . ALA B 1 92 ? 20.984 -19.672 -36.438 1 92.12 92 ALA B N 1
ATOM 5713 C CA . ALA B 1 92 ? 22.094 -20.516 -36.031 1 92.12 92 ALA B CA 1
ATOM 5714 C C . ALA B 1 92 ? 21.719 -22 -36.125 1 92.12 92 ALA B C 1
ATOM 5716 O O . ALA B 1 92 ? 20.578 -22.375 -35.781 1 92.12 92 ALA B O 1
ATOM 5717 N N . PHE B 1 93 ? 22.625 -22.844 -36.656 1 93.75 93 PHE B N 1
ATOM 5718 C CA . PHE B 1 93 ? 22.375 -24.266 -36.844 1 93.75 93 PHE B CA 1
ATOM 5719 C C . PHE B 1 93 ? 23.312 -25.109 -36 1 93.75 93 PHE B C 1
ATOM 5721 O O . PHE B 1 93 ? 24.5 -24.812 -35.906 1 93.75 93 PHE B O 1
ATOM 5728 N N . PHE B 1 94 ? 22.734 -26.125 -35.344 1 95.19 94 PHE B N 1
ATOM 5729 C CA . PHE B 1 94 ? 23.516 -27 -34.469 1 95.19 94 PHE B CA 1
ATOM 5730 C C . PHE B 1 94 ? 23.219 -28.469 -34.781 1 95.19 94 PHE B C 1
ATOM 5732 O O . PHE B 1 94 ? 22.062 -28.828 -35.062 1 95.19 94 PHE B O 1
ATOM 5739 N N . LEU B 1 95 ? 24.203 -29.281 -34.719 1 93.75 95 LEU B N 1
ATOM 5740 C CA . LEU B 1 95 ? 24.047 -30.734 -34.812 1 93.75 95 LEU B CA 1
ATOM 5741 C C . LEU B 1 95 ? 24.078 -31.359 -33.406 1 93.75 95 LEU B C 1
ATOM 5743 O O . LEU B 1 95 ? 25.094 -31.266 -32.719 1 93.75 95 LEU B O 1
ATOM 5747 N N . LEU B 1 96 ? 22.984 -31.891 -33.062 1 93.62 96 LEU B N 1
ATOM 5748 C CA . LEU B 1 96 ? 22.859 -32.531 -31.734 1 93.62 96 LEU B CA 1
ATOM 5749 C C . LEU B 1 96 ? 22.906 -34.031 -31.844 1 93.62 96 LEU B C 1
ATOM 5751 O O . LEU B 1 96 ? 22.109 -34.625 -32.594 1 93.62 96 LEU B O 1
ATOM 5755 N N . THR B 1 97 ? 23.859 -34.625 -31.125 1 91 97 THR B N 1
ATOM 5756 C CA . THR B 1 97 ? 23.984 -36.062 -31.078 1 91 97 THR B CA 1
ATOM 5757 C C . THR B 1 97 ? 23.719 -36.594 -29.672 1 91 97 THR B C 1
ATOM 5759 O O . THR B 1 97 ? 24.422 -36.25 -28.734 1 91 97 THR B O 1
ATOM 5762 N N . LEU B 1 98 ? 22.688 -37.406 -29.609 1 90.06 98 LEU B N 1
ATOM 5763 C CA . LEU B 1 98 ? 22.328 -38 -28.328 1 90.06 98 LEU B CA 1
ATOM 5764 C C . LEU B 1 98 ? 22.797 -39.469 -28.266 1 90.06 98 LEU B C 1
ATOM 5766 O O . LEU B 1 98 ? 22.625 -40.219 -29.219 1 90.06 98 LEU B O 1
ATOM 5770 N N . HIS B 1 99 ? 23.422 -39.75 -27.078 1 88.12 99 HIS B N 1
ATOM 5771 C CA . HIS B 1 99 ? 23.859 -41.094 -26.844 1 88.12 99 HIS B CA 1
ATOM 5772 C C . HIS B 1 99 ? 23.062 -41.75 -25.703 1 88.12 99 HIS B C 1
ATOM 5774 O O . HIS B 1 99 ? 22.953 -41.188 -24.609 1 88.12 99 HIS B O 1
ATOM 5780 N N . THR B 1 100 ? 22.344 -42.781 -26.078 1 84.88 100 THR B N 1
ATOM 5781 C CA . THR B 1 100 ? 21.594 -43.469 -25.031 1 84.88 100 THR B CA 1
ATOM 5782 C C . THR B 1 100 ? 21.875 -44.969 -25.078 1 84.88 100 THR B C 1
ATOM 5784 O O . THR B 1 100 ? 22.047 -45.531 -26.156 1 84.88 100 THR B O 1
ATOM 5787 N N . GLU B 1 101 ? 22 -45.656 -23.891 1 81.81 101 GLU B N 1
ATOM 5788 C CA . GLU B 1 101 ? 22.203 -47.094 -23.781 1 81.81 101 GLU B CA 1
ATOM 5789 C C . GLU B 1 101 ? 20.875 -47.812 -23.516 1 81.81 101 GLU B C 1
ATOM 5791 O O . GLU B 1 101 ? 20.812 -49.031 -23.531 1 81.81 101 GLU B O 1
ATOM 5796 N N . ARG B 1 102 ? 19.875 -47.062 -23.312 1 83.44 102 ARG B N 1
ATOM 5797 C CA . ARG B 1 102 ? 18.578 -47.656 -22.969 1 83.44 102 ARG B CA 1
ATOM 5798 C C . ARG B 1 102 ? 17.656 -47.656 -24.188 1 83.44 102 ARG B C 1
ATOM 5800 O O . ARG B 1 102 ? 17.75 -46.812 -25.062 1 83.44 102 ARG B O 1
ATOM 5807 N N . ASP B 1 103 ? 16.797 -48.625 -24.266 1 78.81 103 ASP B N 1
ATOM 5808 C CA . ASP B 1 103 ? 15.773 -48.688 -25.312 1 78.81 103 ASP B CA 1
ATOM 5809 C C . ASP B 1 103 ? 14.492 -48 -24.891 1 78.81 103 ASP B C 1
ATOM 5811 O O . ASP B 1 103 ? 14.125 -48.031 -23.703 1 78.81 103 ASP B O 1
ATOM 5815 N N . HIS B 1 104 ? 13.828 -47.344 -25.797 1 80.88 104 HIS B N 1
ATOM 5816 C CA . HIS B 1 104 ? 12.523 -46.688 -25.672 1 80.88 104 HIS B CA 1
ATOM 5817 C C . HIS B 1 104 ? 12.555 -45.625 -24.578 1 80.88 104 HIS B C 1
ATOM 5819 O O . HIS B 1 104 ? 11.695 -45.594 -23.703 1 80.88 104 HIS B O 1
ATOM 5825 N N . LEU B 1 105 ? 13.594 -44.781 -24.719 1 81.75 105 LEU B N 1
ATOM 5826 C CA . LEU B 1 105 ? 13.734 -43.688 -23.75 1 81.75 105 LEU B CA 1
ATOM 5827 C C . LEU B 1 105 ? 12.945 -42.469 -24.203 1 81.75 105 LEU B C 1
ATOM 5829 O O . LEU B 1 105 ? 13.062 -42.062 -25.359 1 81.75 105 LEU B O 1
ATOM 5833 N N . GLN B 1 106 ? 12.016 -42.094 -23.375 1 84.19 106 GLN B N 1
ATOM 5834 C CA . GLN B 1 106 ? 11.297 -40.844 -23.625 1 84.19 106 GLN B CA 1
ATOM 5835 C C . GLN B 1 106 ? 11.891 -39.688 -22.812 1 84.19 106 GLN B C 1
ATOM 5837 O O . GLN B 1 106 ? 11.992 -39.781 -21.578 1 84.19 106 GLN B O 1
ATOM 5842 N N . GLN B 1 107 ? 12.359 -38.656 -23.531 1 86.5 107 GLN B N 1
ATOM 5843 C CA . GLN B 1 107 ? 12.977 -37.5 -22.875 1 86.5 107 GLN B CA 1
ATOM 5844 C C . GLN B 1 107 ? 12.422 -36.188 -23.438 1 86.5 107 GLN B C 1
ATOM 5846 O O . GLN B 1 107 ? 12 -36.125 -24.594 1 86.5 107 GLN B O 1
ATOM 5851 N N . ILE B 1 108 ? 12.414 -35.312 -22.578 1 88.75 108 ILE B N 1
ATOM 5852 C CA . ILE B 1 108 ? 12.07 -33.938 -23 1 88.75 108 ILE B CA 1
ATOM 5853 C C . ILE B 1 108 ? 13.336 -33.094 -23.078 1 88.75 108 ILE B C 1
ATOM 5855 O O . ILE B 1 108 ? 14.078 -33 -22.094 1 88.75 108 ILE B O 1
ATOM 5859 N N . ILE B 1 109 ? 13.586 -32.562 -24.25 1 90.44 109 ILE B N 1
ATOM 5860 C CA . ILE B 1 109 ? 14.719 -31.656 -24.453 1 90.44 109 ILE B CA 1
ATOM 5861 C C . ILE B 1 109 ? 14.258 -30.219 -24.328 1 90.44 109 ILE B C 1
ATOM 5863 O O . ILE B 1 109 ? 13.445 -29.75 -25.125 1 90.44 109 ILE B O 1
ATOM 5867 N N . GLU B 1 110 ? 14.758 -29.578 -23.344 1 90.88 110 GLU B N 1
ATOM 5868 C CA . GLU B 1 110 ? 14.422 -28.172 -23.141 1 90.88 110 GLU B CA 1
ATOM 5869 C C . GLU B 1 110 ? 15.531 -27.25 -23.672 1 90.88 110 GLU B C 1
ATOM 5871 O O . GLU B 1 110 ? 16.703 -27.438 -23.328 1 90.88 110 GLU B O 1
ATOM 5876 N N . VAL B 1 111 ? 15.109 -26.328 -24.516 1 90.06 111 VAL B N 1
ATOM 5877 C CA . VAL B 1 111 ? 16.031 -25.328 -25.031 1 90.06 111 VAL B CA 1
ATOM 5878 C C . VAL B 1 111 ? 15.812 -24 -24.328 1 90.06 111 VAL B C 1
ATOM 5880 O O . VAL B 1 111 ? 14.719 -23.438 -24.375 1 90.06 111 VAL B O 1
ATOM 5883 N N . SER B 1 112 ? 16.797 -23.594 -23.641 1 84.38 112 SER B N 1
ATOM 5884 C CA . SER B 1 112 ? 16.75 -22.344 -22.906 1 84.38 112 SER B CA 1
ATOM 5885 C C . SER B 1 112 ? 17.672 -21.297 -23.547 1 84.38 112 SER B C 1
ATOM 5887 O O . SER B 1 112 ? 18.688 -21.641 -24.141 1 84.38 112 SER B O 1
ATOM 5889 N N . PRO B 1 113 ? 17.203 -19.969 -23.484 1 82.31 113 PRO B N 1
ATOM 5890 C CA . PRO B 1 113 ? 16.203 -19.328 -22.625 1 82.31 113 PRO B CA 1
ATOM 5891 C C . PRO B 1 113 ? 14.812 -19.328 -23.234 1 82.31 113 PRO B C 1
ATOM 5893 O O . PRO B 1 113 ? 14.625 -19.797 -24.359 1 82.31 113 PRO B O 1
ATOM 5896 N N . THR B 1 114 ? 13.867 -18.766 -22.406 1 80.06 114 THR B N 1
ATOM 5897 C CA . THR B 1 114 ? 12.453 -18.828 -22.766 1 80.06 114 THR B CA 1
ATOM 5898 C C . THR B 1 114 ? 12.117 -17.844 -23.859 1 80.06 114 THR B C 1
ATOM 5900 O O . THR B 1 114 ? 11.109 -17.984 -24.562 1 80.06 114 THR B O 1
ATOM 5903 N N . PHE B 1 115 ? 12.93 -16.875 -24.125 1 79.5 115 PHE B N 1
ATOM 5904 C CA . PHE B 1 115 ? 12.508 -15.797 -25.016 1 79.5 115 PHE B CA 1
ATOM 5905 C C . PHE B 1 115 ? 12.945 -16.094 -26.453 1 79.5 115 PHE B C 1
ATOM 5907 O O . PHE B 1 115 ? 12.898 -15.203 -27.297 1 79.5 115 PHE B O 1
ATOM 5914 N N . LEU B 1 116 ? 13.367 -17.344 -26.688 1 85.12 116 LEU B N 1
ATOM 5915 C CA . LEU B 1 116 ? 13.672 -17.719 -28.062 1 85.12 116 LEU B CA 1
ATOM 5916 C C . LEU B 1 116 ? 12.414 -17.719 -28.922 1 85.12 116 LEU B C 1
ATOM 5918 O O . LEU B 1 116 ? 11.367 -18.203 -28.5 1 85.12 116 LEU B O 1
ATOM 5922 N N . GLU B 1 117 ? 12.477 -17.156 -30.062 1 83.81 117 GLU B N 1
ATOM 5923 C CA . GLU B 1 117 ? 11.297 -16.922 -30.891 1 83.81 117 GLU B CA 1
ATOM 5924 C C . GLU B 1 117 ? 10.922 -18.172 -31.688 1 83.81 117 GLU B C 1
ATOM 5926 O O . GLU B 1 117 ? 9.766 -18.594 -31.703 1 83.81 117 GLU B O 1
ATOM 5931 N N . LYS B 1 118 ? 11.883 -18.781 -32.406 1 87.56 118 LYS B N 1
ATOM 5932 C CA . LYS B 1 118 ? 11.625 -19.969 -33.219 1 87.56 118 LYS B CA 1
ATOM 5933 C C . LYS B 1 118 ? 12.758 -20.984 -33.094 1 87.56 118 LYS B C 1
ATOM 5935 O O . LYS B 1 118 ? 13.898 -20.688 -33.469 1 87.56 118 LYS B O 1
ATOM 5940 N N . VAL B 1 119 ? 12.469 -22.109 -32.5 1 91.75 119 VAL B N 1
ATOM 5941 C CA . VAL B 1 119 ? 13.414 -23.203 -32.344 1 91.75 119 VAL B CA 1
ATOM 5942 C C . VAL B 1 119 ? 12.859 -24.453 -33.031 1 91.75 119 VAL B C 1
ATOM 5944 O O . VAL B 1 119 ? 11.734 -24.875 -32.781 1 91.75 119 VAL B O 1
ATOM 5947 N N . THR B 1 120 ? 13.617 -24.984 -33.938 1 91.5 120 THR B N 1
ATOM 5948 C CA . THR B 1 120 ? 13.18 -26.156 -34.656 1 91.5 120 THR B CA 1
ATOM 5949 C C . THR B 1 120 ? 14.117 -27.344 -34.406 1 91.5 120 THR B C 1
ATOM 5951 O O . THR B 1 120 ? 15.336 -27.172 -34.406 1 91.5 120 THR B O 1
ATOM 5954 N N . LEU B 1 121 ? 13.57 -28.422 -34.062 1 92.12 121 LEU B N 1
ATOM 5955 C CA . LEU B 1 121 ? 14.297 -29.672 -33.906 1 92.12 121 LEU B CA 1
ATOM 5956 C C . LEU B 1 121 ? 13.891 -30.688 -34.969 1 92.12 121 LEU B C 1
ATOM 5958 O O . LEU B 1 121 ? 12.734 -31.109 -35.031 1 92.12 121 LEU B O 1
ATOM 5962 N N . ARG B 1 122 ? 14.812 -31.078 -35.844 1 89.5 122 ARG B N 1
ATOM 5963 C CA . ARG B 1 122 ? 14.562 -32.031 -36.938 1 89.5 122 ARG B CA 1
ATOM 5964 C C . ARG B 1 122 ? 15.414 -33.281 -36.781 1 89.5 122 ARG B C 1
ATOM 5966 O O . ARG B 1 122 ? 16.641 -33.188 -36.688 1 89.5 122 ARG B O 1
ATOM 5973 N N . PRO B 1 123 ? 14.727 -34.375 -36.688 1 88.56 123 PRO B N 1
ATOM 5974 C CA . PRO B 1 123 ? 15.516 -35.625 -36.656 1 88.56 123 PRO B CA 1
ATOM 5975 C C . PRO B 1 123 ? 16.219 -35.906 -38 1 88.56 123 PRO B C 1
ATOM 5977 O O . PRO B 1 123 ? 15.656 -35.625 -39.062 1 88.56 123 PRO B O 1
ATOM 5980 N N . LEU B 1 124 ? 17.469 -36.281 -37.875 1 86.62 124 LEU B N 1
ATOM 5981 C CA . LEU B 1 124 ? 18.234 -36.625 -39.062 1 86.62 124 LEU B CA 1
ATOM 5982 C C . LEU B 1 124 ? 18.297 -38.125 -39.281 1 86.62 124 LEU B C 1
ATOM 5984 O O . LEU B 1 124 ? 18.453 -38.906 -38.312 1 86.62 124 LEU B O 1
ATOM 5988 N N . LEU B 1 125 ? 17.828 -38.594 -40.469 1 70.44 125 LEU B N 1
ATOM 5989 C CA . LEU B 1 125 ? 17.797 -40 -40.812 1 70.44 125 LEU B CA 1
ATOM 5990 C C . LEU B 1 125 ? 19.188 -40.469 -41.219 1 70.44 125 LEU B C 1
ATOM 5992 O O . LEU B 1 125 ? 19.953 -39.75 -41.844 1 70.44 125 LEU B O 1
ATOM 5996 N N . ALA B 1 126 ? 19.641 -41.719 -40.562 1 62.78 126 ALA B N 1
ATOM 5997 C CA . ALA B 1 126 ? 20.922 -42.281 -40.969 1 62.78 126 ALA B CA 1
ATOM 5998 C C . ALA B 1 126 ? 20.938 -42.594 -42.469 1 62.78 126 ALA B C 1
ATOM 6000 O O . ALA B 1 126 ? 21.969 -42.406 -43.125 1 62.78 126 ALA B O 1
ATOM 6001 N N . ARG B 1 127 ? 19.828 -43.438 -43.188 1 58.44 127 ARG B N 1
ATOM 6002 C CA . ARG B 1 127 ? 19.766 -43.781 -44.594 1 58.44 127 ARG B CA 1
ATOM 6003 C C . ARG B 1 127 ? 18.547 -43.125 -45.25 1 58.44 127 ARG B C 1
ATOM 6005 O O . ARG B 1 127 ? 17.516 -42.938 -44.594 1 58.44 127 ARG B O 1
ATOM 6012 N N . PRO B 1 128 ? 18.766 -42.656 -46.469 1 54.06 128 PRO B N 1
ATOM 6013 C CA . PRO B 1 128 ? 17.609 -42.156 -47.25 1 54.06 128 PRO B CA 1
ATOM 6014 C C . PRO B 1 128 ? 16.469 -43.156 -47.312 1 54.06 128 PRO B C 1
ATOM 6016 O O . PRO B 1 128 ? 16.719 -44.344 -47.562 1 54.06 128 PRO B O 1
ATOM 6019 N N . GLY B 1 129 ? 15.203 -42.938 -46.875 1 52.78 129 GLY B N 1
ATOM 6020 C CA . GLY B 1 129 ? 14.078 -43.875 -46.969 1 52.78 129 GLY B CA 1
ATOM 6021 C C . GLY B 1 129 ? 13.68 -44.469 -45.625 1 52.78 129 GLY B C 1
ATOM 6022 O O . GLY B 1 129 ? 12.719 -45.219 -45.562 1 52.78 129 GLY B O 1
ATOM 6023 N N . ALA B 1 130 ? 14.625 -44.625 -44.75 1 51.47 130 ALA B N 1
ATOM 6024 C CA . ALA B 1 130 ? 14.242 -45.219 -43.469 1 51.47 130 ALA B CA 1
ATOM 6025 C C . ALA B 1 130 ? 13.078 -44.469 -42.844 1 51.47 130 ALA B C 1
ATOM 6027 O O . ALA B 1 130 ? 13 -43.25 -42.906 1 51.47 130 ALA B O 1
ATOM 6028 N N . LYS B 1 131 ? 11.992 -45.062 -42.875 1 50.72 131 LYS B N 1
ATOM 6029 C CA . LYS B 1 131 ? 10.758 -44.531 -42.312 1 50.72 131 LYS B CA 1
ATOM 6030 C C . LYS B 1 131 ? 10.969 -44.031 -40.875 1 50.72 131 LYS B C 1
ATOM 6032 O O . LYS B 1 131 ? 11.492 -44.781 -40.031 1 50.72 131 LYS B O 1
ATOM 6037 N N . HIS B 1 132 ? 11.234 -42.938 -40.75 1 50.25 132 HIS B N 1
ATOM 6038 C CA . HIS B 1 132 ? 11.234 -42.344 -39.438 1 50.25 132 HIS B CA 1
ATOM 6039 C C . HIS B 1 132 ? 9.891 -42.531 -38.75 1 50.25 132 HIS B C 1
ATOM 6041 O O . HIS B 1 132 ? 8.93 -41.812 -39.031 1 50.25 132 HIS B O 1
ATOM 6047 N N . GLU B 1 133 ? 9.469 -43.594 -38.75 1 47.31 133 GLU B N 1
ATOM 6048 C CA . GLU B 1 133 ? 8.125 -43.656 -38.188 1 47.31 133 GLU B CA 1
ATOM 6049 C C . GLU B 1 133 ? 7.922 -42.594 -37.094 1 47.31 133 GLU B C 1
ATOM 6051 O O . GLU B 1 133 ? 6.82 -42.062 -36.938 1 47.31 133 GLU B O 1
ATOM 6056 N N . GLN B 1 134 ? 8.906 -42.25 -36.094 1 52.31 134 GLN B N 1
ATOM 6057 C CA . GLN B 1 134 ? 8.414 -41.781 -34.812 1 52.31 134 GLN B CA 1
ATOM 6058 C C . GLN B 1 134 ? 8.766 -40.312 -34.594 1 52.31 134 GLN B C 1
ATOM 6060 O O . GLN B 1 134 ? 8.305 -39.688 -33.625 1 52.31 134 GLN B O 1
ATOM 6065 N N . TYR B 1 135 ? 9.688 -39.625 -35.438 1 60.94 135 TYR B N 1
ATOM 6066 C CA . TYR B 1 135 ? 9.969 -38.281 -34.938 1 60.94 135 TYR B CA 1
ATOM 6067 C C . TYR B 1 135 ? 9.617 -37.219 -36 1 60.94 135 TYR B C 1
ATOM 6069 O O . TYR B 1 135 ? 10 -37.344 -37.156 1 60.94 135 TYR B O 1
ATOM 6077 N N . ILE B 1 136 ? 8.633 -36.469 -35.812 1 69.88 136 ILE B N 1
ATOM 6078 C CA . ILE B 1 136 ? 8.227 -35.375 -36.688 1 69.88 136 ILE B CA 1
ATOM 6079 C C . ILE B 1 136 ? 8.953 -34.094 -36.25 1 69.88 136 ILE B C 1
ATOM 6081 O O . ILE B 1 136 ? 9.336 -33.969 -35.094 1 69.88 136 ILE B O 1
ATOM 6085 N N . GLU B 1 137 ? 9.398 -33.344 -37.344 1 82.25 137 GLU B N 1
ATOM 6086 C CA . GLU B 1 137 ? 9.93 -32 -37.094 1 82.25 137 GLU B CA 1
ATOM 6087 C C . GLU B 1 137 ? 9.016 -31.219 -36.188 1 82.25 137 GLU B C 1
ATOM 6089 O O . GLU B 1 137 ? 7.793 -31.219 -36.344 1 82.25 137 GLU B O 1
ATOM 6094 N N . GLN B 1 138 ? 9.633 -30.734 -35.156 1 84.94 138 GLN B N 1
ATOM 6095 C CA . GLN B 1 138 ? 8.875 -29.938 -34.188 1 84.94 138 GLN B CA 1
ATOM 6096 C C . GLN B 1 138 ? 9.438 -28.531 -34.062 1 84.94 138 GLN B C 1
ATOM 6098 O O . GLN B 1 138 ? 10.656 -28.344 -34.094 1 84.94 138 GLN B O 1
ATOM 6103 N N . THR B 1 139 ? 8.594 -27.5 -34.156 1 86.69 139 THR B N 1
ATOM 6104 C CA . THR B 1 139 ? 8.977 -26.109 -34 1 86.69 139 THR B CA 1
ATOM 6105 C C . THR B 1 139 ? 8.273 -25.5 -32.781 1 86.69 139 THR B C 1
ATOM 6107 O O . THR B 1 139 ? 7.07 -25.672 -32.594 1 86.69 139 THR B O 1
ATOM 6110 N N . GLN B 1 140 ? 9.086 -24.938 -31.906 1 86.06 140 GLN B N 1
ATOM 6111 C CA . GLN B 1 140 ? 8.578 -24.281 -30.703 1 86.06 140 GLN B CA 1
ATOM 6112 C C . GLN B 1 140 ? 9.219 -22.906 -30.531 1 86.06 140 GLN B C 1
ATOM 6114 O O . GLN B 1 140 ? 10.18 -22.562 -31.219 1 86.06 140 GLN B O 1
ATOM 6119 N N . GLY B 1 141 ? 8.578 -22.078 -29.688 1 82.44 141 GLY B N 1
ATOM 6120 C CA . GLY B 1 141 ? 9.117 -20.75 -29.391 1 82.44 141 GLY B CA 1
ATOM 6121 C C . GLY B 1 141 ? 8.039 -19.719 -29.125 1 82.44 141 GLY B C 1
ATOM 6122 O O . GLY B 1 141 ? 6.848 -20.031 -29.172 1 82.44 141 GLY B O 1
ATOM 6123 N N . LEU B 1 142 ? 8.453 -18.562 -28.891 1 77.69 142 LEU B N 1
ATOM 6124 C CA . LEU B 1 142 ? 7.547 -17.484 -28.516 1 77.69 142 LEU B CA 1
ATOM 6125 C C . LEU B 1 142 ? 6.727 -17.031 -29.719 1 77.69 142 LEU B C 1
ATOM 6127 O O . LEU B 1 142 ? 5.586 -16.594 -29.562 1 77.69 142 LEU B O 1
ATOM 6131 N N . ASP B 1 143 ? 7.316 -17.062 -30.875 1 77.25 143 ASP B N 1
ATOM 6132 C CA . ASP B 1 143 ? 6.645 -16.547 -32.062 1 77.25 143 ASP B CA 1
ATOM 6133 C C . ASP B 1 143 ? 5.871 -17.656 -32.781 1 77.25 143 ASP B C 1
ATOM 6135 O O . ASP B 1 143 ? 5.309 -17.438 -33.844 1 77.25 143 ASP B O 1
ATOM 6139 N N . VAL B 1 144 ? 5.934 -18.844 -32.25 1 77.69 144 VAL B N 1
ATOM 6140 C CA . VAL B 1 144 ? 5.25 -19.969 -32.875 1 77.69 144 VAL B CA 1
ATOM 6141 C C . VAL B 1 144 ? 3.889 -20.188 -32.219 1 77.69 144 VAL B C 1
ATOM 6143 O O . VAL B 1 144 ? 3.787 -20.25 -31 1 77.69 144 VAL B O 1
ATOM 6146 N N . ALA B 1 145 ? 2.838 -20.094 -33.062 1 70.38 145 ALA B N 1
ATOM 6147 C CA . ALA B 1 145 ? 1.482 -20.281 -32.531 1 70.38 145 ALA B CA 1
ATOM 6148 C C . ALA B 1 145 ? 1.324 -21.656 -31.906 1 70.38 145 ALA B C 1
ATOM 6150 O O . ALA B 1 145 ? 1.947 -22.625 -32.344 1 70.38 145 ALA B O 1
ATOM 6151 N N . ALA B 1 146 ? 0.754 -21.672 -30.672 1 62.12 146 ALA B N 1
ATOM 6152 C CA . ALA B 1 146 ? 0.514 -22.922 -29.969 1 62.12 146 ALA B CA 1
ATOM 6153 C C . ALA B 1 146 ? -0.323 -23.875 -30.828 1 62.12 146 ALA B C 1
ATOM 6155 O O . ALA B 1 146 ? -1.422 -23.531 -31.266 1 62.12 146 ALA B O 1
ATOM 6156 N N . GLY B 1 147 ? 0.1 -24.344 -31.859 1 54.84 147 GLY B N 1
ATOM 6157 C CA . GLY B 1 147 ? -0.701 -25.234 -32.656 1 54.84 147 GLY B CA 1
ATOM 6158 C C . GLY B 1 147 ? -1.488 -26.25 -31.859 1 54.84 147 GLY B C 1
ATOM 6159 O O . GLY B 1 147 ? -1.261 -26.391 -30.656 1 54.84 147 GLY B O 1
ATOM 6160 N N . GLY B 1 148 ? -2.701 -26.719 -32.406 1 48.84 148 GLY B N 1
ATOM 6161 C CA . GLY B 1 148 ? -3.734 -27.594 -31.875 1 48.84 148 GLY B CA 1
ATOM 6162 C C . GLY B 1 148 ? -3.188 -28.688 -30.984 1 48.84 148 GLY B C 1
ATOM 6163 O O . GLY B 1 148 ? -3.822 -29.062 -29.984 1 48.84 148 GLY B O 1
ATOM 6164 N N . HIS B 1 149 ? -2.324 -29.656 -31.453 1 48.94 149 HIS B N 1
ATOM 6165 C CA . HIS B 1 149 ? -2.146 -30.969 -30.844 1 48.94 149 HIS B CA 1
ATOM 6166 C C . HIS B 1 149 ? -1.012 -30.953 -29.828 1 48.94 149 HIS B C 1
ATOM 6168 O O . HIS B 1 149 ? -0.753 -31.969 -29.156 1 48.94 149 HIS B O 1
ATOM 6174 N N . HIS B 1 150 ? -0.178 -29.844 -29.766 1 54.06 150 HIS B N 1
ATOM 6175 C CA . HIS B 1 150 ? 1.037 -30.078 -28.984 1 54.06 150 HIS B CA 1
ATOM 6176 C C . HIS B 1 150 ? 1.017 -29.297 -27.688 1 54.06 150 HIS B C 1
ATOM 6178 O O . HIS B 1 150 ? 0.32 -28.281 -27.578 1 54.06 150 HIS B O 1
ATOM 6184 N N . GLN B 1 151 ? 1.554 -29.953 -26.625 1 60.03 151 GLN B N 1
ATOM 6185 C CA . GLN B 1 151 ? 1.761 -29.484 -25.266 1 60.03 151 GLN B CA 1
ATOM 6186 C C . GLN B 1 151 ? 2.434 -28.109 -25.25 1 60.03 151 GLN B C 1
ATOM 6188 O O . GLN B 1 151 ? 3.412 -27.891 -25.953 1 60.03 151 GLN B O 1
ATOM 6193 N N . VAL B 1 152 ? 1.661 -27.125 -24.875 1 64.94 152 VAL B N 1
ATOM 6194 C CA . VAL B 1 152 ? 2.209 -25.781 -24.766 1 64.94 152 VAL B CA 1
ATOM 6195 C C . VAL B 1 152 ? 3.203 -25.719 -23.609 1 64.94 152 VAL B C 1
ATOM 6197 O O . VAL B 1 152 ? 2.881 -26.094 -22.484 1 64.94 152 VAL B O 1
ATOM 6200 N N . PHE B 1 153 ? 4.449 -25.578 -24.031 1 70.94 153 PHE B N 1
ATOM 6201 C CA . PHE B 1 153 ? 5.508 -25.422 -23.047 1 70.94 153 PHE B CA 1
ATOM 6202 C C . PHE B 1 153 ? 5.91 -23.969 -22.906 1 70.94 153 PHE B C 1
ATOM 6204 O O . PHE B 1 153 ? 5.758 -23.172 -23.828 1 70.94 153 PHE B O 1
ATOM 6211 N N . ARG B 1 154 ? 6.238 -23.641 -21.766 1 78.25 154 ARG B N 1
ATOM 6212 C CA . ARG B 1 154 ? 6.805 -22.312 -21.547 1 78.25 154 ARG B CA 1
ATOM 6213 C C . ARG B 1 154 ? 8.133 -22.141 -22.281 1 78.25 154 ARG B C 1
ATOM 6215 O O . ARG B 1 154 ? 8.383 -21.109 -22.891 1 78.25 154 ARG B O 1
ATOM 6222 N N . HIS B 1 155 ? 8.922 -23.125 -22.188 1 81.94 155 HIS B N 1
ATOM 6223 C CA . HIS B 1 155 ? 10.18 -23.188 -22.922 1 81.94 155 HIS B CA 1
ATOM 6224 C C . HIS B 1 155 ? 9.992 -23.922 -24.25 1 81.94 155 HIS B C 1
ATOM 6226 O O . HIS B 1 155 ? 8.969 -24.594 -24.469 1 81.94 155 HIS B O 1
ATOM 6232 N N . ALA B 1 156 ? 10.922 -23.641 -25.094 1 87.25 156 ALA B N 1
ATOM 6233 C CA . ALA B 1 156 ? 10.969 -24.516 -26.25 1 87.25 156 ALA B CA 1
ATOM 6234 C C . ALA B 1 156 ? 11.375 -25.938 -25.859 1 87.25 156 ALA B C 1
ATOM 6236 O O . ALA B 1 156 ? 12.555 -26.203 -25.609 1 87.25 156 ALA B O 1
ATOM 6237 N N . ALA B 1 157 ? 10.398 -26.734 -25.656 1 89.69 157 ALA B N 1
ATOM 6238 C CA . ALA B 1 157 ? 10.641 -28.109 -25.234 1 89.69 157 ALA B CA 1
ATOM 6239 C C . ALA B 1 157 ? 10.133 -29.109 -26.266 1 89.69 157 ALA B C 1
ATOM 6241 O O . ALA B 1 157 ? 9.086 -28.891 -26.875 1 89.69 157 ALA B O 1
ATOM 6242 N N . PHE B 1 158 ? 10.906 -30.125 -26.438 1 89.12 158 PHE B N 1
ATOM 6243 C CA . PHE B 1 158 ? 10.609 -31.156 -27.422 1 89.12 158 PHE B CA 1
ATOM 6244 C C . PHE B 1 158 ? 10.523 -32.531 -26.766 1 89.12 158 PHE B C 1
ATOM 6246 O O . PHE B 1 158 ? 11.445 -32.938 -26.047 1 89.12 158 PHE B O 1
ATOM 6253 N N . ASP B 1 159 ? 9.352 -33.156 -26.953 1 85.81 159 ASP B N 1
ATOM 6254 C CA . ASP B 1 159 ? 9.188 -34.531 -26.5 1 85.81 159 ASP B CA 1
ATOM 6255 C C . ASP B 1 159 ? 9.781 -35.5 -27.5 1 85.81 159 ASP B C 1
ATOM 6257 O O . ASP B 1 159 ? 9.25 -35.688 -28.609 1 85.81 159 ASP B O 1
ATOM 6261 N N . VAL B 1 160 ? 10.914 -36.125 -27.125 1 85.56 160 VAL B N 1
ATOM 6262 C CA . VAL B 1 160 ? 11.617 -37.031 -28.031 1 85.56 160 VAL B CA 1
ATOM 6263 C C . VAL B 1 160 ? 11.57 -38.438 -27.5 1 85.56 160 VAL B C 1
ATOM 6265 O O . VAL B 1 160 ? 11.883 -38.688 -26.344 1 85.56 160 VAL B O 1
ATOM 6268 N N . ARG B 1 161 ? 11.078 -39.375 -28.344 1 85.31 161 ARG B N 1
ATOM 6269 C CA . ARG B 1 161 ? 11.086 -40.812 -28.047 1 85.31 161 ARG B CA 1
ATOM 6270 C C . ARG B 1 161 ? 12.195 -41.531 -28.828 1 85.31 161 ARG B C 1
ATOM 6272 O O . ARG B 1 161 ? 12.148 -41.594 -30.062 1 85.31 161 ARG B O 1
ATOM 6279 N N . LEU B 1 162 ? 13.141 -41.906 -28.031 1 82.44 162 LEU B N 1
ATOM 6280 C CA . LEU B 1 162 ? 14.258 -42.625 -28.641 1 82.44 162 LEU B CA 1
ATOM 6281 C C . LEU B 1 162 ? 13.984 -44.125 -28.703 1 82.44 162 LEU B C 1
ATOM 6283 O O . LEU B 1 162 ? 13.867 -44.781 -27.672 1 82.44 162 LEU B O 1
ATOM 6287 N N . ALA B 1 163 ? 13.703 -44.656 -29.828 1 76.12 163 ALA B N 1
ATOM 6288 C CA . ALA B 1 163 ? 13.266 -46.031 -30.047 1 76.12 163 ALA B CA 1
ATOM 6289 C C . ALA B 1 163 ? 14.359 -47 -29.641 1 76.12 163 ALA B C 1
ATOM 6291 O O . ALA B 1 163 ? 14.078 -48.062 -29.031 1 76.12 163 ALA B O 1
ATOM 6292 N N . GLY B 1 164 ? 15.664 -46.844 -30.109 1 76.81 164 GLY B N 1
ATOM 6293 C CA . GLY B 1 164 ? 16.703 -47.812 -29.875 1 76.81 164 GLY B CA 1
ATOM 6294 C C . GLY B 1 164 ? 17.953 -47.25 -29.234 1 76.81 164 GLY B C 1
ATOM 6295 O O . GLY B 1 164 ? 18.109 -46 -29.172 1 76.81 164 GLY B O 1
ATOM 6296 N N . ALA B 1 165 ? 18.719 -48.219 -28.672 1 81.56 165 ALA B N 1
ATOM 6297 C CA . ALA B 1 165 ? 20.016 -47.844 -28.125 1 81.56 165 ALA B CA 1
ATOM 6298 C C . ALA B 1 165 ? 20.984 -47.438 -29.234 1 81.56 165 ALA B C 1
ATOM 6300 O O . ALA B 1 165 ? 20.922 -47.969 -30.344 1 81.56 165 ALA B O 1
ATOM 6301 N N . GLY B 1 166 ? 21.75 -46.344 -29.078 1 83 166 GLY B N 1
ATOM 6302 C CA . GLY B 1 166 ? 22.734 -45.844 -30.031 1 83 166 GLY B CA 1
ATOM 6303 C C . GLY B 1 166 ? 22.781 -44.344 -30.109 1 83 166 GLY B C 1
ATOM 6304 O O . GLY B 1 166 ? 22.578 -43.656 -29.109 1 83 166 GLY B O 1
ATOM 6305 N N . GLU B 1 167 ? 23.25 -43.969 -31.344 1 87.12 167 GLU B N 1
ATOM 6306 C CA . GLU B 1 167 ? 23.391 -42.531 -31.578 1 87.12 167 GLU B CA 1
ATOM 6307 C C . GLU B 1 167 ? 22.203 -42 -32.375 1 87.12 167 GLU B C 1
ATOM 6309 O O . GLU B 1 167 ? 21.797 -42.594 -33.375 1 87.12 167 GLU B O 1
ATOM 6314 N N . HIS B 1 168 ? 21.609 -41.031 -31.828 1 88.38 168 HIS B N 1
ATOM 6315 C CA . HIS B 1 168 ? 20.547 -40.344 -32.531 1 88.38 168 HIS B CA 1
ATOM 6316 C C . HIS B 1 168 ? 20.969 -38.906 -32.875 1 88.38 168 HIS B C 1
ATOM 6318 O O . HIS B 1 168 ? 21.531 -38.219 -32.031 1 88.38 168 HIS B O 1
ATOM 6324 N N . HIS B 1 169 ? 20.75 -38.5 -34.094 1 89.88 169 HIS B N 1
ATOM 6325 C CA . HIS B 1 169 ? 21.203 -37.188 -34.562 1 89.88 169 HIS B CA 1
ATOM 6326 C C . HIS B 1 169 ? 20.016 -36.281 -34.844 1 89.88 169 HIS B C 1
ATOM 6328 O O . HIS B 1 169 ? 19.031 -36.688 -35.469 1 89.88 169 HIS B O 1
ATOM 6334 N N . PHE B 1 170 ? 20.156 -35.094 -34.344 1 91.94 170 PHE B N 1
ATOM 6335 C CA . PHE B 1 170 ? 19.141 -34.062 -34.594 1 91.94 170 PHE B CA 1
ATOM 6336 C C . PHE B 1 170 ? 19.766 -32.781 -35.094 1 91.94 170 PHE B C 1
ATOM 6338 O O . PHE B 1 170 ? 20.891 -32.438 -34.719 1 91.94 170 PHE B O 1
ATOM 6345 N N . LEU B 1 171 ? 19.047 -32.094 -35.969 1 92.44 171 LEU B N 1
ATOM 6346 C CA . LEU B 1 171 ? 19.422 -30.734 -36.375 1 92.44 171 LEU B CA 1
ATOM 6347 C C . LEU B 1 171 ? 18.625 -29.703 -35.594 1 92.44 171 LEU B C 1
ATOM 6349 O O . LEU B 1 171 ? 17.391 -29.672 -35.656 1 92.44 171 LEU B O 1
ATOM 6353 N N . LEU B 1 172 ? 19.297 -28.953 -34.812 1 93.62 172 LEU B N 1
ATOM 6354 C CA . LEU B 1 172 ? 18.703 -27.891 -34.031 1 93.62 172 LEU B CA 1
ATOM 6355 C C . LEU B 1 172 ? 18.922 -26.531 -34.719 1 93.62 172 LEU B C 1
ATOM 6357 O O . LEU B 1 172 ? 20.062 -26.156 -35 1 93.62 172 LEU B O 1
ATOM 6361 N N . THR B 1 173 ? 17.844 -25.812 -35 1 92.5 173 THR B N 1
ATOM 6362 C CA . THR B 1 173 ? 17.891 -24.5 -35.656 1 92.5 173 THR B CA 1
ATOM 6363 C C . THR B 1 173 ? 17.344 -23.422 -34.719 1 92.5 173 THR B C 1
ATOM 6365 O O . THR B 1 173 ? 16.219 -23.547 -34.219 1 92.5 173 THR B O 1
ATOM 6368 N N . LEU B 1 174 ? 18.125 -22.453 -34.469 1 92 174 LEU B N 1
ATOM 6369 C CA . LEU B 1 174 ? 17.688 -21.297 -33.688 1 92 174 LEU B CA 1
ATOM 6370 C C . LEU B 1 174 ? 17.469 -20.078 -34.594 1 92 174 LEU B C 1
ATOM 6372 O O . LEU B 1 174 ? 18.422 -19.5 -35.094 1 92 174 LEU B O 1
ATOM 6376 N N . ASP B 1 175 ? 16.203 -19.719 -34.75 1 87.81 175 ASP B N 1
ATOM 6377 C CA . ASP B 1 175 ? 15.828 -18.547 -35.562 1 87.81 175 ASP B CA 1
ATOM 6378 C C . ASP B 1 175 ? 15.195 -17.469 -34.688 1 87.81 175 ASP B C 1
ATOM 6380 O O . ASP B 1 175 ? 13.969 -17.391 -34.562 1 87.81 175 ASP B O 1
ATOM 6384 N N . SER B 1 176 ? 15.992 -16.75 -34 1 82.69 176 SER B N 1
ATOM 6385 C CA . SER B 1 176 ? 15.531 -15.672 -33.156 1 82.69 176 SER B CA 1
ATOM 6386 C C . SER B 1 176 ? 16.141 -14.328 -33.562 1 82.69 176 SER B C 1
ATOM 6388 O O . SER B 1 176 ? 17.328 -14.25 -33.844 1 82.69 176 SER B O 1
ATOM 6390 N N . ARG B 1 177 ? 15.32 -13.188 -33.688 1 74.75 177 ARG B N 1
ATOM 6391 C CA . ARG B 1 177 ? 15.758 -11.859 -34.094 1 74.75 177 ARG B CA 1
ATOM 6392 C C . ARG B 1 177 ? 16.25 -11.055 -32.875 1 74.75 177 ARG B C 1
ATOM 6394 O O . ARG B 1 177 ? 16.984 -10.07 -33.062 1 74.75 177 ARG B O 1
ATOM 6401 N N . SER B 1 178 ? 15.82 -11.469 -31.719 1 73.38 178 SER B N 1
ATOM 6402 C CA . SER B 1 178 ? 16.266 -10.742 -30.531 1 73.38 178 SER B CA 1
ATOM 6403 C C . SER B 1 178 ? 17.578 -11.289 -30 1 73.38 178 SER B C 1
ATOM 6405 O O . SER B 1 178 ? 18.578 -11.352 -30.734 1 73.38 178 SER B O 1
ATOM 6407 N N . VAL B 1 179 ? 17.688 -11.984 -28.922 1 74.69 179 VAL B N 1
ATOM 6408 C CA . VAL B 1 179 ? 18.891 -12.531 -28.312 1 74.69 179 VAL B CA 1
ATOM 6409 C C . VAL B 1 179 ? 18.969 -14.031 -28.578 1 74.69 179 VAL B C 1
ATOM 6411 O O . VAL B 1 179 ? 17.953 -14.734 -28.516 1 74.69 179 VAL B O 1
ATOM 6414 N N . LYS B 1 180 ? 20.156 -14.422 -29.109 1 82.88 180 LYS B N 1
ATOM 6415 C CA . LYS B 1 180 ? 20.359 -15.852 -29.328 1 82.88 180 LYS B CA 1
ATOM 6416 C C . LYS B 1 180 ? 21.234 -16.453 -28.234 1 82.88 180 LYS B C 1
ATOM 6418 O O . LYS B 1 180 ? 22.344 -15.992 -28 1 82.88 180 LYS B O 1
ATOM 6423 N N . ALA B 1 181 ? 20.688 -17.234 -27.484 1 82.19 181 ALA B N 1
ATOM 6424 C CA . ALA B 1 181 ? 21.375 -18.016 -26.469 1 82.19 181 ALA B CA 1
ATOM 6425 C C . ALA B 1 181 ? 20.875 -19.453 -26.438 1 82.19 181 ALA B C 1
ATOM 6427 O O . ALA B 1 181 ? 19.75 -19.75 -26.859 1 82.19 181 ALA B O 1
ATOM 6428 N N . LEU B 1 182 ? 21.812 -20.344 -26.047 1 87.12 182 LEU B N 1
ATOM 6429 C CA . LEU B 1 182 ? 21.422 -21.75 -26.094 1 87.12 182 LEU B CA 1
ATOM 6430 C C . LEU B 1 182 ? 21.922 -22.5 -24.875 1 87.12 182 LEU B C 1
ATOM 6432 O O . LEU B 1 182 ? 23.109 -22.406 -24.516 1 87.12 182 LEU B O 1
ATOM 6436 N N . GLN B 1 183 ? 21.047 -23 -24.219 1 86.62 183 GLN B N 1
ATOM 6437 C CA . GLN B 1 183 ? 21.297 -23.969 -23.156 1 86.62 183 GLN B CA 1
ATOM 6438 C C . GLN B 1 183 ? 20.359 -25.172 -23.266 1 86.62 183 GLN B C 1
ATOM 6440 O O . GLN B 1 183 ? 19.172 -25 -23.547 1 86.62 183 GLN B O 1
ATOM 6445 N N . LEU B 1 184 ? 20.906 -26.406 -23.109 1 89.44 184 LEU B N 1
ATOM 6446 C CA . LEU B 1 184 ? 20.094 -27.609 -23.234 1 89.44 184 LEU B CA 1
ATOM 6447 C C . LEU B 1 184 ? 19.984 -28.328 -21.891 1 89.44 184 LEU B C 1
ATOM 6449 O O . LEU B 1 184 ? 20.953 -28.406 -21.141 1 89.44 184 LEU B O 1
ATOM 6453 N N . SER B 1 185 ? 18.828 -28.672 -21.609 1 88.19 185 SER B N 1
ATOM 6454 C CA . SER B 1 185 ? 18.562 -29.484 -20.438 1 88.19 185 SER B CA 1
ATOM 6455 C C . SER B 1 185 ? 17.672 -30.688 -20.781 1 88.19 185 SER B C 1
ATOM 6457 O O . SER B 1 185 ? 16.781 -30.578 -21.625 1 88.19 185 SER B O 1
ATOM 6459 N N . PHE B 1 186 ? 17.906 -31.828 -20.188 1 89.19 186 PHE B N 1
ATOM 6460 C CA . PHE B 1 186 ? 17.188 -33.062 -20.453 1 89.19 186 PHE B CA 1
ATOM 6461 C C . PHE B 1 186 ? 16.422 -33.531 -19.219 1 89.19 186 PHE B C 1
ATOM 6463 O O . PHE B 1 186 ? 16.984 -33.594 -18.125 1 89.19 186 PHE B O 1
ATOM 6470 N N . TYR B 1 187 ? 15.109 -33.781 -19.469 1 87.62 187 TYR B N 1
ATOM 6471 C CA . TYR B 1 187 ? 14.258 -34.188 -18.359 1 87.62 187 TYR B CA 1
ATOM 6472 C C . TYR B 1 187 ? 13.406 -35.375 -18.75 1 87.62 187 TYR B C 1
ATOM 6474 O O . TYR B 1 187 ? 13.062 -35.562 -19.922 1 87.62 187 TYR B O 1
ATOM 6482 N N . THR B 1 188 ? 13.102 -36.156 -17.719 1 84.62 188 THR B N 1
ATOM 6483 C CA . THR B 1 188 ? 11.977 -37.062 -17.875 1 84.62 188 THR B CA 1
ATOM 6484 C C . THR B 1 188 ? 10.656 -36.312 -17.875 1 84.62 188 THR B C 1
ATOM 6486 O O . THR B 1 188 ? 10.609 -35.125 -17.484 1 84.62 188 THR B O 1
ATOM 6489 N N . GLN B 1 189 ? 9.664 -36.875 -18.406 1 81.88 189 GLN B N 1
ATOM 6490 C CA . GLN B 1 189 ? 8.367 -36.219 -18.469 1 81.88 189 GLN B CA 1
ATOM 6491 C C . GLN B 1 189 ? 7.914 -35.75 -17.078 1 81.88 189 GLN B C 1
ATOM 6493 O O . GLN B 1 189 ? 7.465 -34.625 -16.906 1 81.88 189 GLN B O 1
ATOM 6498 N N . GLU B 1 190 ? 8.031 -36.594 -16.094 1 79.44 190 GLU B N 1
ATOM 6499 C CA . GLU B 1 190 ? 7.613 -36.281 -14.727 1 79.44 190 GLU B CA 1
ATOM 6500 C C . GLU B 1 190 ? 8.461 -35.156 -14.133 1 79.44 190 GLU B C 1
ATOM 6502 O O . GLU B 1 190 ? 7.93 -34.219 -13.523 1 79.44 190 GLU B O 1
ATOM 6507 N N . ALA B 1 191 ? 9.719 -35.25 -14.352 1 83.62 191 ALA B N 1
ATOM 6508 C CA . ALA B 1 191 ? 10.625 -34.25 -13.805 1 83.62 191 ALA B CA 1
ATOM 6509 C C . ALA B 1 191 ? 10.391 -32.875 -14.445 1 83.62 191 ALA B C 1
ATOM 6511 O O . ALA B 1 191 ? 10.508 -31.844 -13.789 1 83.62 191 ALA B O 1
ATOM 6512 N N . TYR B 1 192 ? 10.102 -32.906 -15.703 1 86.25 192 TYR B N 1
ATOM 6513 C CA . TYR B 1 192 ? 9.859 -31.641 -16.422 1 86.25 192 TYR B CA 1
ATOM 6514 C C . TYR B 1 192 ? 8.625 -30.938 -15.875 1 86.25 192 TYR B C 1
ATOM 6516 O O . TYR B 1 192 ? 8.656 -29.734 -15.625 1 86.25 192 TYR B O 1
ATOM 6524 N N . TYR B 1 193 ? 7.598 -31.703 -15.648 1 83.06 193 TYR B N 1
ATOM 6525 C CA . TYR B 1 193 ? 6.359 -31.094 -15.172 1 83.06 193 TYR B CA 1
ATOM 6526 C C . TYR B 1 193 ? 6.516 -30.594 -13.734 1 83.06 193 TYR B C 1
ATOM 6528 O O . TYR B 1 193 ? 5.977 -29.547 -13.367 1 83.06 193 TYR B O 1
ATOM 6536 N N . GLN B 1 194 ? 7.199 -31.328 -12.953 1 81.56 194 GLN B N 1
ATOM 6537 C CA . GLN B 1 194 ? 7.445 -30.875 -11.586 1 81.56 194 GLN B CA 1
ATOM 6538 C C . GLN B 1 194 ? 8.242 -29.578 -11.578 1 81.56 194 GLN B C 1
ATOM 6540 O O . GLN B 1 194 ? 7.965 -28.672 -10.773 1 81.56 194 GLN B O 1
ATOM 6545 N N . LYS B 1 195 ? 9.211 -29.547 -12.461 1 82.94 195 LYS B N 1
ATOM 6546 C CA . LYS B 1 195 ? 9.992 -28.328 -12.578 1 82.94 195 LYS B CA 1
ATOM 6547 C C . LYS B 1 195 ? 9.125 -27.156 -13.016 1 82.94 195 LYS B C 1
ATOM 6549 O O . LYS B 1 195 ? 9.258 -26.047 -12.492 1 82.94 195 LYS B O 1
ATOM 6554 N N . ASP B 1 196 ? 8.242 -27.375 -13.891 1 85.19 196 ASP B N 1
ATOM 6555 C CA . ASP B 1 196 ? 7.375 -26.312 -14.398 1 85.19 196 ASP B CA 1
ATOM 6556 C C . ASP B 1 196 ? 6.395 -25.844 -13.328 1 85.19 196 ASP B C 1
ATOM 6558 O O . ASP B 1 196 ? 6.078 -24.656 -13.242 1 85.19 196 ASP B O 1
ATOM 6562 N N . ILE B 1 197 ? 5.945 -26.766 -12.562 1 84.69 197 ILE B N 1
ATOM 6563 C CA . ILE B 1 197 ? 5.031 -26.406 -11.484 1 84.69 197 ILE B CA 1
ATOM 6564 C C . ILE B 1 197 ? 5.758 -25.547 -10.453 1 84.69 197 ILE B C 1
ATOM 6566 O O . ILE B 1 197 ? 5.242 -24.516 -10.016 1 84.69 197 ILE B O 1
ATOM 6570 N N . THR B 1 198 ? 6.91 -25.938 -10.125 1 82.81 198 THR B N 1
ATOM 6571 C CA . THR B 1 198 ? 7.688 -25.188 -9.148 1 82.81 198 THR B CA 1
ATOM 6572 C C . THR B 1 198 ? 8.016 -23.797 -9.68 1 82.81 198 THR B C 1
ATOM 6574 O O . THR B 1 198 ? 7.969 -22.812 -8.938 1 82.81 198 THR B O 1
ATOM 6577 N N . SER B 1 199 ? 8.359 -23.766 -10.977 1 83.94 199 SER B N 1
ATOM 6578 C CA . SER B 1 199 ? 8.609 -22.469 -11.594 1 83.94 199 SER B CA 1
ATOM 6579 C C . SER B 1 199 ? 7.355 -21.594 -11.578 1 83.94 199 SER B C 1
ATOM 6581 O O . SER B 1 199 ? 7.43 -20.391 -11.312 1 83.94 199 SER B O 1
ATOM 6583 N N . ALA B 1 200 ? 6.25 -22.219 -11.82 1 86.38 200 ALA B N 1
ATOM 6584 C CA . ALA B 1 200 ? 4.984 -21.484 -11.812 1 86.38 200 ALA B CA 1
ATOM 6585 C C . ALA B 1 200 ? 4.691 -20.922 -10.422 1 86.38 200 ALA B C 1
ATOM 6587 O O . ALA B 1 200 ? 4.238 -19.781 -10.289 1 86.38 200 ALA B O 1
ATOM 6588 N N . ILE B 1 201 ? 5.023 -21.703 -9.43 1 85.94 201 ILE B N 1
ATOM 6589 C CA . ILE B 1 201 ? 4.781 -21.281 -8.055 1 85.94 201 ILE B CA 1
ATOM 6590 C C . ILE B 1 201 ? 5.633 -20.047 -7.738 1 85.94 201 ILE B C 1
ATOM 6592 O O . ILE B 1 201 ? 5.113 -19.031 -7.277 1 85.94 201 ILE B O 1
ATOM 6596 N N . GLY B 1 202 ? 6.836 -20.078 -8.078 1 84.25 202 GLY B N 1
ATOM 6597 C CA . GLY B 1 202 ? 7.738 -18.984 -7.754 1 84.25 202 GLY B CA 1
ATOM 6598 C C . GLY B 1 202 ? 7.43 -17.719 -8.516 1 84.25 202 GLY B C 1
ATOM 6599 O O . GLY B 1 202 ? 7.301 -16.641 -7.922 1 84.25 202 GLY B O 1
ATOM 6600 N N . PHE B 1 203 ? 7.23 -17.812 -9.742 1 87.19 203 PHE B N 1
ATOM 6601 C CA . PHE B 1 203 ? 7.047 -16.641 -10.578 1 87.19 203 PHE B CA 1
ATOM 6602 C C . PHE B 1 203 ? 5.672 -16.016 -10.344 1 87.19 203 PHE B C 1
ATOM 6604 O O . PHE B 1 203 ? 5.535 -14.789 -10.32 1 87.19 203 PHE B O 1
ATOM 6611 N N . MET B 1 204 ? 4.703 -16.859 -10.141 1 88.62 204 MET B N 1
ATOM 6612 C CA . MET B 1 204 ? 3.363 -16.297 -9.977 1 88.62 204 MET B CA 1
ATOM 6613 C C . MET B 1 204 ? 3.211 -15.633 -8.609 1 88.62 204 MET B C 1
ATOM 6615 O O . MET B 1 204 ? 2.484 -14.648 -8.477 1 88.62 204 MET B O 1
ATOM 6619 N N . LEU B 1 205 ? 3.932 -16.156 -7.629 1 88.75 205 LEU B N 1
ATOM 6620 C CA . LEU B 1 205 ? 3.977 -15.453 -6.355 1 88.75 205 LEU B CA 1
ATOM 6621 C C . LEU B 1 205 ? 4.555 -14.047 -6.527 1 88.75 205 LEU B C 1
ATOM 6623 O O . LEU B 1 205 ? 4.031 -13.086 -5.965 1 88.75 205 LEU B O 1
ATOM 6627 N N . LEU B 1 206 ? 5.535 -13.977 -7.328 1 88.12 206 LEU B N 1
ATOM 6628 C CA . LEU B 1 206 ? 6.191 -12.688 -7.559 1 88.12 206 LEU B CA 1
ATOM 6629 C C . LEU B 1 206 ? 5.293 -11.758 -8.367 1 88.12 206 LEU B C 1
ATOM 6631 O O . LEU B 1 206 ? 5.129 -10.586 -8.016 1 88.12 206 LEU B O 1
ATOM 6635 N N . TYR B 1 207 ? 4.699 -12.297 -9.344 1 88.94 207 TYR B N 1
ATOM 6636 C CA . TYR B 1 207 ? 3.873 -11.453 -10.203 1 88.94 207 TYR B CA 1
ATOM 6637 C C . TYR B 1 207 ? 2.59 -11.039 -9.484 1 88.94 207 TYR B C 1
ATOM 6639 O O . TYR B 1 207 ? 2.057 -9.961 -9.727 1 88.94 207 TYR B O 1
ATOM 6647 N N . GLY B 1 208 ? 2.127 -11.953 -8.633 1 89.06 208 GLY B N 1
ATOM 6648 C CA . GLY B 1 208 ? 1.017 -11.531 -7.793 1 89.06 208 GLY B CA 1
ATOM 6649 C C . GLY B 1 208 ? 1.361 -10.367 -6.887 1 89.06 208 GLY B C 1
ATOM 6650 O O . GLY B 1 208 ? 0.575 -9.43 -6.75 1 89.06 208 GLY B O 1
ATOM 6651 N N . SER B 1 209 ? 2.506 -10.461 -6.344 1 89.56 209 SER B N 1
ATOM 6652 C CA . SER B 1 209 ? 2.977 -9.383 -5.48 1 89.56 209 SER B CA 1
ATOM 6653 C C . SER B 1 209 ? 3.143 -8.086 -6.262 1 89.56 209 SER B C 1
ATOM 6655 O O . SER B 1 209 ? 2.725 -7.02 -5.801 1 89.56 209 SER B O 1
ATOM 6657 N N . LEU B 1 210 ? 3.691 -8.164 -7.438 1 89.44 210 LEU B N 1
ATOM 6658 C CA . LEU B 1 210 ? 3.9 -6.988 -8.273 1 89.44 210 LEU B CA 1
ATOM 6659 C C . LEU B 1 210 ? 2.568 -6.414 -8.75 1 89.44 210 LEU B C 1
ATOM 6661 O O . LEU B 1 210 ? 2.4 -5.195 -8.812 1 89.44 210 LEU B O 1
ATOM 6665 N N . GLY B 1 211 ? 1.697 -7.379 -9.07 1 88.12 211 GLY B N 1
ATOM 6666 C CA . GLY B 1 211 ? 0.373 -6.926 -9.461 1 88.12 211 GLY B CA 1
ATOM 6667 C C . GLY B 1 211 ? -0.327 -6.117 -8.383 1 88.12 211 GLY B C 1
ATOM 6668 O O . GLY B 1 211 ? -0.928 -5.082 -8.672 1 88.12 211 GLY B O 1
ATOM 6669 N N . MET B 1 212 ? -0.193 -6.539 -7.215 1 88.69 212 MET B N 1
ATOM 6670 C CA . MET B 1 212 ? -0.803 -5.82 -6.098 1 88.69 212 MET B CA 1
ATOM 6671 C C . MET B 1 212 ? -0.125 -4.469 -5.883 1 88.69 212 MET B C 1
ATOM 6673 O O . MET B 1 212 ? -0.789 -3.479 -5.578 1 88.69 212 MET B O 1
ATOM 6677 N N . MET B 1 213 ? 1.117 -4.441 -6.074 1 87.19 213 MET B N 1
ATOM 6678 C CA . MET B 1 213 ? 1.852 -3.189 -5.922 1 87.19 213 MET B CA 1
ATOM 6679 C C . MET B 1 213 ? 1.41 -2.172 -6.969 1 87.19 213 MET B C 1
ATOM 6681 O O . MET B 1 213 ? 1.256 -0.988 -6.664 1 87.19 213 MET B O 1
ATOM 6685 N N . VAL B 1 214 ? 1.22 -2.623 -8.148 1 87.75 214 VAL B N 1
ATOM 6686 C CA . VAL B 1 214 ? 0.765 -1.753 -9.227 1 87.75 214 VAL B CA 1
ATOM 6687 C C . VAL B 1 214 ? -0.619 -1.197 -8.891 1 87.75 214 VAL B C 1
ATOM 6689 O O . VAL B 1 214 ? -0.86 0.004 -9.023 1 87.75 214 VAL B O 1
ATOM 6692 N N . LEU B 1 215 ? -1.361 -2.066 -8.367 1 86.38 215 LEU B N 1
ATOM 6693 C CA . LEU B 1 215 ? -2.727 -1.657 -8.055 1 86.38 215 LEU B CA 1
ATOM 6694 C C . LEU B 1 215 ? -2.748 -0.65 -6.914 1 86.38 215 LEU B C 1
ATOM 6696 O O . LEU B 1 215 ? -3.422 0.379 -6.996 1 86.38 215 LEU B O 1
ATOM 6700 N N . ILE B 1 216 ? -2.027 -0.91 -5.914 1 86.44 216 ILE B N 1
ATOM 6701 C CA . ILE B 1 216 ? -1.994 -0.041 -4.742 1 86.44 216 ILE B CA 1
ATOM 6702 C C . ILE B 1 216 ? -1.424 1.322 -5.125 1 86.44 216 ILE B C 1
ATOM 6704 O O . ILE B 1 216 ? -1.953 2.359 -4.723 1 86.44 216 ILE B O 1
ATOM 6708 N N . THR B 1 217 ? -0.391 1.341 -5.926 1 86.5 217 THR B N 1
ATOM 6709 C CA . THR B 1 217 ? 0.216 2.602 -6.34 1 86.5 217 THR B CA 1
ATOM 6710 C C . THR B 1 217 ? -0.714 3.367 -7.277 1 86.5 217 THR B C 1
ATOM 6712 O O . THR B 1 217 ? -0.795 4.594 -7.215 1 86.5 217 THR B O 1
ATOM 6715 N N . LEU B 1 218 ? -1.353 2.633 -8.102 1 86.5 218 LEU B N 1
ATOM 6716 C CA . LEU B 1 218 ? -2.32 3.25 -9 1 86.5 218 LEU B CA 1
ATOM 6717 C C . LEU B 1 218 ? -3.451 3.904 -8.219 1 86.5 218 LEU B C 1
ATOM 6719 O O . LEU B 1 218 ? -3.812 5.055 -8.484 1 86.5 218 LEU B O 1
ATOM 6723 N N . LEU B 1 219 ? -3.924 3.215 -7.238 1 85.5 219 LEU B N 1
ATOM 6724 C CA . LEU B 1 219 ? -5.008 3.744 -6.418 1 85.5 219 LEU B CA 1
ATOM 6725 C C . LEU B 1 219 ? -4.535 4.938 -5.594 1 85.5 219 LEU B C 1
ATOM 6727 O O . LEU B 1 219 ? -5.273 5.914 -5.43 1 85.5 219 LEU B O 1
ATOM 6731 N N . THR B 1 220 ? -3.357 4.84 -5.133 1 86.06 220 THR B N 1
ATOM 6732 C CA . THR B 1 220 ? -2.793 5.957 -4.379 1 86.06 220 THR B CA 1
ATOM 6733 C C . THR B 1 220 ? -2.701 7.207 -5.25 1 86.06 220 THR B C 1
ATOM 6735 O O . THR B 1 220 ? -3.088 8.297 -4.824 1 86.06 220 THR B O 1
ATOM 6738 N N . GLY B 1 221 ? -2.236 7.062 -6.461 1 84.69 221 GLY B N 1
ATOM 6739 C CA . GLY B 1 221 ? -2.131 8.18 -7.383 1 84.69 221 GLY B CA 1
ATOM 6740 C C . GLY B 1 221 ? -3.475 8.773 -7.758 1 84.69 221 GLY B C 1
ATOM 6741 O O . GLY B 1 221 ? -3.627 10 -7.816 1 84.69 221 GLY B O 1
ATOM 6742 N N . LEU B 1 222 ? -4.457 7.977 -7.891 1 84.5 222 LEU B N 1
ATOM 6743 C CA . LEU B 1 222 ? -5.773 8.422 -8.328 1 84.5 222 LEU B CA 1
ATOM 6744 C C . LEU B 1 222 ? -6.508 9.133 -7.195 1 84.5 222 LEU B C 1
ATOM 6746 O O . LEU B 1 222 ? -7.133 10.172 -7.418 1 84.5 222 LEU B O 1
ATOM 6750 N N . VAL B 1 223 ? -6.375 8.633 -5.973 1 81.81 223 VAL B N 1
ATOM 6751 C CA . VAL B 1 223 ? -7.109 9.188 -4.84 1 81.81 223 VAL B CA 1
ATOM 6752 C C . VAL B 1 223 ? -6.434 10.477 -4.367 1 81.81 223 VAL B C 1
ATOM 6754 O O . VAL B 1 223 ? -7.105 11.477 -4.121 1 81.81 223 VAL B O 1
ATOM 6757 N N . LEU B 1 224 ? -5.145 10.445 -4.32 1 84.44 224 LEU B N 1
ATOM 6758 C CA . LEU B 1 224 ? -4.414 11.625 -3.854 1 84.44 224 LEU B CA 1
ATOM 6759 C C . LEU B 1 224 ? -4.195 12.609 -4.992 1 84.44 224 LEU B C 1
ATOM 6761 O O . LEU B 1 224 ? -3.77 13.75 -4.762 1 84.44 224 LEU B O 1
ATOM 6765 N N . ARG B 1 225 ? -4.504 12.219 -6.238 1 85.69 225 ARG B N 1
ATOM 6766 C CA . ARG B 1 225 ? -4.348 13.055 -7.426 1 85.69 225 ARG B CA 1
ATOM 6767 C C . ARG B 1 225 ? -2.916 13.555 -7.559 1 85.69 225 ARG B C 1
ATOM 6769 O O . ARG B 1 225 ? -2.689 14.75 -7.777 1 85.69 225 ARG B O 1
ATOM 6776 N N . GLU B 1 226 ? -2.006 12.633 -7.332 1 84.75 226 GLU B N 1
ATOM 6777 C CA . GLU B 1 226 ? -0.583 12.906 -7.516 1 84.75 226 GLU B CA 1
ATOM 6778 C C . GLU B 1 226 ? -0.01 12.094 -8.672 1 84.75 226 GLU B C 1
ATOM 6780 O O . GLU B 1 226 ? -0.017 10.859 -8.641 1 84.75 226 GLU B O 1
ATOM 6785 N N . SER B 1 227 ? 0.529 12.695 -9.555 1 84.88 227 SER B N 1
ATOM 6786 C CA . SER B 1 227 ? 0.973 12.07 -10.797 1 84.88 227 SER B CA 1
ATOM 6787 C C . SER B 1 227 ? 2.221 11.227 -10.57 1 84.88 227 SER B C 1
ATOM 6789 O O . SER B 1 227 ? 2.504 10.312 -11.352 1 84.88 227 SER B O 1
ATOM 6791 N N . VAL B 1 228 ? 2.957 11.539 -9.562 1 81.81 228 VAL B N 1
ATOM 6792 C CA . VAL B 1 228 ? 4.191 10.797 -9.312 1 81.81 228 VAL B CA 1
ATOM 6793 C C . VAL B 1 228 ? 3.873 9.32 -9.086 1 81.81 228 VAL B C 1
ATOM 6795 O O . VAL B 1 228 ? 4.566 8.445 -9.602 1 81.81 228 VAL B O 1
ATOM 6798 N N . TYR B 1 229 ? 2.756 9 -8.43 1 85.06 229 TYR B N 1
ATOM 6799 C CA . TYR B 1 229 ? 2.391 7.621 -8.148 1 85.06 229 TYR B CA 1
ATOM 6800 C C . TYR B 1 229 ? 1.834 6.938 -9.391 1 85.06 229 TYR B C 1
ATOM 6802 O O . TYR B 1 229 ? 2.02 5.73 -9.578 1 85.06 229 TYR B O 1
ATOM 6810 N N . LEU B 1 230 ? 1.253 7.691 -10.258 1 85.88 230 LEU B N 1
ATOM 6811 C CA . LEU B 1 230 ? 0.725 7.133 -11.492 1 85.88 230 LEU B CA 1
ATOM 6812 C C . LEU B 1 230 ? 1.857 6.727 -12.43 1 85.88 230 LEU B C 1
ATOM 6814 O O . LEU B 1 230 ? 1.828 5.637 -13.008 1 85.88 230 LEU B O 1
ATOM 6818 N N . VAL B 1 231 ? 2.822 7.598 -12.508 1 84.75 231 VAL B N 1
ATOM 6819 C CA . VAL B 1 231 ? 3.973 7.316 -13.359 1 84.75 231 VAL B CA 1
ATOM 6820 C C . VAL B 1 231 ? 4.742 6.121 -12.805 1 84.75 231 VAL B C 1
ATOM 6822 O O . VAL B 1 231 ? 5.188 5.254 -13.562 1 84.75 231 VAL B O 1
ATOM 6825 N N . TYR B 1 232 ? 4.801 6.066 -11.555 1 86.56 232 TYR B N 1
ATOM 6826 C CA . TYR B 1 232 ? 5.5 4.949 -10.93 1 86.56 232 TYR B CA 1
ATOM 6827 C C . TYR B 1 232 ? 4.754 3.641 -11.164 1 86.56 232 TYR B C 1
ATOM 6829 O O . TYR B 1 232 ? 5.367 2.6 -11.398 1 86.56 232 TYR B O 1
ATOM 6837 N N . SER B 1 233 ? 3.459 3.674 -11.039 1 87.62 233 SER B N 1
ATOM 6838 C CA . SER B 1 233 ? 2.652 2.488 -11.305 1 87.62 233 SER B CA 1
ATOM 6839 C C . SER B 1 233 ? 2.852 1.994 -12.734 1 87.62 233 SER B C 1
ATOM 6841 O O . SER B 1 233 ? 2.971 0.79 -12.969 1 87.62 233 SER B O 1
ATOM 6843 N N . LEU B 1 234 ? 2.908 2.92 -13.625 1 85.88 234 LEU B N 1
ATOM 6844 C CA . LEU B 1 234 ? 3.121 2.566 -15.023 1 85.88 234 LEU B CA 1
ATOM 6845 C C . LEU B 1 234 ? 4.512 1.973 -15.227 1 85.88 234 LEU B C 1
ATOM 6847 O O . LEU B 1 234 ? 4.684 1.054 -16.031 1 85.88 234 LEU B O 1
ATOM 6851 N N . TYR B 1 235 ? 5.453 2.492 -14.484 1 87.44 235 TYR B N 1
ATOM 6852 C CA . TYR B 1 235 ? 6.816 1.983 -14.539 1 87.44 235 TYR B CA 1
ATOM 6853 C C . TYR B 1 235 ? 6.879 0.532 -14.078 1 87.44 235 TYR B C 1
ATOM 6855 O O . TYR B 1 235 ? 7.465 -0.316 -14.75 1 87.44 235 TYR B O 1
ATOM 6863 N N . VAL B 1 236 ? 6.293 0.222 -12.984 1 87 236 VAL B N 1
ATOM 6864 C CA . VAL B 1 236 ? 6.316 -1.128 -12.438 1 87 236 VAL B CA 1
ATOM 6865 C C . VAL B 1 236 ? 5.527 -2.07 -13.344 1 87 236 VAL B C 1
ATOM 6867 O O . VAL B 1 236 ? 5.945 -3.207 -13.578 1 87 236 VAL B O 1
ATOM 6870 N N . LEU B 1 237 ? 4.418 -1.565 -13.898 1 87.25 237 LEU B N 1
ATOM 6871 C CA . LEU B 1 237 ? 3.592 -2.381 -14.781 1 87.25 237 LEU B CA 1
ATOM 6872 C C . LEU B 1 237 ? 4.355 -2.746 -16.047 1 87.25 237 LEU B C 1
ATOM 6874 O O . LEU B 1 237 ? 4.375 -3.912 -16.453 1 87.25 237 LEU B O 1
ATOM 6878 N N . ALA B 1 238 ? 4.977 -1.761 -16.625 1 85.19 238 ALA B N 1
ATOM 6879 C CA . ALA B 1 238 ? 5.727 -1.999 -17.859 1 85.19 238 ALA B CA 1
ATOM 6880 C C . ALA B 1 238 ? 6.887 -2.959 -17.609 1 85.19 238 ALA B C 1
ATOM 6882 O O . ALA B 1 238 ? 7.098 -3.896 -18.391 1 85.19 238 ALA B O 1
ATOM 6883 N N . SER B 1 239 ? 7.566 -2.754 -16.562 1 86.38 239 SER B N 1
ATOM 6884 C CA . SER B 1 239 ? 8.688 -3.619 -16.219 1 86.38 239 SER B CA 1
ATOM 6885 C C . SER B 1 239 ? 8.227 -5.047 -15.953 1 86.38 239 SER B C 1
ATOM 6887 O O 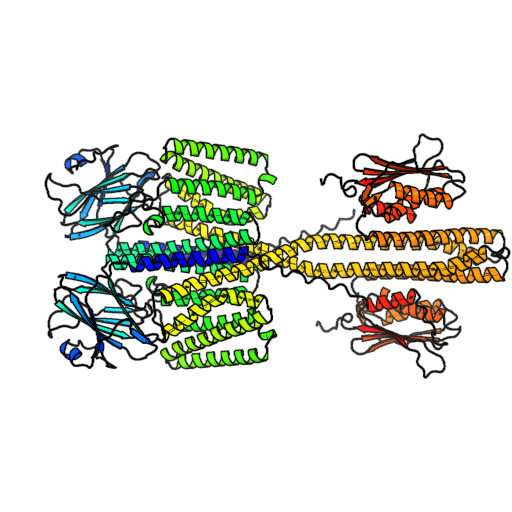. SER B 1 239 ? 8.836 -6.004 -16.453 1 86.38 239 SER B O 1
ATOM 6889 N N . SER B 1 240 ? 7.129 -5.215 -15.242 1 86.19 240 SER B N 1
ATOM 6890 C CA . SER B 1 240 ? 6.605 -6.539 -14.922 1 86.19 240 SER B CA 1
ATOM 6891 C C . SER B 1 240 ? 6.105 -7.258 -16.172 1 86.19 240 SER B C 1
ATOM 6893 O O . SER B 1 240 ? 6.301 -8.469 -16.328 1 86.19 240 SER B O 1
ATOM 6895 N N . CYS B 1 241 ? 5.516 -6.523 -17.062 1 85.38 241 CYS B N 1
ATOM 6896 C CA . CYS B 1 241 ? 4.988 -7.121 -18.281 1 85.38 241 CYS B CA 1
ATOM 6897 C C . CYS B 1 241 ? 6.113 -7.629 -19.172 1 85.38 241 CYS B C 1
ATOM 6899 O O . CYS B 1 241 ? 6.008 -8.711 -19.75 1 85.38 241 CYS B O 1
ATOM 6901 N N . ILE B 1 242 ? 7.152 -6.898 -19.281 1 84.38 242 ILE B N 1
ATOM 6902 C CA . ILE B 1 242 ? 8.289 -7.301 -20.094 1 84.38 242 ILE B CA 1
ATOM 6903 C C . ILE B 1 242 ? 8.859 -8.617 -19.578 1 84.38 242 ILE B C 1
ATOM 6905 O O . ILE B 1 242 ? 9.102 -9.547 -20.344 1 84.38 242 ILE B O 1
ATOM 6909 N N . HIS B 1 243 ? 9 -8.719 -18.328 1 84.06 243 HIS B N 1
ATOM 6910 C CA . HIS B 1 243 ? 9.594 -9.914 -17.734 1 84.06 243 HIS B CA 1
ATOM 6911 C C . HIS B 1 243 ? 8.609 -11.07 -17.734 1 84.06 243 HIS B C 1
ATOM 6913 O O . HIS B 1 243 ? 9.008 -12.234 -17.844 1 84.06 243 HIS B O 1
ATOM 6919 N N . PHE B 1 244 ? 7.34 -10.773 -17.625 1 84.75 244 PHE B N 1
ATOM 6920 C CA . PHE B 1 244 ? 6.309 -11.797 -17.719 1 84.75 244 PHE B CA 1
ATOM 6921 C C . PHE B 1 244 ? 6.32 -12.445 -19.094 1 84.75 244 PHE B C 1
ATOM 6923 O O . PHE B 1 244 ? 6.184 -13.664 -19.219 1 84.75 244 PHE B O 1
ATOM 6930 N N . ILE B 1 245 ? 6.609 -11.609 -20.094 1 80.75 245 ILE B N 1
ATOM 6931 C CA . ILE B 1 245 ? 6.676 -12.094 -21.469 1 80.75 245 ILE B CA 1
ATOM 6932 C C . ILE B 1 245 ? 8 -12.82 -21.688 1 80.75 245 ILE B C 1
ATOM 6934 O O . ILE B 1 245 ? 8.023 -13.914 -22.266 1 80.75 245 ILE B O 1
ATOM 6938 N N . ALA B 1 246 ? 9 -12.242 -21.156 1 79.88 246 ALA B N 1
ATOM 6939 C CA . ALA B 1 246 ? 10.336 -12.805 -21.359 1 79.88 246 ALA B CA 1
ATOM 6940 C C . ALA B 1 246 ? 10.461 -14.172 -20.688 1 79.88 246 ALA B C 1
ATOM 6942 O O . ALA B 1 246 ? 11.211 -15.031 -21.156 1 79.88 246 ALA B O 1
ATOM 6943 N N . GLN B 1 247 ? 9.648 -14.391 -19.656 1 81.5 247 GLN B N 1
ATOM 6944 C CA . GLN B 1 247 ? 9.727 -15.672 -18.953 1 81.5 247 GLN B CA 1
ATOM 6945 C C . GLN B 1 247 ? 8.75 -16.688 -19.547 1 81.5 247 GLN B C 1
ATOM 6947 O O . GLN B 1 247 ? 8.648 -17.812 -19.062 1 81.5 247 GLN B O 1
ATOM 6952 N N . GLY B 1 248 ? 8.031 -16.344 -20.609 1 80.62 248 GLY B N 1
ATOM 6953 C CA . GLY B 1 248 ? 7.238 -17.281 -21.406 1 80.62 248 GLY B CA 1
ATOM 6954 C C . GLY B 1 248 ? 5.852 -17.5 -20.828 1 80.62 248 GLY B C 1
ATOM 6955 O O . GLY B 1 248 ? 5.09 -18.328 -21.359 1 80.62 248 GLY B O 1
ATOM 6956 N N . TRP B 1 249 ? 5.508 -16.812 -19.766 1 81.38 249 TRP B N 1
ATOM 6957 C CA . TRP B 1 249 ? 4.223 -17.078 -19.109 1 81.38 249 TRP B CA 1
ATOM 6958 C C . TRP B 1 249 ? 3.078 -16.484 -19.938 1 81.38 249 TRP B C 1
ATOM 6960 O O . TRP B 1 249 ? 1.962 -17.016 -19.922 1 81.38 249 TRP B O 1
ATOM 6970 N N . ALA B 1 250 ? 3.352 -15.445 -20.672 1 78.38 250 ALA B N 1
ATOM 6971 C CA . ALA B 1 250 ? 2.316 -14.867 -21.531 1 78.38 250 ALA B CA 1
ATOM 6972 C C . ALA B 1 250 ? 1.87 -15.867 -22.594 1 78.38 250 ALA B C 1
ATOM 6974 O O . ALA B 1 250 ? 0.674 -16 -22.875 1 78.38 250 ALA B O 1
ATOM 6975 N N . LYS B 1 251 ? 2.777 -16.609 -23.156 1 76.38 251 LYS B N 1
ATOM 6976 C CA . LYS B 1 251 ? 2.453 -17.609 -24.172 1 76.38 251 LYS B CA 1
ATOM 6977 C C . LYS B 1 251 ? 1.732 -18.797 -23.547 1 76.38 251 LYS B C 1
ATOM 6979 O O . LYS B 1 251 ? 0.778 -19.328 -24.109 1 76.38 251 LYS B O 1
ATOM 6984 N N . TYR B 1 252 ? 2.256 -19.156 -22.359 1 76.94 252 TYR B N 1
ATOM 6985 C CA . TYR B 1 252 ? 1.655 -20.297 -21.703 1 76.94 252 TYR B CA 1
ATOM 6986 C C . TYR B 1 252 ? 0.183 -20.047 -21.391 1 76.94 252 TYR B C 1
ATOM 6988 O O . TYR B 1 252 ? -0.648 -20.953 -21.531 1 76.94 252 TYR B O 1
ATOM 6996 N N . LEU B 1 253 ? -0.194 -18.875 -20.891 1 71.25 253 LEU B N 1
ATOM 6997 C CA . LEU B 1 253 ? -1.568 -18.578 -20.5 1 71.25 253 LEU B CA 1
ATOM 6998 C C . LEU B 1 253 ? -2.412 -18.234 -21.719 1 71.25 253 LEU B C 1
ATOM 7000 O O . LEU B 1 253 ? -3.645 -18.234 -21.656 1 71.25 253 LEU B O 1
ATOM 7004 N N . GLY B 1 254 ? -1.926 -18.328 -22.875 1 62.78 254 GLY B N 1
ATOM 7005 C CA . GLY B 1 254 ? -2.678 -18.094 -24.094 1 62.78 254 GLY B CA 1
ATOM 7006 C C . GLY B 1 254 ? -3.193 -16.672 -24.219 1 62.78 254 GLY B C 1
ATOM 7007 O O . GLY B 1 254 ? -4.062 -16.391 -25.047 1 62.78 254 GLY B O 1
ATOM 7008 N N . PHE B 1 255 ? -3.125 -16.047 -23.141 1 52.66 255 PHE B N 1
ATOM 7009 C CA . PHE B 1 255 ? -3.834 -14.773 -23.125 1 52.66 255 PHE B CA 1
ATOM 7010 C C . PHE B 1 255 ? -3.99 -14.227 -24.547 1 52.66 255 PHE B C 1
ATOM 7012 O O . PHE B 1 255 ? -3.799 -14.953 -25.516 1 52.66 255 PHE B O 1
ATOM 7019 N N . TRP B 1 256 ? -3.584 -12.922 -24.641 1 48.06 256 TRP B N 1
ATOM 7020 C CA . TRP B 1 256 ? -3.926 -12.062 -25.781 1 48.06 256 TRP B CA 1
ATOM 7021 C C . TRP B 1 256 ? -3.258 -12.562 -27.062 1 48.06 256 TRP B C 1
ATOM 7023 O O . TRP B 1 256 ? -3.594 -12.109 -28.156 1 48.06 256 TRP B O 1
ATOM 7033 N N . PHE B 1 257 ? -2.098 -13.375 -27.047 1 52.03 257 PHE B N 1
ATOM 7034 C CA . PHE B 1 257 ? -1.45 -13.391 -28.344 1 52.03 257 PHE B CA 1
ATOM 7035 C C . PHE B 1 257 ? -0.951 -14.789 -28.688 1 52.03 257 PHE B C 1
ATOM 7037 O O . PHE B 1 257 ? -0.248 -15.414 -27.891 1 52.03 257 PHE B O 1
ATOM 7044 N N . GLU B 1 258 ? -1.61 -15.672 -29.312 1 57 258 GLU B N 1
ATOM 7045 C CA . GLU B 1 258 ? -1.12 -16.922 -29.891 1 57 258 GLU B CA 1
ATOM 7046 C C . GLU B 1 258 ? 0.381 -16.859 -30.156 1 57 258 GLU B C 1
ATOM 7048 O O . GLU B 1 258 ? 1.092 -17.844 -29.984 1 57 258 GLU B O 1
ATOM 7053 N N . SER B 1 259 ? 0.879 -15.688 -30.562 1 61.59 259 SER B N 1
ATOM 7054 C CA . SER B 1 259 ? 2.287 -15.367 -30.766 1 61.59 259 SER B CA 1
ATOM 7055 C C . SER B 1 259 ? 2.635 -14 -30.172 1 61.59 259 SER B C 1
ATOM 7057 O O . SER B 1 259 ? 1.77 -13.133 -30.062 1 61.59 259 SER B O 1
ATOM 7059 N N . VAL B 1 260 ? 3.592 -13.914 -29.375 1 61.75 260 VAL B N 1
ATOM 7060 C CA . VAL B 1 260 ? 4.047 -12.625 -28.859 1 61.75 260 VAL B CA 1
ATOM 7061 C C . VAL B 1 260 ? 5.07 -12.016 -29.812 1 61.75 260 VAL B C 1
ATOM 7063 O O . VAL B 1 260 ? 6.254 -12.352 -29.766 1 61.75 260 VAL B O 1
ATOM 7066 N N . PRO B 1 261 ? 4.426 -11.125 -30.688 1 64.12 261 PRO B N 1
ATOM 7067 C CA . PRO B 1 261 ? 5.363 -10.516 -31.625 1 64.12 261 PRO B CA 1
ATOM 7068 C C . PRO B 1 261 ? 6.434 -9.672 -30.938 1 64.12 261 PRO B C 1
ATOM 7070 O O . PRO B 1 261 ? 6.215 -9.18 -29.828 1 64.12 261 PRO B O 1
ATOM 7073 N N . GLN B 1 262 ? 7.527 -9.641 -31.438 1 67.81 262 GLN B N 1
ATOM 7074 C CA . GLN B 1 262 ? 8.656 -8.836 -30.953 1 67.81 262 GLN B CA 1
ATOM 7075 C C . GLN B 1 262 ? 8.258 -7.375 -30.797 1 67.81 262 GLN B C 1
ATOM 7077 O O . GLN B 1 262 ? 8.797 -6.668 -29.938 1 67.81 262 GLN B O 1
ATOM 7082 N N . LEU B 1 263 ? 7.246 -7.012 -31.547 1 66.56 263 LEU B N 1
ATOM 7083 C CA . LEU B 1 263 ? 6.812 -5.617 -31.531 1 66.56 263 LEU B CA 1
ATOM 7084 C C . LEU B 1 263 ? 6.211 -5.25 -30.188 1 66.56 263 LEU B C 1
ATOM 7086 O O . LEU B 1 263 ? 6.379 -4.125 -29.719 1 66.56 263 LEU B O 1
ATOM 7090 N N . ASP B 1 264 ? 5.605 -6.238 -29.562 1 68.5 264 ASP B N 1
ATOM 7091 C CA . ASP B 1 264 ? 4.98 -5.961 -28.281 1 68.5 264 ASP B CA 1
ATOM 7092 C C . ASP B 1 264 ? 6.035 -5.727 -27.203 1 68.5 264 ASP B C 1
ATOM 7094 O O . ASP B 1 264 ? 5.918 -4.793 -26.406 1 68.5 264 ASP B O 1
ATOM 7098 N N . VAL B 1 265 ? 7.035 -6.449 -27.297 1 74.56 265 VAL B N 1
ATOM 7099 C CA . VAL B 1 265 ? 8.086 -6.316 -26.297 1 74.56 265 VAL B CA 1
ATOM 7100 C C . VAL B 1 265 ? 8.844 -5.012 -26.516 1 74.56 265 VAL B C 1
ATOM 7102 O O . VAL B 1 265 ? 9.195 -4.324 -25.547 1 74.56 265 VAL B O 1
ATOM 7105 N N . MET B 1 266 ? 8.953 -4.625 -27.75 1 76.06 266 MET B N 1
ATOM 7106 C CA . MET B 1 266 ? 9.656 -3.385 -28.062 1 76.06 266 MET B CA 1
ATOM 7107 C C . MET B 1 266 ? 8.852 -2.172 -27.609 1 76.06 266 MET B C 1
ATOM 7109 O O . MET B 1 266 ? 9.414 -1.207 -27.094 1 76.06 266 MET B O 1
ATOM 7113 N N . ALA B 1 267 ? 7.582 -2.289 -27.812 1 75.38 267 ALA B N 1
ATOM 7114 C CA . ALA B 1 267 ? 6.715 -1.202 -27.375 1 75.38 267 ALA B CA 1
ATOM 7115 C C . ALA B 1 267 ? 6.773 -1.038 -25.859 1 75.38 267 ALA B C 1
ATOM 7117 O O . ALA B 1 267 ? 6.82 0.084 -25.344 1 75.38 267 ALA B O 1
ATOM 7118 N N . LEU B 1 268 ? 6.809 -2.123 -25.219 1 80.12 268 LEU B N 1
ATOM 7119 C CA . LEU B 1 268 ? 6.867 -2.086 -23.75 1 80.12 268 LEU B CA 1
ATOM 7120 C C . LEU B 1 268 ? 8.219 -1.557 -23.281 1 80.12 268 LEU B C 1
ATOM 7122 O O . LEU B 1 268 ? 8.289 -0.821 -22.297 1 80.12 268 LEU B O 1
ATOM 7126 N N . MET B 1 269 ? 9.195 -1.905 -24 1 82.25 269 MET B N 1
ATOM 7127 C CA . MET B 1 269 ? 10.523 -1.414 -23.641 1 82.25 269 MET B CA 1
ATOM 7128 C C . MET B 1 269 ? 10.625 0.092 -23.859 1 82.25 269 MET B C 1
ATOM 7130 O O . MET B 1 269 ? 11.242 0.798 -23.062 1 82.25 269 MET B O 1
ATOM 7134 N N . MET B 1 270 ? 10.031 0.537 -24.891 1 78.12 270 MET B N 1
ATOM 7135 C CA . MET B 1 270 ? 9.984 1.974 -25.141 1 78.12 270 MET B CA 1
ATOM 7136 C C . MET B 1 270 ? 9.219 2.699 -24.047 1 78.12 270 MET B C 1
ATOM 7138 O O . MET B 1 270 ? 9.664 3.742 -23.562 1 78.12 270 MET B O 1
ATOM 7142 N N . MET B 1 271 ? 8.148 2.111 -23.688 1 78.44 271 MET B N 1
ATOM 7143 C CA . MET B 1 271 ? 7.348 2.693 -22.609 1 78.44 271 MET B CA 1
ATOM 7144 C C . MET B 1 271 ? 8.133 2.73 -21.312 1 78.44 271 MET B C 1
ATOM 7146 O O . MET B 1 271 ? 8.117 3.736 -20.594 1 78.44 271 MET B O 1
ATOM 7150 N N . LEU B 1 272 ? 8.812 1.682 -21.047 1 83.38 272 LEU B N 1
ATOM 7151 C CA . LEU B 1 272 ? 9.609 1.606 -19.844 1 83.38 272 LEU B CA 1
ATOM 7152 C C . LEU B 1 272 ? 10.68 2.691 -19.828 1 83.38 272 LEU B C 1
ATOM 7154 O O . LEU B 1 272 ? 10.891 3.348 -18.797 1 83.38 272 LEU B O 1
ATOM 7158 N N . THR B 1 273 ? 11.273 2.871 -20.906 1 78.19 273 THR B N 1
ATOM 7159 C CA . THR B 1 273 ? 12.32 3.879 -21 1 78.19 273 THR B CA 1
ATOM 7160 C C . THR B 1 273 ? 11.75 5.281 -20.828 1 78.19 273 THR B C 1
ATOM 7162 O O . THR B 1 273 ? 12.305 6.094 -20.078 1 78.19 273 THR B O 1
ATOM 7165 N N . LEU B 1 274 ? 10.656 5.488 -21.422 1 75.75 274 LEU B N 1
ATOM 7166 C CA . LEU B 1 274 ? 10.008 6.793 -21.328 1 75.75 274 LEU B CA 1
ATOM 7167 C C . LEU B 1 274 ? 9.57 7.082 -19.891 1 75.75 274 LEU B C 1
ATOM 7169 O O . LEU B 1 274 ? 9.844 8.164 -19.359 1 75.75 274 LEU B O 1
ATOM 7173 N N . VAL B 1 275 ? 8.969 6.176 -19.344 1 80 275 VAL B N 1
ATOM 7174 C CA . VAL B 1 275 ? 8.422 6.375 -18.016 1 80 275 VAL B CA 1
ATOM 7175 C C . VAL B 1 275 ? 9.555 6.52 -17 1 80 275 VAL B C 1
ATOM 7177 O O . VAL B 1 275 ? 9.461 7.312 -16.062 1 80 275 VAL B O 1
ATOM 7180 N N . SER B 1 276 ? 10.586 5.746 -17.219 1 80.06 276 SER B N 1
ATOM 7181 C CA . SER B 1 276 ? 11.75 5.879 -16.344 1 80.06 276 SER B CA 1
ATOM 7182 C C . SER B 1 276 ? 12.344 7.281 -16.422 1 80.06 276 SER B C 1
ATOM 7184 O O . SER B 1 276 ? 12.75 7.844 -15.406 1 80.06 276 SER B O 1
ATOM 7186 N N . GLY B 1 277 ? 12.367 7.793 -17.578 1 73.44 277 GLY B N 1
ATOM 7187 C CA . GLY B 1 277 ? 12.844 9.156 -17.75 1 73.44 277 GLY B CA 1
ATOM 7188 C C . GLY B 1 277 ? 11.984 10.18 -17.047 1 73.44 277 GLY B C 1
ATOM 7189 O O . GLY B 1 277 ? 12.5 11.078 -16.375 1 73.44 277 GLY B O 1
ATOM 7190 N N . ILE B 1 278 ? 10.727 10.062 -17.156 1 74.31 278 ILE B N 1
ATOM 7191 C CA . ILE B 1 278 ? 9.789 10.984 -16.531 1 74.31 278 ILE B CA 1
ATOM 7192 C C . ILE B 1 278 ? 9.914 10.898 -15.008 1 74.31 278 ILE B C 1
ATOM 7194 O O . ILE B 1 278 ? 9.898 11.922 -14.312 1 74.31 278 ILE B O 1
ATOM 7198 N N . GLU B 1 279 ? 10.023 9.711 -14.555 1 74.56 279 GLU B N 1
ATOM 7199 C CA . GLU B 1 279 ? 10.148 9.492 -13.117 1 74.56 279 GLU B CA 1
ATOM 7200 C C . GLU B 1 279 ? 11.391 10.18 -12.555 1 74.56 279 GLU B C 1
ATOM 7202 O O . GLU B 1 279 ? 11.344 10.781 -11.484 1 74.56 279 GLU B O 1
ATOM 7207 N N . LEU B 1 280 ? 12.445 10.047 -13.211 1 66.88 280 LEU B N 1
ATOM 7208 C CA . LEU B 1 280 ? 13.688 10.703 -12.797 1 66.88 280 LEU B CA 1
ATOM 7209 C C . LEU B 1 280 ? 13.484 12.203 -12.656 1 66.88 280 LEU B C 1
ATOM 7211 O O . LEU B 1 280 ? 13.914 12.797 -11.664 1 66.88 280 LEU B O 1
ATOM 7215 N N . ILE B 1 281 ? 12.766 12.758 -13.516 1 69.44 281 ILE B N 1
ATOM 7216 C CA . ILE B 1 281 ? 12.562 14.203 -13.555 1 69.44 281 ILE B CA 1
ATOM 7217 C C . ILE B 1 281 ? 11.688 14.633 -12.391 1 69.44 281 ILE B C 1
ATOM 7219 O O . ILE B 1 281 ? 11.969 15.625 -11.719 1 69.44 281 ILE B O 1
ATOM 7223 N N . ARG B 1 282 ? 10.781 13.883 -12.164 1 72.94 282 ARG B N 1
ATOM 7224 C CA . ARG B 1 282 ? 9.781 14.273 -11.18 1 72.94 282 ARG B CA 1
ATOM 7225 C C . ARG B 1 282 ? 10.305 14.078 -9.758 1 72.94 282 ARG B C 1
ATOM 7227 O O . ARG B 1 282 ? 10.039 14.898 -8.875 1 72.94 282 ARG B O 1
ATOM 7234 N N . ILE B 1 283 ? 11.102 13.055 -9.57 1 69.56 283 ILE B N 1
ATOM 7235 C CA . ILE B 1 283 ? 11.555 12.75 -8.219 1 69.56 283 ILE B CA 1
ATOM 7236 C C . ILE B 1 283 ? 12.734 13.641 -7.855 1 69.56 283 ILE B C 1
ATOM 7238 O O . ILE B 1 283 ? 12.82 14.141 -6.734 1 69.56 283 ILE B O 1
ATOM 7242 N N . THR B 1 284 ? 13.656 13.875 -8.773 1 68.62 284 THR B N 1
ATOM 7243 C CA . THR B 1 284 ? 14.875 14.609 -8.461 1 68.62 284 THR B CA 1
ATOM 7244 C C . THR B 1 284 ? 14.688 16.109 -8.703 1 68.62 284 THR B C 1
ATOM 7246 O O . THR B 1 284 ? 15.547 16.906 -8.344 1 68.62 284 THR B O 1
ATOM 7249 N N . ASN B 1 285 ? 13.547 16.422 -9.195 1 73.81 285 ASN B N 1
ATOM 7250 C CA . ASN B 1 285 ? 13.336 17.812 -9.578 1 73.81 285 ASN B CA 1
ATOM 7251 C C . ASN B 1 285 ? 14.484 18.344 -10.43 1 73.81 285 ASN B C 1
ATOM 7253 O O . ASN B 1 285 ? 14.984 19.438 -10.203 1 73.81 285 ASN B O 1
ATOM 7257 N N . LEU B 1 286 ? 14.961 17.516 -11.289 1 73.44 286 LEU B N 1
ATOM 7258 C CA . LEU B 1 286 ? 16.109 17.844 -12.133 1 73.44 286 LEU B CA 1
ATOM 7259 C C . LEU B 1 286 ? 15.836 19.109 -12.953 1 73.44 286 LEU B C 1
ATOM 7261 O O . LEU B 1 286 ? 16.75 19.891 -13.211 1 73.44 286 LEU B O 1
ATOM 7265 N N . HIS B 1 287 ? 14.602 19.344 -13.273 1 74.56 287 HIS B N 1
ATOM 7266 C CA . HIS B 1 287 ? 14.25 20.484 -14.102 1 74.56 287 HIS B CA 1
ATOM 7267 C C . HIS B 1 287 ? 14.461 21.797 -13.344 1 74.56 287 HIS B C 1
ATOM 7269 O O . HIS B 1 287 ? 14.688 22.844 -13.961 1 74.56 287 HIS B O 1
ATOM 7275 N N . ILE B 1 288 ? 14.453 21.656 -12.023 1 74.81 288 ILE B N 1
ATOM 7276 C CA . ILE B 1 288 ? 14.625 22.859 -11.211 1 74.81 288 ILE B CA 1
ATOM 7277 C C . ILE B 1 288 ? 16.109 23.078 -10.914 1 74.81 288 ILE B C 1
ATOM 7279 O O . ILE B 1 288 ? 16.609 24.188 -11.047 1 74.81 288 ILE B O 1
ATOM 7283 N N . HIS B 1 289 ? 16.859 22 -10.648 1 76.44 289 HIS B N 1
ATOM 7284 C CA . HIS B 1 289 ? 18.25 22.109 -10.227 1 76.44 289 HIS B CA 1
ATOM 7285 C C . HIS B 1 289 ? 19.172 22.312 -11.43 1 76.44 289 HIS B C 1
ATOM 7287 O O . HIS B 1 289 ? 20.141 23.062 -11.352 1 76.44 289 HIS B O 1
ATOM 7293 N N . TYR B 1 290 ? 18.844 21.594 -12.523 1 80.31 290 TYR B N 1
ATOM 7294 C CA . TYR B 1 290 ? 19.688 21.672 -13.711 1 80.31 290 TYR B CA 1
ATOM 7295 C C . TYR B 1 290 ? 18.844 21.859 -14.961 1 80.31 290 TYR B C 1
ATOM 7297 O O . TYR B 1 290 ? 18.672 20.922 -15.75 1 80.31 290 TYR B O 1
ATOM 7305 N N . PRO B 1 291 ? 18.453 23 -15.273 1 81.12 291 PRO B N 1
ATOM 7306 C CA . PRO B 1 291 ? 17.531 23.219 -16.375 1 81.12 291 PRO B CA 1
ATOM 7307 C C . PRO B 1 291 ? 18.172 23 -17.75 1 81.12 291 PRO B C 1
ATOM 7309 O O . PRO B 1 291 ? 17.516 2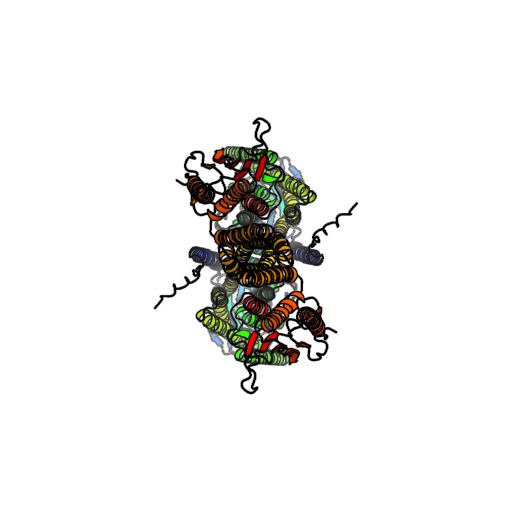2.531 -18.672 1 81.12 291 PRO B O 1
ATOM 7312 N N . ARG B 1 292 ? 19.484 23.422 -17.938 1 81.56 292 ARG B N 1
ATOM 7313 C CA . ARG B 1 292 ? 20.156 23.219 -19.219 1 81.56 292 ARG B CA 1
ATOM 7314 C C . ARG B 1 292 ? 20.266 21.734 -19.547 1 81.56 292 ARG B C 1
ATOM 7316 O O . ARG B 1 292 ? 20 21.312 -20.672 1 81.56 292 ARG B O 1
ATOM 7323 N N . LEU B 1 293 ? 20.672 20.953 -18.578 1 78.81 293 LEU B N 1
ATOM 7324 C CA . LEU B 1 293 ? 20.781 19.516 -18.766 1 78.81 293 LEU B CA 1
ATOM 7325 C C . LEU B 1 293 ? 19.438 18.906 -19.125 1 78.81 293 LEU B C 1
ATOM 7327 O O . LEU B 1 293 ? 19.359 18 -19.953 1 78.81 293 LEU B O 1
ATOM 7331 N N . TRP B 1 294 ? 18.453 19.484 -18.594 1 77.81 294 TRP B N 1
ATOM 7332 C CA . TRP B 1 294 ? 17.109 18.984 -18.859 1 77.81 294 TRP B CA 1
ATOM 7333 C C . TRP B 1 294 ? 16.719 19.25 -20.312 1 77.81 294 TRP B C 1
ATOM 7335 O O . TRP B 1 294 ? 16.109 18.391 -20.953 1 77.81 294 TRP B O 1
ATOM 7345 N N . ARG B 1 295 ? 17.016 20.375 -20.797 1 80.25 295 ARG B N 1
ATOM 7346 C CA . ARG B 1 295 ? 16.703 20.703 -22.188 1 80.25 295 ARG B CA 1
ATOM 7347 C C . ARG B 1 295 ? 17.438 19.75 -23.141 1 80.25 295 ARG B C 1
ATOM 7349 O O . ARG B 1 295 ? 16.859 19.281 -24.125 1 80.25 295 ARG B O 1
ATOM 7356 N N . TRP B 1 296 ? 18.609 19.391 -22.734 1 79.06 296 TRP B N 1
ATOM 7357 C CA . TRP B 1 296 ? 19.391 18.484 -23.578 1 79.06 296 TRP B CA 1
ATOM 7358 C C . TRP B 1 296 ? 18.859 17.062 -23.484 1 79.06 296 TRP B C 1
ATOM 7360 O O . TRP B 1 296 ? 18.781 16.359 -24.484 1 79.06 296 TRP B O 1
ATOM 7370 N N . LEU B 1 297 ? 18.484 16.656 -22.359 1 75.62 297 LEU B N 1
ATOM 7371 C CA . LEU B 1 297 ? 17.953 15.305 -22.156 1 75.62 297 LEU B CA 1
ATOM 7372 C C . LEU B 1 297 ? 16.625 15.133 -22.859 1 75.62 297 LEU B C 1
ATOM 7374 O O . LEU B 1 297 ? 16.344 14.07 -23.438 1 75.62 297 LEU B O 1
ATOM 7378 N N . ARG B 1 298 ? 15.906 16.172 -22.797 1 76.94 298 ARG B N 1
ATOM 7379 C CA . ARG B 1 298 ? 14.617 16.125 -23.484 1 76.94 298 ARG B CA 1
ATOM 7380 C C . ARG B 1 298 ? 14.797 16.047 -25 1 76.94 298 ARG B C 1
ATOM 7382 O O . ARG B 1 298 ? 14.141 15.25 -25.672 1 76.94 298 ARG B O 1
ATOM 7389 N N . ALA B 1 299 ? 15.656 16.891 -25.469 1 79.75 299 ALA B N 1
ATOM 7390 C CA . ALA B 1 299 ? 15.945 16.875 -26.906 1 79.75 299 ALA B CA 1
ATOM 7391 C C . ALA B 1 299 ? 16.547 15.539 -27.328 1 79.75 299 ALA B C 1
ATOM 7393 O O . ALA B 1 299 ? 16.172 14.969 -28.344 1 79.75 299 ALA B O 1
ATOM 7394 N N . GLY B 1 300 ? 17.453 15.055 -26.531 1 75.38 300 GLY B N 1
ATOM 7395 C CA . GLY B 1 300 ? 18.062 13.766 -26.812 1 75.38 300 GLY B CA 1
ATOM 7396 C C . GLY B 1 300 ? 17.062 12.617 -26.75 1 75.38 300 GLY B C 1
ATOM 7397 O O . GLY B 1 300 ? 17.125 11.703 -27.578 1 75.38 300 GLY B O 1
ATOM 7398 N N . GLY B 1 301 ? 16.188 12.68 -25.797 1 75.75 301 GLY B N 1
ATOM 7399 C CA . GLY B 1 301 ? 15.156 11.664 -25.688 1 75.75 301 GLY B CA 1
ATOM 7400 C C . GLY B 1 301 ? 14.227 11.633 -26.891 1 75.75 301 GLY B C 1
ATOM 7401 O O . GLY B 1 301 ? 13.891 10.562 -27.406 1 75.75 301 GLY B O 1
ATOM 7402 N N . LEU B 1 302 ? 13.898 12.875 -27.328 1 79.31 302 LEU B N 1
ATOM 7403 C CA . LEU B 1 302 ? 13.016 12.969 -28.484 1 79.31 302 LEU B CA 1
ATOM 7404 C C . LEU B 1 302 ? 13.719 12.461 -29.75 1 79.31 302 LEU B C 1
ATOM 7406 O O . LEU B 1 302 ? 13.109 11.781 -30.578 1 79.31 302 LEU B O 1
ATOM 7410 N N . MET B 1 303 ? 14.938 12.742 -29.859 1 78.69 303 MET B N 1
ATOM 7411 C CA . MET B 1 303 ? 15.727 12.273 -31 1 78.69 303 MET B CA 1
ATOM 7412 C C . MET B 1 303 ? 15.859 10.758 -30.984 1 78.69 303 MET B C 1
ATOM 7414 O O . MET B 1 303 ? 15.789 10.109 -32.031 1 78.69 303 MET B O 1
ATOM 7418 N N . MET B 1 304 ? 16.016 10.25 -29.859 1 77 304 MET B N 1
ATOM 7419 C CA . MET B 1 304 ? 16.141 8.797 -29.719 1 77 304 MET B CA 1
ATOM 7420 C C . MET B 1 304 ? 14.836 8.102 -30.062 1 77 304 MET B C 1
ATOM 7422 O O . MET B 1 304 ? 14.844 7.062 -30.734 1 77 304 MET B O 1
ATOM 7426 N N . VAL B 1 305 ? 13.766 8.68 -29.688 1 77.44 305 VAL B N 1
ATOM 7427 C CA . VAL B 1 305 ? 12.461 8.109 -30 1 77.44 305 VAL B CA 1
ATOM 7428 C C . VAL B 1 305 ? 12.234 8.164 -31.516 1 77.44 305 VAL B C 1
ATOM 7430 O O . VAL B 1 305 ? 11.766 7.188 -32.125 1 77.44 305 VAL B O 1
ATOM 7433 N N . ALA B 1 306 ? 12.547 9.273 -32.031 1 80.38 306 ALA B N 1
ATOM 7434 C CA . ALA B 1 306 ? 12.398 9.422 -33.5 1 80.38 306 ALA B CA 1
ATOM 7435 C C . ALA B 1 306 ? 13.273 8.422 -34.25 1 80.38 306 ALA B C 1
ATOM 7437 O O . ALA B 1 306 ? 12.836 7.816 -35.219 1 80.38 306 ALA B O 1
ATOM 7438 N N . GLY B 1 307 ? 14.469 8.266 -33.812 1 77.44 307 GLY B N 1
ATOM 7439 C CA . GLY B 1 307 ? 15.367 7.297 -34.406 1 77.44 307 GLY B CA 1
ATOM 7440 C C . GLY B 1 307 ? 14.875 5.867 -34.312 1 77.44 307 GLY B C 1
ATOM 7441 O O . GLY B 1 307 ? 14.945 5.102 -35.25 1 77.44 307 GLY B O 1
ATOM 7442 N N . LEU B 1 308 ? 14.367 5.539 -33.219 1 77.56 308 LEU B N 1
ATOM 7443 C CA . LEU B 1 308 ? 13.859 4.188 -32.969 1 77.56 308 LEU B CA 1
ATOM 7444 C C . LEU B 1 308 ? 12.641 3.91 -33.844 1 77.56 308 LEU B C 1
ATOM 7446 O O . LEU B 1 308 ? 12.492 2.809 -34.375 1 77.56 308 LEU B O 1
ATOM 7450 N N . LEU B 1 309 ? 11.805 4.906 -34 1 77.75 309 LEU B N 1
ATOM 7451 C CA . LEU B 1 309 ? 10.625 4.754 -34.812 1 77.75 309 LEU B CA 1
ATOM 7452 C C . LEU B 1 309 ? 11.016 4.578 -36.281 1 77.75 309 LEU B C 1
ATOM 7454 O O . LEU B 1 309 ? 10.406 3.793 -37 1 77.75 309 LEU B O 1
ATOM 7458 N N . CYS B 1 310 ? 12.047 5.223 -36.656 1 76.56 310 CYS B N 1
ATOM 7459 C CA . CYS B 1 310 ? 12.562 5.086 -38.031 1 76.56 310 CYS B CA 1
ATOM 7460 C C . CYS B 1 310 ? 13.125 3.689 -38.25 1 76.56 310 CYS B C 1
ATOM 7462 O O . CYS B 1 310 ? 12.875 3.088 -39.312 1 76.56 310 CYS B O 1
ATOM 7464 N N . LEU B 1 311 ? 13.852 3.184 -37.312 1 75.62 311 LEU B N 1
ATOM 7465 C CA . LEU B 1 311 ? 14.422 1.847 -37.438 1 75.62 311 LEU B CA 1
ATOM 7466 C C . LEU B 1 311 ? 13.328 0.786 -37.469 1 75.62 311 LEU B C 1
ATOM 7468 O O . LEU B 1 311 ? 13.43 -0.205 -38.188 1 75.62 311 LEU B O 1
ATOM 7472 N N . LEU B 1 312 ? 12.289 1.001 -36.719 1 75.06 312 LEU B N 1
ATOM 7473 C CA . LEU B 1 312 ? 11.164 0.08 -36.688 1 75.06 312 LEU B CA 1
ATOM 7474 C C . LEU B 1 312 ? 10.438 0.053 -38.031 1 75.06 312 LEU B C 1
ATOM 7476 O O . LEU B 1 312 ? 10.055 -1.015 -38.5 1 75.06 312 LEU B O 1
ATOM 7480 N N . TRP B 1 313 ? 10.383 1.226 -38.562 1 73.94 313 TRP B N 1
ATOM 7481 C CA . TRP B 1 313 ? 9.727 1.336 -39.844 1 73.94 313 TRP B CA 1
ATOM 7482 C C . TRP B 1 313 ? 10.547 0.657 -40.938 1 73.94 313 TRP B C 1
ATOM 7484 O O . TRP B 1 313 ? 9.992 0.055 -41.875 1 73.94 313 TRP B O 1
ATOM 7494 N N . ALA B 1 314 ? 11.891 0.63 -40.844 1 74.94 314 ALA B N 1
ATOM 7495 C CA . ALA B 1 314 ? 12.797 0.022 -41.812 1 74.94 314 ALA B CA 1
ATOM 7496 C C . ALA B 1 314 ? 12.875 -1.49 -41.625 1 74.94 314 ALA B C 1
ATOM 7498 O O . ALA B 1 314 ? 13.484 -2.193 -42.438 1 74.94 314 ALA B O 1
ATOM 7499 N N . GLY B 1 315 ? 12.328 -2.035 -40.594 1 70.38 315 GLY B N 1
ATOM 7500 C CA . GLY B 1 315 ? 12.25 -3.475 -40.375 1 70.38 315 GLY B CA 1
ATOM 7501 C C . GLY B 1 315 ? 13.469 -4.047 -39.688 1 70.38 315 GLY B C 1
ATOM 7502 O O . GLY B 1 315 ? 13.703 -5.254 -39.719 1 70.38 315 GLY B O 1
ATOM 7503 N N . HIS B 1 316 ? 14.352 -3.248 -39.219 1 74.81 316 HIS B N 1
ATOM 7504 C CA . HIS B 1 316 ? 15.531 -3.721 -38.5 1 74.81 316 HIS B CA 1
ATOM 7505 C C . HIS B 1 316 ? 15.227 -3.971 -37.031 1 74.81 316 HIS B C 1
ATOM 7507 O O . HIS B 1 316 ? 15.727 -3.26 -36.156 1 74.81 316 HIS B O 1
ATOM 7513 N N . TYR B 1 317 ? 14.523 -5.02 -36.781 1 73.31 317 TYR B N 1
ATOM 7514 C CA . TYR B 1 317 ? 14.016 -5.293 -35.469 1 73.31 317 TYR B CA 1
ATOM 7515 C C . TYR B 1 317 ? 15.156 -5.625 -34.5 1 73.31 317 TYR B C 1
ATOM 7517 O O . TYR B 1 317 ? 15.141 -5.215 -33.344 1 73.31 317 TYR B O 1
ATOM 7525 N N . SER B 1 318 ? 16.156 -6.352 -35 1 75.06 318 SER B N 1
ATOM 7526 C CA . SER B 1 318 ? 17.266 -6.715 -34.125 1 75.06 318 SER B CA 1
ATOM 7527 C C . SER B 1 318 ? 18.047 -5.48 -33.656 1 75.06 318 SER B C 1
ATOM 7529 O O . SER B 1 318 ? 18.422 -5.371 -32.5 1 75.06 318 SER B O 1
ATOM 7531 N N . LEU B 1 319 ? 18.156 -4.547 -34.562 1 78.12 319 LEU B N 1
ATOM 7532 C CA . LEU B 1 319 ? 18.891 -3.332 -34.25 1 78.12 319 LEU B CA 1
ATOM 7533 C C . LEU B 1 319 ? 18.094 -2.449 -33.312 1 78.12 319 LEU B C 1
ATOM 7535 O O . LEU B 1 319 ? 18.656 -1.8 -32.406 1 78.12 319 LEU B O 1
ATOM 7539 N N . VAL B 1 320 ? 16.828 -2.441 -33.5 1 78.44 320 VAL B N 1
ATOM 7540 C CA . VAL B 1 320 ? 15.969 -1.641 -32.625 1 78.44 320 VAL B CA 1
ATOM 7541 C C . VAL B 1 320 ? 16.016 -2.186 -31.203 1 78.44 320 VAL B C 1
ATOM 7543 O O . VAL B 1 320 ? 16.141 -1.422 -30.25 1 78.44 320 VAL B O 1
ATOM 7546 N N . SER B 1 321 ? 15.984 -3.496 -31.094 1 77.94 321 SER B N 1
ATOM 7547 C CA . SER B 1 321 ? 16.016 -4.109 -29.766 1 77.94 321 SER B CA 1
ATOM 7548 C C . SER B 1 321 ? 17.344 -3.85 -29.078 1 77.94 321 SER B C 1
ATOM 7550 O O . SER B 1 321 ? 17.375 -3.506 -27.891 1 77.94 321 SER B O 1
ATOM 7552 N N . ALA B 1 322 ? 18.375 -3.99 -29.781 1 81.44 322 ALA B N 1
ATOM 7553 C CA . ALA B 1 322 ? 19.688 -3.738 -29.219 1 81.44 322 ALA B CA 1
ATOM 7554 C C . ALA B 1 322 ? 19.844 -2.273 -28.812 1 81.44 322 ALA B C 1
ATOM 7556 O O . ALA B 1 322 ? 20.344 -1.967 -27.734 1 81.44 322 ALA B O 1
ATOM 7557 N N . SER B 1 323 ? 19.375 -1.374 -29.656 1 82.5 323 SER B N 1
ATOM 7558 C CA . SER B 1 323 ? 19.484 0.057 -29.391 1 82.5 323 SER B CA 1
ATOM 7559 C C . SER B 1 323 ? 18.656 0.46 -28.172 1 82.5 323 SER B C 1
ATOM 7561 O O . SER B 1 323 ? 19.094 1.291 -27.375 1 82.5 323 SER B O 1
ATOM 7563 N N . LEU B 1 324 ? 17.516 -0.112 -28.094 1 83 324 LEU B N 1
ATOM 7564 C CA . LEU B 1 324 ? 16.656 0.203 -26.953 1 83 324 LEU B CA 1
ATOM 7565 C C . LEU B 1 324 ? 17.312 -0.233 -25.641 1 83 324 LEU B C 1
ATOM 7567 O O . LEU B 1 324 ? 17.203 0.461 -24.625 1 83 324 LEU B O 1
ATOM 7571 N N . GLN B 1 325 ? 17.953 -1.312 -25.656 1 85.06 325 GLN B N 1
ATOM 7572 C CA . GLN B 1 325 ? 18.625 -1.793 -24.453 1 85.06 325 GLN B CA 1
ATOM 7573 C C . GLN B 1 325 ? 19.797 -0.904 -24.078 1 85.06 325 GLN B C 1
ATOM 7575 O O . GLN B 1 325 ? 20.031 -0.625 -22.906 1 85.06 325 GLN B O 1
ATOM 7580 N N . VAL B 1 326 ? 20.484 -0.447 -25.062 1 85.62 326 VAL B N 1
ATOM 7581 C CA . VAL B 1 326 ? 21.625 0.426 -24.812 1 85.62 326 VAL B CA 1
ATOM 7582 C C . VAL B 1 326 ? 21.141 1.766 -24.266 1 85.62 326 VAL B C 1
ATOM 7584 O O . VAL B 1 326 ? 21.719 2.301 -23.312 1 85.62 326 VAL B O 1
ATOM 7587 N N . VAL B 1 327 ? 20.094 2.236 -24.859 1 83.88 327 VAL B N 1
ATOM 7588 C CA . VAL B 1 327 ? 19.531 3.502 -24.406 1 83.88 327 VAL B CA 1
ATOM 7589 C C . VAL B 1 327 ? 19.047 3.359 -22.953 1 83.88 327 VAL B C 1
ATOM 7591 O O . VAL B 1 327 ? 19.281 4.246 -22.125 1 83.88 327 VAL B O 1
ATOM 7594 N N . PHE B 1 328 ? 18.375 2.32 -22.672 1 87.19 328 PHE B N 1
ATOM 7595 C CA . PHE B 1 328 ? 17.906 2.086 -21.312 1 87.19 328 PHE B CA 1
ATOM 7596 C C . PHE B 1 328 ? 19.078 1.953 -20.344 1 87.19 328 PHE B C 1
ATOM 7598 O O . PHE B 1 328 ? 19.031 2.441 -19.219 1 87.19 328 PHE B O 1
ATOM 7605 N N . LEU B 1 329 ? 20.109 1.293 -20.828 1 88 329 LEU B N 1
ATOM 7606 C CA . LEU B 1 329 ? 21.297 1.152 -20.016 1 88 329 LEU B CA 1
ATOM 7607 C C . LEU B 1 329 ? 21.906 2.516 -19.688 1 88 329 LEU B C 1
ATOM 7609 O O . LEU B 1 329 ? 22.219 2.801 -18.531 1 88 329 LEU B O 1
ATOM 7613 N N . LEU B 1 330 ? 22 3.344 -20.656 1 86.19 330 LEU B N 1
ATOM 7614 C CA . LEU B 1 330 ? 22.547 4.68 -20.453 1 86.19 330 LEU B CA 1
ATOM 7615 C C . LEU B 1 330 ? 21.656 5.516 -19.562 1 86.19 330 LEU B C 1
ATOM 7617 O O . LEU B 1 330 ? 22.156 6.289 -18.734 1 86.19 330 LEU B O 1
ATOM 7621 N N . LEU B 1 331 ? 20.453 5.328 -19.766 1 84.56 331 LEU B N 1
ATOM 7622 C CA . LEU B 1 331 ? 19.5 6.066 -18.938 1 84.56 331 LEU B CA 1
ATOM 7623 C C . LEU B 1 331 ? 19.625 5.66 -17.469 1 84.56 331 LEU B C 1
ATOM 7625 O O . LEU B 1 331 ? 19.656 6.52 -16.594 1 84.56 331 LEU B O 1
ATOM 7629 N N . ILE B 1 332 ? 19.688 4.375 -17.188 1 87.12 332 ILE B N 1
ATOM 7630 C CA . ILE B 1 332 ? 19.781 3.877 -15.828 1 87.12 332 ILE B CA 1
ATOM 7631 C C . ILE B 1 332 ? 21.094 4.363 -15.195 1 87.12 332 ILE B C 1
ATOM 7633 O O . ILE B 1 332 ? 21.109 4.773 -14.031 1 87.12 332 ILE B O 1
ATOM 7637 N N . LEU B 1 333 ? 22.125 4.32 -15.969 1 87.5 333 LEU B N 1
ATOM 7638 C CA . LEU B 1 333 ? 23.406 4.785 -15.461 1 87.5 333 LEU B CA 1
ATOM 7639 C C . LEU B 1 333 ? 23.375 6.285 -15.188 1 87.5 333 LEU B C 1
ATOM 7641 O O . LEU B 1 333 ? 23.875 6.738 -14.148 1 87.5 333 LEU B O 1
ATOM 7645 N N . PHE B 1 334 ? 22.797 7.039 -16.016 1 84.44 334 PHE B N 1
ATOM 7646 C CA . PHE B 1 334 ? 22.672 8.477 -15.844 1 84.44 334 PHE B CA 1
ATOM 7647 C C . PHE B 1 334 ? 21.828 8.805 -14.609 1 84.44 334 PHE B C 1
ATOM 7649 O O . PHE B 1 334 ? 22.203 9.664 -13.812 1 84.44 334 PHE B O 1
ATOM 7656 N N . MET B 1 335 ? 20.75 8.117 -14.539 1 83 335 MET B N 1
ATOM 7657 C CA . MET B 1 335 ? 19.859 8.367 -13.406 1 83 335 MET B CA 1
ATOM 7658 C C . MET B 1 335 ? 20.547 8.031 -12.086 1 83 335 MET B C 1
ATOM 7660 O O . MET B 1 335 ? 20.406 8.766 -11.109 1 83 335 MET B O 1
ATOM 7664 N N . THR B 1 336 ? 21.234 6.957 -12.086 1 86.75 336 THR B N 1
ATOM 7665 C CA . THR B 1 336 ? 21.938 6.555 -10.867 1 86.75 336 THR B CA 1
ATOM 7666 C C . THR B 1 336 ? 23.016 7.559 -10.508 1 86.75 336 THR B C 1
ATOM 7668 O O . THR B 1 336 ? 23.172 7.93 -9.344 1 86.75 336 THR B O 1
ATOM 7671 N N . LEU B 1 337 ? 23.688 8.055 -11.484 1 85.44 337 LEU B N 1
ATOM 7672 C CA . LEU B 1 337 ? 24.75 9.031 -11.25 1 85.44 337 LEU B CA 1
ATOM 7673 C C . LEU B 1 337 ? 24.172 10.359 -10.773 1 85.44 337 LEU B C 1
ATOM 7675 O O . LEU B 1 337 ? 24.688 10.961 -9.828 1 85.44 337 LEU B O 1
ATOM 7679 N N . MET B 1 338 ? 23.188 10.828 -11.398 1 82.88 338 MET B N 1
ATOM 7680 C CA . MET B 1 338 ? 22.578 12.102 -11.039 1 82.88 338 MET B CA 1
ATOM 7681 C C . MET B 1 338 ? 21.984 12.047 -9.633 1 82.88 338 MET B C 1
ATOM 7683 O O . MET B 1 338 ? 22.109 13 -8.867 1 82.88 338 MET B O 1
ATOM 7687 N N . THR B 1 339 ? 21.312 10.969 -9.367 1 83.62 339 THR B N 1
ATOM 7688 C CA . THR B 1 339 ? 20.734 10.836 -8.039 1 83.62 339 THR B CA 1
ATOM 7689 C C . THR B 1 339 ? 21.828 10.734 -6.977 1 83.62 339 THR B C 1
ATOM 7691 O O . THR B 1 339 ? 21.656 11.219 -5.855 1 83.62 339 THR B O 1
ATOM 7694 N N . ALA B 1 340 ? 22.906 10.141 -7.336 1 86.06 340 ALA B N 1
ATOM 7695 C CA . ALA B 1 340 ? 24.031 10.07 -6.414 1 86.06 340 ALA B CA 1
ATOM 7696 C C . ALA B 1 340 ? 24.594 11.461 -6.141 1 86.06 340 ALA B C 1
ATOM 7698 O O . ALA B 1 340 ? 24.859 11.812 -4.988 1 86.06 340 ALA B O 1
ATOM 7699 N N . VAL B 1 341 ? 24.719 12.32 -7.121 1 85.5 341 VAL B N 1
ATOM 7700 C CA . VAL B 1 341 ? 25.25 13.672 -6.988 1 85.5 341 VAL B CA 1
ATOM 7701 C C . VAL B 1 341 ? 24.312 14.516 -6.133 1 85.5 341 VAL B C 1
ATOM 7703 O O . VAL B 1 341 ? 24.75 15.219 -5.223 1 85.5 341 VAL B O 1
ATOM 7706 N N . LEU B 1 342 ? 23.062 14.344 -6.457 1 83.19 342 LEU B N 1
ATOM 7707 C CA . LEU B 1 342 ? 22.094 15.125 -5.715 1 83.19 342 LEU B CA 1
ATOM 7708 C C . LEU B 1 342 ? 22 14.656 -4.262 1 83.19 342 LEU B C 1
ATOM 7710 O O . LEU B 1 342 ? 21.75 15.461 -3.363 1 83.19 342 LEU B O 1
ATOM 7714 N N . SER B 1 343 ? 22.172 13.367 -4.027 1 82.62 343 SER B N 1
ATOM 7715 C CA . SER B 1 343 ? 22.203 12.836 -2.67 1 82.62 343 SER B CA 1
ATOM 7716 C C . SER B 1 343 ? 23.359 13.422 -1.876 1 82.62 343 SER B C 1
ATOM 7718 O O . SER B 1 343 ? 23.219 13.734 -0.693 1 82.62 343 SER B O 1
ATOM 7720 N N . PHE B 1 344 ? 24.438 13.609 -2.549 1 83.31 344 PHE B N 1
ATOM 7721 C CA . PHE B 1 344 ? 25.609 14.164 -1.89 1 83.31 344 PHE B CA 1
ATOM 7722 C C . PHE B 1 344 ? 25.422 15.656 -1.616 1 83.31 344 PHE B C 1
ATOM 7724 O O . PHE B 1 344 ? 26 16.188 -0.669 1 83.31 344 PHE B O 1
ATOM 7731 N N . LYS B 1 345 ? 24.609 16.344 -2.352 1 82 345 LYS B N 1
ATOM 7732 C CA . LYS B 1 345 ? 24.312 17.75 -2.141 1 82 345 LYS B CA 1
ATOM 7733 C C . LYS B 1 345 ? 23.266 17.938 -1.044 1 82 345 LYS B C 1
ATOM 7735 O O . LYS B 1 345 ? 22.922 19.078 -0.695 1 82 345 LYS B O 1
ATOM 7740 N N . GLY B 1 346 ? 22.688 16.75 -0.61 1 79.19 346 GLY B N 1
ATOM 7741 C CA . GLY B 1 346 ? 21.859 16.812 0.582 1 79.19 346 GLY B CA 1
ATOM 7742 C C . GLY B 1 346 ? 20.375 16.719 0.282 1 79.19 346 GLY B C 1
ATOM 7743 O O . GLY B 1 346 ? 19.531 16.922 1.168 1 79.19 346 GLY B O 1
ATOM 7744 N N . GLU B 1 347 ? 20 16.453 -0.897 1 76.19 347 GLU B N 1
ATOM 7745 C CA . GLU B 1 347 ? 18.578 16.312 -1.219 1 76.19 347 GLU B CA 1
ATOM 7746 C C . GLU B 1 347 ? 18.016 15.016 -0.678 1 76.19 347 GLU B C 1
ATOM 7748 O O . GLU B 1 347 ? 18.469 13.93 -1.054 1 76.19 347 GLU B O 1
ATOM 7753 N N . ARG B 1 348 ? 17.016 15.086 0.151 1 77.25 348 ARG B N 1
ATOM 7754 C CA . ARG B 1 348 ? 16.469 13.93 0.84 1 77.25 348 ARG B CA 1
ATOM 7755 C C . ARG B 1 348 ? 15.742 13 -0.138 1 77.25 348 ARG B C 1
ATOM 7757 O O . ARG B 1 348 ? 15.852 11.781 -0.037 1 77.25 348 ARG B O 1
ATOM 7764 N N . ALA B 1 349 ? 15.031 13.555 -1.032 1 75 349 ALA B N 1
ATOM 7765 C CA . ALA B 1 349 ? 14.297 12.742 -1.998 1 75 349 ALA B CA 1
ATOM 7766 C C . ALA B 1 349 ? 15.242 11.898 -2.844 1 75 349 ALA B C 1
ATOM 7768 O O . ALA B 1 349 ? 14.945 10.742 -3.15 1 75 349 ALA B O 1
ATOM 7769 N N . ALA B 1 350 ? 16.422 12.461 -3.137 1 79 350 ALA B N 1
ATOM 7770 C CA . ALA B 1 350 ? 17.422 11.758 -3.938 1 79 350 ALA B CA 1
ATOM 7771 C C . ALA B 1 350 ? 18.047 10.609 -3.146 1 79 350 ALA B C 1
ATOM 7773 O O . ALA B 1 350 ? 18.375 9.562 -3.711 1 79 350 ALA B O 1
ATOM 7774 N N . GLN B 1 351 ? 18.172 10.766 -1.91 1 82.19 351 GLN B N 1
ATOM 7775 C CA . GLN B 1 351 ? 18.734 9.719 -1.064 1 82.19 351 GLN B CA 1
ATOM 7776 C C . GLN B 1 351 ? 17.797 8.516 -0.999 1 82.19 351 GLN B C 1
ATOM 7778 O O . GLN B 1 351 ? 18.234 7.367 -1.098 1 82.19 351 GLN B O 1
ATOM 7783 N N . ILE B 1 352 ? 16.594 8.797 -0.939 1 76.75 352 ILE B N 1
ATOM 7784 C CA . ILE B 1 352 ? 15.594 7.73 -0.874 1 76.75 352 ILE B CA 1
ATOM 7785 C C . ILE B 1 352 ? 15.531 6.996 -2.213 1 76.75 352 ILE B C 1
ATOM 7787 O O . ILE B 1 352 ? 15.461 5.766 -2.25 1 76.75 352 ILE B O 1
ATOM 7791 N N . TYR B 1 353 ? 15.602 7.746 -3.223 1 77.12 353 TYR B N 1
ATOM 7792 C CA . TYR B 1 353 ? 15.586 7.145 -4.551 1 77.12 353 TYR B CA 1
ATOM 7793 C C . TYR B 1 353 ? 16.797 6.238 -4.754 1 77.12 353 TYR B C 1
ATOM 7795 O O . TYR B 1 353 ? 16.672 5.133 -5.277 1 77.12 353 TYR B O 1
ATOM 7803 N N . LEU B 1 354 ? 17.922 6.77 -4.359 1 81.19 354 LEU B N 1
ATOM 7804 C CA . LEU B 1 354 ? 19.141 6.004 -4.535 1 81.19 354 LEU B CA 1
ATOM 7805 C C . LEU B 1 354 ? 19.094 4.695 -3.754 1 81.19 354 LEU B C 1
ATOM 7807 O O . LEU B 1 354 ? 19.469 3.641 -4.27 1 81.19 354 LEU B O 1
ATOM 7811 N N . LEU B 1 355 ? 18.578 4.738 -2.658 1 80.44 355 LEU B N 1
ATOM 7812 C CA . LEU B 1 355 ? 18.469 3.543 -1.828 1 80.44 355 LEU B CA 1
ATOM 7813 C C . LEU B 1 355 ? 17.469 2.553 -2.42 1 80.44 355 LEU B C 1
ATOM 7815 O O . LEU B 1 355 ? 17.703 1.343 -2.408 1 80.44 355 LEU B O 1
ATOM 7819 N N . ALA B 1 356 ? 16.391 3.045 -2.992 1 80.19 356 ALA B N 1
ATOM 7820 C CA . ALA B 1 356 ? 15.32 2.189 -3.488 1 80.19 356 ALA B CA 1
ATOM 7821 C C . ALA B 1 356 ? 15.68 1.583 -4.84 1 80.19 356 ALA B C 1
ATOM 7823 O O . ALA B 1 356 ? 15.336 0.432 -5.121 1 80.19 356 ALA B O 1
ATOM 7824 N N . PHE B 1 357 ? 16.484 2.312 -5.641 1 85.25 357 PHE B N 1
ATOM 7825 C CA . PHE B 1 357 ? 16.594 1.912 -7.035 1 85.25 357 PHE B CA 1
ATOM 7826 C C . PHE B 1 357 ? 17.969 1.293 -7.305 1 85.25 357 PHE B C 1
ATOM 7828 O O . PHE B 1 357 ? 18.172 0.647 -8.336 1 85.25 357 PHE B O 1
ATOM 7835 N N . VAL B 1 358 ? 18.891 1.372 -6.402 1 83.69 358 VAL B N 1
ATOM 7836 C CA . VAL B 1 358 ? 20.266 0.961 -6.691 1 83.69 358 VAL B CA 1
ATOM 7837 C C . VAL B 1 358 ? 20.297 -0.542 -6.957 1 83.69 358 VAL B C 1
ATOM 7839 O O . VAL B 1 358 ? 20.922 -0.989 -7.926 1 83.69 358 VAL B O 1
ATOM 7842 N N . ALA B 1 359 ? 19.672 -1.332 -6.164 1 81.75 359 ALA B N 1
ATOM 7843 C CA . ALA B 1 359 ? 19.688 -2.781 -6.336 1 81.75 359 ALA B CA 1
ATOM 7844 C C . ALA B 1 359 ? 19.016 -3.188 -7.641 1 81.75 359 ALA B C 1
ATOM 7846 O O . ALA B 1 359 ? 19.5 -4.055 -8.367 1 81.75 359 ALA B O 1
ATOM 7847 N N . HIS B 1 360 ? 17.922 -2.6 -7.918 1 84.62 360 HIS B N 1
ATOM 7848 C CA . HIS B 1 360 ? 17.188 -2.91 -9.141 1 84.62 360 HIS B CA 1
ATOM 7849 C C . HIS B 1 360 ? 17.969 -2.477 -10.375 1 84.62 360 HIS B C 1
ATOM 7851 O O . HIS B 1 360 ? 17.984 -3.184 -11.383 1 84.62 360 HIS B O 1
ATOM 7857 N N . ASN B 1 361 ? 18.641 -1.34 -10.266 1 86.69 361 ASN B N 1
ATOM 7858 C CA . ASN B 1 361 ? 19.438 -0.859 -11.391 1 86.69 361 ASN B CA 1
ATOM 7859 C C . ASN B 1 361 ? 20.625 -1.771 -11.664 1 86.69 361 ASN B C 1
ATOM 7861 O O . ASN B 1 361 ? 20.938 -2.053 -12.82 1 86.69 361 ASN B O 1
ATOM 7865 N N . VAL B 1 362 ? 21.172 -2.246 -10.633 1 84.94 362 VAL B N 1
ATOM 7866 C CA . VAL B 1 362 ? 22.312 -3.158 -10.797 1 84.94 362 VAL B CA 1
ATOM 7867 C C . VAL B 1 362 ? 21.844 -4.445 -11.469 1 84.94 362 VAL B C 1
ATOM 7869 O O . VAL B 1 362 ? 22.469 -4.934 -12.406 1 84.94 362 VAL B O 1
ATOM 7872 N N . SER B 1 363 ? 20.75 -4.934 -10.992 1 84.81 363 SER B N 1
ATOM 7873 C CA . SER B 1 363 ? 20.203 -6.148 -11.586 1 84.81 363 SER B CA 1
ATOM 7874 C C . SER B 1 363 ? 19.828 -5.934 -13.047 1 84.81 363 SER B C 1
ATOM 7876 O O . SER B 1 363 ? 20.016 -6.824 -13.875 1 84.81 363 SER B O 1
ATOM 7878 N N . SER B 1 364 ? 19.359 -4.789 -13.344 1 86 364 SER B N 1
ATOM 7879 C CA . SER B 1 364 ? 18.984 -4.469 -14.719 1 86 364 SER B CA 1
ATOM 7880 C C . SER B 1 364 ? 20.219 -4.367 -15.609 1 86 364 SER B C 1
ATOM 7882 O O . SER B 1 364 ? 20.203 -4.82 -16.766 1 86 364 SER B O 1
ATOM 7884 N N . VAL B 1 365 ? 21.266 -3.82 -15.047 1 86.31 365 VAL B N 1
ATOM 7885 C CA . VAL B 1 365 ? 22.5 -3.693 -15.805 1 86.31 365 VAL B CA 1
ATOM 7886 C C . VAL B 1 365 ? 23.078 -5.078 -16.109 1 86.31 365 VAL B C 1
ATOM 7888 O O . VAL B 1 365 ? 23.469 -5.363 -17.234 1 86.31 365 VAL B O 1
ATOM 7891 N N . ILE B 1 366 ? 23.016 -5.91 -15.18 1 83.38 366 ILE B N 1
ATOM 7892 C CA . ILE B 1 366 ? 23.531 -7.266 -15.352 1 83.38 366 ILE B CA 1
ATOM 7893 C C . ILE B 1 366 ? 22.688 -8 -16.406 1 83.38 366 ILE B C 1
ATOM 7895 O O . ILE B 1 366 ? 23.234 -8.695 -17.266 1 83.38 366 ILE B O 1
ATOM 7899 N N . ARG B 1 367 ? 21.438 -7.801 -16.375 1 81.69 367 ARG B N 1
ATOM 7900 C CA . ARG B 1 367 ? 20.547 -8.453 -17.344 1 81.69 367 ARG B CA 1
ATOM 7901 C C . ARG B 1 367 ? 20.812 -7.965 -18.75 1 81.69 367 ARG B C 1
ATOM 7903 O O . ARG B 1 367 ? 20.797 -8.758 -19.703 1 81.69 367 ARG B O 1
ATOM 7910 N N . ILE B 1 368 ? 21.062 -6.719 -18.906 1 83.56 368 ILE B N 1
ATOM 7911 C CA . ILE B 1 368 ? 21.312 -6.148 -20.234 1 83.56 368 ILE B CA 1
ATOM 7912 C C . ILE B 1 368 ? 22.672 -6.625 -20.734 1 83.56 368 ILE B C 1
ATOM 7914 O O . ILE B 1 368 ? 22.797 -7.016 -21.906 1 83.56 368 ILE B O 1
ATOM 7918 N N . LEU B 1 369 ? 23.625 -6.68 -19.797 1 82.31 369 LEU B N 1
ATOM 7919 C CA . LEU B 1 369 ? 24.953 -7.16 -20.203 1 82.31 369 LEU B CA 1
ATOM 7920 C C . LEU B 1 369 ? 24.891 -8.633 -20.594 1 82.31 369 LEU B C 1
ATOM 7922 O O . LEU B 1 369 ? 25.594 -9.055 -21.516 1 82.31 369 LEU B O 1
ATOM 7926 N N . ALA B 1 370 ? 24.078 -9.312 -20 1 77.62 370 ALA B N 1
ATOM 7927 C CA . ALA B 1 370 ? 23.906 -10.727 -20.344 1 77.62 370 ALA B CA 1
ATOM 7928 C C . ALA B 1 370 ? 23.234 -10.891 -21.703 1 77.62 370 ALA B C 1
ATOM 7930 O O . ALA B 1 370 ? 23.562 -11.812 -22.453 1 77.62 370 ALA B O 1
ATOM 7931 N N . SER B 1 371 ? 22.359 -9.992 -21.969 1 77.31 371 SER B N 1
ATOM 7932 C CA . SER B 1 371 ? 21.688 -10.047 -23.266 1 77.31 371 SER B CA 1
ATOM 7933 C C . SER B 1 371 ? 22.672 -9.812 -24.406 1 77.31 371 SER B C 1
ATOM 7935 O O . SER B 1 371 ? 22.5 -10.359 -25.5 1 77.31 371 SER B O 1
ATOM 7937 N N . PHE B 1 372 ? 23.703 -9.039 -24.078 1 78.69 372 PHE B N 1
ATOM 7938 C CA . PHE B 1 372 ? 24.719 -8.773 -25.094 1 78.69 372 PHE B CA 1
ATOM 7939 C C . PHE B 1 372 ? 25.812 -9.836 -25.062 1 78.69 372 PHE B C 1
ATOM 7941 O O . PHE B 1 372 ? 26.75 -9.773 -25.859 1 78.69 372 PHE B O 1
ATOM 7948 N N . GLY B 1 373 ? 25.672 -10.875 -24.219 1 73.19 373 GLY B N 1
ATOM 7949 C CA . GLY B 1 373 ? 26.594 -12 -24.188 1 73.19 373 GLY B CA 1
ATOM 7950 C C . GLY B 1 373 ? 27.859 -11.719 -23.391 1 73.19 373 GLY B C 1
ATOM 7951 O O . GLY B 1 373 ? 28.828 -12.469 -23.469 1 73.19 373 GLY B O 1
ATOM 7952 N N . VAL B 1 374 ? 27.891 -10.625 -22.625 1 75.88 374 VAL B N 1
ATOM 7953 C CA . VAL B 1 374 ? 29.078 -10.266 -21.859 1 75.88 374 VAL B CA 1
ATOM 7954 C C . VAL B 1 374 ? 29.141 -11.117 -20.594 1 75.88 374 VAL B C 1
ATOM 7956 O O . VAL B 1 374 ? 30.203 -11.57 -20.188 1 75.88 374 VAL B O 1
ATOM 7959 N N . VAL B 1 375 ? 27.938 -11.352 -20.016 1 73 375 VAL B N 1
ATOM 7960 C CA . VAL B 1 375 ? 27.844 -12.172 -18.828 1 73 375 VAL B CA 1
ATOM 7961 C C . VAL B 1 375 ? 26.938 -13.375 -19.094 1 73 375 VAL B C 1
ATOM 7963 O O . VAL B 1 375 ? 26.047 -13.312 -19.938 1 73 375 VAL B O 1
ATOM 7966 N N . SER B 1 376 ? 27.266 -14.484 -18.484 1 68.81 376 SER B N 1
ATOM 7967 C CA . SER B 1 376 ? 26.469 -15.688 -18.688 1 68.81 376 SER B CA 1
ATOM 7968 C C . SER B 1 376 ? 25.094 -15.547 -18.047 1 68.81 376 SER B C 1
ATOM 7970 O O . SER B 1 376 ? 24.953 -14.945 -16.984 1 68.81 376 SER B O 1
ATOM 7972 N N . LEU B 1 377 ? 24.094 -15.852 -18.906 1 63.72 377 LEU B N 1
ATOM 7973 C CA . LEU B 1 377 ? 22.719 -15.82 -18.438 1 63.72 377 LEU B CA 1
ATOM 7974 C C . LEU B 1 377 ? 22.438 -17 -17.516 1 63.72 377 LEU B C 1
ATOM 7976 O O . LEU B 1 377 ? 22.562 -18.156 -17.906 1 63.72 377 LEU B O 1
ATOM 7980 N N . GLY B 1 378 ? 22.609 -16.828 -16.109 1 60.91 378 GLY B N 1
ATOM 7981 C CA . GLY B 1 378 ? 22.234 -17.891 -15.18 1 60.91 378 GLY B CA 1
ATOM 7982 C C . GLY B 1 378 ? 20.844 -17.719 -14.602 1 60.91 378 GLY B C 1
ATOM 7983 O O . GLY B 1 378 ? 20.203 -16.688 -14.82 1 60.91 378 GLY B O 1
ATOM 7984 N N . ALA B 1 379 ? 20.266 -18.828 -14.195 1 60.88 379 ALA B N 1
ATOM 7985 C CA . ALA B 1 379 ? 18.953 -18.859 -13.562 1 60.88 379 ALA B CA 1
ATOM 7986 C C . ALA B 1 379 ? 18.812 -17.734 -12.523 1 60.88 379 ALA B C 1
ATOM 7988 O O . ALA B 1 379 ? 17.734 -17.141 -12.383 1 60.88 379 ALA B O 1
ATOM 7989 N N . PHE B 1 380 ? 19.953 -17.375 -12.062 1 60.88 380 PHE B N 1
ATOM 7990 C CA . PHE B 1 380 ? 19.953 -16.375 -11 1 60.88 380 PHE B CA 1
ATOM 7991 C C . PHE B 1 380 ? 19.641 -14.984 -11.562 1 60.88 380 PHE B C 1
ATOM 7993 O O . PHE B 1 380 ? 18.859 -14.227 -10.969 1 60.88 380 PHE B O 1
ATOM 8000 N N . SER B 1 381 ? 20.141 -14.773 -12.719 1 62.66 381 SER B N 1
ATOM 8001 C CA . SER B 1 381 ? 19.953 -13.438 -13.273 1 62.66 381 SER B CA 1
ATOM 8002 C C . SER B 1 381 ? 18.5 -13.219 -13.703 1 62.66 381 SER B C 1
ATOM 8004 O O . SER B 1 381 ? 17.969 -12.117 -13.547 1 62.66 381 SER B O 1
ATOM 8006 N N . LEU B 1 382 ? 17.875 -14.312 -14.086 1 65.69 382 LEU B N 1
ATOM 8007 C CA . LEU B 1 382 ? 16.516 -14.188 -14.57 1 65.69 382 LEU B CA 1
ATOM 8008 C C . LEU B 1 382 ? 15.531 -14.031 -13.414 1 65.69 382 LEU B C 1
ATOM 8010 O O . LEU B 1 382 ? 14.57 -13.266 -13.516 1 65.69 382 LEU B O 1
ATOM 8014 N N . PHE B 1 383 ? 15.891 -14.602 -12.32 1 71.94 383 PHE B N 1
ATOM 8015 C CA . PHE B 1 383 ? 14.984 -14.555 -11.18 1 71.94 383 PHE B CA 1
ATOM 8016 C C . PHE B 1 383 ? 15.25 -13.312 -10.328 1 71.94 383 PHE B C 1
ATOM 8018 O O . PHE B 1 383 ? 14.32 -12.734 -9.766 1 71.94 383 PHE B O 1
ATOM 8025 N N . ALA B 1 384 ? 16.453 -12.836 -10.406 1 74.56 384 ALA B N 1
ATOM 8026 C CA . ALA B 1 384 ? 16.875 -11.75 -9.523 1 74.56 384 ALA B CA 1
ATOM 8027 C C . ALA B 1 384 ? 16.188 -10.445 -9.883 1 74.56 384 ALA B C 1
ATOM 8029 O O . ALA B 1 384 ? 15.836 -9.656 -9 1 74.56 384 ALA B O 1
ATOM 8030 N N . ILE B 1 385 ? 15.945 -10.289 -11.148 1 80.12 385 ILE B N 1
ATOM 8031 C CA . ILE B 1 385 ? 15.352 -9.023 -11.57 1 80.12 385 ILE B CA 1
ATOM 8032 C C . ILE B 1 385 ? 13.938 -8.891 -11.008 1 80.12 385 ILE B C 1
ATOM 8034 O O . ILE B 1 385 ? 13.531 -7.809 -10.586 1 80.12 385 ILE B O 1
ATOM 8038 N N . ASN B 1 386 ? 13.227 -9.922 -10.922 1 80.94 386 ASN B N 1
ATOM 8039 C CA . ASN B 1 386 ? 11.859 -9.875 -10.398 1 80.94 386 ASN B CA 1
ATOM 8040 C C . ASN B 1 386 ? 11.852 -9.609 -8.898 1 80.94 386 ASN B C 1
ATOM 8042 O O . ASN B 1 386 ? 11 -8.867 -8.398 1 80.94 386 ASN B O 1
ATOM 8046 N N . VAL B 1 387 ? 12.812 -10.125 -8.281 1 82.75 387 VAL B N 1
ATOM 8047 C CA . VAL B 1 387 ? 12.898 -9.938 -6.836 1 82.75 387 VAL B CA 1
ATOM 8048 C C . VAL B 1 387 ? 13.258 -8.484 -6.523 1 82.75 387 VAL B C 1
ATOM 8050 O O . VAL B 1 387 ? 12.695 -7.879 -5.613 1 82.75 387 VAL B O 1
ATOM 8053 N N . THR B 1 388 ? 14.164 -8.023 -7.312 1 85 388 THR B N 1
ATOM 8054 C CA . THR B 1 388 ? 14.625 -6.664 -7.047 1 85 388 THR B CA 1
ATOM 8055 C C . THR B 1 388 ? 13.523 -5.652 -7.348 1 85 388 THR B C 1
ATOM 8057 O O . THR B 1 388 ? 13.461 -4.586 -6.727 1 85 388 THR B O 1
ATOM 8060 N N . ILE B 1 389 ? 12.633 -5.965 -8.234 1 84.81 389 ILE B N 1
ATOM 8061 C CA . ILE B 1 389 ? 11.508 -5.074 -8.5 1 84.81 389 ILE B CA 1
ATOM 8062 C C . ILE B 1 389 ? 10.594 -5.012 -7.277 1 84.81 389 ILE B C 1
ATOM 8064 O O . ILE B 1 389 ? 10.117 -3.936 -6.906 1 84.81 389 ILE B O 1
ATOM 8068 N N . VAL B 1 390 ? 10.414 -6.133 -6.66 1 85.38 390 VAL B N 1
ATOM 8069 C CA . VAL B 1 390 ? 9.547 -6.184 -5.484 1 85.38 390 VAL B CA 1
ATOM 8070 C C . VAL B 1 390 ? 10.18 -5.391 -4.344 1 85.38 390 VAL B C 1
ATOM 8072 O O . VAL B 1 390 ? 9.5 -4.598 -3.682 1 85.38 390 VAL B O 1
ATOM 8075 N N . ILE B 1 391 ? 11.445 -5.543 -4.215 1 83 391 ILE B N 1
ATOM 8076 C CA . ILE B 1 391 ? 12.148 -4.859 -3.139 1 83 391 ILE B CA 1
ATOM 8077 C C . ILE B 1 391 ? 12.094 -3.352 -3.361 1 83 391 ILE B C 1
ATOM 8079 O O . ILE B 1 391 ? 11.836 -2.588 -2.428 1 83 391 ILE B O 1
ATOM 8083 N N . HIS B 1 392 ? 12.359 -3.025 -4.566 1 83.75 392 HIS B N 1
ATOM 8084 C CA . HIS B 1 392 ? 12.32 -1.609 -4.91 1 83.75 392 HIS B CA 1
ATOM 8085 C C . HIS B 1 392 ? 10.938 -1.019 -4.664 1 83.75 392 HIS B C 1
ATOM 8087 O O . HIS B 1 392 ? 10.812 0.091 -4.141 1 83.75 392 HIS B O 1
ATOM 8093 N N . ALA B 1 393 ? 9.953 -1.723 -4.973 1 81.81 393 ALA B N 1
ATOM 8094 C CA . ALA B 1 393 ? 8.586 -1.254 -4.77 1 81.81 393 ALA B CA 1
ATOM 8095 C C . ALA B 1 393 ? 8.266 -1.116 -3.285 1 81.81 393 ALA B C 1
ATOM 8097 O O . ALA B 1 393 ? 7.609 -0.161 -2.871 1 81.81 393 ALA B O 1
ATOM 8098 N N . LEU B 1 394 ? 8.766 -1.974 -2.49 1 82.12 394 LEU B N 1
ATOM 8099 C CA . LEU B 1 394 ? 8.547 -1.937 -1.05 1 82.12 394 LEU B CA 1
ATOM 8100 C C . LEU B 1 394 ? 9.25 -0.739 -0.422 1 82.12 394 LEU B C 1
ATOM 8102 O O . LEU B 1 394 ? 8.711 -0.089 0.472 1 82.12 394 LEU B O 1
ATOM 8106 N N . LEU B 1 395 ? 10.398 -0.429 -0.907 1 82.38 395 LEU B N 1
ATOM 8107 C CA . LEU B 1 395 ? 11.164 0.699 -0.38 1 82.38 395 LEU B CA 1
ATOM 8108 C C . LEU B 1 395 ? 10.484 2.021 -0.726 1 82.38 395 LEU B C 1
ATOM 8110 O O . LEU B 1 395 ? 10.453 2.939 0.096 1 82.38 395 LEU B O 1
ATOM 8114 N N . ILE B 1 396 ? 10 2.068 -1.901 1 79.88 396 ILE B N 1
ATOM 8115 C CA . ILE B 1 396 ? 9.266 3.266 -2.287 1 79.88 396 ILE B CA 1
ATOM 8116 C C . ILE B 1 396 ? 8.016 3.408 -1.413 1 79.88 396 ILE B C 1
ATOM 8118 O O . ILE B 1 396 ? 7.664 4.516 -1.002 1 79.88 396 ILE B O 1
ATOM 8122 N N . TYR B 1 397 ? 7.344 2.342 -1.067 1 83.75 397 TYR B N 1
ATOM 8123 C CA . TYR B 1 397 ? 6.188 2.369 -0.18 1 83.75 397 TYR B CA 1
ATOM 8124 C C . TYR B 1 397 ? 6.574 2.861 1.209 1 83.75 397 TYR B C 1
ATOM 8126 O O . TYR B 1 397 ? 5.824 3.609 1.841 1 83.75 397 TYR B O 1
ATOM 8134 N N . LEU B 1 398 ? 7.684 2.498 1.598 1 80.94 398 LEU B N 1
ATOM 8135 C CA . LEU B 1 398 ? 8.164 2.963 2.896 1 80.94 398 LEU B CA 1
ATOM 8136 C C . LEU B 1 398 ? 8.375 4.473 2.889 1 80.94 398 LEU B C 1
ATOM 8138 O O . LEU B 1 398 ? 8.109 5.145 3.891 1 80.94 398 LEU B O 1
ATOM 8142 N N . ALA B 1 399 ? 8.836 4.941 1.794 1 79.06 399 ALA B N 1
ATOM 8143 C CA . ALA B 1 399 ? 9.008 6.383 1.659 1 79.06 399 ALA B CA 1
ATOM 8144 C C . ALA B 1 399 ? 7.668 7.109 1.709 1 79.06 399 ALA B C 1
ATOM 8146 O O . ALA B 1 399 ? 7.559 8.188 2.295 1 79.06 399 ALA B O 1
ATOM 8147 N N . VAL B 1 400 ? 6.723 6.539 1.096 1 79.69 400 VAL B N 1
ATOM 8148 C CA . VAL B 1 400 ? 5.379 7.102 1.12 1 79.69 400 VAL B CA 1
ATOM 8149 C C . VAL B 1 400 ? 4.844 7.102 2.551 1 79.69 400 VAL B C 1
ATOM 8151 O O . VAL B 1 400 ? 4.258 8.086 3 1 79.69 400 VAL B O 1
ATOM 8154 N N . LEU B 1 401 ? 5.109 6.035 3.287 1 81.81 401 LEU B N 1
ATOM 8155 C CA . LEU B 1 401 ? 4.648 5.934 4.668 1 81.81 401 LEU B CA 1
ATOM 8156 C C . LEU B 1 401 ? 5.312 6.992 5.539 1 81.81 401 LEU B C 1
ATOM 8158 O O . LEU B 1 401 ? 4.68 7.547 6.441 1 81.81 401 LEU B O 1
ATOM 8162 N N . ALA B 1 402 ? 6.469 7.285 5.277 1 81.06 402 ALA B N 1
ATOM 8163 C CA . ALA B 1 402 ? 7.164 8.336 6.02 1 81.06 402 ALA B CA 1
ATOM 8164 C C . ALA B 1 402 ? 6.5 9.695 5.797 1 81.06 402 ALA B C 1
ATOM 8166 O O . ALA B 1 402 ? 6.379 10.492 6.73 1 81.06 402 ALA B O 1
ATOM 8167 N N . ARG B 1 403 ? 6.125 9.859 4.609 1 81.94 403 ARG B N 1
ATOM 8168 C CA . ARG B 1 403 ? 5.41 11.094 4.293 1 81.94 403 ARG B CA 1
ATOM 8169 C C . ARG B 1 403 ? 4.074 11.148 5.023 1 81.94 403 ARG B C 1
ATOM 8171 O O . ARG B 1 403 ? 3.682 12.203 5.527 1 81.94 403 ARG B O 1
ATOM 8178 N N . VAL B 1 404 ? 3.428 10.086 5.09 1 83.94 404 VAL B N 1
ATOM 8179 C CA . VAL B 1 404 ? 2.143 10.023 5.777 1 83.94 404 VAL B CA 1
ATOM 8180 C C . VAL B 1 404 ? 2.338 10.297 7.27 1 83.94 404 VAL B C 1
ATOM 8182 O O . VAL B 1 404 ? 1.527 10.984 7.891 1 83.94 404 VAL B O 1
ATOM 8185 N N . LYS B 1 405 ? 3.377 9.781 7.777 1 84.12 405 LYS B N 1
ATOM 8186 C CA . LYS B 1 405 ? 3.695 10.031 9.18 1 84.12 405 LYS B CA 1
ATOM 8187 C C . LYS B 1 405 ? 3.885 11.523 9.445 1 84.12 405 LYS B C 1
ATOM 8189 O O . LYS B 1 405 ? 3.406 12.047 10.453 1 84.12 405 LYS B O 1
ATOM 8194 N N . HIS B 1 406 ? 4.504 12.156 8.508 1 85.12 406 HIS B N 1
ATOM 8195 C CA . HIS B 1 406 ? 4.691 13.602 8.617 1 85.12 406 HIS B CA 1
ATOM 8196 C C . HIS B 1 406 ? 3.361 14.336 8.531 1 85.12 406 HIS B C 1
ATOM 8198 O O . HIS B 1 406 ? 3.133 15.297 9.266 1 85.12 406 HIS B O 1
ATOM 8204 N N . LEU B 1 407 ? 2.557 13.883 7.691 1 85.88 407 LEU B N 1
ATOM 8205 C CA . LEU B 1 407 ? 1.245 14.5 7.535 1 85.88 407 LEU B CA 1
ATOM 8206 C C . LEU B 1 407 ? 0.411 14.336 8.805 1 85.88 407 LEU B C 1
ATOM 8208 O O . LEU B 1 407 ? -0.321 15.25 9.195 1 85.88 407 LEU B O 1
ATOM 8212 N N . LYS B 1 408 ? 0.557 13.258 9.359 1 87 408 LYS B N 1
ATOM 8213 C CA . LYS B 1 408 ? -0.149 13.008 10.617 1 87 408 LYS B CA 1
ATOM 8214 C C . LYS B 1 408 ? 0.335 13.945 11.711 1 87 408 LYS B C 1
ATOM 8216 O O . LYS B 1 408 ? -0.469 14.469 12.484 1 87 408 LYS B O 1
ATOM 8221 N N . ALA B 1 409 ? 1.548 14.141 11.75 1 87.31 409 ALA B N 1
ATOM 8222 C CA . ALA B 1 409 ? 2.115 15.078 12.711 1 87.31 409 ALA B CA 1
ATOM 8223 C C . ALA B 1 409 ? 1.607 16.5 12.461 1 87.31 409 ALA B C 1
ATOM 8225 O O . ALA B 1 409 ? 1.316 17.234 13.398 1 87.31 409 ALA B O 1
ATOM 8226 N N . ASP B 1 410 ? 1.48 16.781 11.211 1 87.69 410 ASP B N 1
ATOM 8227 C CA . ASP B 1 410 ? 0.968 18.094 10.844 1 87.69 410 ASP B CA 1
ATOM 8228 C C . ASP B 1 410 ? -0.479 18.266 11.305 1 87.69 410 ASP B C 1
ATOM 8230 O O . ASP B 1 410 ? -0.878 19.344 11.727 1 87.69 410 ASP B O 1
ATOM 8234 N N . SER B 1 411 ? -1.154 17.312 11.195 1 89.06 411 SER B N 1
ATOM 8235 C CA . SER B 1 411 ? -2.545 17.375 11.633 1 89.06 411 SER B CA 1
ATOM 8236 C C . SER B 1 411 ? -2.643 17.578 13.141 1 89.06 411 SER B C 1
ATOM 8238 O O . SER B 1 411 ? -3.498 18.344 13.609 1 89.06 411 SER B O 1
ATOM 8240 N N . ALA B 1 412 ? -1.814 16.969 13.852 1 87.56 412 ALA B N 1
ATOM 8241 C CA . ALA B 1 412 ? -1.772 17.188 15.297 1 87.56 412 ALA B CA 1
ATOM 8242 C C . ALA B 1 412 ? -1.364 18.625 15.625 1 87.56 412 ALA B C 1
ATOM 8244 O O . ALA B 1 412 ? -1.917 19.234 16.547 1 87.56 412 ALA B O 1
ATOM 8245 N N . ARG B 1 413 ? -0.461 19.062 14.859 1 88.69 413 ARG B N 1
ATOM 8246 C CA . ARG B 1 413 ? -0.024 20.438 15.031 1 88.69 413 ARG B CA 1
ATOM 8247 C C . ARG B 1 413 ? -1.149 21.422 14.703 1 88.69 413 ARG B C 1
ATOM 8249 O O . ARG B 1 413 ? -1.274 22.469 15.336 1 88.69 413 ARG B O 1
ATOM 8256 N N . LEU B 1 414 ? -1.907 21.062 13.758 1 89.62 414 LEU B N 1
ATOM 8257 C CA . LEU B 1 414 ? -3.041 21.891 13.359 1 89.62 414 LEU B CA 1
ATOM 8258 C C . LEU B 1 414 ? -4.004 22.094 14.523 1 89.62 414 LEU B C 1
ATOM 8260 O O . LEU B 1 414 ? -4.496 23.203 14.75 1 89.62 414 LEU B O 1
ATOM 8264 N N . GLU B 1 415 ? -4.246 21.047 15.211 1 89 415 GLU B N 1
ATOM 8265 C CA . GLU B 1 415 ? -5.141 21.125 16.359 1 89 415 GLU B CA 1
ATOM 8266 C C . GLU B 1 415 ? -4.59 22.062 17.422 1 89 415 GLU B C 1
ATOM 8268 O O . GLU B 1 415 ? -5.332 22.875 17.984 1 89 415 GLU B O 1
ATOM 8273 N N . LYS B 1 416 ? -3.357 22.031 17.656 1 89.25 416 LYS B N 1
ATOM 8274 C CA . LYS B 1 416 ? -2.715 22.922 18.625 1 89.25 416 LYS B CA 1
ATOM 8275 C C . LYS B 1 416 ? -2.738 24.359 18.141 1 89.25 416 LYS B C 1
ATOM 8277 O O . LYS B 1 416 ? -2.992 25.281 18.938 1 89.25 416 LYS B O 1
ATOM 8282 N N . MET B 1 417 ? -2.514 24.469 16.891 1 90.25 417 MET B N 1
ATOM 8283 C CA . MET B 1 417 ? -2.479 25.812 16.312 1 90.25 417 MET B CA 1
ATOM 8284 C C . MET B 1 417 ? -3.861 26.453 16.359 1 90.25 417 MET B C 1
ATOM 8286 O O . MET B 1 417 ? -3.984 27.672 16.547 1 90.25 417 MET B O 1
ATOM 8290 N N . ASP B 1 418 ? -4.832 25.672 16.203 1 89.81 418 ASP B N 1
ATOM 8291 C CA . ASP B 1 418 ? -6.207 26.156 16.297 1 89.81 418 ASP B CA 1
ATOM 8292 C C . ASP B 1 418 ? -6.508 26.719 17.672 1 89.81 418 ASP B C 1
ATOM 8294 O O . ASP B 1 418 ? -7.117 27.781 17.797 1 89.81 418 ASP B O 1
ATOM 8298 N N . ILE B 1 419 ? -6.035 26.078 18.688 1 86.5 419 ILE B N 1
ATOM 8299 C CA . ILE B 1 419 ? -6.219 26.516 20.062 1 86.5 419 ILE B CA 1
ATOM 8300 C C . ILE B 1 419 ? -5.465 27.828 20.281 1 86.5 419 ILE B C 1
ATOM 8302 O O . ILE B 1 419 ? -6.012 28.781 20.844 1 86.5 419 ILE B O 1
ATOM 8306 N N . LYS B 1 420 ? -4.285 27.906 19.734 1 86.94 420 LYS B N 1
ATOM 8307 C CA . LYS B 1 420 ? -3.459 29.094 19.891 1 86.94 420 LYS B CA 1
ATOM 8308 C C . LYS B 1 420 ? -4.07 30.281 19.156 1 86.94 420 LYS B C 1
ATOM 8310 O O . LYS B 1 420 ? -4.055 31.406 19.672 1 86.94 420 LYS B O 1
ATOM 8315 N N . LEU B 1 421 ? -4.547 30.016 18.062 1 90.12 421 LEU B N 1
ATOM 8316 C CA . LEU B 1 421 ? -5.156 31.078 17.281 1 90.12 421 LEU B CA 1
ATOM 8317 C C . LEU B 1 421 ? -6.383 31.656 17.984 1 90.12 421 LEU B C 1
ATOM 8319 O O . LEU B 1 421 ? -6.547 32.875 18.078 1 90.12 421 LEU B O 1
ATOM 8323 N N . LYS B 1 422 ? -7.191 30.766 18.469 1 84.62 422 LYS B N 1
ATOM 8324 C CA . LYS B 1 422 ? -8.383 31.203 19.188 1 84.62 422 LYS B CA 1
ATOM 8325 C C . LYS B 1 422 ? -8.016 32.031 20.406 1 84.62 422 LYS B C 1
ATOM 8327 O O . LYS B 1 422 ? -8.664 33.031 20.719 1 84.62 422 LYS B O 1
ATOM 8332 N N . PHE B 1 423 ? -6.965 31.594 20.969 1 81.5 423 PHE B N 1
ATOM 8333 C CA . PHE B 1 423 ? -6.473 32.312 22.141 1 81.5 423 PHE B CA 1
ATOM 8334 C C . PHE B 1 423 ? -6.008 33.719 21.766 1 81.5 423 PHE B C 1
ATOM 8336 O O . PHE B 1 423 ? -6.387 34.688 22.422 1 81.5 423 PHE B O 1
ATOM 8343 N N . GLU B 1 424 ? -5.277 33.812 20.719 1 81.69 424 GLU B N 1
ATOM 8344 C CA . GLU B 1 424 ? -4.754 35.125 20.266 1 81.69 424 GLU B CA 1
ATOM 8345 C C . GLU B 1 424 ? -5.883 36.031 19.828 1 81.69 424 GLU B C 1
ATOM 8347 O O . GLU B 1 424 ? -5.836 37.25 20.094 1 81.69 424 GLU B O 1
ATOM 8352 N N . MET B 1 425 ? -6.812 35.469 19.281 1 82.06 425 MET B N 1
ATOM 8353 C CA . MET B 1 425 ? -7.965 36.25 18.844 1 82.06 425 MET B CA 1
ATOM 8354 C C . MET B 1 425 ? -8.758 36.781 20.031 1 82.06 425 MET B C 1
ATOM 8356 O O . MET B 1 425 ? -9.172 37.938 20.047 1 82.06 425 MET B O 1
ATOM 8360 N N . ARG B 1 426 ? -8.867 35.938 20.969 1 75.56 426 ARG B N 1
ATOM 8361 C CA . ARG B 1 426 ? -9.586 36.344 22.172 1 75.56 426 ARG B CA 1
ATOM 8362 C C . ARG B 1 426 ? -8.844 37.438 22.922 1 75.56 426 ARG B C 1
ATOM 8364 O O . ARG B 1 426 ? -9.453 38.375 23.422 1 75.56 426 ARG B O 1
ATOM 8371 N N . LEU B 1 427 ? -7.594 37.344 22.938 1 73.75 427 LEU B N 1
ATOM 8372 C CA . LEU B 1 427 ? -6.77 38.344 23.594 1 73.75 427 LEU B CA 1
ATOM 8373 C C . LEU B 1 427 ? -6.887 39.688 22.875 1 73.75 427 LEU B C 1
ATOM 8375 O O . LEU B 1 427 ? -6.984 40.75 23.531 1 73.75 427 LEU B O 1
ATOM 8379 N N . ARG B 1 428 ? -6.941 39.625 21.672 1 73.5 428 ARG B N 1
ATOM 8380 C CA . ARG B 1 428 ? -7.086 40.844 20.875 1 73.5 428 ARG B CA 1
ATOM 8381 C C . ARG B 1 428 ? -8.445 41.5 21.109 1 73.5 428 ARG B C 1
ATOM 8383 O O . ARG B 1 428 ? -8.547 42.719 21.219 1 73.5 428 ARG B O 1
ATOM 8390 N N . GLU B 1 429 ? -9.352 40.688 21.156 1 73.31 429 GLU B N 1
ATOM 8391 C CA . GLU B 1 429 ? -10.711 41.188 21.391 1 73.31 429 GLU B CA 1
ATOM 8392 C C . GLU B 1 429 ? -10.836 41.812 22.766 1 73.31 429 GLU B C 1
ATOM 8394 O O . GLU B 1 429 ? -11.5 42.844 22.922 1 73.31 429 GLU B O 1
ATOM 8399 N N . LEU B 1 430 ? -10.188 41.25 23.688 1 69.12 430 LEU B N 1
ATOM 8400 C CA . LEU B 1 430 ? -10.195 41.781 25.031 1 69.12 430 LEU B CA 1
ATOM 8401 C C . LEU B 1 430 ? -9.469 43.125 25.094 1 69.12 430 LEU B C 1
ATOM 8403 O O . LEU B 1 430 ? -9.945 44.062 25.75 1 69.12 430 LEU B O 1
ATOM 8407 N N . GLN B 1 431 ? -8.438 43.219 24.391 1 71.38 431 GLN B N 1
ATOM 8408 C CA . GLN B 1 431 ? -7.684 44.469 24.344 1 71.38 431 GLN B CA 1
ATOM 8409 C C . GLN B 1 431 ? -8.492 45.562 23.656 1 71.38 431 GLN B C 1
ATOM 8411 O O . GLN B 1 431 ? -8.492 46.719 24.109 1 71.38 431 GLN B O 1
ATOM 8416 N N . ALA B 1 432 ? -9.172 45.062 22.656 1 70.31 432 ALA B N 1
ATOM 8417 C CA . ALA B 1 432 ? -10 46.031 21.938 1 70.31 432 ALA B CA 1
ATOM 8418 C C . ALA B 1 432 ? -11.141 46.562 22.812 1 70.31 432 ALA B C 1
ATOM 8420 O O . ALA B 1 432 ? -11.445 47.75 22.812 1 70.31 432 ALA B O 1
ATOM 8421 N N . ARG B 1 433 ? -11.711 45.719 23.438 1 66.62 433 ARG B N 1
ATOM 8422 C CA . ARG B 1 433 ? -12.797 46.094 24.344 1 66.62 433 ARG B CA 1
ATOM 8423 C C . ARG B 1 433 ? -12.289 46.969 25.469 1 66.62 433 ARG B C 1
ATOM 8425 O O . ARG B 1 433 ? -12.977 47.906 25.891 1 66.62 433 ARG B O 1
ATOM 8432 N N . PHE B 1 434 ? -11.156 46.812 25.891 1 67.88 434 PHE B N 1
ATOM 8433 C CA . PHE B 1 434 ? -10.5 47.594 26.922 1 67.88 434 PHE B CA 1
ATOM 8434 C C . PHE B 1 434 ? -10.266 49.031 26.438 1 67.88 434 PHE B C 1
ATOM 8436 O O . PHE B 1 434 ? -10.57 49.969 27.156 1 67.88 434 PHE B O 1
ATOM 8443 N N . PHE B 1 435 ? -9.906 49 25.359 1 68.31 435 PHE B N 1
ATOM 8444 C CA . PHE B 1 435 ? -9.625 50.312 24.781 1 68.31 435 PHE B CA 1
ATOM 8445 C C . PHE B 1 435 ? -10.898 51.125 24.625 1 68.31 435 PHE B C 1
ATOM 8447 O O . PHE B 1 435 ? -10.898 52.344 24.875 1 68.31 435 PHE B O 1
ATOM 8454 N N . LYS B 1 436 ? -11.828 50.438 24.266 1 68 436 LYS B N 1
ATOM 8455 C CA . LYS B 1 436 ? -13.109 51.125 24.078 1 68 436 LYS B CA 1
ATOM 8456 C C . LYS B 1 436 ? -13.641 51.656 25.406 1 68 436 LYS B C 1
ATOM 8458 O O . LYS B 1 436 ? -14.148 52.781 25.469 1 68 436 LYS B O 1
ATOM 8463 N N . LEU B 1 437 ? -13.508 50.969 26.438 1 65.75 437 LEU B N 1
ATOM 8464 C CA . LEU B 1 437 ? -13.938 51.375 27.766 1 65.75 437 LEU B CA 1
ATOM 8465 C C . LEU B 1 437 ? -13.086 52.531 28.266 1 65.75 437 LEU B C 1
ATOM 8467 O O . LEU B 1 437 ? -13.609 53.469 28.875 1 65.75 437 LEU B O 1
ATOM 8471 N N . LEU B 1 438 ? -11.836 52.5 27.984 1 70.06 438 LEU B N 1
ATOM 8472 C CA . LEU B 1 438 ? -10.898 53.562 28.375 1 70.06 438 LEU B CA 1
ATOM 8473 C C . LEU B 1 438 ? -11.258 54.875 27.734 1 70.06 438 LEU B C 1
ATOM 8475 O O . LEU B 1 438 ? -11.336 55.906 28.406 1 70.06 438 LEU B O 1
ATOM 8479 N N . THR B 1 439 ? -11.531 54.781 26.5 1 69.5 439 THR B N 1
ATOM 8480 C CA . THR B 1 439 ? -11.852 56 25.75 1 69.5 439 THR B CA 1
ATOM 8481 C C . THR B 1 439 ? -13.164 56.625 26.25 1 69.5 439 THR B C 1
ATOM 8483 O O . THR B 1 439 ? -13.273 57.844 26.375 1 69.5 439 THR B O 1
ATOM 8486 N N . HIS B 1 440 ? -14.039 55.719 26.453 1 70.75 440 HIS B N 1
ATOM 8487 C CA . HIS B 1 440 ? -15.312 56.188 27.016 1 70.75 440 HIS B CA 1
ATOM 8488 C C . HIS B 1 440 ? -15.125 56.844 28.375 1 70.75 440 HIS B C 1
ATOM 8490 O O . HIS B 1 440 ? -15.672 57.906 28.625 1 70.75 440 HIS B O 1
ATOM 8496 N N . ASP B 1 441 ? -14.234 56.281 29.234 1 68.31 441 ASP B N 1
ATOM 8497 C CA . ASP B 1 441 ? -14.023 56.781 30.594 1 68.31 441 ASP B CA 1
ATOM 8498 C C . ASP B 1 441 ? -13.219 58.094 30.594 1 68.31 441 ASP B C 1
ATOM 8500 O O . ASP B 1 441 ? -13.391 58.938 31.469 1 68.31 441 ASP B O 1
ATOM 8504 N N . PHE B 1 442 ? -12.383 58.312 29.625 1 74.44 442 PHE B N 1
ATOM 8505 C CA . PHE B 1 442 ? -11.578 59.531 29.516 1 74.44 442 PHE B CA 1
ATOM 8506 C C . PHE B 1 442 ? -12.43 60.688 29.031 1 74.44 442 PHE B C 1
ATOM 8508 O O . PHE B 1 442 ? -12.211 61.844 29.453 1 74.44 442 PHE B O 1
ATOM 8515 N N . ARG B 1 443 ? -13.484 60.438 28.344 1 72.88 443 ARG B N 1
ATOM 8516 C CA . ARG B 1 443 ? -14.289 61.469 27.719 1 72.88 443 ARG B CA 1
ATOM 8517 C C . ARG B 1 443 ? -15.094 62.25 28.766 1 72.88 443 ARG B C 1
ATOM 8519 O O . ARG B 1 443 ? -15.305 63.438 28.625 1 72.88 443 ARG B O 1
ATOM 8526 N N . MET B 1 444 ? -15.438 61.562 29.781 1 75.44 444 MET B N 1
ATOM 8527 C CA . MET B 1 444 ? -16.297 62.188 30.781 1 75.44 444 MET B CA 1
ATOM 8528 C C . MET B 1 444 ? -15.531 63.281 31.547 1 75.44 444 MET B C 1
ATOM 8530 O O . MET B 1 444 ? -15.938 64.438 31.531 1 75.44 444 MET B O 1
ATOM 8534 N N . PRO B 1 445 ? -14.391 63 32.219 1 80.81 445 PRO B N 1
ATOM 8535 C CA . PRO B 1 445 ? -13.656 64.062 32.906 1 80.81 445 PRO B CA 1
ATOM 8536 C C . PRO B 1 445 ? -13.141 65.125 31.938 1 80.81 445 PRO B C 1
ATOM 8538 O O . PRO B 1 445 ? -13.125 66.312 32.25 1 80.81 445 PRO B O 1
ATOM 8541 N N . VAL B 1 446 ? -12.859 64.75 30.734 1 83.5 446 VAL B N 1
ATOM 8542 C CA . VAL B 1 446 ? -12.352 65.688 29.734 1 83.5 446 VAL B CA 1
ATOM 8543 C C . VAL B 1 446 ? -13.453 66.625 29.344 1 83.5 446 VAL B C 1
ATOM 8545 O O . VAL B 1 446 ? -13.203 67.875 29.25 1 83.5 446 VAL B O 1
ATOM 8548 N N . SER B 1 447 ? -14.641 66.125 29.188 1 84.25 447 SER B N 1
ATOM 8549 C CA . SER B 1 447 ? -15.766 67 28.844 1 84.25 447 SER B CA 1
ATOM 8550 C C . SER B 1 447 ? -16.094 68 29.969 1 84.25 447 SER B C 1
ATOM 8552 O O . SER B 1 447 ? -16.406 69.125 29.719 1 84.25 447 SER B O 1
ATOM 8554 N N . VAL B 1 448 ? -16.047 67.562 31.203 1 81.19 448 VAL B N 1
ATOM 8555 C CA . VAL B 1 448 ? -16.375 68.375 32.375 1 81.19 448 VAL B CA 1
ATOM 8556 C C . VAL B 1 448 ? -15.312 69.5 32.531 1 81.19 448 VAL B C 1
ATOM 8558 O O . VAL B 1 448 ? -15.648 70.625 32.75 1 81.19 448 VAL B O 1
ATOM 8561 N N . ILE B 1 449 ? -14.086 69.062 32.406 1 86.88 449 ILE B N 1
ATOM 8562 C CA . ILE B 1 449 ? -12.992 70.062 32.5 1 86.88 449 ILE B CA 1
ATOM 8563 C C . ILE B 1 449 ? -13.062 71.062 31.359 1 86.88 449 ILE B C 1
ATOM 8565 O O . ILE B 1 449 ? -12.914 72.25 31.578 1 86.88 449 ILE B O 1
ATOM 8569 N N . GLY B 1 450 ? -13.32 70.562 30.188 1 86 450 GLY B N 1
ATOM 8570 C CA . GLY B 1 450 ? -13.461 71.438 29.031 1 86 450 GLY B CA 1
ATOM 8571 C C . GLY B 1 450 ? -14.547 72.438 29.188 1 86 450 GLY B C 1
ATOM 8572 O O . GLY B 1 450 ? -14.344 73.625 28.891 1 86 450 GLY B O 1
ATOM 8573 N N . HIS B 1 451 ? -15.602 72.125 29.703 1 83.31 451 HIS B N 1
ATOM 8574 C CA . HIS B 1 451 ? -16.719 73 29.953 1 83.31 451 HIS B CA 1
ATOM 8575 C C . HIS B 1 451 ? -16.375 74 31.031 1 83.31 451 HIS B C 1
ATOM 8577 O O . HIS B 1 451 ? -16.719 75.188 30.906 1 83.31 451 HIS B O 1
ATOM 8583 N N . ALA B 1 452 ? -15.672 73.625 32.062 1 87.06 452 ALA B N 1
ATOM 8584 C CA . ALA B 1 452 ? -15.266 74.5 33.156 1 87.06 452 ALA B CA 1
ATOM 8585 C C . ALA B 1 452 ? -14.258 75.5 32.656 1 87.06 452 ALA B C 1
ATOM 8587 O O . ALA B 1 452 ? -14.297 76.688 33.062 1 87.06 452 ALA B O 1
ATOM 8588 N N . LEU B 1 453 ? -13.461 75.062 31.781 1 87.69 453 LEU B N 1
ATOM 8589 C CA . LEU B 1 453 ? -12.406 75.938 31.281 1 87.69 453 LEU B CA 1
ATOM 8590 C C . LEU B 1 453 ? -12.961 76.938 30.281 1 87.69 453 LEU B C 1
ATOM 8592 O O . LEU B 1 453 ? -12.383 78.062 30.078 1 87.69 453 LEU B O 1
ATOM 8596 N N . GLU B 1 454 ? -14.07 76.688 29.672 1 82.44 454 GLU B N 1
ATOM 8597 C CA . GLU B 1 454 ? -14.688 77.562 28.688 1 82.44 454 GLU B CA 1
ATOM 8598 C C . GLU B 1 454 ? -15.477 78.688 29.359 1 82.44 454 GLU B C 1
ATOM 8600 O O . GLU B 1 454 ? -15.758 79.75 28.734 1 82.44 454 GLU B O 1
ATOM 8605 N N . GLN B 1 455 ? -15.68 78.562 30.656 1 80.62 455 GLN B N 1
ATOM 8606 C CA . GLN B 1 455 ? -16.438 79.562 31.391 1 80.62 455 GLN B CA 1
ATOM 8607 C C . GLN B 1 455 ? -15.562 80.812 31.734 1 80.62 455 GLN B C 1
ATOM 8609 O O . GLN B 1 455 ? -14.352 80.625 31.906 1 80.62 455 GLN B O 1
ATOM 8614 N N . ASP B 1 456 ? -16.188 82 31.781 1 75.06 456 ASP B N 1
ATOM 8615 C CA . ASP B 1 456 ? -15.484 83.25 32.062 1 75.06 456 ASP B CA 1
ATOM 8616 C C . ASP B 1 456 ? -14.891 83.188 33.469 1 75.06 456 ASP B C 1
ATOM 8618 O O . ASP B 1 456 ? -13.875 83.875 33.75 1 75.06 456 ASP B O 1
ATOM 8622 N N . ASP B 1 457 ? -15.477 82.5 34.406 1 80.06 457 ASP B N 1
ATOM 8623 C CA . ASP B 1 457 ? -15.062 82.438 35.781 1 80.06 457 ASP B CA 1
ATOM 8624 C C . ASP B 1 457 ? -14.219 81.188 36.094 1 80.06 457 ASP B C 1
ATOM 8626 O O . ASP B 1 457 ? -14.273 80.688 37.188 1 80.06 457 ASP B O 1
ATOM 8630 N N . ALA B 1 458 ? -13.43 80.75 35.062 1 80.19 458 ALA B N 1
ATOM 8631 C CA . ALA B 1 458 ? -12.672 79.5 35.219 1 80.19 458 ALA B CA 1
ATOM 8632 C C . ALA B 1 458 ? -11.617 79.625 36.312 1 80.19 458 ALA B C 1
ATOM 8634 O O . ALA B 1 458 ? -11.289 78.625 36.969 1 80.19 458 ALA B O 1
ATOM 8635 N N . GLY B 1 459 ? -11.148 80.688 36.562 1 79 459 GLY B N 1
ATOM 8636 C CA . GLY B 1 459 ? -10.109 80.938 37.562 1 79 459 GLY B CA 1
ATOM 8637 C C . GLY B 1 459 ? -10.648 81.125 38.969 1 79 459 GLY B C 1
ATOM 8638 O O . GLY B 1 459 ? -9.875 81.188 39.906 1 79 459 GLY B O 1
ATOM 8639 N N . LYS B 1 460 ? -12.008 81.25 39.031 1 86.12 460 LYS B N 1
ATOM 8640 C CA . LYS B 1 460 ? -12.617 81.375 40.344 1 86.12 460 LYS B CA 1
ATOM 8641 C C . LYS B 1 460 ? -12.5 80.125 41.156 1 86.12 460 LYS B C 1
ATOM 8643 O O . LYS B 1 460 ? -12.383 79 40.594 1 86.12 460 LYS B O 1
ATOM 8648 N N . PRO B 1 461 ? -12.578 80.25 42.438 1 85.19 461 PRO B N 1
ATOM 8649 C CA . PRO B 1 461 ? -12.336 79.125 43.312 1 85.19 461 PRO B CA 1
ATOM 8650 C C . PRO B 1 461 ? -13.305 77.938 43.094 1 85.19 461 PRO B C 1
ATOM 8652 O O . PRO B 1 461 ? -12.914 76.812 43.156 1 85.19 461 PRO B O 1
ATOM 8655 N N . GLU B 1 462 ? -14.562 78.188 42.75 1 81.12 462 GLU B N 1
ATOM 8656 C CA . GLU B 1 462 ? -15.547 77.125 42.562 1 81.12 462 GLU B CA 1
ATOM 8657 C C . GLU B 1 462 ? -15.242 76.312 41.281 1 81.12 462 GLU B C 1
ATOM 8659 O O . GLU B 1 462 ? -15.289 75.125 41.312 1 81.12 462 GLU B O 1
ATOM 8664 N N . SER B 1 463 ? -14.953 77.062 40.25 1 86.25 463 SER B N 1
ATOM 8665 C CA . SER B 1 463 ? -14.617 76.375 39 1 86.25 463 SER B CA 1
ATOM 8666 C C . SER B 1 463 ? -13.297 75.625 39.094 1 86.25 463 SER B C 1
ATOM 8668 O O . SER B 1 463 ? -13.164 74.562 38.531 1 86.25 463 SER B O 1
ATOM 8670 N N . MET B 1 464 ? -12.359 76.25 39.812 1 87.31 464 MET B N 1
ATOM 8671 C CA . MET B 1 464 ? -11.047 75.625 39.969 1 87.31 464 MET B CA 1
ATOM 8672 C C . MET B 1 464 ? -11.148 74.312 40.75 1 87.31 464 MET B C 1
ATOM 8674 O O . MET B 1 464 ? -10.398 73.375 40.5 1 87.31 464 MET B O 1
ATOM 8678 N N . ARG B 1 465 ? -12.094 74.25 41.625 1 81.75 465 ARG B N 1
ATOM 8679 C CA . ARG B 1 465 ? -12.328 73 42.375 1 81.75 465 ARG B CA 1
ATOM 8680 C C . ARG B 1 465 ? -12.812 71.875 41.469 1 81.75 465 ARG B C 1
ATOM 8682 O O . ARG B 1 465 ? -12.367 70.75 41.594 1 81.75 465 ARG B O 1
ATOM 8689 N N . VAL B 1 466 ? -13.688 72.25 40.562 1 82.25 466 VAL B N 1
ATOM 8690 C CA . VAL B 1 466 ? -14.227 71.25 39.625 1 82.25 466 VAL B CA 1
ATOM 8691 C C . VAL B 1 466 ? -13.117 70.75 38.688 1 82.25 466 VAL B C 1
ATOM 8693 O O . VAL B 1 466 ? -12.984 69.562 38.438 1 82.25 466 VAL B O 1
ATOM 8696 N N . ILE B 1 467 ? -12.328 71.688 38.156 1 87.81 467 ILE B N 1
ATOM 8697 C CA . ILE B 1 467 ? -11.234 71.375 37.25 1 87.81 467 ILE B CA 1
ATOM 8698 C C . ILE B 1 467 ? -10.219 70.438 37.938 1 87.81 467 ILE B C 1
ATOM 8700 O O . ILE B 1 467 ? -9.789 69.438 37.375 1 87.81 467 ILE B O 1
ATOM 8704 N N . ARG B 1 468 ? -9.891 70.812 39.188 1 84.19 468 ARG B N 1
ATOM 8705 C CA . ARG B 1 468 ? -8.914 70.062 39.938 1 84.19 468 ARG B CA 1
ATOM 8706 C C . ARG B 1 468 ? -9.43 68.625 40.219 1 84.19 468 ARG B C 1
ATOM 8708 O O . ARG B 1 468 ? -8.703 67.688 40 1 84.19 468 ARG B O 1
ATOM 8715 N N . HIS B 1 469 ? -10.672 68.562 40.562 1 80.38 469 HIS B N 1
ATOM 8716 C CA . HIS B 1 469 ? -11.266 67.25 40.875 1 80.38 469 HIS B CA 1
ATOM 8717 C C . HIS B 1 469 ? -11.32 66.375 39.656 1 80.38 469 HIS B C 1
ATOM 8719 O O . HIS B 1 469 ? -10.953 65.188 39.719 1 80.38 469 HIS B O 1
ATOM 8725 N N . GLN B 1 470 ? -11.797 66.875 38.594 1 81.81 470 GLN B N 1
ATOM 8726 C CA . GLN B 1 470 ? -11.922 66.062 37.344 1 81.81 470 GLN B CA 1
ATOM 8727 C C . GLN B 1 470 ? -10.555 65.75 36.781 1 81.81 470 GLN B C 1
ATOM 8729 O O . GLN B 1 470 ? -10.383 64.688 36.156 1 81.81 470 GLN B O 1
ATOM 8734 N N . PHE B 1 471 ? -9.633 66.562 36.906 1 85 471 PHE B N 1
ATOM 8735 C CA . PHE B 1 471 ? -8.281 66.312 36.438 1 85 471 PHE B CA 1
ATOM 8736 C C . PHE B 1 471 ? -7.633 65.188 37.188 1 85 471 PHE B C 1
ATOM 8738 O O . PHE B 1 471 ? -7.008 64.312 36.594 1 85 471 PHE B O 1
ATOM 8745 N N . PHE B 1 472 ? -7.77 65.25 38.5 1 77 472 PHE B N 1
ATOM 8746 C CA . PHE B 1 472 ? -7.184 64.188 39.312 1 77 472 PHE B CA 1
ATOM 8747 C C . PHE B 1 472 ? -7.859 62.875 39 1 77 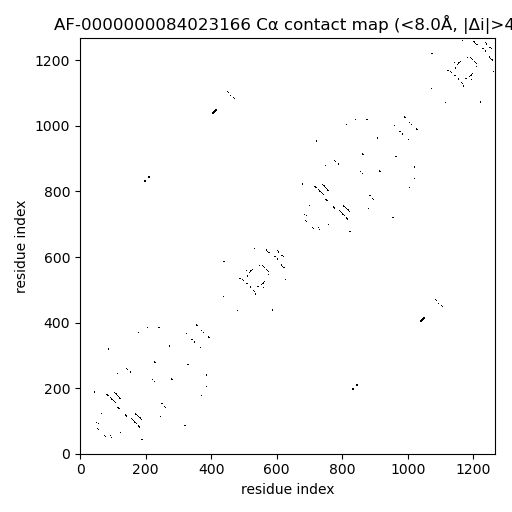472 PHE B C 1
ATOM 8749 O O . PHE B 1 472 ? -7.207 61.812 39.031 1 77 472 PHE B O 1
ATOM 8756 N N . ARG B 1 473 ? -9.07 62.938 38.688 1 74.12 473 ARG B N 1
ATOM 8757 C CA . ARG B 1 473 ? -9.773 61.75 38.281 1 74.12 473 ARG B CA 1
ATOM 8758 C C . ARG B 1 473 ? -9.195 61.219 36.969 1 74.12 473 ARG B C 1
ATOM 8760 O O . ARG B 1 473 ? -8.969 60.031 36.812 1 74.12 473 ARG B O 1
ATOM 8767 N N . LEU B 1 474 ? -9.016 61.969 36 1 80.12 474 LEU B N 1
ATOM 8768 C CA . LEU B 1 474 ? -8.438 61.625 34.688 1 80.12 474 LEU B CA 1
ATOM 8769 C C . LEU B 1 474 ? -7.039 61.062 34.875 1 80.12 474 LEU B C 1
ATOM 8771 O O . LEU B 1 474 ? -6.688 60.062 34.219 1 80.12 474 LEU B O 1
ATOM 8775 N N . GLU B 1 475 ? -6.23 61.688 35.688 1 77.5 475 GLU B N 1
ATOM 8776 C CA . GLU B 1 475 ? -4.883 61.219 35.969 1 77.5 475 GLU B CA 1
ATOM 8777 C C . GLU B 1 475 ? -4.91 59.812 36.562 1 77.5 475 GLU B C 1
ATOM 8779 O O . GLU B 1 475 ? -4.117 58.938 36.156 1 77.5 475 GLU B O 1
ATOM 8784 N N . GLN B 1 476 ? -5.82 59.625 37.406 1 70.19 476 GLN B N 1
ATOM 8785 C CA . GLN B 1 476 ? -5.977 58.312 38.031 1 70.19 476 GLN B CA 1
ATOM 8786 C C . GLN B 1 476 ? -6.387 57.25 37 1 70.19 476 GLN B C 1
ATOM 8788 O O . GLN B 1 476 ? -5.91 56.125 37.031 1 70.19 476 GLN B O 1
ATOM 8793 N N . LEU B 1 477 ? -7.25 57.562 36.156 1 69.5 477 LEU B N 1
ATOM 8794 C CA . LEU B 1 477 ? -7.695 56.656 35.094 1 69.5 477 LEU B CA 1
ATOM 8795 C C . LEU B 1 477 ? -6.543 56.281 34.156 1 69.5 477 LEU B C 1
ATOM 8797 O O . LEU B 1 477 ? -6.363 55.125 33.812 1 69.5 477 LEU B O 1
ATOM 8801 N N . ILE B 1 478 ? -5.793 57.188 33.719 1 73.38 478 ILE B N 1
ATOM 8802 C CA . ILE B 1 478 ? -4.645 57 32.844 1 73.38 478 ILE B CA 1
ATOM 8803 C C . ILE B 1 478 ? -3.641 56.062 33.531 1 73.38 478 ILE B C 1
ATOM 8805 O O . ILE B 1 478 ? -3.141 55.125 32.906 1 73.38 478 ILE B O 1
ATOM 8809 N N . ASP B 1 479 ? -3.379 56.281 34.812 1 66.88 479 ASP B N 1
ATOM 8810 C CA . ASP B 1 479 ? -2.447 55.438 35.562 1 66.88 479 ASP B CA 1
ATOM 8811 C C . ASP B 1 479 ? -2.963 54 35.688 1 66.88 479 ASP B C 1
ATOM 8813 O O . ASP B 1 479 ? -2.186 53.062 35.594 1 66.88 479 ASP B O 1
ATOM 8817 N N . GLN B 1 480 ? -4.172 53.969 35.906 1 60.31 480 GLN B N 1
ATOM 8818 C CA . GLN B 1 480 ? -4.781 52.625 36.031 1 60.31 480 GLN B CA 1
ATOM 8819 C C . GLN B 1 480 ? -4.664 51.875 34.719 1 60.31 480 GLN B C 1
ATOM 8821 O O . GLN B 1 480 ? -4.383 50.656 34.719 1 60.31 480 GLN B O 1
ATOM 8826 N N . TYR B 1 481 ? -4.793 52.469 33.656 1 63.38 481 TYR B N 1
ATOM 8827 C CA . TYR B 1 481 ? -4.809 51.812 32.344 1 63.38 481 TYR B CA 1
ATOM 8828 C C . TYR B 1 481 ? -3.396 51.438 31.906 1 63.38 481 TYR B C 1
ATOM 8830 O O . TYR B 1 481 ? -3.182 50.375 31.297 1 63.38 481 TYR B O 1
ATOM 8838 N N . VAL B 1 482 ? -2.484 52.312 32.156 1 62.5 482 VAL B N 1
ATOM 8839 C CA . VAL B 1 482 ? -1.083 52 31.875 1 62.5 482 VAL B CA 1
ATOM 8840 C C . VAL B 1 482 ? -0.667 50.75 32.656 1 62.5 482 VAL B C 1
ATOM 8842 O O . VAL B 1 482 ? 0 49.875 32.094 1 62.5 482 VAL B O 1
ATOM 8845 N N . ASP B 1 483 ? -1.137 50.688 33.781 1 59.56 483 ASP B N 1
ATOM 8846 C CA . ASP B 1 483 ? -0.808 49.562 34.656 1 59.56 483 ASP B CA 1
ATOM 8847 C C . ASP B 1 483 ? -1.44 48.281 34.125 1 59.56 483 ASP B C 1
ATOM 8849 O O . ASP B 1 483 ? -0.809 47.219 34.125 1 59.56 483 ASP B O 1
ATOM 8853 N N . MET B 1 484 ? -2.584 48.438 33.688 1 56.97 484 MET B N 1
ATOM 8854 C CA . MET B 1 484 ? -3.316 47.281 33.188 1 56.97 484 MET B CA 1
ATOM 8855 C C . MET B 1 484 ? -2.662 46.75 31.938 1 56.97 484 MET B C 1
ATOM 8857 O O . MET B 1 484 ? -2.547 45.531 31.766 1 56.97 484 MET B O 1
ATOM 8861 N N . HIS B 1 485 ? -2.422 47.562 31.031 1 57.31 485 HIS B N 1
ATOM 8862 C CA . HIS B 1 485 ? -1.782 47.156 29.797 1 57.31 485 HIS B CA 1
ATOM 8863 C C . HIS B 1 485 ? -0.491 46.375 30.062 1 57.31 485 HIS B C 1
ATOM 8865 O O . HIS B 1 485 ? -0.217 45.375 29.406 1 57.31 485 HIS B O 1
ATOM 8871 N N . PHE B 1 486 ? 0.2 46.969 30.938 1 51.25 486 PHE B N 1
ATOM 8872 C CA . PHE B 1 486 ? 1.45 46.344 31.297 1 51.25 486 PHE B CA 1
ATOM 8873 C C . PHE B 1 486 ? 1.189 44.938 31.844 1 51.25 486 PHE B C 1
ATOM 8875 O O . PHE B 1 486 ? 1.906 43.969 31.5 1 51.25 486 PHE B O 1
ATOM 8882 N N . LYS B 1 487 ? 0.156 44.906 32.5 1 52 487 LYS B N 1
ATOM 8883 C CA . LYS B 1 487 ? -0.141 43.625 33.156 1 52 487 LYS B CA 1
ATOM 8884 C C . LYS B 1 487 ? -0.655 42.594 32.156 1 52 487 LYS B C 1
ATOM 8886 O O . LYS B 1 487 ? -0.327 41.406 32.25 1 52 487 LYS B O 1
ATOM 8891 N N . LEU B 1 488 ? -1.396 43 31.203 1 55.44 488 LEU B N 1
ATOM 8892 C CA . LEU B 1 488 ? -1.895 42.125 30.156 1 55.44 488 LEU B CA 1
ATOM 8893 C C . LEU B 1 488 ? -0.754 41.625 29.266 1 55.44 488 LEU B C 1
ATOM 8895 O O . LEU B 1 488 ? -0.777 40.5 28.797 1 55.44 488 LEU B O 1
ATOM 8899 N N . ASP B 1 489 ? 0.046 42.531 29.016 1 53.03 489 ASP B N 1
ATOM 8900 C CA . ASP B 1 489 ? 1.204 42.156 28.203 1 53.03 489 ASP B CA 1
ATOM 8901 C C . ASP B 1 489 ? 2.07 41.125 28.922 1 53.03 489 ASP B C 1
ATOM 8903 O O . ASP B 1 489 ? 2.615 40.219 28.281 1 53.03 489 ASP B O 1
ATOM 8907 N N . VAL B 1 490 ? 2.215 41.344 30.219 1 44.97 490 VAL B N 1
ATOM 8908 C CA . VAL B 1 490 ? 3.016 40.438 31.016 1 44.97 490 VAL B CA 1
ATOM 8909 C C . VAL B 1 490 ? 2.277 39.125 31.172 1 44.97 490 VAL B C 1
ATOM 8911 O O . VAL B 1 490 ? 2.9 38.062 31.406 1 44.97 490 VAL B O 1
ATOM 8914 N N . ALA B 1 491 ? 1.042 39.188 31.219 1 46.81 491 ALA B N 1
ATOM 8915 C CA . ALA B 1 491 ? 0.271 37.938 31.375 1 46.81 491 ALA B CA 1
ATOM 8916 C C . ALA B 1 491 ? 0.649 36.938 30.297 1 46.81 491 ALA B C 1
ATOM 8918 O O . ALA B 1 491 ? 0.255 35.75 30.359 1 46.81 491 ALA B O 1
ATOM 8919 N N . ARG B 1 492 ? 1.219 37.406 29.266 1 49.28 492 ARG B N 1
ATOM 8920 C CA . ARG B 1 492 ? 1.669 36.531 28.203 1 49.28 492 ARG B CA 1
ATOM 8921 C C . ARG B 1 492 ? 2.521 35.375 28.766 1 49.28 492 ARG B C 1
ATOM 8923 O O . ARG B 1 492 ? 2.666 34.344 28.125 1 49.28 492 ARG B O 1
ATOM 8930 N N . ASP B 1 493 ? 3.318 35.75 29.906 1 47.75 493 ASP B N 1
ATOM 8931 C CA . ASP B 1 493 ? 4.258 34.75 30.391 1 47.75 493 ASP B CA 1
ATOM 8932 C C . ASP B 1 493 ? 3.559 33.719 31.281 1 47.75 493 ASP B C 1
ATOM 8934 O O . ASP B 1 493 ? 2.562 34.062 31.938 1 47.75 493 ASP B O 1
ATOM 8938 N N . ASP B 1 494 ? 4.051 32.438 31.125 1 50.16 494 ASP B N 1
ATOM 8939 C CA . ASP B 1 494 ? 3.73 31.188 31.812 1 50.16 494 ASP B CA 1
ATOM 8940 C C . ASP B 1 494 ? 3.471 31.422 33.281 1 50.16 494 ASP B C 1
ATOM 8942 O O . ASP B 1 494 ? 4.113 32.281 33.906 1 50.16 494 ASP B O 1
ATOM 8946 N N . GLY B 1 495 ? 2.148 31.125 33.906 1 54.22 495 GLY B N 1
ATOM 8947 C CA . GLY B 1 495 ? 1.8 30.891 35.281 1 54.22 495 GLY B CA 1
ATOM 8948 C C . GLY B 1 495 ? 3 30.578 36.156 1 54.22 495 GLY B C 1
ATOM 8949 O O . GLY B 1 495 ? 3.518 29.453 36.125 1 54.22 495 GLY B O 1
ATOM 8950 N N . ALA B 1 496 ? 3.83 31.625 36.406 1 56.94 496 ALA B N 1
ATOM 8951 C CA . ALA B 1 496 ? 4.898 31.359 37.375 1 56.94 496 ALA B CA 1
ATOM 8952 C C . ALA B 1 496 ? 4.332 31.109 38.781 1 56.94 496 ALA B C 1
ATOM 8954 O O . ALA B 1 496 ? 3.236 31.578 39.094 1 56.94 496 ALA B O 1
ATOM 8955 N N . PRO B 1 497 ? 4.934 30.172 39.406 1 65.81 497 PRO B N 1
ATOM 8956 C CA . PRO B 1 497 ? 4.52 29.969 40.812 1 65.81 497 PRO B CA 1
ATOM 8957 C C . PRO B 1 497 ? 4.527 31.266 41.625 1 65.81 497 PRO B C 1
ATOM 8959 O O . PRO B 1 497 ? 5.555 31.953 41.688 1 65.81 497 PRO B O 1
ATOM 8962 N N . THR B 1 498 ? 3.301 31.766 41.906 1 71.81 498 THR B N 1
ATOM 8963 C CA . THR B 1 498 ? 3.15 33 42.656 1 71.81 498 THR B CA 1
ATOM 8964 C C . THR B 1 498 ? 2.361 32.781 43.938 1 71.81 498 THR B C 1
ATOM 8966 O O . THR B 1 498 ? 1.412 31.984 43.969 1 71.81 498 THR B O 1
ATOM 8969 N N . ASP B 1 499 ? 2.941 33.188 45.156 1 80.56 499 ASP B N 1
ATOM 8970 C CA . ASP B 1 499 ? 2.182 33.188 46.406 1 80.56 499 ASP B CA 1
ATOM 8971 C C . ASP B 1 499 ? 1.166 34.312 46.438 1 80.56 499 ASP B C 1
ATOM 8973 O O . ASP B 1 499 ? 1.542 35.5 46.531 1 80.56 499 ASP B O 1
ATOM 8977 N N . ILE B 1 500 ? -0.089 33.938 46.375 1 81.31 500 ILE B N 1
ATOM 8978 C CA . ILE B 1 500 ? -1.178 34.906 46.281 1 81.31 500 ILE B CA 1
ATOM 8979 C C . ILE B 1 500 ? -1.213 35.75 47.562 1 81.31 500 ILE B C 1
ATOM 8981 O O . ILE B 1 500 ? -1.552 36.938 47.5 1 81.31 500 ILE B O 1
ATOM 8985 N N . ALA B 1 501 ? -0.789 35.156 48.688 1 84.94 501 ALA B N 1
ATOM 8986 C CA . ALA B 1 501 ? -0.75 35.938 49.938 1 84.94 501 ALA B CA 1
ATOM 8987 C C . ALA B 1 501 ? 0.206 37.125 49.812 1 84.94 501 ALA B C 1
ATOM 8989 O O . ALA B 1 501 ? -0.103 38.219 50.281 1 84.94 501 ALA B O 1
ATOM 8990 N N . ASP B 1 502 ? 1.241 36.906 49.156 1 83.94 502 ASP B N 1
ATOM 8991 C CA . ASP B 1 502 ? 2.225 37.969 48.969 1 83.94 502 ASP B CA 1
ATOM 8992 C C . ASP B 1 502 ? 1.682 39.031 48.031 1 83.94 502 ASP B C 1
ATOM 8994 O O . ASP B 1 502 ? 1.906 40.219 48.281 1 83.94 502 ASP B O 1
ATOM 8998 N N . VAL B 1 503 ? 0.998 38.562 47.062 1 84.06 503 VAL B N 1
ATOM 8999 C CA . VAL B 1 503 ? 0.442 39.5 46.094 1 84.06 503 VAL B CA 1
ATOM 9000 C C . VAL B 1 503 ? -0.613 40.375 46.781 1 84.06 503 VAL B C 1
ATOM 9002 O O . VAL B 1 503 ? -0.611 41.594 46.625 1 84.06 503 VAL B O 1
ATOM 9005 N N . LEU B 1 504 ? -1.42 39.781 47.562 1 87.5 504 LEU B N 1
ATOM 9006 C CA . LEU B 1 504 ? -2.457 40.531 48.281 1 87.5 504 LEU B CA 1
ATOM 9007 C C . LEU B 1 504 ? -1.843 41.5 49.25 1 87.5 504 LEU B C 1
ATOM 9009 O O . LEU B 1 504 ? -2.297 42.656 49.344 1 87.5 504 LEU B O 1
ATOM 9013 N N . GLY B 1 505 ? -0.847 41.031 49.938 1 85.81 505 GLY B N 1
ATOM 9014 C CA . GLY B 1 505 ? -0.156 41.906 50.875 1 85.81 505 GLY B CA 1
ATOM 9015 C C . GLY B 1 505 ? 0.438 43.125 50.219 1 85.81 505 GLY B C 1
ATOM 9016 O O . GLY B 1 505 ? 0.31 44.25 50.719 1 85.81 505 GLY B O 1
ATOM 9017 N N . ALA B 1 506 ? 1.013 42.906 49.094 1 81.75 506 ALA B N 1
ATOM 9018 C CA . ALA B 1 506 ? 1.657 43.969 48.375 1 81.75 506 ALA B CA 1
ATOM 9019 C C . ALA B 1 506 ? 0.627 45 47.875 1 81.75 506 ALA B C 1
ATOM 9021 O O . ALA B 1 506 ? 0.844 46.188 47.938 1 81.75 506 ALA B O 1
ATOM 9022 N N . VAL B 1 507 ? -0.492 44.469 47.375 1 84.31 507 VAL B N 1
ATOM 9023 C CA . VAL B 1 507 ? -1.534 45.344 46.812 1 84.31 507 VAL B CA 1
ATOM 9024 C C . VAL B 1 507 ? -2.164 46.156 47.938 1 84.31 507 VAL B C 1
ATOM 9026 O O . VAL B 1 507 ? -2.371 47.375 47.812 1 84.31 507 VAL B O 1
ATOM 9029 N N . VAL B 1 508 ? -2.436 45.562 49.031 1 86.62 508 VAL B N 1
ATOM 9030 C CA . VAL B 1 508 ? -3.057 46.219 50.188 1 86.62 508 VAL B CA 1
ATOM 9031 C C . VAL B 1 508 ? -2.115 47.312 50.719 1 86.62 508 VAL B C 1
ATOM 9033 O O . VAL B 1 508 ? -2.543 48.406 51.031 1 86.62 508 VAL B O 1
ATOM 9036 N N . ALA B 1 509 ? -0.868 46.969 50.875 1 81.56 509 ALA B N 1
ATOM 9037 C CA . ALA B 1 509 ? 0.118 47.938 51.344 1 81.56 509 ALA B CA 1
ATOM 9038 C C . ALA B 1 509 ? 0.182 49.156 50.438 1 81.56 509 ALA B C 1
ATOM 9040 O O . ALA B 1 509 ? 0.262 50.281 50.906 1 81.56 509 ALA B O 1
ATOM 9041 N N . HIS B 1 510 ? 0.14 48.906 49.219 1 77.94 510 HIS B N 1
ATOM 9042 C CA . HIS B 1 510 ? 0.204 49.969 48.25 1 77.94 510 HIS B CA 1
ATOM 9043 C C . HIS B 1 510 ? -0.984 50.906 48.375 1 77.94 510 HIS B C 1
ATOM 9045 O O . HIS B 1 510 ? -0.81 52.125 48.406 1 77.94 510 HIS B O 1
ATOM 9051 N N . TYR B 1 511 ? -2.176 50.438 48.406 1 79.5 511 TYR B N 1
ATOM 9052 C CA . TYR B 1 511 ? -3.373 51.25 48.438 1 79.5 511 TYR B CA 1
ATOM 9053 C C . TYR B 1 511 ? -3.566 51.875 49.812 1 79.5 511 TYR B C 1
ATOM 9055 O O . TYR B 1 511 ? -4.113 53 49.938 1 79.5 511 TYR B O 1
ATOM 9063 N N . GLN B 1 512 ? -3.078 51.188 50.844 1 79.94 512 GLN B N 1
ATOM 9064 C CA . GLN B 1 512 ? -3.125 51.812 52.156 1 79.94 512 GLN B CA 1
ATOM 9065 C C . GLN B 1 512 ? -2.229 53.031 52.25 1 79.94 512 GLN B C 1
ATOM 9067 O O . GLN B 1 512 ? -2.588 54.031 52.875 1 79.94 512 GLN B O 1
ATOM 9072 N N . PHE B 1 513 ? -1.174 52.906 51.625 1 70.38 513 PHE B N 1
ATOM 9073 C CA . PHE B 1 513 ? -0.25 54.031 51.594 1 70.38 513 PHE B CA 1
ATOM 9074 C C . PHE B 1 513 ? -0.831 55.188 50.75 1 70.38 513 PHE B C 1
ATOM 9076 O O . PHE B 1 513 ? -0.686 56.344 51.125 1 70.38 513 PHE B O 1
ATOM 9083 N N . ALA B 1 514 ? -1.573 54.875 49.75 1 62.19 514 ALA B N 1
ATOM 9084 C CA . ALA B 1 514 ? -2.08 55.844 48.812 1 62.19 514 ALA B CA 1
ATOM 9085 C C . ALA B 1 514 ? -3.346 56.531 49.344 1 62.19 514 ALA B C 1
ATOM 9087 O O . ALA B 1 514 ? -3.715 57.594 48.906 1 62.19 514 ALA B O 1
ATOM 9088 N N . SER B 1 515 ? -4.094 55.906 50.156 1 67.38 515 SER B N 1
ATOM 9089 C CA . SER B 1 515 ? -5.336 56.469 50.656 1 67.38 515 SER B CA 1
ATOM 9090 C C . SER B 1 515 ? -5.285 56.656 52.188 1 67.38 515 SER B C 1
ATOM 9092 O O . SER B 1 515 ? -5.066 55.688 52.906 1 67.38 515 SER B O 1
ATOM 9094 N N . ASP B 1 516 ? -5.34 57.938 52.562 1 67.88 516 ASP B N 1
ATOM 9095 C CA . ASP B 1 516 ? -5.398 58.188 54 1 67.88 516 ASP B CA 1
ATOM 9096 C C . ASP B 1 516 ? -6.84 58.219 54.5 1 67.88 516 ASP B C 1
ATOM 9098 O O . ASP B 1 516 ? -7.09 58.312 55.719 1 67.88 516 ASP B O 1
ATOM 9102 N N . ARG B 1 517 ? -7.781 58.094 53.719 1 75.5 517 ARG B N 1
ATOM 9103 C CA . ARG B 1 517 ? -9.18 58.312 54.062 1 75.5 517 ARG B CA 1
ATOM 9104 C C . ARG B 1 517 ? -9.867 57 54.406 1 75.5 517 ARG B C 1
ATOM 9106 O O . ARG B 1 517 ? -10.938 57 55.031 1 75.5 517 ARG B O 1
ATOM 9113 N N . HIS B 1 518 ? -9.25 55.938 53.938 1 79.62 518 HIS B N 1
ATOM 9114 C CA . HIS B 1 518 ? -9.852 54.625 54.188 1 79.62 518 HIS B CA 1
ATOM 9115 C C . HIS B 1 518 ? -8.844 53.656 54.812 1 79.62 518 HIS B C 1
ATOM 9117 O O . HIS B 1 518 ? -7.645 53.75 54.531 1 79.62 518 HIS B O 1
ATOM 9123 N N . GLU B 1 519 ? -9.297 52.938 55.781 1 84.38 519 GLU B N 1
ATOM 9124 C CA . GLU B 1 519 ? -8.453 51.906 56.344 1 84.38 519 GLU B CA 1
ATOM 9125 C C . GLU B 1 519 ? -8.609 50.594 55.562 1 84.38 519 GLU B C 1
ATOM 9127 O O . GLU B 1 519 ? -9.703 50.031 55.5 1 84.38 519 GLU B O 1
ATOM 9132 N N . ILE B 1 520 ? -7.555 50.219 54.906 1 86.25 520 ILE B N 1
ATOM 9133 C CA . ILE B 1 520 ? -7.535 49 54.125 1 86.25 520 ILE B CA 1
ATOM 9134 C C . ILE B 1 520 ? -6.711 47.938 54.875 1 86.25 520 ILE B C 1
ATOM 9136 O O . ILE B 1 520 ? -5.539 48.156 55.188 1 86.25 520 ILE B O 1
ATOM 9140 N N . SER B 1 521 ? -7.312 46.781 55.25 1 88 521 SER B N 1
ATOM 9141 C CA . SER B 1 521 ? -6.617 45.75 56.031 1 88 521 SER B CA 1
ATOM 9142 C C . SER B 1 521 ? -6.672 44.406 55.312 1 88 521 SER B C 1
ATOM 9144 O O . SER B 1 521 ? -7.59 44.125 54.531 1 88 521 SER B O 1
ATOM 9146 N N . LEU B 1 522 ? -5.645 43.688 55.406 1 88.38 522 LEU B N 1
ATOM 9147 C CA . LEU B 1 522 ? -5.562 42.312 54.906 1 88.38 522 LEU B CA 1
ATOM 9148 C C . LEU B 1 522 ? -5.758 41.312 56.062 1 88.38 522 LEU B C 1
ATOM 9150 O O . LEU B 1 522 ? -5.102 41.406 57.094 1 88.38 522 LEU B O 1
ATOM 9154 N N . THR B 1 523 ? -6.805 40.438 55.875 1 82.31 523 THR B N 1
ATOM 9155 C CA . THR B 1 523 ? -6.934 39.344 56.844 1 82.31 523 THR B CA 1
ATOM 9156 C C . THR B 1 523 ? -5.781 38.375 56.688 1 82.31 523 THR B C 1
ATOM 9158 O O . THR B 1 523 ? -5.426 37.969 55.594 1 82.31 523 THR B O 1
ATOM 9161 N N . PRO B 1 524 ? -5.031 38.156 57.812 1 68.69 524 PRO B N 1
ATOM 9162 C CA . PRO B 1 524 ? -3.895 37.219 57.75 1 68.69 524 PRO B CA 1
ATOM 9163 C C . PRO B 1 524 ? -4.219 35.938 57 1 68.69 524 PRO B C 1
ATOM 9165 O O . PRO B 1 524 ? -5.242 35.312 57.25 1 68.69 524 PRO B O 1
ATOM 9168 N N . VAL B 1 525 ? -3.553 35.781 55.844 1 69.69 525 VAL B N 1
ATOM 9169 C CA . VAL B 1 525 ? -3.775 34.625 54.969 1 69.69 525 VAL B CA 1
ATOM 9170 C C . VAL B 1 525 ? -2.537 33.75 54.969 1 69.69 525 VAL B C 1
ATOM 9172 O O . VAL B 1 525 ? -1.408 34.219 55.031 1 69.69 525 VAL B O 1
ATOM 9175 N N . SER B 1 526 ? -2.709 32.406 55.156 1 72.81 526 SER B N 1
ATOM 9176 C CA . SER B 1 526 ? -1.618 31.438 54.969 1 72.81 526 SER B CA 1
ATOM 9177 C C . SER B 1 526 ? -1.131 31.422 53.531 1 72.81 526 SER B C 1
ATOM 9179 O O . SER B 1 526 ? -1.82 31.922 52.625 1 72.81 526 SER B O 1
ATOM 9181 N N . ALA B 1 527 ? 0.057 30.922 53.344 1 75 527 ALA B N 1
ATOM 9182 C CA . ALA B 1 527 ? 0.647 30.812 52 1 75 527 ALA B CA 1
ATOM 9183 C C . ALA B 1 527 ? -0.304 30.109 51.031 1 75 527 ALA B C 1
ATOM 9185 O O . ALA B 1 527 ? -0.908 29.094 51.375 1 75 527 ALA B O 1
ATOM 9186 N N . LEU B 1 528 ? -0.622 30.859 49.938 1 77.88 528 LEU B N 1
ATOM 9187 C CA . LEU B 1 528 ? -1.492 30.328 48.906 1 77.88 528 LEU B CA 1
ATOM 9188 C C . LEU B 1 528 ? -0.747 30.203 47.562 1 77.88 528 LEU B C 1
ATOM 9190 O O . LEU B 1 528 ? -0.926 31.047 46.688 1 77.88 528 LEU B O 1
ATOM 9194 N N . PRO B 1 529 ? 0.086 29.172 47.406 1 76.5 529 PRO B N 1
ATOM 9195 C CA . PRO B 1 529 ? 0.819 29 46.156 1 76.5 529 PRO B CA 1
ATOM 9196 C C . PRO B 1 529 ? -0.093 28.656 44.969 1 76.5 529 PRO B C 1
ATOM 9198 O O . PRO B 1 529 ? -0.938 27.766 45.094 1 76.5 529 PRO B O 1
ATOM 9201 N N . CYS B 1 530 ? -0.107 29.547 43.938 1 70.75 530 CYS B N 1
ATOM 9202 C CA . CYS B 1 530 ? -0.87 29.281 42.719 1 70.75 530 CYS B CA 1
ATOM 9203 C C . CYS B 1 530 ? -0.062 29.641 41.469 1 70.75 530 CYS B C 1
ATOM 9205 O O . CYS B 1 530 ? 0.871 30.453 41.531 1 70.75 530 CYS B O 1
ATOM 9207 N N . ARG B 1 531 ? -0.293 28.891 40.406 1 69.19 531 ARG B N 1
ATOM 9208 C CA . ARG B 1 531 ? 0.305 29.25 39.125 1 69.19 531 ARG B CA 1
ATOM 9209 C C . ARG B 1 531 ? -0.538 30.281 38.406 1 69.19 531 ARG B C 1
ATOM 9211 O O . ARG B 1 531 ? -1.538 29.953 37.781 1 69.19 531 ARG B O 1
ATOM 9218 N N . LEU B 1 532 ? -0.346 31.469 38.719 1 64.81 532 LEU B N 1
ATOM 9219 C CA . LEU B 1 532 ? -1.057 32.562 38.094 1 64.81 532 LEU B CA 1
ATOM 9220 C C . LEU B 1 532 ? -0.128 33.781 37.875 1 64.81 532 LEU B C 1
ATOM 9222 O O . LEU B 1 532 ? 0.883 33.906 38.594 1 64.81 532 LEU B O 1
ATOM 9226 N N . ASN B 1 533 ? -0.385 34.438 36.938 1 65 533 ASN B N 1
ATOM 9227 C CA . ASN B 1 533 ? 0.333 35.688 36.719 1 65 533 ASN B CA 1
ATOM 9228 C C . ASN B 1 533 ? 0.027 36.688 37.812 1 65 533 ASN B C 1
ATOM 9230 O O . ASN B 1 533 ? -1.13 37.062 38.031 1 65 533 ASN B O 1
ATOM 9234 N N . ALA B 1 534 ? 1.017 37.156 38.594 1 71.06 534 ALA B N 1
ATOM 9235 C CA . ALA B 1 534 ? 0.874 38.094 39.719 1 71.06 534 ALA B CA 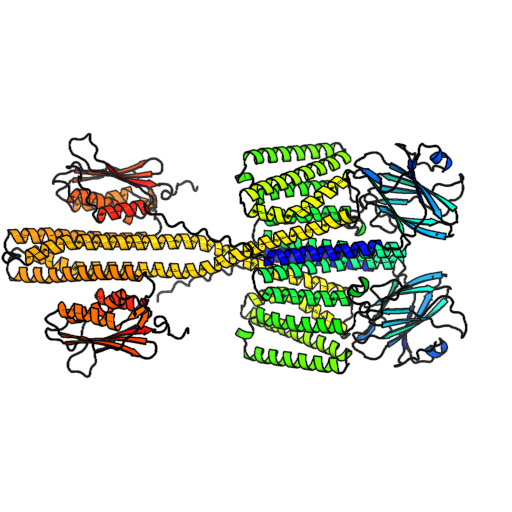1
ATOM 9236 C C . ALA B 1 534 ? 0.265 39.406 39.25 1 71.06 534 ALA B C 1
ATOM 9238 O O . ALA B 1 534 ? -0.535 40.031 39.938 1 71.06 534 ALA B O 1
ATOM 9239 N N . GLY B 1 535 ? 0.567 39.719 38.062 1 67 535 GLY B N 1
ATOM 9240 C CA . GLY B 1 535 ? 0.083 40.969 37.531 1 67 535 GLY B CA 1
ATOM 9241 C C . GLY B 1 535 ? -1.424 41 37.344 1 67 535 GLY B C 1
ATOM 9242 O O . GLY B 1 535 ? -2.066 42.031 37.656 1 67 535 GLY B O 1
ATOM 9243 N N . ILE B 1 536 ? -1.923 39.906 36.906 1 69.5 536 ILE B N 1
ATOM 9244 C CA . ILE B 1 536 ? -3.363 39.844 36.688 1 69.5 536 ILE B CA 1
ATOM 9245 C C . ILE B 1 536 ? -4.086 39.906 38.031 1 69.5 536 ILE B C 1
ATOM 9247 O O . ILE B 1 536 ? -5.102 40.594 38.156 1 69.5 536 ILE B O 1
ATOM 9251 N N . MET B 1 537 ? -3.488 39.25 38.969 1 76 537 MET B N 1
ATOM 9252 C CA . MET B 1 537 ? -4.09 39.25 40.312 1 76 537 MET B CA 1
ATOM 9253 C C . MET B 1 537 ? -4.039 40.656 40.906 1 76 537 MET B C 1
ATOM 9255 O O . MET B 1 537 ? -5.012 41.125 41.531 1 76 537 MET B O 1
ATOM 9259 N N . GLU B 1 538 ? -2.967 41.312 40.75 1 75.19 538 GLU B N 1
ATOM 9260 C CA . GLU B 1 538 ? -2.826 42.688 41.25 1 75.19 538 GLU B CA 1
ATOM 9261 C C . GLU B 1 538 ? -3.871 43.594 40.625 1 75.19 538 GLU B C 1
ATOM 9263 O O . GLU B 1 538 ? -4.441 44.438 41.312 1 75.19 538 GLU B O 1
ATOM 9268 N N . MET B 1 539 ? -4.055 43.344 39.469 1 71.88 539 MET B N 1
ATOM 9269 C CA . MET B 1 539 ? -5.031 44.156 38.75 1 71.88 539 MET B CA 1
ATOM 9270 C C . MET B 1 539 ? -6.441 43.906 39.281 1 71.88 539 MET B C 1
ATOM 9272 O O . MET B 1 539 ? -7.199 44.875 39.5 1 71.88 539 MET B O 1
ATOM 9276 N N . ILE B 1 540 ? -6.762 42.656 39.469 1 75.06 540 ILE B N 1
ATOM 9277 C CA . ILE B 1 540 ? -8.102 42.312 39.938 1 75.06 540 ILE B CA 1
ATOM 9278 C C . ILE B 1 540 ? -8.344 42.906 41.312 1 75.06 540 ILE B C 1
ATOM 9280 O O . ILE B 1 540 ? -9.32 43.656 41.5 1 75.06 540 ILE B O 1
ATOM 9284 N N . VAL B 1 541 ? -7.449 42.625 42.219 1 81.12 541 VAL B N 1
ATOM 9285 C CA . VAL B 1 541 ? -7.617 43.062 43.594 1 81.12 541 VAL B CA 1
ATOM 9286 C C . VAL B 1 541 ? -7.496 44.562 43.656 1 81.12 541 VAL B C 1
ATOM 9288 O O . VAL B 1 541 ? -8.258 45.219 44.375 1 81.12 541 VAL B O 1
ATOM 9291 N N . GLY B 1 542 ? -6.562 45.094 42.938 1 76 542 GLY B N 1
ATOM 9292 C CA . GLY B 1 542 ? -6.398 46.531 42.906 1 76 542 GLY B CA 1
ATOM 9293 C C . GLY B 1 542 ? -7.645 47.281 42.438 1 76 542 GLY B C 1
ATOM 9294 O O . GLY B 1 542 ? -8.023 48.312 43.031 1 76 542 GLY B O 1
ATOM 9295 N N . ASN B 1 543 ? -8.305 46.75 41.5 1 71.69 543 ASN B N 1
ATOM 9296 C CA . ASN B 1 543 ? -9.523 47.375 40.969 1 71.69 543 ASN B CA 1
ATOM 9297 C C . ASN B 1 543 ? -10.648 47.344 42 1 71.69 543 ASN B C 1
ATOM 9299 O O . ASN B 1 543 ? -11.406 48.312 42.125 1 71.69 543 ASN B O 1
ATOM 9303 N N . LEU B 1 544 ? -10.664 46.281 42.719 1 76.44 544 LEU B N 1
ATOM 9304 C CA . LEU B 1 544 ? -11.711 46.156 43.719 1 76.44 544 LEU B CA 1
ATOM 9305 C C . LEU B 1 544 ? -11.469 47.094 44.875 1 76.44 544 LEU B C 1
ATOM 9307 O O . LEU B 1 544 ? -12.406 47.75 45.375 1 76.44 544 LEU B O 1
ATOM 9311 N N . ILE B 1 545 ? -10.25 47.219 45.25 1 79.62 545 ILE B N 1
ATOM 9312 C CA . ILE B 1 545 ? -9.898 48.125 46.344 1 79.62 545 ILE B CA 1
ATOM 9313 C C . ILE B 1 545 ? -10.117 49.562 45.875 1 79.62 545 ILE B C 1
ATOM 9315 O O . ILE B 1 545 ? -10.656 50.375 46.625 1 79.62 545 ILE B O 1
ATOM 9319 N N . SER B 1 546 ? -9.695 49.812 44.688 1 73.25 546 SER B N 1
ATOM 9320 C CA . SER B 1 546 ? -9.852 51.188 44.156 1 73.25 546 SER B CA 1
ATOM 9321 C C . SER B 1 546 ? -11.312 51.594 44.094 1 73.25 546 SER B C 1
ATOM 9323 O O . SER B 1 546 ? -11.648 52.75 44.344 1 73.25 546 SER B O 1
ATOM 9325 N N . ASN B 1 547 ? -12.164 50.688 43.812 1 70.75 547 ASN B N 1
ATOM 9326 C CA . ASN B 1 547 ? -13.594 50.938 43.812 1 70.75 547 ASN B CA 1
ATOM 9327 C C . ASN B 1 547 ? -14.094 51.344 45.219 1 70.75 547 ASN B C 1
ATOM 9329 O O . ASN B 1 547 ? -14.953 52.219 45.344 1 70.75 547 ASN B O 1
ATOM 9333 N N . VAL B 1 548 ? -13.562 50.719 46.188 1 72.62 548 VAL B N 1
ATOM 9334 C CA . VAL B 1 548 ? -13.93 51.031 47.562 1 72.62 548 VAL B CA 1
ATOM 9335 C C . VAL B 1 548 ? -13.438 52.406 47.938 1 72.62 548 VAL B C 1
ATOM 9337 O O . VAL B 1 548 ? -14.18 53.219 48.5 1 72.62 548 VAL B O 1
ATOM 9340 N N . ILE B 1 549 ? -12.25 52.719 47.562 1 74.25 549 ILE B N 1
ATOM 9341 C CA . ILE B 1 549 ? -11.625 54 47.875 1 74.25 549 ILE B CA 1
ATOM 9342 C C . ILE B 1 549 ? -12.383 55.125 47.219 1 74.25 549 ILE B C 1
ATOM 9344 O O . ILE B 1 549 ? -12.586 56.188 47.812 1 74.25 549 ILE B O 1
ATOM 9348 N N . ARG B 1 550 ? -12.852 54.875 46.125 1 69.69 550 ARG B N 1
ATOM 9349 C CA . ARG B 1 550 ? -13.453 55.938 45.312 1 69.69 550 ARG B CA 1
ATOM 9350 C C . ARG B 1 550 ? -14.922 56.125 45.688 1 69.69 550 ARG B C 1
ATOM 9352 O O . ARG B 1 550 ? -15.422 57.25 45.656 1 69.69 550 ARG B O 1
ATOM 9359 N N . HIS B 1 551 ? -15.555 55.125 45.969 1 69.56 551 HIS B N 1
ATOM 9360 C CA . HIS B 1 551 ? -17.016 55.25 46.062 1 69.56 551 HIS B CA 1
ATOM 9361 C C . HIS B 1 551 ? -17.484 55.125 47.5 1 69.56 551 HIS B C 1
ATOM 9363 O O . HIS B 1 551 ? -18.625 55.469 47.812 1 69.56 551 HIS B O 1
ATOM 9369 N N . ALA B 1 552 ? -16.641 54.688 48.375 1 70.94 552 ALA B N 1
ATOM 9370 C CA . ALA B 1 552 ? -17.047 54.531 49.781 1 70.94 552 ALA B CA 1
ATOM 9371 C C . ALA B 1 552 ? -16.766 55.812 50.562 1 70.94 552 ALA B C 1
ATOM 9373 O O . ALA B 1 552 ? -15.812 56.531 50.281 1 70.94 552 ALA B O 1
ATOM 9374 N N . PRO B 1 553 ? -17.719 56.188 51.406 1 76.5 553 PRO B N 1
ATOM 9375 C CA . PRO B 1 553 ? -17.484 57.375 52.219 1 76.5 553 PRO B CA 1
ATOM 9376 C C . PRO B 1 553 ? -16.172 57.281 53 1 76.5 553 PRO B C 1
ATOM 9378 O O . PRO B 1 553 ? -15.664 56.188 53.25 1 76.5 553 PRO B O 1
ATOM 9381 N N . GLU B 1 554 ? -15.734 58.469 53.312 1 76.94 554 GLU B N 1
ATOM 9382 C CA . GLU B 1 554 ? -14.492 58.562 54.062 1 76.94 554 GLU B CA 1
ATOM 9383 C C . GLU B 1 554 ? -14.617 57.875 55.406 1 76.94 554 GLU B C 1
ATOM 9385 O O . GLU B 1 554 ? -15.656 57.969 56.062 1 76.94 554 GLU B O 1
ATOM 9390 N N . GLY B 1 555 ? -13.664 57.094 55.781 1 77.81 555 GLY B N 1
ATOM 9391 C CA . GLY B 1 555 ? -13.672 56.375 57.031 1 77.81 555 GLY B CA 1
ATOM 9392 C C . GLY B 1 555 ? -14.102 54.938 56.906 1 77.81 555 GLY B C 1
ATOM 9393 O O . GLY B 1 555 ? -14.055 54.188 57.875 1 77.81 555 GLY B O 1
ATOM 9394 N N . THR B 1 556 ? -14.484 54.562 55.719 1 76.75 556 THR B N 1
ATOM 9395 C CA . THR B 1 556 ? -14.93 53.188 55.5 1 76.75 556 THR B CA 1
ATOM 9396 C C . THR B 1 556 ? -13.75 52.219 55.562 1 76.75 556 THR B C 1
ATOM 9398 O O . THR B 1 556 ? -12.656 52.531 55.062 1 76.75 556 THR B O 1
ATOM 9401 N N . HIS B 1 557 ? -14 51.156 56.281 1 82.44 557 HIS B N 1
ATOM 9402 C CA . HIS B 1 557 ? -12.984 50.125 56.406 1 82.44 557 HIS B CA 1
ATOM 9403 C C . HIS B 1 557 ? -13.133 49.094 55.281 1 82.44 557 HIS B C 1
ATOM 9405 O O . HIS B 1 557 ? -14.242 48.656 54.969 1 82.44 557 HIS B O 1
ATOM 9411 N N . CYS B 1 558 ? -12.055 48.844 54.531 1 83.94 558 CYS B N 1
ATOM 9412 C CA . CYS B 1 558 ? -11.992 47.844 53.469 1 83.94 558 CYS B CA 1
ATOM 9413 C C . CYS B 1 558 ? -11.141 46.656 53.906 1 83.94 558 CYS B C 1
ATOM 9415 O O . CYS B 1 558 ? -9.977 46.812 54.25 1 83.94 558 CYS B O 1
ATOM 9417 N N . GLU B 1 559 ? -11.781 45.469 53.906 1 84.12 559 GLU B N 1
ATOM 9418 C CA . GLU B 1 559 ? -11.078 44.25 54.312 1 84.12 559 GLU B CA 1
ATOM 9419 C C . GLU B 1 559 ? -10.875 43.312 53.125 1 84.12 559 GLU B C 1
ATOM 9421 O O . GLU B 1 559 ? -11.82 43.031 52.375 1 84.12 559 GLU B O 1
ATOM 9426 N N . VAL B 1 560 ? -9.625 42.906 52.875 1 87.69 560 VAL B N 1
ATOM 9427 C CA . VAL B 1 560 ? -9.281 41.969 51.844 1 87.69 560 VAL B CA 1
ATOM 9428 C C . VAL B 1 560 ? -8.914 40.625 52.469 1 87.69 560 VAL B C 1
ATOM 9430 O O . VAL B 1 560 ? -8.133 40.562 53.406 1 87.69 560 VAL B O 1
ATOM 9433 N N . SER B 1 561 ? -9.602 39.594 51.938 1 85.25 561 SER B N 1
ATOM 9434 C CA . SER B 1 561 ? -9.312 38.25 52.469 1 85.25 561 SER B CA 1
ATOM 9435 C C . SER B 1 561 ? -9.133 37.25 51.312 1 85.25 561 SER B C 1
ATOM 9437 O O . SER B 1 561 ? -9.688 37.438 50.219 1 85.25 561 SER B O 1
ATOM 9439 N N . GLY B 1 562 ? -8.219 36.344 51.469 1 83.38 562 GLY B N 1
ATOM 9440 C CA . GLY B 1 562 ? -7.992 35.25 50.531 1 83.38 562 GLY B CA 1
ATOM 9441 C C . GLY B 1 562 ? -7.816 33.906 51.219 1 83.38 562 GLY B C 1
ATOM 9442 O O . GLY B 1 562 ? -7.199 33.844 52.281 1 83.38 562 GLY B O 1
ATOM 9443 N N . TRP B 1 563 ? -8.516 32.969 50.812 1 81.69 563 TRP B N 1
ATOM 9444 C CA . TRP B 1 563 ? -8.336 31.609 51.344 1 81.69 563 TRP B CA 1
ATOM 9445 C C . TRP B 1 563 ? -8.648 30.562 50.281 1 81.69 563 TRP B C 1
ATOM 9447 O O . TRP B 1 563 ? -9.172 30.875 49.219 1 81.69 563 TRP B O 1
ATOM 9457 N N . GLN B 1 564 ? -8.109 29.375 50.5 1 79.69 564 GLN B N 1
ATOM 9458 C CA . GLN B 1 564 ? -8.352 28.25 49.594 1 79.69 564 GLN B CA 1
ATOM 9459 C C . GLN B 1 564 ? -9.414 27.312 50.156 1 79.69 564 GLN B C 1
ATOM 9461 O O . GLN B 1 564 ? -9.375 26.953 51.344 1 79.69 564 GLN B O 1
ATOM 9466 N N . GLU B 1 565 ? -10.477 27.172 49.406 1 71.38 565 GLU B N 1
ATOM 9467 C CA . GLU B 1 565 ? -11.477 26.156 49.75 1 71.38 565 GLU B CA 1
ATOM 9468 C C . GLU B 1 565 ? -11.492 25.047 48.688 1 71.38 565 GLU B C 1
ATOM 9470 O O . GLU B 1 565 ? -11.836 25.266 47.531 1 71.38 565 GLU B O 1
ATOM 9475 N N . LYS B 1 566 ? -11.094 23.906 49.125 1 73.56 566 LYS B N 1
ATOM 9476 C CA . LYS B 1 566 ? -11.008 22.75 48.219 1 73.56 566 LYS B CA 1
ATOM 9477 C C . LYS B 1 566 ? -10.094 23.047 47.031 1 73.56 566 LYS B C 1
ATOM 9479 O O . LYS B 1 566 ? -8.914 23.344 47.219 1 73.56 566 LYS B O 1
ATOM 9484 N N . ASP B 1 567 ? -10.539 23.188 45.781 1 71.25 567 ASP B N 1
ATOM 9485 C CA . ASP B 1 567 ? -9.734 23.422 44.594 1 71.25 567 ASP B CA 1
ATOM 9486 C C . ASP B 1 567 ? -10 24.812 44 1 71.25 567 ASP B C 1
ATOM 9488 O O . ASP B 1 567 ? -9.766 25.047 42.812 1 71.25 567 ASP B O 1
ATOM 9492 N N . GLN B 1 568 ? -10.406 25.656 45 1 76.25 568 GLN B N 1
ATOM 9493 C CA . GLN B 1 568 ? -10.711 27 44.5 1 76.25 568 GLN B CA 1
ATOM 9494 C C . GLN B 1 568 ? -10.023 28.062 45.375 1 76.25 568 GLN B C 1
ATOM 9496 O O . GLN B 1 568 ? -9.922 27.906 46.594 1 76.25 568 GLN B O 1
ATOM 9501 N N . LEU B 1 569 ? -9.445 28.953 44.688 1 79.75 569 LEU B N 1
ATOM 9502 C CA . LEU B 1 569 ? -8.922 30.156 45.344 1 79.75 569 LEU B CA 1
ATOM 9503 C C . LEU B 1 569 ? -10.008 31.219 45.469 1 79.75 569 LEU B C 1
ATOM 9505 O O . LEU B 1 569 ? -10.664 31.562 44.5 1 79.75 569 LEU B O 1
ATOM 9509 N N . LEU B 1 570 ? -10.242 31.547 46.75 1 80.88 570 LEU B N 1
ATOM 9510 C CA . LEU B 1 570 ? -11.258 32.562 47 1 80.88 570 LEU B CA 1
ATOM 9511 C C . LEU B 1 570 ? -10.617 33.844 47.5 1 80.88 570 LEU B C 1
ATOM 9513 O O . LEU B 1 570 ? -9.75 33.812 48.375 1 80.88 570 LEU B O 1
ATOM 9517 N N . ILE B 1 571 ? -10.914 34.938 46.781 1 82.5 571 ILE B N 1
ATOM 9518 C CA . ILE B 1 571 ? -10.492 36.281 47.219 1 82.5 571 ILE B CA 1
ATOM 9519 C C . ILE B 1 571 ? -11.719 37.156 47.469 1 82.5 571 ILE B C 1
ATOM 9521 O O . ILE B 1 571 ? -12.641 37.188 46.656 1 82.5 571 ILE B O 1
ATOM 9525 N N . GLN B 1 572 ? -11.742 37.719 48.656 1 81.62 572 GLN B N 1
ATOM 9526 C CA . GLN B 1 572 ? -12.883 38.562 49.031 1 81.62 572 GLN B CA 1
ATOM 9527 C C . GLN B 1 572 ? -12.438 39.969 49.406 1 81.62 572 GLN B C 1
ATOM 9529 O O . GLN B 1 572 ? -11.453 40.125 50.125 1 81.62 572 GLN B O 1
ATOM 9534 N N . VAL B 1 573 ? -13.023 40.969 48.812 1 82 573 VAL B N 1
ATOM 9535 C CA . VAL B 1 573 ? -12.844 42.375 49.156 1 82 573 VAL B CA 1
ATOM 9536 C C . VAL B 1 573 ? -14.156 42.938 49.719 1 82 573 VAL B C 1
ATOM 9538 O O . VAL B 1 573 ? -15.156 43 49 1 82 573 VAL B O 1
ATOM 9541 N N . CYS B 1 574 ? -14.18 43.312 51.062 1 76.94 574 CYS B N 1
ATOM 9542 C CA . CYS B 1 574 ? -15.391 43.781 51.719 1 76.94 574 CYS B CA 1
ATOM 9543 C C . CYS B 1 574 ? -15.211 45.188 52.281 1 76.94 574 CYS B C 1
ATOM 9545 O O . CYS B 1 574 ? -14.156 45.531 52.812 1 76.94 574 CYS B O 1
ATOM 9547 N N . ASP B 1 575 ? -16.156 46.062 51.938 1 73.94 575 ASP B N 1
ATOM 9548 C CA . ASP B 1 575 ? -16.156 47.406 52.531 1 73.94 575 ASP B CA 1
ATOM 9549 C C . ASP B 1 575 ? -17.344 47.562 53.469 1 73.94 575 ASP B C 1
ATOM 9551 O O . ASP B 1 575 ? -18.359 46.875 53.344 1 73.94 575 ASP B O 1
ATOM 9555 N N . ASP B 1 576 ? -17.234 48.344 54.625 1 67.12 576 ASP B N 1
ATOM 9556 C CA . ASP B 1 576 ? -18.297 48.594 55.594 1 67.12 576 ASP B CA 1
ATOM 9557 C C . ASP B 1 576 ? -19.094 49.844 55.219 1 67.12 576 ASP B C 1
ATOM 9559 O O . ASP B 1 576 ? -19.734 50.469 56.094 1 67.12 576 ASP B O 1
ATOM 9563 N N . GLY B 1 577 ? -18.844 50.438 54.062 1 59.75 577 GLY B N 1
ATOM 9564 C CA . GLY B 1 577 ? -19.594 51.625 53.656 1 59.75 577 GLY B CA 1
ATOM 9565 C C . GLY B 1 577 ? -20.938 51.281 53 1 59.75 577 GLY B C 1
ATOM 9566 O O . GLY B 1 577 ? -21.328 50.125 52.938 1 59.75 577 GLY B O 1
ATOM 9567 N N . PRO B 1 578 ? -21.75 52.406 52.719 1 53.25 578 PRO B N 1
ATOM 9568 C CA . PRO B 1 578 ? -23 52.156 52.031 1 53.25 578 PRO B CA 1
ATOM 9569 C C . PRO B 1 578 ? -22.812 51.375 50.719 1 53.25 578 PRO B C 1
ATOM 9571 O O . PRO B 1 578 ? -21.75 51.469 50.094 1 53.25 578 PRO B O 1
ATOM 9574 N N . GLY B 1 579 ? -23.312 50.219 50.594 1 48.31 579 GLY B N 1
ATOM 9575 C CA . GLY B 1 579 ? -23.234 49.25 49.5 1 48.31 579 GLY B CA 1
ATOM 9576 C C . GLY B 1 579 ? -22.875 49.875 48.156 1 48.31 579 GLY B C 1
ATOM 9577 O O . GLY B 1 579 ? -23.125 51.031 47.938 1 48.31 579 GLY B O 1
ATOM 9578 N N . ILE B 1 580 ? -21.812 49.562 47.625 1 45.75 580 ILE B N 1
ATOM 9579 C CA . ILE B 1 580 ? -21.578 49.938 46.219 1 45.75 580 ILE B CA 1
ATOM 9580 C C . ILE B 1 580 ? -22.891 49.844 45.469 1 45.75 580 ILE B C 1
ATOM 9582 O O . ILE B 1 580 ? -23.406 48.75 45.188 1 45.75 580 ILE B O 1
ATOM 9586 N N . GLN B 1 581 ? -23.906 50.594 45.781 1 43.19 581 GLN B N 1
ATOM 9587 C CA . GLN B 1 581 ? -25.203 50.5 45.094 1 43.19 581 GLN B CA 1
ATOM 9588 C C . GLN B 1 581 ? -25 50.344 43.594 1 43.19 581 GLN B C 1
ATOM 9590 O O . GLN B 1 581 ? -25.828 49.719 42.906 1 43.19 581 GLN B O 1
ATOM 9595 N N . ARG B 1 582 ? -24.359 51.219 42.938 1 42.12 582 ARG B N 1
ATOM 9596 C CA . ARG B 1 582 ? -24.234 51.219 41.469 1 42.12 582 ARG B CA 1
ATOM 9597 C C . ARG B 1 582 ? -22.844 50.781 41.031 1 42.12 582 ARG B C 1
ATOM 9599 O O . ARG B 1 582 ? -21.859 51.5 41.219 1 42.12 582 ARG B O 1
ATOM 9606 N N . LEU B 1 583 ? -22.531 49.5 41.25 1 43.53 583 LEU B N 1
ATOM 9607 C CA . LEU B 1 583 ? -21.344 49.031 40.562 1 43.53 583 LEU B CA 1
ATOM 9608 C C . LEU B 1 583 ? -21.234 49.656 39.156 1 43.53 583 LEU B C 1
ATOM 9610 O O . LEU B 1 583 ? -22.094 49.406 38.312 1 43.53 583 LEU B O 1
ATOM 9614 N N . ASN B 1 584 ? -21.062 50.812 39.094 1 39.44 584 ASN B N 1
ATOM 9615 C CA . ASN B 1 584 ? -20.906 51.406 37.75 1 39.44 584 ASN B CA 1
ATOM 9616 C C . ASN B 1 584 ? -19.922 50.625 36.906 1 39.44 584 ASN B C 1
ATOM 9618 O O . ASN B 1 584 ? -18.859 50.219 37.375 1 39.44 584 ASN B O 1
ATOM 9622 N N . LYS B 1 585 ? -20.375 49.906 36 1 50.25 585 LYS B N 1
ATOM 9623 C CA . LYS B 1 585 ? -19.75 49.219 34.875 1 50.25 585 LYS B CA 1
ATOM 9624 C C . LYS B 1 585 ? -18.562 50 34.312 1 50.25 585 LYS B C 1
ATOM 9626 O O . LYS B 1 585 ? -18.625 50.531 33.219 1 50.25 585 LYS B O 1
ATOM 9631 N N . GLY B 1 586 ? -17.75 50.469 35.312 1 49.88 586 GLY B N 1
ATOM 9632 C CA . GLY B 1 586 ? -16.578 51.125 34.781 1 49.88 586 GLY B CA 1
ATOM 9633 C C . GLY B 1 586 ? -15.586 50.156 34.156 1 49.88 586 GLY B C 1
ATOM 9634 O O . GLY B 1 586 ? -15.828 48.938 34.125 1 49.88 586 GLY B O 1
ATOM 9635 N N . VAL B 1 587 ? -14.641 50.625 33.688 1 54.41 587 VAL B N 1
ATOM 9636 C CA . VAL B 1 587 ? -13.586 49.938 32.969 1 54.41 587 VAL B CA 1
ATOM 9637 C C . VAL B 1 587 ? -12.898 48.938 33.875 1 54.41 587 VAL B C 1
ATOM 9639 O O . VAL B 1 587 ? -12.594 47.812 33.5 1 54.41 587 VAL B O 1
ATOM 9642 N N . GLY B 1 588 ? -12.805 49.375 35.188 1 59 588 GLY B N 1
ATOM 9643 C CA . GLY B 1 588 ? -12.094 48.5 36.094 1 59 588 GLY B CA 1
ATOM 9644 C C . GLY B 1 588 ? -12.812 47.219 36.375 1 59 588 GLY B C 1
ATOM 9645 O O . GLY B 1 588 ? -12.203 46.125 36.344 1 59 588 GLY B O 1
ATOM 9646 N N . LEU B 1 589 ? -14.039 47.312 36.531 1 61.09 589 LEU B N 1
ATOM 9647 C CA . LEU B 1 589 ? -14.805 46.125 36.875 1 61.09 589 LEU B CA 1
ATOM 9648 C C . LEU B 1 589 ? -14.969 45.219 35.656 1 61.09 589 LEU B C 1
ATOM 9650 O O . LEU B 1 589 ? -14.953 44 35.75 1 61.09 589 LEU B O 1
ATOM 9654 N N . THR B 1 590 ? -15.133 45.812 34.562 1 60.78 590 THR B N 1
ATOM 9655 C CA . THR B 1 590 ? -15.227 45.031 33.344 1 60.78 590 THR B CA 1
ATOM 9656 C C . THR B 1 590 ? -13.938 44.25 33.094 1 60.78 590 THR B C 1
ATOM 9658 O O . THR B 1 590 ? -13.977 43.062 32.719 1 60.78 590 THR B O 1
ATOM 9661 N N . LEU B 1 591 ? -12.852 44.875 33.312 1 61.22 591 LEU B N 1
ATOM 9662 C CA . LEU B 1 591 ? -11.562 44.219 33.156 1 61.22 591 LEU B CA 1
ATOM 9663 C C . LEU B 1 591 ? -11.414 43.094 34.188 1 61.22 591 LEU B C 1
ATOM 9665 O O . LEU B 1 591 ? -10.844 42.031 33.875 1 61.22 591 LEU B O 1
ATOM 9669 N N . THR B 1 592 ? -11.898 43.438 35.344 1 68 592 THR B N 1
ATOM 9670 C CA . THR B 1 592 ? -11.859 42.406 36.375 1 68 592 THR B CA 1
ATOM 9671 C C . THR B 1 592 ? -12.688 41.219 35.969 1 68 592 THR B C 1
ATOM 9673 O O . THR B 1 592 ? -12.242 40.062 36.156 1 68 592 THR B O 1
ATOM 9676 N N . TRP B 1 593 ? -13.766 41.5 35.438 1 64.38 593 TRP B N 1
ATOM 9677 C CA . TRP B 1 593 ? -14.633 40.406 35 1 64.38 593 TRP B CA 1
ATOM 9678 C C . TRP B 1 593 ? -13.945 39.594 33.906 1 64.38 593 TRP B C 1
ATOM 9680 O O . TRP B 1 593 ? -13.93 38.375 33.969 1 64.38 593 TRP B O 1
ATOM 9690 N N . GLU B 1 594 ? -13.438 40.219 33.062 1 61.44 594 GLU B N 1
ATOM 9691 C CA . GLU B 1 594 ? -12.781 39.562 31.922 1 61.44 594 GLU B CA 1
ATOM 9692 C C . GLU B 1 594 ? -11.547 38.781 32.375 1 61.44 594 GLU B C 1
ATOM 9694 O O . GLU B 1 594 ? -11.289 37.688 31.906 1 61.44 594 GLU B O 1
ATOM 9699 N N . ALA B 1 595 ? -10.766 39.438 33.188 1 66.44 595 ALA B N 1
ATOM 9700 C CA . ALA B 1 595 ? -9.586 38.781 33.719 1 66.44 595 ALA B CA 1
ATOM 9701 C C . ALA B 1 595 ? -9.969 37.5 34.469 1 66.44 595 ALA B C 1
ATOM 9703 O O . ALA B 1 595 ? -9.32 36.469 34.312 1 66.44 595 ALA B O 1
ATOM 9704 N N . VAL B 1 596 ? -11.031 37.625 35.188 1 69.88 596 VAL B N 1
ATOM 9705 C CA . VAL B 1 596 ? -11.5 36.5 36 1 69.88 596 VAL B CA 1
ATOM 9706 C C . VAL B 1 596 ? -12.008 35.406 35.062 1 69.88 596 VAL B C 1
ATOM 9708 O O . VAL B 1 596 ? -11.727 34.219 35.281 1 69.88 596 VAL B O 1
ATOM 9711 N N . GLU B 1 597 ? -12.617 35.781 34.062 1 63.75 597 GLU B N 1
ATOM 9712 C CA . GLU B 1 597 ? -13.117 34.812 33.094 1 63.75 597 GLU B CA 1
ATOM 9713 C C . GLU B 1 597 ? -11.969 34.156 32.344 1 63.75 597 GLU B C 1
ATOM 9715 O O . GLU B 1 597 ? -12.031 32.938 32.062 1 63.75 597 GLU B O 1
ATOM 9720 N N . SER B 1 598 ? -11.016 34.906 32.062 1 62.78 598 SER B N 1
ATOM 9721 C CA . SER B 1 598 ? -9.852 34.344 31.375 1 62.78 598 SER B CA 1
ATOM 9722 C C . SER B 1 598 ? -9.117 33.312 32.219 1 62.78 598 SER B C 1
ATOM 9724 O O . SER B 1 598 ? -8.43 32.438 31.703 1 62.78 598 SER B O 1
ATOM 9726 N N . LEU B 1 599 ? -9.312 33.469 33.469 1 64.38 599 LEU B N 1
ATOM 9727 C CA . LEU B 1 599 ? -8.711 32.531 34.406 1 64.38 599 LEU B CA 1
ATOM 9728 C C . LEU B 1 599 ? -9.703 31.422 34.781 1 64.38 599 LEU B C 1
ATOM 9730 O O . LEU B 1 599 ? -9.492 30.703 35.781 1 64.38 599 LEU B O 1
ATOM 9734 N N . ASP B 1 600 ? -10.727 31.422 34 1 66.12 600 ASP B N 1
ATOM 9735 C CA . ASP B 1 600 ? -11.812 30.469 34.219 1 66.12 600 ASP B CA 1
ATOM 9736 C C . ASP B 1 600 ? -12.406 30.656 35.625 1 66.12 600 ASP B C 1
ATOM 9738 O O . ASP B 1 600 ? -12.703 29.672 36.312 1 66.12 600 ASP B O 1
ATOM 9742 N N . GLY B 1 601 ? -12.344 31.859 36.188 1 70.75 601 GLY B N 1
ATOM 9743 C CA . GLY B 1 601 ? -12.898 32.188 37.5 1 70.75 601 GLY B CA 1
ATOM 9744 C C . GLY B 1 601 ? -14.242 32.875 37.406 1 70.75 601 GLY B C 1
ATOM 9745 O O . GLY B 1 601 ? -14.836 32.969 36.344 1 70.75 601 GLY B O 1
ATOM 9746 N N . GLN B 1 602 ? -14.82 33 38.594 1 72.12 602 GLN B N 1
ATOM 9747 C CA . GLN B 1 602 ? -16.094 33.719 38.719 1 72.12 602 GLN B CA 1
ATOM 9748 C C . GLN B 1 602 ? -15.977 34.875 39.719 1 72.12 602 GLN B C 1
ATOM 9750 O O . GLN B 1 602 ? -15.25 34.75 40.719 1 72.12 602 GLN B O 1
ATOM 9755 N N . ILE B 1 603 ? -16.594 36.031 39.406 1 69.88 603 ILE B N 1
ATOM 9756 C CA . ILE B 1 603 ? -16.625 37.156 40.344 1 69.88 603 ILE B CA 1
ATOM 9757 C C . ILE B 1 603 ? -18.078 37.438 40.719 1 69.88 603 ILE B C 1
ATOM 9759 O O . ILE B 1 603 ? -18.984 37.375 39.875 1 69.88 603 ILE B O 1
ATOM 9763 N N . GLU B 1 604 ? -18.391 37.438 42 1 67.38 604 GLU B N 1
ATOM 9764 C CA . GLU B 1 604 ? -19.719 37.75 42.531 1 67.38 604 GLU B CA 1
ATOM 9765 C C . GLU B 1 604 ? -19.672 38.938 43.5 1 67.38 604 GLU B C 1
ATOM 9767 O O . GLU B 1 604 ? -18.688 39.094 44.219 1 67.38 604 GLU B O 1
ATOM 9772 N N . PHE B 1 605 ? -20.688 39.812 43.344 1 62.28 605 PHE B N 1
ATOM 9773 C CA . PHE B 1 605 ? -20.844 40.938 44.25 1 62.28 605 PHE B CA 1
ATOM 9774 C C . PHE B 1 605 ? -22.031 40.688 45.188 1 62.28 605 PHE B C 1
ATOM 9776 O O . PHE B 1 605 ? -23.094 40.25 44.719 1 62.28 605 PHE B O 1
ATOM 9783 N N . PHE B 1 606 ? -21.859 40.562 46.438 1 58.16 606 PHE B N 1
ATOM 9784 C CA . PHE B 1 606 ? -22.953 40.375 47.406 1 58.16 606 PHE B CA 1
ATOM 9785 C C . PHE B 1 606 ? -23 41.5 48.406 1 58.16 606 PHE B C 1
ATOM 9787 O O . PHE B 1 606 ? -21.953 42.062 48.75 1 58.16 606 PHE B O 1
ATOM 9794 N N . ILE B 1 607 ? -24.234 42.062 48.531 1 50.06 607 ILE B N 1
ATOM 9795 C CA . ILE B 1 607 ? -24.484 42.938 49.656 1 50.06 607 ILE B CA 1
ATOM 9796 C C . ILE B 1 607 ? -24.984 42.156 50.875 1 50.06 607 ILE B C 1
ATOM 9798 O O . ILE B 1 607 ? -26.062 41.562 50.812 1 50.06 607 ILE B O 1
ATOM 9802 N N . PRO B 1 608 ? -24.156 41.844 51.75 1 44.84 608 PRO B N 1
ATOM 9803 C CA . PRO B 1 608 ? -24.719 41.125 52.906 1 44.84 608 PRO B CA 1
ATOM 9804 C C . PRO B 1 608 ? -25.828 41.875 53.625 1 44.84 608 PRO B C 1
ATOM 9806 O O . PRO B 1 608 ? -25.688 43.094 53.844 1 44.84 608 PRO B O 1
ATOM 9809 N N . LEU B 1 609 ? -27.047 41.562 53.406 1 41.03 609 LEU B N 1
ATOM 9810 C CA . LEU B 1 609 ? -28.188 42.156 54.094 1 41.03 609 LEU B CA 1
ATOM 9811 C C . LEU B 1 609 ? -27.938 42.281 55.594 1 41.03 609 LEU B C 1
ATOM 9813 O O . LEU B 1 609 ? -28.703 42.938 56.281 1 41.03 609 LEU B O 1
ATOM 9817 N N . THR B 1 610 ? -27.406 41.406 56.188 1 40.16 610 THR B N 1
ATOM 9818 C CA . THR B 1 610 ? -27.516 41.469 57.625 1 40.16 610 THR B CA 1
ATOM 9819 C C . THR B 1 610 ? -26.875 42.719 58.188 1 40.16 610 THR B C 1
ATOM 9821 O O . THR B 1 610 ? -27.047 43.062 59.375 1 40.16 610 THR B O 1
ATOM 9824 N N . ALA B 1 611 ? -25.688 43.062 57.781 1 37.22 611 ALA B N 1
ATOM 9825 C CA . ALA B 1 611 ? -25.016 44.125 58.5 1 37.22 611 ALA B CA 1
ATOM 9826 C C . ALA B 1 611 ? -25.516 45.5 58.062 1 37.22 611 ALA B C 1
ATOM 9828 O O . ALA B 1 611 ? -26.031 45.656 56.969 1 37.22 611 ALA B O 1
ATOM 9829 N N . ALA B 1 612 ? -25.875 46.469 59 1 37.75 612 ALA B N 1
ATOM 9830 C CA . ALA B 1 612 ? -26.344 47.844 58.812 1 37.75 612 ALA B CA 1
ATOM 9831 C C . ALA B 1 612 ? -25.75 48.469 57.562 1 37.75 612 ALA B C 1
ATOM 9833 O O . ALA B 1 612 ? -26.281 49.469 57.062 1 37.75 612 ALA B O 1
ATOM 9834 N N . ILE B 1 613 ? -24.422 48.312 57.438 1 38.25 613 ILE B N 1
ATOM 9835 C CA . ILE B 1 613 ? -23.766 49.031 56.375 1 38.25 613 ILE B CA 1
ATOM 9836 C C . ILE B 1 613 ? -23.562 48.156 55.156 1 38.25 613 ILE B C 1
ATOM 9838 O O . ILE B 1 613 ? -23.062 47.031 55.25 1 38.25 613 ILE B O 1
ATOM 9842 N N . PRO B 1 614 ? -24.297 48.312 54.094 1 38.41 614 PRO B N 1
ATOM 9843 C CA . PRO B 1 614 ? -24.219 47.594 52.812 1 38.41 614 PRO B CA 1
ATOM 9844 C C . PRO B 1 614 ? -22.781 47.375 52.344 1 38.41 614 PRO B C 1
ATOM 9846 O O . PRO B 1 614 ? -22.016 48.312 52.25 1 38.41 614 PRO B O 1
ATOM 9849 N N . LEU B 1 615 ? -22.109 46.281 52.781 1 43.06 615 LEU B N 1
ATOM 9850 C CA . LEU B 1 615 ? -20.75 45.875 52.406 1 43.06 615 LEU B CA 1
ATOM 9851 C C . LEU B 1 615 ? -20.719 45.312 51 1 43.06 615 LEU B C 1
ATOM 9853 O O . LEU B 1 615 ? -21.625 44.594 50.594 1 43.06 615 LEU B O 1
ATOM 9857 N N . CYS B 1 616 ? -20.281 45.938 50.031 1 45.12 616 CYS B N 1
ATOM 9858 C CA . CYS B 1 616 ? -20.109 45.375 48.688 1 45.12 616 CYS B CA 1
ATOM 9859 C C . CYS B 1 616 ? -18.891 44.5 48.594 1 45.12 616 CYS B C 1
ATOM 9861 O O . CYS B 1 616 ? -17.781 44.906 48.938 1 45.12 616 CYS B O 1
ATOM 9863 N N . CYS B 1 617 ? -19.016 43.125 48.719 1 47.75 617 CYS B N 1
ATOM 9864 C CA . CYS B 1 617 ? -17.906 42.188 48.688 1 47.75 617 CYS B CA 1
ATOM 9865 C C . CYS B 1 617 ? -17.703 41.625 47.25 1 47.75 617 CYS B C 1
ATOM 9867 O O . CYS B 1 617 ? -18.672 41.188 46.625 1 47.75 617 CYS B O 1
ATOM 9869 N N . GLY B 1 618 ? -16.734 41.938 46.531 1 52.34 618 GLY B N 1
ATOM 9870 C CA . GLY B 1 618 ? -16.359 41.25 45.312 1 52.34 618 GLY B CA 1
ATOM 9871 C C . GLY B 1 618 ? -15.648 39.938 45.594 1 52.34 618 GLY B C 1
ATOM 9872 O O . GLY B 1 618 ? -14.695 39.875 46.375 1 52.34 618 GLY B O 1
ATOM 9873 N N . PHE B 1 619 ? -16.312 38.719 45.219 1 50.91 619 PHE B N 1
ATOM 9874 C CA . PHE B 1 619 ? -15.781 37.375 45.406 1 50.91 619 PHE B CA 1
ATOM 9875 C C . PHE B 1 619 ? -15.273 36.781 44.094 1 50.91 619 PHE B C 1
ATOM 9877 O O . PHE B 1 619 ? -16.016 36.688 43.125 1 50.91 619 PHE B O 1
ATOM 9884 N N . VAL B 1 620 ? -13.93 36.531 44 1 60.31 620 VAL B N 1
ATOM 9885 C CA . VAL B 1 620 ? -13.32 35.906 42.812 1 60.31 620 VAL B CA 1
ATOM 9886 C C . VAL B 1 620 ? -12.969 34.469 43.125 1 60.31 620 VAL B C 1
ATOM 9888 O O . VAL B 1 620 ? -12.297 34.156 44.094 1 60.31 620 VAL B O 1
ATOM 9891 N N . ARG B 1 621 ? -13.547 33.438 42.344 1 61.38 621 ARG B N 1
ATOM 9892 C CA . ARG B 1 621 ? -13.273 32.031 42.438 1 61.38 621 ARG B CA 1
ATOM 9893 C C . ARG B 1 621 ? -12.438 31.547 41.25 1 61.38 621 ARG B C 1
ATOM 9895 O O . ARG B 1 621 ? -12.82 31.734 40.094 1 61.38 621 ARG B O 1
ATOM 9902 N N . LEU B 1 622 ? -11.258 31.078 41.5 1 64 622 LEU B N 1
ATOM 9903 C CA . LEU B 1 622 ? -10.391 30.5 40.469 1 64 622 LEU B CA 1
ATOM 9904 C C . LEU B 1 622 ? -10.125 29.031 40.719 1 64 622 LEU B C 1
ATOM 9906 O O . LEU B 1 622 ? -10.07 28.609 41.875 1 64 622 LEU B O 1
ATOM 9910 N N . SER B 1 623 ? -10.242 28.078 39.688 1 58.75 623 SER B N 1
ATOM 9911 C CA . SER B 1 623 ? -9.914 26.672 39.875 1 58.75 623 SER B CA 1
ATOM 9912 C C . SER B 1 623 ? -8.461 26.484 40.281 1 58.75 623 SER B C 1
ATOM 9914 O O . SER B 1 623 ? -7.566 27.141 39.75 1 58.75 623 SER B O 1
ATOM 9916 N N . SER B 1 624 ? -8.281 25.875 41.438 1 51.19 624 SER B N 1
ATOM 9917 C CA . SER B 1 624 ? -6.949 25.578 41.969 1 51.19 624 SER B CA 1
ATOM 9918 C C . SER B 1 624 ? -6.184 24.641 41.031 1 51.19 624 SER B C 1
ATOM 9920 O O . SER B 1 624 ? -4.957 24.562 41.094 1 51.19 624 SER B O 1
ATOM 9922 N N . GLN B 1 625 ? -6.816 23.656 40.406 1 45.75 625 GLN B N 1
ATOM 9923 C CA . GLN B 1 625 ? -6.137 22.625 39.656 1 45.75 625 GLN B CA 1
ATOM 9924 C C . GLN B 1 625 ? -5.391 23.219 38.469 1 45.75 625 GLN B C 1
ATOM 9926 O O . GLN B 1 625 ? -4.414 22.641 37.969 1 45.75 625 GLN B O 1
ATOM 9931 N N . THR B 1 626 ? -5.984 23.953 37.75 1 40.53 626 THR B N 1
ATOM 9932 C CA . THR B 1 626 ? -5.141 24.484 36.688 1 40.53 626 THR B CA 1
ATOM 9933 C C . THR B 1 626 ? -3.889 25.141 37.281 1 40.53 626 THR B C 1
ATOM 9935 O O . THR B 1 626 ? -2.836 25.172 36.625 1 40.53 626 THR B O 1
ATOM 9938 N N . THR B 1 627 ? -4.039 25.875 38.469 1 39.28 627 THR B N 1
ATOM 9939 C CA . THR B 1 627 ? -2.953 26.672 39 1 39.28 627 THR B CA 1
ATOM 9940 C C . THR B 1 627 ? -2.074 25.844 39.938 1 39.28 627 THR B C 1
ATOM 9942 O O . THR B 1 627 ? -0.884 26.125 40.094 1 39.28 627 THR B O 1
ATOM 9945 N N . CYS B 1 628 ? -2.652 25.141 40.906 1 31.75 628 CYS B N 1
ATOM 9946 C CA . CYS B 1 628 ? -1.798 24.562 41.938 1 31.75 628 CYS B CA 1
ATOM 9947 C C . CYS B 1 628 ? -1.133 23.281 41.438 1 31.75 628 CYS B C 1
ATOM 9949 O O . CYS B 1 628 ? -1.815 22.328 41.062 1 31.75 628 CYS B O 1
ATOM 9951 N N . LEU B 1 629 ? -0.067 23.328 40.75 1 30.39 629 LEU B N 1
ATOM 9952 C CA . LEU B 1 629 ? 0.697 22.094 40.656 1 30.39 629 LEU B CA 1
ATOM 9953 C C . LEU B 1 629 ? 0.69 21.344 41.969 1 30.39 629 LEU B C 1
ATOM 9955 O O . LEU B 1 629 ? 1.067 21.906 43 1 30.39 629 LEU B O 1
ATOM 9959 N N . ASN B 1 630 ? -0.197 20.5 42.188 1 25.41 630 ASN B N 1
ATOM 9960 C CA . ASN B 1 630 ? 0.075 19.609 43.312 1 25.41 630 ASN B CA 1
ATOM 9961 C C . ASN B 1 630 ? 1.55 19.219 43.375 1 25.41 630 ASN B C 1
ATOM 9963 O O . ASN B 1 630 ? 2.203 19.078 42.344 1 25.41 630 ASN B O 1
ATOM 9967 N N . ARG B 1 631 ? 2.18 19.188 44.531 1 28.67 631 ARG B N 1
ATOM 9968 C CA . ARG B 1 631 ? 3.416 18.594 45.031 1 28.67 631 ARG B CA 1
ATOM 9969 C C . ARG B 1 631 ? 3.604 17.172 44.5 1 28.67 631 ARG B C 1
ATOM 9971 O O . ARG B 1 631 ? 4.641 16.547 44.75 1 28.67 631 ARG B O 1
ATOM 9978 N N . ASN B 1 632 ? 2.508 16.422 44.125 1 24.31 632 ASN B N 1
ATOM 9979 C CA . ASN B 1 632 ? 2.814 15 44.25 1 24.31 632 ASN B CA 1
ATOM 9980 C C . ASN B 1 632 ? 3.703 14.523 43.094 1 24.31 632 ASN B C 1
ATOM 9982 O O . ASN B 1 632 ? 3.775 13.328 42.812 1 24.31 632 ASN B O 1
ATOM 9986 N N . SER B 1 633 ? 4.027 15.273 42.156 1 22.48 633 SER B N 1
ATOM 9987 C CA . SER B 1 633 ? 4.992 14.5 41.375 1 22.48 633 SER B CA 1
ATOM 9988 C C . SER B 1 633 ? 6.285 14.281 42.156 1 22.48 633 SER B C 1
ATOM 9990 O O . SER B 1 633 ? 7.227 15.07 42.031 1 22.48 633 SER B O 1
ATOM 9992 N N . GLN B 1 634 ? 6.234 13.938 43.438 1 18.84 634 GLN B N 1
ATOM 9993 C CA . GLN B 1 634 ? 7.316 13.008 43.719 1 18.84 634 GLN B CA 1
ATOM 9994 C C . GLN B 1 634 ? 7.066 11.656 43.062 1 18.84 634 GLN B C 1
ATOM 9996 O O . GLN B 1 634 ? 5.957 11.117 43.125 1 18.84 634 GLN B O 1
#

Solvent-accessible surface area (backbone atoms only — not comparable to full-atom values): 66338 Å² total; per-residue (Å²): 134,81,77,70,79,75,76,76,70,79,76,76,79,62,75,62,69,62,56,56,49,51,48,44,47,55,59,51,50,54,51,48,52,53,48,50,51,50,64,64,47,67,65,50,68,52,54,85,62,53,67,48,45,26,40,40,81,54,79,75,76,75,89,62,91,61,46,45,69,65,56,70,71,45,63,64,44,83,56,71,78,72,41,61,68,12,72,40,82,64,46,46,38,31,43,35,37,39,47,42,88,49,65,62,42,60,36,30,43,35,41,34,55,34,60,36,26,35,37,34,45,32,70,37,46,89,54,93,80,64,74,63,80,82,67,70,73,44,74,32,29,39,54,38,58,70,55,91,91,57,86,77,53,48,41,32,59,44,86,43,72,38,68,60,59,43,80,44,46,30,41,38,37,42,48,25,50,52,54,38,52,43,36,79,48,42,24,37,66,70,46,44,50,53,42,48,35,53,50,32,38,55,51,21,25,49,49,13,25,48,50,42,49,31,50,52,32,36,50,49,12,64,74,64,68,36,65,69,35,40,48,47,20,51,33,53,47,32,52,50,50,49,52,40,45,44,61,12,50,45,58,56,67,48,50,98,36,62,36,58,54,67,63,57,53,50,51,37,50,51,49,32,44,50,39,49,52,52,48,49,40,67,64,62,39,38,62,73,78,39,47,70,61,40,54,50,50,51,51,49,50,51,50,50,50,54,51,46,52,51,34,55,71,70,64,42,56,39,58,39,54,52,48,51,51,50,50,42,48,52,47,52,51,47,52,53,49,51,29,50,54,39,31,72,74,61,40,64,64,24,44,53,47,43,67,28,41,48,64,37,49,50,41,49,49,51,48,52,39,24,51,62,46,76,39,83,83,45,78,60,57,69,52,44,44,59,51,28,49,51,51,26,52,51,44,50,49,49,53,52,50,52,51,49,46,51,28,49,51,34,35,55,48,32,56,54,46,50,53,51,37,53,48,45,49,50,52,42,50,51,53,50,54,47,48,52,39,48,48,57,59,50,46,52,37,47,52,55,34,52,57,39,61,70,39,92,58,28,43,36,71,72,37,40,49,52,39,52,52,31,47,53,49,45,51,49,51,54,53,52,47,51,52,46,52,52,23,57,62,52,50,71,49,75,53,43,84,30,49,48,41,57,50,51,51,52,47,45,53,51,51,36,70,71,32,89,52,38,52,56,46,70,52,90,46,71,89,40,69,27,32,38,39,63,47,55,50,43,48,41,54,45,39,54,51,49,49,46,67,70,68,31,56,82,65,27,44,32,41,36,38,52,51,76,58,92,53,27,40,38,38,38,38,35,30,56,19,70,34,63,78,70,74,64,85,38,55,56,54,50,48,34,50,50,52,30,46,74,56,66,25,47,76,44,78,44,61,53,76,80,54,95,40,26,20,40,25,49,36,39,40,30,57,26,68,88,20,33,75,69,77,66,85,110,131,79,77,70,80,74,77,76,68,78,74,76,78,63,73,61,68,63,57,57,48,52,49,45,48,55,60,52,50,54,50,49,53,54,48,52,51,50,62,65,47,66,66,47,68,51,58,86,62,54,68,49,46,28,39,39,81,54,80,75,77,76,91,61,92,61,46,44,70,65,55,69,70,46,64,65,45,83,53,71,78,73,41,62,67,13,73,38,84,64,46,46,38,30,42,35,36,41,47,42,88,52,64,61,42,62,36,30,44,34,41,34,55,35,61,35,27,34,38,35,45,33,70,38,46,90,54,94,79,66,72,64,81,82,65,70,72,45,75,32,32,40,54,39,58,71,52,93,89,56,85,76,52,48,41,30,57,42,85,44,74,39,68,59,57,42,80,45,45,30,40,37,36,43,48,27,50,52,54,39,51,44,36,81,47,42,23,37,66,68,47,45,49,54,42,50,35,53,51,32,37,55,51,21,26,50,48,13,25,47,49,41,48,31,49,53,32,37,50,49,10,63,74,64,68,37,66,71,34,40,49,48,19,50,33,53,46,32,52,50,49,49,51,38,46,44,61,12,51,46,57,57,67,46,52,97,33,60,36,58,54,68,64,57,54,50,52,38,50,52,48,31,45,51,36,49,53,51,48,52,39,66,63,58,39,38,61,74,80,38,46,70,61,40,56,50,50,50,52,50,50,52,49,48,51,52,50,45,52,52,34,53,72,72,64,41,57,40,57,39,53,54,49,50,50,50,51,43,49,52,47,52,52,48,50,52,51,51,28,51,54,41,30,73,75,62,40,62,61,21,43,52,47,45,68,29,41,46,64,34,48,50,40,49,50,52,49,52,38,22,51,62,48,77,39,83,83,43,78,60,58,68,53,44,44,61,51,30,50,50,52,26,51,51,44,50,48,50,54,52,49,52,50,50,47,50,27,50,51,33,35,56,47,31,57,53,46,51,55,50,38,53,48,48,50,51,52,42,50,51,52,50,52,46,48,51,39,48,49,57,61,49,46,54,37,48,51,54,34,52,55,40,63,71,40,93,58,29,42,36,72,71,39,40,50,51,39,51,53,32,48,54,49,45,52,50,50,53,54,53,48,50,51,46,52,53,23,57,60,51,50,72,49,76,54,42,86,29,50,49,40,59,50,52,51,52,49,45,52,50,52,36,71,71,33,90,51,40,52,58,46,71,51,92,46,70,90,40,71,28,30,39,41,62,48,54,52,44,49,40,54,47,40,55,50,49,50,46,66,70,69,30,56,79,65,27,44,33,42,36,38,52,52,75,57,92,55,27,40,37,37,39,40,36,30,58,19,69,33,66,78,69,74,66,84,40,53,54,54,51,49,36,50,48,55,31,45,74,55,64,25,47,76,46,78,45,60,53,75,81,52,94,39,26,19,40,25,47,35,39,40,28,58,26,66,88,20,32,74,69,76,66,86,109

Nearest PDB structures (foldseek):
  6paj-assembly1_A  TM=6.954E-01  e=5.078E-09  Staphylococcus aureus
  6lgq-assembly1_C  TM=5.979E-01  e=7.952E-08  Escherichia coli
  9eut-assembly1_B  TM=4.902E-01  e=1.122E-08  Pseudomonas aeruginosa
  3a0z-assembly1_A  TM=8.099E-01  e=1.223E-05  Thermotoga maritima
  3ehj-assembly1_A  TM=4.940E-01  e=2.625E-06  Bacillus subtilis

InterPro domains:
  IPR003594 Histidine kinase/HSP90-like ATPase domain [PF02518] (538-603)
  IPR005467 Histidine kinase domain [PS50109] (437-605)
  IPR011623 7TM-DISM receptor, extracellular domain, type 1 [PF07695] (203-401)
  IPR036890 Histidine kinase/HSP90-like ATPase superfamily [G3DSA:3.30.565.10] (498-606)
  IPR036890 Histidine kinase/HSP90-like ATPase superfamily [SSF55874] (497-605)
  IPR050980 Two-component sensor histidine kinase [PTHR44936] (414-581)

Organism: NCBI:txid84158